Protein AF-0000000083776726 (afdb_homodimer)

Foldseek 3Di:
DPLELPDDLLVVLCVCCVVPVVRDSVCSVVSSVVSVCVSPPPPPVPPPPPPDVLVQLVNPPDDDPLDDPDQQDLVCLVVLLVLCVDDPVSVLVSLSSLLNQLSDVVSVVVVLVVCSSLLSLLVSLVPCCVPDVSSNVSSLSSVSSQVSDPVSVVVCVVSPVVVSVVVSVVVVVVVVVVVVVVVVVVVVVVVVVVVVVVVVLVVLQVVLVVLLVVVVDVVSVVVCVVVVVLLVLLVCLPDDDLVSLLSSLLSLLVQLQDPSSLVSCLVNLSLLSLLVVQPPPPVSNNQSSLSSLLSSLLDPSSLVSCVVNPVQQSLLVCCPPPVCNVSSLSSLLSNLVDVVCLLVCLVHCNLVSLLVQVPVCPLHDDDPSSLSSLLSSLLDQSSLVVCPPDCRLVVLLVNCLVNVDLSSLSSSLSSCQDDDDSVVVCLVCLLVLLLQQDPVHDLSSNLSSLSSLLNNLDVPRDVVVSCVVSVCLVVLLQLLAPPSDDPSSNLSSLSSLLSQLLDQVSLLVNLPSCNLVSLVVSCVVCVVPPSSLLSSLSSLLSSCVYDNSVCCCPPVDCNLVVLLV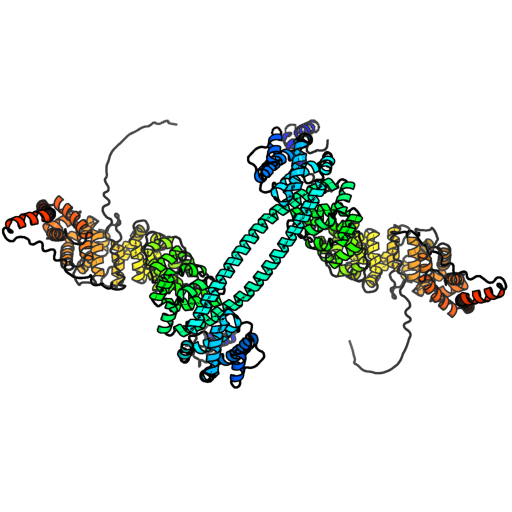QCPPPDPSSVVSSVNSQVSNLVVDVVSVVVSVVSVVCVVCVVVVVVVVVVVPPPDDPPPPPPPPDDPCVPDDPPPPDPPDDDPSSRDPDDPDPDDDDDDDDDDDDDDDD/DPLELPPPLLVVLQVCCVVVVVRDNVCSVVSSVVSNCVSPPPDPPDPPPPPDPLPQLVNPPDPDPLDDPDAQDLVCLVVLLVLCVDDPVSVLVSLSSLLNQLSDVVSVVVVLVVCSSLLSLLVSLVPCCVPDVSSNVSSLSSVVSQVSDPVSVVVCVVSPVVVSVVVSVVVVVVVVVVVVVVVVVVVVVVVVVVVVVVVVLVVLQVVLVVLLVVVVDVVSVVVCVVVVVLLVLLVCLPDDDLVSLLSSLLSLLVQLQDPSSLVSCLVNLSLLSLLVVQPPPPVSNNQSSLSSLLSSLVDPSSLVSCVVSPVQQSLLVCCVPPVCNVSSLSSLLSNLVDVVCLVVCLVHCNLVSLLVQVPVCPLHDDDPSSLSSLLSSLLDQSSLVVCPPDCRLVVLLVNCLVNVDLSSLSSSLSSCQDDDDSVVVCLVCLLVLLLQQDPVHDLSSNLSSLSSLLSNLDVPRDVVVSCVVSVCLVVLLQLLAPPSDDPSSNLSSLSSLLSQLLDQVSLLVNLPSCNLVSLVVSCVVCVPPPSSLLSSLSSLLSSCVYDNNVCCCPPVDCNLVVLLVQCPPPDPSSVVSSVNSLVSNLVVDVVSVVVSVVSVVCVVCVVVVVVVVVVVPPPDDDPPVPPCPDDDPDDPPPPDDDPPDDHPSSHDPDDPPPPDDDDDDDDDDDDDDD

Organism: Esox lucius (NCBI:txid8010)

pLDDT: mean 82.98, std 23.24, range [15.69, 98.56]

Structure (mmCIF, N/CA/C/O backbone):
data_AF-0000000083776726-model_v1
#
loop_
_entity.id
_entity.type
_entity.pdbx_description
1 polymer 'Kinesin-associated protein 3b'
#
loop_
_atom_site.group_PDB
_atom_site.id
_atom_site.type_symbol
_atom_site.label_atom_id
_atom_site.label_alt_id
_atom_site.label_comp_id
_atom_site.label_asym_id
_atom_site.label_entity_id
_atom_site.label_seq_id
_atom_site.pdbx_PDB_ins_code
_atom_site.Cartn_x
_atom_site.Cartn_y
_atom_site.Cartn_z
_atom_site.occupancy
_atom_site.B_iso_or_equiv
_atom_site.auth_seq_id
_atom_site.auth_comp_id
_atom_site.auth_asym_id
_atom_site.auth_atom_id
_atom_site.pdbx_PDB_model_num
ATOM 1 N N . MET A 1 1 ? 17.797 -49.844 20.641 1 35.47 1 MET A N 1
ATOM 2 C CA . MET A 1 1 ? 16.781 -49.938 21.688 1 35.47 1 MET A CA 1
ATOM 3 C C . MET A 1 1 ? 15.633 -48.969 21.406 1 35.47 1 MET A C 1
ATOM 5 O O . MET A 1 1 ? 15.852 -47.75 21.25 1 35.47 1 MET A O 1
ATOM 9 N N . SER A 1 2 ? 14.633 -49.406 20.609 1 45 2 SER A N 1
ATOM 10 C CA . SER A 1 2 ? 13.453 -48.719 20.094 1 45 2 SER A CA 1
ATOM 11 C C . SER A 1 2 ? 12.617 -48.125 21.219 1 45 2 SER A C 1
ATOM 13 O O . SER A 1 2 ? 12.469 -48.75 22.281 1 45 2 SER A O 1
ATOM 15 N N . LEU A 1 3 ? 12.648 -46.75 21.312 1 52.69 3 LEU A N 1
ATOM 16 C CA . LEU A 1 3 ? 11.891 -46.031 22.328 1 52.69 3 LEU A CA 1
ATOM 17 C C . LEU A 1 3 ? 10.445 -46.5 22.359 1 52.69 3 LEU A C 1
ATOM 19 O O . LEU A 1 3 ? 9.703 -46.312 21.391 1 52.69 3 LEU A O 1
ATOM 23 N N . ASN A 1 4 ? 10.203 -47.656 23.062 1 55.78 4 ASN A N 1
ATOM 24 C CA . ASN A 1 4 ? 8.852 -48.188 23.266 1 55.78 4 ASN A CA 1
ATOM 25 C C . ASN A 1 4 ? 8.18 -47.531 24.469 1 55.78 4 ASN A C 1
ATOM 27 O O . ASN A 1 4 ? 8.836 -46.875 25.266 1 55.78 4 ASN A O 1
ATOM 31 N N . ALA A 1 5 ? 6.945 -47.562 24.609 1 60.19 5 ALA A N 1
ATOM 32 C CA . ALA A 1 5 ? 6.133 -46.969 25.672 1 60.19 5 ALA A CA 1
ATOM 33 C C . ALA A 1 5 ? 6.629 -47.438 27.047 1 60.19 5 ALA A C 1
ATOM 35 O O . ALA A 1 5 ? 6.512 -46.688 28.031 1 60.19 5 ALA A O 1
ATOM 36 N N . ASN A 1 6 ? 7.184 -48.531 27.094 1 67.56 6 ASN A N 1
ATOM 37 C CA . ASN A 1 6 ? 7.531 -49.094 28.406 1 67.56 6 ASN A CA 1
ATOM 38 C C . ASN A 1 6 ? 9.008 -48.875 28.734 1 67.56 6 ASN A C 1
ATOM 40 O O . ASN A 1 6 ? 9.531 -49.469 29.672 1 67.56 6 ASN A O 1
ATOM 44 N N . THR A 1 7 ? 9.688 -48.094 27.797 1 64.19 7 THR A N 1
ATOM 45 C CA . THR A 1 7 ? 11.117 -47.906 28.031 1 64.19 7 THR A CA 1
ATOM 46 C C . THR A 1 7 ? 11.375 -46.938 29.156 1 64.19 7 THR A C 1
ATOM 48 O O . THR A 1 7 ? 10.75 -45.875 29.203 1 64.19 7 THR A O 1
ATOM 51 N N . ASP A 1 8 ? 11.875 -47.312 30.172 1 73.19 8 ASP A N 1
ATOM 52 C CA . ASP A 1 8 ? 12.242 -46.469 31.297 1 73.19 8 ASP A CA 1
ATOM 53 C C . ASP A 1 8 ? 13.188 -45.344 30.859 1 73.19 8 ASP A C 1
ATOM 55 O O . ASP A 1 8 ? 14.375 -45.594 30.625 1 73.19 8 ASP A O 1
ATOM 59 N N . ILE A 1 9 ? 12.703 -44.125 30.688 1 71.06 9 ILE A N 1
ATOM 60 C CA . ILE A 1 9 ? 13.352 -42.938 30.109 1 71.06 9 ILE A CA 1
ATOM 61 C C . ILE A 1 9 ? 14.523 -42.5 30.984 1 71.06 9 ILE A C 1
ATOM 63 O O . ILE A 1 9 ? 15.57 -42.125 30.484 1 71.06 9 ILE A O 1
ATOM 67 N N . SER A 1 10 ? 14.25 -42.625 32.188 1 77.56 10 SER A N 1
ATOM 68 C CA . SER A 1 10 ? 15.289 -42.188 33.125 1 77.56 10 SER A CA 1
ATOM 69 C C . SER A 1 10 ? 16.547 -43.031 33 1 77.56 10 SER A C 1
ATOM 71 O O . SER A 1 10 ? 17.656 -42.531 32.969 1 77.56 10 SER A O 1
ATOM 73 N N . SER A 1 11 ? 16.328 -44.406 32.938 1 79.19 11 SER A N 1
ATOM 74 C CA . SER A 1 11 ? 17.453 -45.312 32.812 1 79.19 11 SER A CA 1
ATOM 75 C C . SER A 1 11 ? 18.141 -45.156 31.453 1 79.19 11 SER A C 1
ATOM 77 O O . SER A 1 11 ? 19.375 -45.219 31.359 1 79.19 11 SER A O 1
ATOM 79 N N . LEU A 1 12 ? 17.234 -44.906 30.422 1 76.44 12 LEU A N 1
ATOM 80 C CA . LEU A 1 12 ? 17.797 -44.688 29.094 1 76.44 12 LEU A CA 1
ATOM 81 C C . LEU A 1 12 ? 18.594 -43.406 29.016 1 76.44 12 LEU A C 1
ATOM 83 O O . LEU A 1 12 ? 19.656 -43.375 28.391 1 76.44 12 LEU A O 1
ATOM 87 N N . ALA A 1 13 ? 18.109 -42.375 29.609 1 75.81 13 ALA A N 1
ATOM 88 C CA . ALA A 1 13 ? 18.797 -41.094 29.625 1 75.81 13 ALA A CA 1
ATOM 89 C C . ALA A 1 13 ? 20.172 -41.188 30.266 1 75.81 13 ALA A C 1
ATOM 91 O O . ALA A 1 13 ? 21.156 -40.625 29.766 1 75.81 13 ALA A O 1
ATOM 92 N N . ARG A 1 14 ? 20.125 -41.844 31.406 1 77.69 14 ARG A N 1
ATOM 93 C CA . ARG A 1 14 ? 21.391 -42.031 32.094 1 77.69 14 ARG A CA 1
ATOM 94 C C . ARG A 1 14 ? 22.391 -42.781 31.203 1 77.69 14 ARG A C 1
ATOM 96 O O . ARG A 1 14 ? 23.562 -42.438 31.156 1 77.69 14 ARG A O 1
ATOM 103 N N . LYS A 1 15 ? 21.828 -43.875 30.5 1 77.94 15 LYS A N 1
ATOM 104 C CA . LYS A 1 15 ? 22.672 -44.688 29.625 1 77.94 15 LYS A CA 1
ATOM 105 C C . LYS A 1 15 ? 23.234 -43.844 28.484 1 77.94 15 LYS A C 1
ATOM 107 O O . LYS A 1 15 ? 24.406 -44 28.109 1 77.94 15 LYS A O 1
ATOM 112 N N . VAL A 1 16 ? 22.406 -42.906 28 1 73.5 16 VAL A N 1
ATOM 113 C CA . VAL A 1 16 ? 22.797 -42.031 26.891 1 73.5 16 VAL A CA 1
ATOM 114 C C . VAL A 1 16 ? 23.906 -41.094 27.328 1 73.5 16 VAL A C 1
ATOM 116 O O . VAL A 1 16 ? 24.891 -40.906 26.625 1 73.5 16 VAL A O 1
ATOM 119 N N . VAL A 1 17 ? 23.656 -40.562 28.422 1 71.94 17 VAL A N 1
ATOM 120 C CA . VAL A 1 17 ? 24.625 -39.594 28.938 1 71.94 17 VAL A CA 1
ATOM 121 C C . VAL A 1 17 ? 25.922 -40.312 29.297 1 71.94 17 VAL A C 1
ATOM 123 O O . VAL A 1 17 ? 27.016 -39.75 29.094 1 71.94 17 VAL A O 1
ATOM 126 N N . GLU A 1 18 ? 25.906 -41.375 29.844 1 73.5 18 GLU A N 1
ATOM 127 C CA . GLU A 1 18 ? 27.078 -42.156 30.219 1 73.5 18 GLU A CA 1
ATOM 128 C C . GLU A 1 18 ? 27.875 -42.594 28.984 1 73.5 18 GLU A C 1
ATOM 130 O O . GLU A 1 18 ? 29.109 -42.625 29 1 73.5 18 GLU A O 1
ATOM 135 N N . GLU A 1 19 ? 27.141 -43 27.938 1 66.88 19 GLU A N 1
ATOM 136 C CA . GLU A 1 19 ? 27.828 -43.531 26.766 1 66.88 19 GLU A CA 1
ATOM 137 C C . GLU A 1 19 ? 28.328 -42.406 25.859 1 66.88 19 GLU A C 1
ATOM 139 O O . GLU A 1 19 ? 29.297 -42.594 25.109 1 66.88 19 GLU A O 1
ATOM 144 N N . CYS A 1 20 ? 27.5 -41.312 25.797 1 54.09 20 CYS A N 1
ATOM 145 C CA . CYS A 1 20 ? 27.906 -40.219 24.922 1 54.09 20 CYS A CA 1
ATOM 146 C C . CYS A 1 20 ? 28.766 -39.188 25.672 1 54.09 20 CYS A C 1
ATOM 148 O O . CYS A 1 20 ? 28.266 -38.469 26.531 1 54.09 20 CYS A O 1
ATOM 150 N N . LYS A 1 21 ? 30.141 -39.438 25.625 1 60.94 21 LYS A N 1
ATOM 151 C CA . LYS A 1 21 ? 31.141 -38.656 26.328 1 60.94 21 LYS A CA 1
ATOM 152 C C . LYS A 1 21 ? 30.953 -37.156 26.062 1 60.94 21 LYS A C 1
ATOM 154 O O . LYS A 1 21 ? 31.516 -36.312 26.766 1 60.94 21 LYS A O 1
ATOM 159 N N . LEU A 1 22 ? 30.453 -36.938 25.031 1 58.75 22 LEU A N 1
ATOM 160 C CA . LEU A 1 22 ? 30.391 -35.531 24.656 1 58.75 22 LEU A CA 1
ATOM 161 C C . LEU A 1 22 ? 29.312 -34.812 25.438 1 58.75 22 LEU A C 1
ATOM 163 O O . LEU A 1 22 ? 29.219 -33.562 25.391 1 58.75 22 LEU A O 1
ATOM 167 N N . ILE A 1 23 ? 28.359 -35.531 25.969 1 57.5 23 ILE A N 1
ATOM 168 C CA . ILE A 1 23 ? 27.312 -34.938 26.781 1 57.5 23 ILE A CA 1
ATOM 169 C C . ILE A 1 23 ? 27.734 -34.906 28.234 1 57.5 23 ILE A C 1
ATOM 171 O O . ILE A 1 23 ? 28.031 -35.969 28.828 1 57.5 23 ILE A O 1
ATOM 175 N N . HIS A 1 24 ? 27.906 -33.656 28.531 1 70.69 24 HIS A N 1
ATOM 176 C CA . HIS A 1 24 ? 28.328 -33.5 29.922 1 70.69 24 HIS A CA 1
ATOM 177 C C . HIS A 1 24 ? 27.281 -34.062 30.875 1 70.69 24 HIS A C 1
ATOM 179 O O . HIS A 1 24 ? 26.078 -33.938 30.656 1 70.69 24 HIS A O 1
ATOM 185 N N . PRO A 1 25 ? 27.594 -34.906 31.875 1 69.94 25 PRO A N 1
ATOM 186 C CA . PRO A 1 25 ? 26.672 -35.531 32.812 1 69.94 25 PRO A CA 1
ATOM 187 C C . PRO A 1 25 ? 25.672 -34.562 33.438 1 69.94 25 PRO A C 1
ATOM 189 O O . PRO A 1 25 ? 24.625 -34.938 33.938 1 69.94 25 PRO A O 1
ATOM 192 N N . SER A 1 26 ? 26.016 -33.25 33.438 1 71.62 26 SER A N 1
ATOM 193 C CA . SER A 1 26 ? 25.125 -32.25 34.031 1 71.62 26 SER A CA 1
ATOM 194 C C . SER A 1 26 ? 23.844 -32.094 33.219 1 71.62 26 SER A C 1
ATOM 196 O O . SER A 1 26 ? 22.859 -31.547 33.719 1 71.62 26 SER A O 1
ATOM 198 N N . LYS A 1 27 ? 23.875 -32.656 32.062 1 66.69 27 LYS A N 1
ATOM 199 C CA . LYS A 1 27 ? 22.75 -32.438 31.156 1 66.69 27 LYS A CA 1
ATOM 200 C C . LYS A 1 27 ? 21.828 -33.656 31.109 1 66.69 27 LYS A C 1
ATOM 202 O O . LYS A 1 27 ? 21 -33.781 30.203 1 66.69 27 LYS A O 1
ATOM 207 N N . LEU A 1 28 ? 21.969 -34.406 32.031 1 74 28 LEU A N 1
ATOM 208 C CA . LEU A 1 28 ? 21.203 -35.625 32.125 1 74 28 LEU A CA 1
ATOM 209 C C . LEU A 1 28 ? 19.703 -35.312 32.156 1 74 28 LEU A C 1
ATOM 211 O O . LEU A 1 28 ? 18.906 -36 31.484 1 74 28 LEU A O 1
ATOM 215 N N . SER A 1 29 ? 19.406 -34.375 32.969 1 74.56 29 SER A N 1
ATOM 216 C CA . SER A 1 29 ? 18 -34.031 33.094 1 74.56 29 SER A CA 1
ATOM 217 C C . SER A 1 29 ? 17.406 -33.594 31.766 1 74.56 29 SER A C 1
ATOM 219 O O . SER A 1 29 ? 16.25 -33.938 31.469 1 74.56 29 SER A O 1
ATOM 221 N N . GLU A 1 30 ? 18.094 -33 31.031 1 71.25 30 GLU A N 1
ATOM 222 C CA . GLU A 1 30 ? 17.641 -32.531 29.734 1 71.25 30 GLU A CA 1
ATOM 223 C C . GLU A 1 30 ? 17.469 -33.688 28.75 1 71.25 30 GLU A C 1
ATOM 225 O O . GLU A 1 30 ? 16.516 -33.719 27.984 1 71.25 30 GLU A O 1
ATOM 230 N N . VAL A 1 31 ? 18.312 -34.469 28.844 1 74.75 31 VAL A N 1
ATOM 231 C CA . VAL A 1 31 ? 18.266 -35.656 28 1 74.75 31 VAL A CA 1
ATOM 232 C C . VAL A 1 31 ? 17.078 -36.531 28.406 1 74.75 31 VAL A C 1
ATOM 234 O O . VAL A 1 31 ? 16.375 -37.062 27.547 1 74.75 31 VAL A O 1
ATOM 237 N N . GLU A 1 32 ? 16.938 -36.656 29.703 1 73.88 32 GLU A N 1
ATOM 238 C CA . GLU A 1 32 ? 15.789 -37.438 30.188 1 73.88 32 GLU A CA 1
ATOM 239 C C . GLU A 1 32 ? 14.484 -36.812 29.688 1 73.88 32 GLU A C 1
ATOM 241 O O . GLU A 1 32 ? 13.57 -37.531 29.281 1 73.88 32 GLU A O 1
ATOM 246 N N . GLN A 1 33 ? 14.422 -35.562 29.766 1 70.19 33 GLN A N 1
ATOM 247 C CA . GLN A 1 33 ? 13.234 -34.875 29.297 1 70.19 33 GLN A CA 1
ATOM 248 C C . GLN A 1 33 ? 13.031 -35.062 27.797 1 70.19 33 GLN A C 1
ATOM 250 O O . GLN A 1 33 ? 11.898 -35.25 27.344 1 70.19 33 GLN A O 1
ATOM 255 N N . LEU A 1 34 ? 14.008 -34.938 27.109 1 66.88 34 LEU A N 1
ATOM 256 C CA . LEU A 1 34 ? 13.945 -35.125 25.656 1 66.88 34 LEU A CA 1
ATOM 257 C C . LEU A 1 34 ? 13.508 -36.562 25.312 1 66.88 34 LEU A C 1
ATOM 259 O O . LEU A 1 34 ? 12.695 -36.781 24.422 1 66.88 34 LEU A O 1
ATOM 263 N N . LEU A 1 35 ? 14.117 -37.375 26.031 1 67.25 35 LEU A N 1
ATOM 264 C CA . LEU A 1 35 ? 13.758 -38.781 25.828 1 67.25 35 LEU A CA 1
ATOM 265 C C . LEU A 1 35 ? 12.32 -39.031 26.266 1 67.25 35 LEU A C 1
ATOM 267 O O . LEU A 1 35 ? 11.617 -39.844 25.656 1 67.25 35 LEU A O 1
ATOM 271 N N . PHE A 1 36 ? 11.914 -38.469 27.438 1 64.5 36 PHE A N 1
ATOM 272 C CA . PHE A 1 36 ? 10.539 -38.594 27.906 1 64.5 36 PHE A CA 1
ATOM 273 C C . PHE A 1 36 ? 9.562 -38.094 26.859 1 64.5 36 PHE A C 1
ATOM 275 O O . PHE A 1 36 ? 8.539 -38.719 26.594 1 64.5 36 PHE A O 1
ATOM 282 N N . TYR A 1 37 ? 9.812 -36.969 26.312 1 53.59 37 TYR A N 1
ATOM 283 C CA . TYR A 1 37 ? 9.016 -36.406 25.219 1 53.59 37 TYR A CA 1
ATOM 284 C C . TYR A 1 37 ? 9.031 -37.344 24.016 1 53.59 37 TYR A C 1
ATOM 286 O O . TYR A 1 37 ? 7.996 -37.562 23.375 1 53.59 37 TYR A O 1
ATOM 294 N N . LEU A 1 38 ? 10.18 -37.656 23.719 1 51.34 38 LEU A N 1
ATOM 295 C CA . LEU A 1 38 ? 10.297 -38.562 22.578 1 51.34 38 LEU A CA 1
ATOM 296 C C . LEU A 1 38 ? 9.578 -39.875 22.844 1 51.34 38 LEU A C 1
ATOM 298 O O . LEU A 1 38 ? 9.016 -40.5 21.938 1 51.34 38 LEU A O 1
ATOM 302 N N . GLN A 1 39 ? 9.836 -40.281 24 1 52.97 39 GLN A N 1
ATOM 303 C CA . GLN A 1 39 ? 9.133 -41.531 24.375 1 52.97 39 GLN A CA 1
ATOM 304 C C . GLN A 1 39 ? 7.621 -41.344 24.266 1 52.97 39 GLN A C 1
ATOM 306 O O . GLN A 1 39 ? 6.898 -42.281 23.922 1 52.97 39 GLN A O 1
ATOM 311 N N . ASN A 1 40 ? 7.016 -40.219 24.953 1 47.28 40 ASN A N 1
ATOM 312 C CA . ASN A 1 40 ? 5.57 -40 24.922 1 47.28 40 ASN A CA 1
ATOM 313 C C . ASN A 1 40 ? 5.098 -39.469 23.578 1 47.28 40 ASN A C 1
ATOM 315 O O . ASN A 1 40 ? 3.926 -39.156 23.406 1 47.28 40 ASN A O 1
ATOM 319 N N . ARG A 1 41 ? 5.906 -38.812 22.719 1 36.81 41 ARG A N 1
ATOM 320 C CA . ARG A 1 41 ? 5.574 -38.594 21.312 1 36.81 41 ARG A CA 1
ATOM 321 C C . ARG A 1 41 ? 5.215 -39.906 20.625 1 36.81 41 ARG A C 1
ATOM 323 O O . ARG A 1 41 ? 6.031 -40.812 20.578 1 36.81 41 ARG A O 1
ATOM 330 N N . ARG A 1 42 ? 3.857 -40.062 20.766 1 35.44 42 ARG A N 1
ATOM 331 C CA . ARG A 1 42 ? 3.438 -41.219 19.984 1 35.44 42 ARG A CA 1
ATOM 332 C C . ARG A 1 42 ? 4.223 -41.312 18.672 1 35.44 42 ARG A C 1
ATOM 334 O O . ARG A 1 42 ? 4.711 -40.312 18.172 1 35.44 42 ARG A O 1
ATOM 341 N N . LYS A 1 43 ? 4.672 -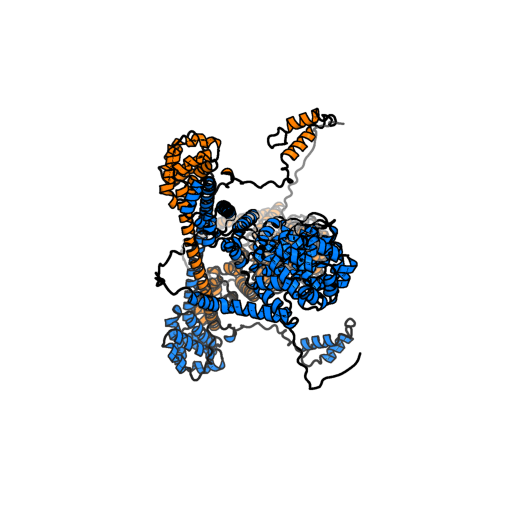42.438 18.328 1 35.09 43 LYS A N 1
ATOM 342 C CA . LYS A 1 43 ? 5.016 -43 17.031 1 35.09 43 LYS A CA 1
ATOM 343 C C . LYS A 1 43 ? 4.195 -42.344 15.922 1 35.09 43 LYS A C 1
ATOM 345 O O . LYS A 1 43 ? 3.076 -42.781 15.633 1 35.09 43 LYS A O 1
ATOM 350 N N . THR A 1 44 ? 4.008 -41 15.922 1 31.08 44 THR A N 1
ATOM 351 C CA . THR A 1 44 ? 3.174 -40.688 14.766 1 31.08 44 THR A CA 1
ATOM 352 C C . THR A 1 44 ? 3.848 -41.156 13.477 1 31.08 44 THR A C 1
ATOM 354 O O . THR A 1 44 ? 3.59 -40.625 12.398 1 31.08 44 THR A O 1
ATOM 357 N N . SER A 1 45 ? 4.961 -41.719 13.484 1 29.53 45 SER A N 1
ATOM 358 C CA . SER A 1 45 ? 5.645 -41.969 12.219 1 29.53 45 SER A CA 1
ATOM 359 C C . SER A 1 45 ? 4.719 -42.688 11.219 1 29.53 45 SER A C 1
ATOM 361 O O . SER A 1 45 ? 5.168 -43.156 10.188 1 29.53 45 SER A O 1
ATOM 363 N N . GLY A 1 46 ? 3.705 -43.312 11.711 1 29.73 46 GLY A N 1
ATOM 364 C CA . GLY A 1 46 ? 2.936 -44.094 10.758 1 29.73 46 GLY A CA 1
ATOM 365 C C . GLY A 1 46 ? 2.551 -43.312 9.516 1 29.73 46 GLY A C 1
ATOM 366 O O . GLY A 1 46 ? 2.25 -42.125 9.586 1 29.73 46 GLY A O 1
ATOM 367 N N . LYS A 1 47 ? 3.275 -43.562 8.305 1 32.59 47 LYS A N 1
ATOM 368 C CA . LYS A 1 47 ? 2.885 -43.188 6.953 1 32.59 47 LYS A CA 1
ATOM 369 C C . LYS A 1 47 ? 1.375 -42.969 6.855 1 32.59 47 LYS A C 1
ATOM 371 O O . LYS A 1 47 ? 0.634 -43.906 6.559 1 32.59 47 LYS A O 1
ATOM 376 N N . GLU A 1 48 ? 0.775 -42.406 7.781 1 29.31 48 GLU A N 1
ATOM 377 C CA . GLU A 1 48 ? -0.682 -42.344 7.762 1 29.31 48 GLU A CA 1
ATOM 378 C C . GLU A 1 48 ? -1.18 -41.688 6.469 1 29.31 48 GLU A C 1
ATOM 380 O O . GLU A 1 48 ? -0.678 -40.656 6.055 1 29.31 48 GLU A O 1
ATOM 385 N N . ARG A 1 49 ? -1.627 -42.531 5.484 1 29.83 49 ARG A N 1
ATOM 386 C CA . ARG A 1 49 ? -2.588 -42.188 4.441 1 29.83 49 ARG A CA 1
ATOM 387 C C . ARG A 1 49 ? -3.467 -41.031 4.875 1 29.83 49 ARG A C 1
ATOM 389 O O . ARG A 1 49 ? -4.312 -41.188 5.762 1 29.83 49 ARG A O 1
ATOM 396 N N . ARG A 1 50 ? -2.889 -40 4.977 1 33.41 50 ARG A N 1
ATOM 397 C CA . ARG A 1 50 ? -3.771 -38.844 5.098 1 33.41 50 ARG A CA 1
ATOM 398 C C . ARG A 1 50 ? -5.074 -39.062 4.336 1 33.41 50 ARG A C 1
ATOM 400 O O . ARG A 1 50 ? -5.102 -39 3.107 1 33.41 50 ARG A O 1
ATOM 407 N N . GLU A 1 51 ? -5.836 -40.062 4.68 1 29.48 51 GLU A N 1
ATOM 408 C CA . GLU A 1 51 ? -7.203 -40.344 4.258 1 29.48 51 GLU A CA 1
ATOM 409 C C . GLU A 1 51 ? -7.98 -39.094 3.951 1 29.48 51 GLU A C 1
ATOM 411 O O . GLU A 1 51 ? -7.578 -38 4.363 1 29.48 51 GLU A O 1
ATOM 416 N N . LYS A 1 52 ? -9.172 -39.188 3.59 1 36.47 52 LYS A N 1
ATOM 417 C CA . LYS A 1 52 ? -10.25 -38.219 3.332 1 36.47 52 LYS A CA 1
ATOM 418 C C . LYS A 1 52 ? -10.406 -37.25 4.484 1 36.47 52 LYS A C 1
ATOM 420 O O . LYS A 1 52 ? -10.898 -37.594 5.555 1 36.47 52 LYS A O 1
ATOM 425 N N . ARG A 1 53 ? -9.547 -36.625 4.848 1 37.56 53 ARG A N 1
ATOM 426 C CA . ARG A 1 53 ? -9.984 -35.625 5.832 1 37.56 53 ARG A CA 1
ATOM 427 C C . ARG A 1 53 ? -11.422 -35.188 5.57 1 37.56 53 ARG A C 1
ATOM 429 O O . ARG A 1 53 ? -11.688 -34.438 4.625 1 37.56 53 ARG A O 1
ATOM 436 N N . VAL A 1 54 ? -12.414 -36.062 5.871 1 40 54 VAL A N 1
ATOM 437 C CA . VAL A 1 54 ? -13.812 -35.656 5.934 1 40 54 VAL A CA 1
ATOM 438 C C . VAL A 1 54 ? -13.945 -34.344 6.73 1 40 54 VAL A C 1
ATOM 440 O O . VAL A 1 54 ? -13.586 -34.312 7.91 1 40 54 VAL A O 1
ATOM 443 N N . VAL A 1 55 ? -13.672 -33.312 6.297 1 49.53 55 VAL A N 1
ATOM 444 C CA . VAL A 1 55 ? -13.992 -32.062 7 1 49.53 55 VAL A CA 1
ATOM 445 C C . VAL A 1 55 ? -15.266 -32.25 7.816 1 49.53 55 VAL A C 1
ATOM 447 O O . VAL A 1 55 ? -16.344 -32.469 7.258 1 49.53 55 VAL A O 1
ATOM 450 N N . LYS A 1 56 ? -15.086 -32.594 9.227 1 51.25 56 LYS A N 1
ATOM 451 C CA . LYS A 1 56 ? -16.219 -32.688 10.148 1 51.25 56 LYS A CA 1
ATOM 452 C C . LYS A 1 56 ? -16.953 -31.344 10.242 1 51.25 56 LYS A C 1
ATOM 454 O O . LYS A 1 56 ? -16.328 -30.281 10.133 1 51.25 56 LYS A O 1
ATOM 459 N N . PRO A 1 57 ? -18.266 -31.406 10.023 1 51.84 57 PRO A N 1
ATOM 460 C CA . PRO A 1 57 ? -19.109 -30.219 10.125 1 51.84 57 PRO A CA 1
ATOM 461 C C . PRO A 1 57 ? -18.625 -29.234 11.195 1 51.84 57 PRO A C 1
ATOM 463 O O . PRO A 1 57 ? -18.797 -28.016 11.047 1 51.84 57 PRO A O 1
ATOM 466 N N . ARG A 1 58 ? -17.891 -29.797 12.172 1 47.72 58 ARG A N 1
ATOM 467 C CA . ARG A 1 58 ? -17.516 -28.938 13.289 1 47.72 58 ARG A CA 1
ATOM 468 C C . ARG A 1 58 ? -16.375 -28 12.898 1 47.72 58 ARG A C 1
ATOM 470 O O . ARG A 1 58 ? -16.188 -26.953 13.516 1 47.72 58 ARG A O 1
ATOM 477 N N . ASP A 1 59 ? -15.688 -28.453 12.008 1 53.78 59 ASP A N 1
ATOM 478 C CA . ASP A 1 59 ? -14.445 -27.75 11.719 1 53.78 59 ASP A CA 1
ATOM 479 C C . ASP A 1 59 ? -14.719 -26.469 10.914 1 53.78 59 ASP A C 1
ATOM 481 O O . ASP A 1 59 ? -13.805 -25.672 10.68 1 53.78 59 ASP A O 1
ATOM 485 N N . LEU A 1 60 ? -15.898 -26.484 10.43 1 58.97 60 LEU A N 1
ATOM 486 C CA . LEU A 1 60 ? -16.172 -25.266 9.68 1 58.97 60 LEU A CA 1
ATOM 487 C C . LEU A 1 60 ? -16.469 -24.109 10.633 1 58.97 60 LEU A C 1
ATOM 489 O O . LEU A 1 60 ? -17.297 -24.234 11.539 1 58.97 60 LEU A O 1
ATOM 493 N N . THR A 1 61 ? -15.594 -23.188 10.789 1 58.41 61 THR A N 1
ATOM 494 C CA . THR A 1 61 ? -15.703 -22.031 11.656 1 58.41 61 THR A CA 1
ATOM 495 C C . THR A 1 61 ? -17.109 -21.422 11.586 1 58.41 61 THR A C 1
ATOM 497 O O . THR A 1 61 ? -17.672 -21.297 10.5 1 58.41 61 THR A O 1
ATOM 500 N N . PRO A 1 62 ? -17.625 -21.344 12.797 1 58.28 62 PRO A N 1
ATOM 501 C CA . PRO A 1 62 ? -18.953 -20.734 12.844 1 58.28 62 PRO A CA 1
ATOM 502 C C . PRO A 1 62 ? -18.984 -19.344 12.188 1 58.28 62 PRO A C 1
ATOM 504 O O . PRO A 1 62 ? -18.016 -18.594 12.281 1 58.28 62 PRO A O 1
ATOM 507 N N . PHE A 1 63 ? -19.688 -19.234 11.133 1 59.62 63 PHE A N 1
ATOM 508 C CA . PHE A 1 63 ? -19.75 -17.953 10.461 1 59.62 63 PHE A CA 1
ATOM 509 C C . PHE A 1 63 ? -20.562 -16.953 11.281 1 59.62 63 PHE A C 1
ATOM 511 O O . PHE A 1 63 ? -21.359 -17.344 12.141 1 59.62 63 PHE A O 1
ATOM 518 N N . GLU A 1 64 ? -20.328 -15.734 11.094 1 56.34 64 GLU A N 1
ATOM 519 C CA . GLU A 1 64 ? -20.969 -14.594 11.734 1 56.34 64 GLU A CA 1
ATOM 520 C C . GLU A 1 64 ? -22.484 -14.648 11.578 1 56.34 64 GLU A C 1
ATOM 522 O O . GLU A 1 64 ? -22.984 -14.812 10.469 1 56.34 64 GLU A O 1
ATOM 527 N N . GLY A 1 65 ? -23.281 -15.133 12.703 1 58.22 65 GLY A N 1
ATOM 528 C CA . GLY A 1 65 ? -24.734 -15.188 12.805 1 58.22 65 GLY A CA 1
ATOM 529 C C . GLY A 1 65 ? -25.234 -16.422 13.523 1 58.22 65 GLY A C 1
ATOM 530 O O . GLY A 1 65 ? -26.422 -16.516 13.852 1 58.22 65 GLY A O 1
ATOM 531 N N . MET A 1 66 ? -24.234 -17.359 13.492 1 65.56 66 MET A N 1
ATOM 532 C CA . MET A 1 66 ? -24.641 -18.609 14.141 1 65.56 66 MET A CA 1
ATOM 533 C C . MET A 1 66 ? -24.641 -18.453 15.656 1 65.56 66 MET A C 1
ATOM 535 O O . MET A 1 66 ? -25.172 -19.297 16.375 1 65.56 66 MET A O 1
ATOM 539 N N . GLU A 1 67 ? -24.203 -17.297 16.094 1 67.69 67 GLU A N 1
ATOM 540 C CA . GLU A 1 67 ? -24.094 -17.203 17.547 1 67.69 67 GLU A CA 1
ATOM 541 C C . GLU A 1 67 ? -25.438 -16.812 18.172 1 67.69 67 GLU A C 1
ATOM 543 O O . GLU A 1 67 ? -26 -15.758 17.859 1 67.69 67 GLU A O 1
ATOM 548 N N . ILE A 1 68 ? -26.141 -17.75 18.625 1 75.25 68 ILE A N 1
ATOM 549 C CA . ILE A 1 68 ? -27.375 -17.516 19.344 1 75.25 68 ILE A CA 1
ATOM 550 C C . ILE A 1 68 ? -27.141 -17.734 20.844 1 75.25 68 ILE A C 1
ATOM 552 O O . ILE A 1 68 ? -26.391 -18.625 21.234 1 75.25 68 ILE A O 1
ATOM 556 N N . ASP A 1 69 ? -27.594 -16.875 21.578 1 76.06 69 ASP A N 1
ATOM 557 C CA . ASP A 1 69 ? -27.484 -16.953 23.031 1 76.06 69 ASP A CA 1
ATOM 558 C C . ASP A 1 69 ? -28.375 -18.062 23.594 1 76.06 69 ASP A C 1
ATOM 560 O O . ASP A 1 69 ? -28.109 -18.578 24.688 1 76.06 69 ASP A O 1
ATOM 564 N N . GLU A 1 70 ? -29.25 -18.547 22.828 1 81.5 70 GLU A N 1
ATOM 565 C CA . GLU A 1 70 ? -30.203 -19.547 23.312 1 81.5 70 GLU A CA 1
ATOM 566 C C . GLU A 1 70 ? -29.688 -20.969 23.047 1 81.5 70 GLU A C 1
ATOM 568 O O . GLU A 1 70 ? -29.047 -21.219 22.016 1 81.5 70 GLU A O 1
ATOM 573 N N . GLU A 1 71 ? -29.719 -21.844 24.062 1 84.38 71 GLU A N 1
ATOM 574 C CA . GLU A 1 71 ? -29.328 -23.234 23.906 1 84.38 71 GLU A CA 1
ATOM 575 C C . GLU A 1 71 ? -30.422 -24.047 23.203 1 84.38 71 GLU A C 1
ATOM 577 O O . GLU A 1 71 ? -31.547 -24.094 23.672 1 84.38 71 GLU A O 1
ATOM 582 N N . ALA A 1 72 ? -30.156 -24.641 22.078 1 88.38 72 ALA A N 1
ATOM 583 C CA . ALA A 1 72 ? -31.109 -25.422 21.297 1 88.38 72 ALA A CA 1
ATOM 584 C C . ALA A 1 72 ? -31.438 -26.734 22 1 88.38 72 ALA A C 1
ATOM 586 O O . ALA A 1 72 ? -30.578 -27.344 22.641 1 88.38 72 ALA A O 1
ATOM 587 N N . ASN A 1 73 ? -32.719 -27.062 22.125 1 90.75 73 ASN A N 1
ATOM 588 C CA . ASN A 1 73 ? -33.219 -28.281 22.75 1 90.75 73 ASN A CA 1
ATOM 589 C C . ASN A 1 73 ? -33.938 -29.172 21.75 1 90.75 73 ASN A C 1
ATOM 591 O O . ASN A 1 73 ? -34.875 -28.719 21.078 1 90.75 73 ASN A O 1
ATOM 595 N N . ILE A 1 74 ? -33.594 -30.484 21.656 1 90.5 74 ILE A N 1
ATOM 596 C CA . ILE A 1 74 ? -34.094 -31.422 20.656 1 90.5 74 ILE A CA 1
ATOM 597 C C . ILE A 1 74 ? -35.594 -31.656 20.875 1 90.5 74 ILE A C 1
ATOM 599 O O . ILE A 1 74 ? -36.312 -31.984 19.938 1 90.5 74 ILE A O 1
ATOM 603 N N . ASN A 1 75 ? -36.062 -31.422 22.094 1 90.69 75 ASN A N 1
ATOM 604 C CA . ASN A 1 75 ? -37.469 -31.641 22.438 1 90.69 75 ASN A CA 1
ATOM 605 C C . ASN A 1 75 ? -38.344 -30.5 21.938 1 90.69 75 ASN A C 1
ATOM 607 O O . ASN A 1 75 ? -39.594 -30.625 21.938 1 90.69 75 ASN A O 1
ATOM 611 N N . LYS A 1 76 ? -37.75 -29.469 21.562 1 92.75 76 LYS A N 1
ATOM 612 C CA . LYS A 1 76 ? -38.5 -28.297 21.125 1 92.75 76 LYS A CA 1
ATOM 613 C C . LYS A 1 76 ? -38.406 -28.125 19.609 1 92.75 76 LYS A C 1
ATOM 615 O O . LYS A 1 76 ? -38.594 -27.016 19.094 1 92.75 76 LYS A O 1
ATOM 620 N N . VAL A 1 77 ? -38.094 -29.125 18.844 1 94.25 77 VAL A N 1
ATOM 621 C CA . VAL A 1 77 ? -37.875 -29.047 17.406 1 94.25 77 VAL A CA 1
ATOM 622 C C . VAL A 1 77 ? -39.156 -28.625 16.703 1 94.25 77 VAL A C 1
ATOM 624 O O . VAL A 1 77 ? -39.125 -27.891 15.711 1 94.25 77 VAL A O 1
ATOM 627 N N . ASP A 1 78 ? -40.312 -29.062 17.312 1 93.62 78 ASP A N 1
ATOM 628 C CA . ASP A 1 78 ? -41.594 -28.719 16.703 1 93.62 78 ASP A CA 1
ATOM 629 C C . ASP A 1 78 ? -41.844 -27.203 16.75 1 93.62 78 ASP A C 1
ATOM 631 O O . ASP A 1 78 ? -42.406 -26.625 15.82 1 93.62 78 ASP A O 1
ATOM 635 N N . GLU A 1 79 ? -41.375 -26.594 17.781 1 94.31 79 GLU A N 1
ATOM 636 C CA . GLU A 1 79 ? -41.469 -25.141 17.891 1 94.31 79 GLU A CA 1
ATOM 637 C C . GLU A 1 79 ? -40.562 -24.453 16.875 1 94.31 79 GLU A C 1
ATOM 639 O O . GLU A 1 79 ? -40.938 -23.422 16.312 1 94.31 79 GLU A O 1
ATOM 644 N N . TYR A 1 80 ? -39.438 -25.078 16.703 1 96.06 80 TYR A N 1
ATOM 645 C CA . TYR A 1 80 ? -38.531 -24.5 15.734 1 96.06 80 TYR A CA 1
ATOM 646 C C . TYR A 1 80 ? -39.094 -24.578 14.32 1 96.06 80 TYR A C 1
ATOM 648 O O . TYR A 1 80 ? -38.906 -23.656 13.523 1 96.06 80 TYR A O 1
ATOM 656 N N . VAL A 1 81 ? -39.812 -25.641 14.023 1 96 81 VAL A N 1
ATOM 657 C CA . VAL A 1 81 ? -40.406 -25.859 12.703 1 96 81 VAL A CA 1
ATOM 658 C C . VAL A 1 81 ? -41.469 -24.812 12.445 1 96 81 VAL A C 1
ATOM 660 O O . VAL A 1 81 ? -41.656 -24.344 11.32 1 96 81 VAL A O 1
ATOM 663 N N . GLU A 1 82 ? -42.156 -24.406 13.461 1 95.62 82 GLU A N 1
ATOM 664 C CA . GLU A 1 82 ? -43.188 -23.375 13.328 1 95.62 82 GLU A CA 1
ATOM 665 C C . GLU A 1 82 ? -42.594 -22.047 12.891 1 95.62 82 GLU A C 1
ATOM 667 O O . GLU A 1 82 ? -43.219 -21.297 12.141 1 95.62 82 GLU A O 1
ATOM 672 N N . LEU A 1 83 ? -41.469 -21.828 13.367 1 96.06 83 LEU A N 1
ATOM 673 C CA . LEU A 1 83 ? -40.781 -20.578 13.031 1 96.06 83 LEU A CA 1
ATOM 674 C C . LEU A 1 83 ? -40.469 -20.516 11.539 1 96.06 83 LEU A C 1
ATOM 676 O O . LEU A 1 83 ? -40.312 -19.438 10.969 1 96.06 83 LEU A O 1
ATOM 680 N N . LEU A 1 84 ? -40.344 -21.656 10.82 1 96.31 84 LEU A N 1
ATOM 681 C CA . LEU A 1 84 ? -39.969 -21.734 9.414 1 96.31 84 LEU A CA 1
ATOM 682 C C . LEU A 1 84 ? -41.125 -21.312 8.523 1 96.31 84 LEU A C 1
ATOM 684 O O . LEU A 1 84 ? -40.969 -21.172 7.309 1 96.31 84 LEU A O 1
ATOM 688 N N . TYR A 1 85 ? -42.344 -21.109 9.125 1 95.25 85 TYR A N 1
ATOM 689 C CA . TYR A 1 85 ? -43.5 -20.688 8.367 1 95.25 85 TYR A CA 1
ATOM 690 C C . TYR A 1 85 ? -43.812 -19.203 8.594 1 95.25 85 TYR A C 1
ATOM 692 O O . TYR A 1 85 ? -44.812 -18.688 8.117 1 95.25 85 TYR A O 1
ATOM 700 N N . GLU A 1 86 ? -42.969 -18.438 9.281 1 94.25 86 GLU A N 1
ATOM 701 C CA . GLU A 1 86 ? -43.125 -17.031 9.602 1 94.25 86 GLU A CA 1
ATOM 702 C C . GLU A 1 86 ? -42.25 -16.156 8.703 1 94.25 86 GLU A C 1
ATOM 704 O O . GLU A 1 86 ? -42.125 -16.422 7.508 1 94.25 86 GLU A O 1
ATOM 709 N N . GLY A 1 87 ? -41.875 -15.039 9.266 1 93.12 87 GLY A N 1
ATOM 710 C CA . GLY A 1 87 ? -41.062 -14.109 8.5 1 93.12 87 GLY A CA 1
ATOM 711 C C . GLY A 1 87 ? -39.625 -14.539 8.367 1 93.12 87 GLY A C 1
ATOM 712 O O . GLY A 1 87 ? -39.219 -15.57 8.906 1 93.12 87 GLY A O 1
ATOM 713 N N . MET A 1 88 ? -38.812 -13.805 7.684 1 93.56 88 MET A N 1
ATOM 714 C CA . MET A 1 88 ? -37.469 -14.18 7.336 1 93.56 88 MET A CA 1
ATOM 715 C C . MET A 1 88 ? -36.594 -14.273 8.578 1 93.56 88 MET A C 1
ATOM 717 O O . MET A 1 88 ? -35.812 -15.219 8.734 1 93.56 88 MET A O 1
ATOM 721 N N . GLU A 1 89 ? -36.719 -13.367 9.508 1 92.94 89 GLU A N 1
ATOM 722 C CA . GLU A 1 89 ? -35.906 -13.375 10.719 1 92.94 89 GLU A CA 1
ATOM 723 C C . GLU A 1 89 ? -36.219 -14.586 11.586 1 92.94 89 GLU A C 1
ATOM 725 O O . GLU A 1 89 ? -35.312 -15.195 12.164 1 92.94 89 GLU A O 1
ATOM 730 N N . GLU A 1 90 ? -37.5 -14.906 11.617 1 95 90 GLU A N 1
ATOM 731 C CA . GLU A 1 90 ? -37.938 -16.078 12.383 1 95 90 GLU A CA 1
ATOM 732 C C . GLU A 1 90 ? -37.469 -17.375 11.719 1 95 90 GLU A C 1
ATOM 734 O O . GLU A 1 90 ? -37.062 -18.312 12.398 1 95 90 GLU A O 1
ATOM 739 N N . LYS A 1 91 ? -37.594 -17.375 10.375 1 95.62 91 LYS A N 1
ATOM 740 C CA . LYS A 1 91 ? -37.094 -18.531 9.641 1 95.62 91 LYS A CA 1
ATOM 741 C C . LYS A 1 91 ? -35.625 -18.797 9.922 1 95.62 91 LYS A C 1
ATOM 743 O O . LYS A 1 91 ? -35.219 -19.938 10.172 1 95.62 91 LYS A O 1
ATOM 748 N N . ILE A 1 92 ? -34.781 -17.703 9.914 1 94.56 92 ILE A N 1
ATOM 749 C CA . ILE A 1 92 ? -33.344 -17.828 10.164 1 94.56 92 ILE A CA 1
ATOM 750 C C . ILE A 1 92 ? -33.125 -18.328 11.586 1 94.56 92 ILE A C 1
ATOM 752 O O . ILE A 1 92 ? -32.281 -19.203 11.812 1 94.56 92 ILE A O 1
ATOM 756 N N . HIS A 1 93 ? -33.938 -17.75 12.492 1 93.94 93 HIS A N 1
ATOM 757 C CA . HIS A 1 93 ? -33.812 -18.141 13.891 1 93.94 93 HIS A CA 1
ATOM 758 C C . HIS A 1 93 ? -34.125 -19.609 14.086 1 93.94 93 HIS A C 1
ATOM 760 O O . HIS A 1 93 ? -33.375 -20.344 14.719 1 93.94 93 HIS A O 1
ATOM 766 N N . GLY A 1 94 ? -35.219 -20.062 13.57 1 95.25 94 GLY A N 1
ATOM 767 C CA . GLY A 1 94 ? -35.625 -21.469 13.664 1 95.25 94 GLY A CA 1
ATOM 768 C C . GLY A 1 94 ? -34.594 -22.406 13.031 1 95.25 94 GLY A C 1
ATOM 769 O O . GLY A 1 94 ? -34.25 -23.422 13.625 1 95.25 94 GLY A O 1
ATOM 770 N N . ALA A 1 95 ? -34.125 -22.047 11.82 1 95.75 95 ALA A N 1
ATOM 771 C CA . ALA A 1 95 ? -33.125 -22.859 11.117 1 95.75 95 ALA A CA 1
ATOM 772 C C . ALA A 1 95 ? -31.828 -22.938 11.906 1 95.75 95 ALA A C 1
ATOM 774 O O . ALA A 1 95 ? -31.188 -23.984 11.953 1 95.75 95 ALA A O 1
ATOM 775 N N . THR A 1 96 ? -31.406 -21.812 12.555 1 94.75 96 THR A N 1
ATOM 776 C CA . THR A 1 96 ? -30.172 -21.766 13.312 1 94.75 96 THR A CA 1
ATOM 777 C C . THR A 1 96 ? -30.25 -22.688 14.523 1 94.75 96 THR A C 1
ATOM 779 O O . THR A 1 96 ? -29.266 -23.359 14.867 1 94.75 96 THR A O 1
ATOM 782 N N . LEU A 1 97 ? -31.391 -22.703 15.117 1 94.69 97 LEU A N 1
ATOM 783 C CA . LEU A 1 97 ? -31.562 -23.594 16.266 1 94.69 97 LEU A CA 1
ATOM 784 C C . LEU A 1 97 ? -31.484 -25.062 15.852 1 94.69 97 LEU A C 1
ATOM 786 O O . LEU A 1 97 ? -30.875 -25.875 16.547 1 94.69 97 LEU A O 1
ATOM 790 N N . ILE A 1 98 ? -32.062 -25.391 14.719 1 95.25 98 ILE A N 1
ATOM 791 C CA . ILE A 1 98 ? -32 -26.75 14.203 1 95.25 98 ILE A CA 1
ATOM 792 C C . ILE A 1 98 ? -30.547 -27.094 13.836 1 95.25 98 ILE A C 1
ATOM 794 O O . ILE A 1 98 ? -30.109 -28.219 14.016 1 95.25 98 ILE A O 1
ATOM 798 N N . LEU A 1 99 ? -29.828 -26.109 13.312 1 94.69 99 LEU A N 1
ATOM 799 C CA . LEU A 1 99 ? -28.422 -26.297 12.969 1 94.69 99 LEU A CA 1
ATOM 800 C C . LEU A 1 99 ? -27.609 -26.625 14.203 1 94.69 99 LEU A C 1
ATOM 802 O O . LEU A 1 99 ? -26.766 -27.547 14.18 1 94.69 99 LEU A O 1
ATOM 806 N N . HIS A 1 100 ? -27.875 -25.953 15.289 1 92 100 HIS A N 1
ATOM 807 C CA . HIS A 1 100 ? -27.141 -26.203 16.531 1 92 100 HIS A CA 1
ATOM 808 C C . HIS A 1 100 ? -27.375 -27.641 17 1 92 100 HIS A C 1
ATOM 810 O O . HIS A 1 100 ? -26.453 -28.281 17.531 1 92 100 HIS A O 1
ATOM 816 N N . LEU A 1 101 ? -28.531 -28.094 16.766 1 93.31 101 LEU A N 1
ATOM 817 C CA . LEU A 1 101 ? -28.844 -29.469 17.141 1 93.31 101 LEU A CA 1
ATOM 818 C C . LEU A 1 101 ? -28.141 -30.453 16.203 1 93.31 101 LEU A C 1
ATOM 820 O O . LEU A 1 101 ? -27.656 -31.5 16.656 1 93.31 101 LEU A O 1
ATOM 824 N N . SER A 1 102 ? -28.031 -30.109 14.938 1 94.19 102 SER A N 1
ATOM 825 C CA . SER A 1 102 ? -27.5 -31 13.922 1 94.19 102 SER A CA 1
ATOM 826 C C . SER A 1 102 ? -25.969 -31.094 14 1 94.19 102 SER A C 1
ATOM 828 O O . SER A 1 102 ? -25.375 -32.031 13.477 1 94.19 102 SER A O 1
ATOM 830 N N . ARG A 1 103 ? -25.297 -30.172 14.602 1 90.75 103 ARG A N 1
ATOM 831 C CA . ARG A 1 103 ? -23.844 -30.156 14.711 1 90.75 103 ARG A CA 1
ATOM 832 C C . ARG A 1 103 ? -23.344 -31.297 15.602 1 90.75 103 ARG A C 1
ATOM 834 O O . ARG A 1 103 ? -22.203 -31.719 15.508 1 90.75 103 ARG A O 1
ATOM 841 N N . ASN A 1 104 ? -24.312 -31.688 16.422 1 88.5 104 ASN A N 1
ATOM 842 C CA . ASN A 1 104 ? -24.031 -32.875 17.234 1 88.5 104 ASN A CA 1
ATOM 843 C C . ASN A 1 104 ? -24.469 -34.156 16.531 1 88.5 104 ASN A C 1
ATOM 845 O O . ASN A 1 104 ? -25.672 -34.375 16.344 1 88.5 104 ASN A O 1
ATOM 849 N N . PRO A 1 105 ? -23.484 -35.031 16.25 1 91.19 105 PRO A N 1
ATOM 850 C CA . PRO A 1 105 ? -23.812 -36.25 15.492 1 91.19 105 PRO A CA 1
ATOM 851 C C . PRO A 1 105 ? -24.812 -37.156 16.219 1 91.19 105 PRO A C 1
ATOM 853 O O . PRO A 1 105 ? -25.562 -37.906 15.57 1 91.19 105 PRO A O 1
ATOM 856 N N . ASP A 1 106 ? -24.906 -37 17.5 1 90.69 106 ASP A N 1
ATOM 857 C CA . ASP A 1 106 ? -25.797 -37.875 18.281 1 90.69 106 ASP A CA 1
ATOM 858 C C . ASP A 1 106 ? -27.25 -37.5 18.031 1 90.69 106 ASP A C 1
ATOM 860 O O . ASP A 1 106 ? -28.156 -38.312 18.25 1 90.69 106 ASP A O 1
ATOM 864 N N . ASN A 1 107 ? -27.438 -36.312 17.656 1 93 107 ASN A N 1
ATOM 865 C CA . ASN A 1 107 ? -28.797 -35.812 17.453 1 93 107 ASN A CA 1
ATOM 866 C C . ASN A 1 107 ? -29.297 -36.125 16.047 1 93 107 ASN A C 1
ATOM 868 O O . ASN A 1 107 ? -30.5 -36 15.773 1 93 107 ASN A O 1
ATOM 872 N N . LEU A 1 108 ? -28.453 -36.562 15.109 1 94.06 108 LEU A N 1
ATOM 873 C CA . LEU A 1 108 ? -28.797 -36.688 13.695 1 94.06 108 LEU A CA 1
ATOM 874 C C . LEU A 1 108 ? -29.797 -37.812 13.477 1 94.06 108 LEU A C 1
ATOM 876 O O . LEU A 1 108 ? -30.734 -37.688 12.672 1 94.06 108 LEU A O 1
ATOM 880 N N . GLU A 1 109 ? -29.641 -38.906 14.266 1 93.12 109 GLU A N 1
ATOM 881 C CA . GLU A 1 109 ? -30.562 -40.031 14.117 1 93.12 109 GLU A CA 1
ATOM 882 C C . GLU A 1 109 ? -31.984 -39.625 14.555 1 93.12 109 GLU A C 1
ATOM 884 O O . GLU A 1 109 ? -32.969 -40 13.898 1 93.12 109 GLU A O 1
ATOM 889 N N . GLU A 1 110 ? -32 -38.875 15.648 1 92.44 110 GLU A N 1
ATOM 890 C CA . GLU A 1 110 ? -33.281 -38.406 16.156 1 92.44 110 GLU A CA 1
ATOM 891 C C . GLU A 1 110 ? -33.938 -37.406 15.195 1 92.44 110 GLU A C 1
ATOM 893 O O . GLU A 1 110 ? -35.156 -37.438 14.977 1 92.44 110 GLU A O 1
ATOM 898 N N . LEU A 1 111 ? -33.156 -36.594 14.633 1 94.25 111 LEU A N 1
ATOM 899 C CA . LEU A 1 111 ? -33.656 -35.594 13.703 1 94.25 111 LEU A CA 1
ATOM 900 C C . LEU A 1 111 ? -34.156 -36.219 12.414 1 94.25 111 LEU A C 1
ATOM 902 O O . LEU A 1 111 ? -35.094 -35.75 11.789 1 94.25 111 LEU A O 1
ATOM 906 N N . LEU A 1 112 ? -33.469 -37.312 12.016 1 94 112 LEU A N 1
ATOM 907 C CA . LEU A 1 112 ? -33.844 -38.062 10.82 1 94 112 LEU A CA 1
ATOM 908 C C . LEU A 1 112 ? -35.281 -38.562 10.93 1 94 112 LEU A C 1
ATOM 910 O O . LEU A 1 112 ? -36.031 -38.594 9.93 1 94 112 LEU A O 1
ATOM 914 N N . LYS A 1 113 ? -35.719 -38.844 12.117 1 91.81 113 LYS A N 1
ATOM 915 C CA . LYS A 1 113 ? -37.062 -39.375 12.359 1 91.81 113 LYS A CA 1
ATOM 916 C C . LYS A 1 113 ? -38.125 -38.281 12.211 1 91.81 113 LYS A C 1
ATOM 918 O O . LYS A 1 113 ? -39.281 -38.562 11.969 1 91.81 113 LYS A O 1
ATOM 923 N N . ASN A 1 114 ? -37.688 -37.125 12.383 1 92.88 114 ASN A N 1
ATOM 924 C CA . ASN A 1 114 ? -38.594 -35.969 12.234 1 92.88 114 ASN A CA 1
ATOM 925 C C . ASN A 1 114 ? -38.688 -35.531 10.781 1 92.88 114 ASN A C 1
ATOM 927 O O . ASN A 1 114 ? -38.125 -34.469 10.422 1 92.88 114 ASN A O 1
ATOM 931 N N . GLU A 1 115 ? -39.438 -36.125 9.953 1 92.62 115 GLU A N 1
ATOM 932 C CA . GLU A 1 115 ? -39.562 -35.875 8.523 1 92.62 115 GLU A CA 1
ATOM 933 C C . GLU A 1 115 ? -40.188 -34.531 8.25 1 92.62 115 GLU A C 1
ATOM 935 O O . GLU A 1 115 ? -39.906 -33.875 7.234 1 92.62 115 GLU A O 1
ATOM 940 N N . THR A 1 116 ? -41 -34.156 9.195 1 93.94 116 THR A N 1
ATOM 941 C CA . THR A 1 116 ? -41.656 -32.875 9.031 1 93.94 116 THR A CA 1
ATOM 942 C C . THR A 1 116 ? -40.656 -31.734 9.094 1 93.94 116 THR A C 1
ATOM 944 O O . THR A 1 116 ? -40.719 -30.812 8.289 1 93.94 116 THR A O 1
ATOM 947 N N . ALA A 1 117 ? -39.75 -31.859 10.023 1 94.94 117 ALA A N 1
ATOM 948 C CA . ALA A 1 117 ? -38.719 -30.828 10.18 1 94.94 117 ALA A CA 1
ATOM 949 C C . ALA A 1 117 ? -37.844 -30.75 8.945 1 94.94 117 ALA A C 1
ATOM 951 O O . ALA A 1 117 ? -37.594 -29.656 8.406 1 94.94 117 ALA A O 1
ATOM 952 N N . LEU A 1 118 ? -37.312 -31.859 8.469 1 96.19 118 LEU A N 1
ATOM 953 C CA . LEU A 1 118 ? -36.438 -31.906 7.324 1 96.19 118 LEU A CA 1
ATOM 954 C C . LEU A 1 118 ? -37.156 -31.5 6.043 1 96.19 118 LEU A C 1
ATOM 956 O O . LEU A 1 118 ? -36.562 -30.812 5.199 1 96.19 118 LEU A O 1
ATOM 960 N N . GLY A 1 119 ? -38.375 -31.938 5.98 1 96.12 119 GLY A N 1
ATOM 961 C CA . GLY A 1 119 ? -39.156 -31.531 4.836 1 96.12 119 GLY A CA 1
ATOM 962 C C . GLY A 1 119 ? -39.406 -30.031 4.793 1 96.12 119 GLY A C 1
ATOM 963 O O . GLY A 1 119 ? -39.344 -29.422 3.725 1 96.12 119 GLY A O 1
ATOM 964 N N . ALA A 1 120 ? -39.688 -29.469 5.941 1 97.06 120 ALA A N 1
ATOM 965 C CA . ALA A 1 120 ? -39.875 -28.031 6.027 1 97.06 120 ALA A CA 1
ATOM 966 C C . ALA A 1 120 ? -38.625 -27.281 5.645 1 97.06 120 ALA A C 1
ATOM 968 O O . ALA A 1 120 ? -38.688 -26.281 4.918 1 97.06 120 ALA A O 1
ATOM 969 N N . LEU A 1 121 ? -37.469 -27.719 6.137 1 97.5 121 LEU A N 1
ATOM 970 C CA . LEU A 1 121 ? -36.188 -27.094 5.809 1 97.5 121 LEU A CA 1
ATOM 971 C C . LEU A 1 121 ? -35.938 -27.141 4.309 1 97.5 121 LEU A C 1
ATOM 973 O O . LEU A 1 121 ? -35.562 -26.125 3.713 1 97.5 121 LEU A O 1
ATOM 977 N N . ALA A 1 122 ? -36.156 -28.266 3.684 1 97.38 122 ALA A N 1
ATOM 978 C CA . ALA A 1 122 ? -35.938 -28.406 2.244 1 97.38 122 ALA A CA 1
ATOM 979 C C . ALA A 1 122 ? -36.875 -27.484 1.461 1 97.38 122 ALA A C 1
ATOM 981 O O . ALA A 1 122 ? -36.469 -26.875 0.468 1 97.38 122 ALA A O 1
ATOM 982 N N . ARG A 1 123 ? -38.094 -27.422 1.9 1 96.69 123 ARG A N 1
ATOM 983 C CA . ARG A 1 123 ? -39.062 -26.547 1.249 1 96.69 123 ARG A CA 1
ATOM 984 C C . ARG A 1 123 ? -38.625 -25.094 1.329 1 96.69 123 ARG A C 1
ATOM 986 O O . ARG A 1 123 ? -38.656 -24.375 0.327 1 96.69 123 ARG A O 1
ATOM 993 N N . VAL A 1 124 ? -38.312 -24.641 2.512 1 97.06 124 VAL A N 1
ATOM 994 C CA . VAL A 1 124 ? -37.875 -23.266 2.723 1 97.06 124 VAL A CA 1
ATOM 995 C C . VAL A 1 124 ? -36.656 -22.969 1.86 1 97.06 124 VAL A C 1
ATOM 997 O O . VAL A 1 124 ? -36.562 -21.875 1.298 1 97.06 124 VAL A O 1
ATOM 1000 N N . LEU A 1 125 ? -35.688 -23.859 1.76 1 97.12 125 LEU A N 1
ATOM 1001 C CA . LEU A 1 125 ? -34.531 -23.672 0.921 1 97.12 125 LEU A CA 1
ATOM 1002 C C . LEU A 1 125 ? -34.906 -23.5 -0.542 1 97.12 125 LEU A C 1
ATOM 1004 O O . LEU A 1 125 ? -34.375 -22.625 -1.235 1 97.12 125 LEU A O 1
ATOM 1008 N N . ARG A 1 126 ? -35.844 -24.234 -1.011 1 96.38 126 ARG A N 1
ATOM 1009 C CA . ARG A 1 126 ? -36.281 -24.203 -2.402 1 96.38 126 ARG A CA 1
ATOM 1010 C C . ARG A 1 126 ? -36.969 -22.859 -2.719 1 96.38 126 ARG A C 1
ATOM 1012 O O . ARG A 1 126 ? -36.75 -22.297 -3.789 1 96.38 126 ARG A O 1
ATOM 1019 N N . GLU A 1 127 ? -37.656 -22.344 -1.765 1 94.88 127 GLU A N 1
ATOM 1020 C CA . GLU A 1 127 ? -38.5 -21.172 -2.016 1 94.88 127 GLU A CA 1
ATOM 1021 C C . GLU A 1 127 ? -37.719 -19.891 -1.732 1 94.88 127 GLU A C 1
ATOM 1023 O O . GLU A 1 127 ? -37.906 -18.891 -2.426 1 94.88 127 GLU A O 1
ATOM 1028 N N . ASP A 1 128 ? -36.875 -19.969 -0.725 1 94.19 128 ASP A N 1
ATOM 1029 C CA . ASP A 1 128 ? -36.406 -18.688 -0.2 1 94.19 128 ASP A CA 1
ATOM 1030 C C . ASP A 1 128 ? -34.875 -18.562 -0.31 1 94.19 128 ASP A C 1
ATOM 1032 O O . ASP A 1 128 ? -34.281 -17.641 0.263 1 94.19 128 ASP A O 1
ATOM 1036 N N . TRP A 1 129 ? -34.188 -19.344 -1.035 1 92.69 129 TRP A N 1
ATOM 1037 C CA . TRP A 1 129 ? -32.719 -19.328 -1.031 1 92.69 129 TRP A CA 1
ATOM 1038 C C . TRP A 1 129 ? -32.188 -18.094 -1.728 1 92.69 129 TRP A C 1
ATOM 1040 O O . TRP A 1 129 ? -31.078 -17.625 -1.419 1 92.69 129 TRP A O 1
ATOM 1050 N N . LYS A 1 130 ? -32.938 -17.469 -2.584 1 93 130 LYS A N 1
ATOM 1051 C CA . LYS A 1 130 ? -32.469 -16.281 -3.314 1 93 130 LYS A CA 1
ATOM 1052 C C . LYS A 1 130 ? -32.625 -15.023 -2.465 1 93 130 LYS A C 1
ATOM 1054 O O . LYS A 1 130 ? -31.969 -14.016 -2.711 1 93 130 LYS A O 1
ATOM 1059 N N . GLN A 1 131 ? -33.469 -15.117 -1.436 1 92.56 131 GLN A N 1
ATOM 1060 C CA . GLN A 1 131 ? -33.844 -13.93 -0.66 1 92.56 131 GLN A CA 1
ATOM 1061 C C . GLN A 1 131 ? -32.812 -13.672 0.445 1 92.56 131 GLN A C 1
ATOM 1063 O O . GLN A 1 131 ? -32.531 -12.516 0.783 1 92.56 131 GLN A O 1
ATOM 1068 N N . SER A 1 132 ? -32.312 -14.773 1.021 1 92.75 132 SER A N 1
ATOM 1069 C CA . SER A 1 132 ? -31.359 -14.609 2.115 1 92.75 132 SER A CA 1
ATOM 1070 C C . SER A 1 132 ? -30.219 -15.617 2.014 1 92.75 132 SER A C 1
ATOM 1072 O O . SER A 1 132 ? -30.438 -16.828 2.15 1 92.75 132 SER A O 1
ATOM 1074 N N . VAL A 1 133 ? -29 -15.062 1.918 1 92.69 133 VAL A N 1
ATOM 1075 C CA . VAL A 1 133 ? -27.812 -15.914 1.833 1 92.69 133 VAL A CA 1
ATOM 1076 C C . VAL A 1 133 ? -27.562 -16.594 3.178 1 92.69 133 VAL A C 1
ATOM 1078 O O . VAL A 1 133 ? -27.156 -17.75 3.227 1 92.69 133 VAL A O 1
ATOM 1081 N N . GLU A 1 134 ? -27.906 -15.922 4.203 1 91.75 134 GLU A N 1
ATOM 1082 C CA . GLU A 1 134 ? -27.734 -16.453 5.547 1 91.75 134 GLU A CA 1
ATOM 1083 C C . GLU A 1 134 ? -28.641 -17.656 5.797 1 91.75 134 GLU A C 1
ATOM 1085 O O . GLU A 1 134 ? -28.203 -18.672 6.34 1 91.75 134 GLU A O 1
ATOM 1090 N N . LEU A 1 135 ? -29.844 -17.453 5.422 1 94.62 135 LEU A N 1
ATOM 1091 C CA . LEU A 1 135 ? -30.812 -18.547 5.574 1 94.62 135 LEU A CA 1
ATOM 1092 C C . LEU A 1 135 ? -30.391 -19.766 4.766 1 94.62 135 LEU A C 1
ATOM 1094 O O . LEU A 1 135 ? -30.391 -20.891 5.281 1 94.62 135 LEU A O 1
ATOM 1098 N N . ALA A 1 136 ? -30 -19.547 3.508 1 96 136 ALA A N 1
ATOM 1099 C CA . ALA A 1 136 ? -29.562 -20.625 2.645 1 96 136 ALA A CA 1
ATOM 1100 C C . ALA A 1 136 ? -28.359 -21.344 3.244 1 96 136 ALA A C 1
ATOM 1102 O O . ALA A 1 136 ? -28.297 -22.578 3.264 1 96 136 ALA A O 1
ATOM 1103 N N . THR A 1 137 ? -27.359 -20.578 3.729 1 96.31 137 THR A N 1
ATOM 1104 C CA . THR A 1 137 ? -26.156 -21.141 4.32 1 96.31 137 THR A CA 1
ATOM 1105 C C . THR A 1 137 ? -26.5 -22.016 5.523 1 96.31 137 THR A C 1
ATOM 1107 O O . THR A 1 137 ? -25.984 -23.125 5.66 1 96.31 137 THR A O 1
ATOM 1110 N N . THR A 1 138 ? -27.422 -21.516 6.348 1 95.31 138 THR A N 1
ATOM 1111 C CA . THR A 1 138 ? -27.797 -22.219 7.566 1 95.31 138 THR A CA 1
ATOM 1112 C C . THR A 1 138 ? -28.469 -23.547 7.23 1 95.31 138 THR A C 1
ATOM 1114 O O . THR A 1 138 ? -28.141 -24.578 7.809 1 95.31 138 THR A O 1
ATOM 1117 N N . ILE A 1 139 ? -29.375 -23.531 6.332 1 97.31 139 ILE A N 1
ATOM 1118 C CA . ILE A 1 139 ? -30.125 -24.734 5.973 1 97.31 139 ILE A CA 1
ATOM 1119 C C . ILE A 1 139 ? -29.188 -25.734 5.297 1 97.31 139 ILE A C 1
ATOM 1121 O O . ILE A 1 139 ? -29.219 -26.938 5.605 1 97.31 139 ILE A O 1
ATOM 1125 N N . ILE A 1 140 ? -28.375 -25.312 4.363 1 97.06 140 ILE A N 1
ATOM 1126 C CA . ILE A 1 140 ? -27.438 -26.203 3.688 1 97.06 140 ILE A CA 1
ATOM 1127 C C . ILE A 1 140 ? -26.453 -26.797 4.703 1 97.06 140 ILE A C 1
ATOM 1129 O O . ILE A 1 140 ? -26.062 -27.953 4.586 1 97.06 140 ILE A O 1
ATOM 1133 N N . TYR A 1 141 ? -26.125 -26.016 5.68 1 95.81 141 TYR A N 1
ATOM 1134 C CA . TYR A 1 141 ? -25.234 -26.5 6.73 1 95.81 141 TYR A CA 1
ATOM 1135 C C . TYR A 1 141 ? -25.875 -27.656 7.496 1 95.81 141 TYR A C 1
ATOM 1137 O O . TYR A 1 141 ? -25.219 -28.625 7.84 1 95.81 141 TYR A O 1
ATOM 1145 N N . VAL A 1 142 ? -27.141 -27.562 7.738 1 96 142 VAL A N 1
ATOM 1146 C CA . VAL A 1 142 ? -27.859 -28.656 8.406 1 96 142 VAL A CA 1
ATOM 1147 C C . VAL A 1 142 ? -27.734 -29.938 7.602 1 96 142 VAL A C 1
ATOM 1149 O O . VAL A 1 142 ? -27.375 -30.984 8.141 1 96 142 VAL A O 1
ATOM 1152 N N . PHE A 1 143 ? -28.016 -29.844 6.355 1 97.25 143 PHE A N 1
ATOM 1153 C CA . PHE A 1 143 ? -27.953 -31.016 5.504 1 97.25 143 PHE A CA 1
ATOM 1154 C C . PHE A 1 143 ? -26.516 -31.469 5.297 1 97.25 143 PHE A C 1
ATOM 1156 O O . PHE A 1 143 ? -26.266 -32.656 5.016 1 97.25 143 PHE A O 1
ATOM 1163 N N . PHE A 1 144 ? -25.562 -30.562 5.375 1 95.56 144 PHE A N 1
ATOM 1164 C CA . PHE A 1 144 ? -24.156 -30.906 5.348 1 95.56 144 PHE A CA 1
ATOM 1165 C C . PHE A 1 144 ? -23.797 -31.828 6.512 1 95.56 144 PHE A C 1
ATOM 1167 O O . PHE A 1 144 ? -23.047 -32.781 6.34 1 95.56 144 PHE A O 1
ATOM 1174 N N . CYS A 1 145 ? -24.328 -31.469 7.645 1 95 145 CYS A N 1
ATOM 1175 C CA . CYS A 1 145 ? -24.094 -32.312 8.812 1 95 145 CYS A CA 1
ATOM 1176 C C . CYS A 1 145 ? -24.562 -33.75 8.562 1 95 145 CYS A C 1
ATOM 1178 O O . CYS A 1 145 ? -23.891 -34.688 8.953 1 95 145 CYS A O 1
ATOM 1180 N N . PHE A 1 146 ? -25.625 -33.906 7.855 1 95.31 146 PHE A N 1
ATOM 1181 C CA . PHE A 1 146 ? -26.125 -35.25 7.5 1 95.31 146 PHE A CA 1
ATOM 1182 C C . PHE A 1 146 ? -25.234 -35.906 6.457 1 95.31 146 PHE A C 1
ATOM 1184 O O . PHE A 1 146 ? -24.906 -37.062 6.562 1 95.31 146 PHE A O 1
ATOM 1191 N N . SER A 1 147 ? -24.75 -35.094 5.539 1 94.62 147 SER A N 1
ATOM 1192 C CA . SER A 1 147 ? -23.984 -35.625 4.406 1 94.62 147 SER A CA 1
ATOM 1193 C C . SER A 1 147 ? -22.625 -36.125 4.848 1 94.62 147 SER A C 1
ATOM 1195 O O . SER A 1 147 ? -21.969 -36.875 4.117 1 94.62 147 SER A O 1
ATOM 1197 N N . SER A 1 148 ? -22.141 -35.719 6.016 1 92.31 148 SER A N 1
ATOM 1198 C CA . SER A 1 148 ? -20.844 -36.125 6.523 1 92.31 148 SER A CA 1
ATOM 1199 C C . SER A 1 148 ? -20.812 -37.625 6.855 1 92.31 148 SER A C 1
ATOM 1201 O O . SER A 1 148 ? -19.734 -38.219 7.02 1 92.31 148 SER A O 1
ATOM 1203 N N . PHE A 1 149 ? -22.016 -38.188 6.906 1 92.69 149 PHE A N 1
ATOM 1204 C CA . PHE A 1 149 ? -22.156 -39.625 7.152 1 92.69 149 PHE A CA 1
ATOM 1205 C C . PHE A 1 149 ? -22.844 -40.312 5.98 1 92.69 149 PHE A C 1
ATOM 1207 O O . PHE A 1 149 ? -23.953 -39.938 5.594 1 92.69 149 PHE A O 1
ATOM 1214 N N . SER A 1 150 ? -22.219 -41.375 5.465 1 92.12 150 SER A N 1
ATOM 1215 C CA . SER A 1 150 ? -22.688 -42.062 4.262 1 92.12 150 SER A CA 1
ATOM 1216 C C . SER A 1 150 ? -24.078 -42.656 4.48 1 92.12 150 SER A C 1
ATOM 1218 O O . SER A 1 150 ? -24.859 -42.781 3.537 1 92.12 150 SER A O 1
ATOM 1220 N N . GLN A 1 151 ? -24.406 -42.938 5.766 1 92.19 151 GLN A N 1
ATOM 1221 C CA . GLN A 1 151 ? -25.688 -43.562 6.074 1 92.19 151 GLN A CA 1
ATOM 1222 C C . GLN A 1 151 ? -26.844 -42.594 5.812 1 92.19 151 GLN A C 1
ATOM 1224 O O . GLN A 1 151 ? -27.984 -43.031 5.637 1 92.19 151 GLN A O 1
ATOM 1229 N N . PHE A 1 152 ? -26.547 -41.312 5.766 1 94.19 152 PHE A N 1
ATOM 1230 C CA . PHE A 1 152 ? -27.609 -40.344 5.625 1 94.19 152 PHE A CA 1
ATOM 1231 C C . PHE A 1 152 ? -27.641 -39.781 4.207 1 94.19 152 PHE A C 1
ATOM 1233 O O . PHE A 1 152 ? -28.391 -38.844 3.928 1 94.19 152 PHE A O 1
ATOM 1240 N N . HIS A 1 153 ? -26.844 -40.219 3.26 1 93.62 153 HIS A N 1
ATOM 1241 C CA . HIS A 1 153 ? -26.797 -39.719 1.894 1 93.62 153 HIS A CA 1
ATOM 1242 C C . HIS A 1 153 ? -28.125 -39.906 1.19 1 93.62 153 HIS A C 1
ATOM 1244 O O . HIS A 1 153 ? -28.531 -39.062 0.387 1 93.62 153 HIS A O 1
ATOM 1250 N N . GLY A 1 154 ? -28.766 -41 1.552 1 92.94 154 GLY A N 1
ATOM 1251 C CA . GLY A 1 154 ? -30.078 -41.25 0.979 1 92.94 154 GLY A CA 1
ATOM 1252 C C . GLY A 1 154 ? -31.078 -40.156 1.303 1 92.94 154 GLY A C 1
ATOM 1253 O O . GLY A 1 154 ? -31.875 -39.781 0.444 1 92.94 154 GLY A O 1
ATOM 1254 N N . LEU A 1 155 ? -31.062 -39.656 2.504 1 93.31 155 LEU A N 1
ATOM 1255 C CA . LEU A 1 155 ? -31.922 -38.562 2.957 1 93.31 155 LEU A CA 1
ATOM 1256 C C . LEU A 1 155 ? -31.688 -37.281 2.148 1 93.31 155 LEU A C 1
ATOM 1258 O O . LEU A 1 155 ? -32.625 -36.625 1.707 1 93.31 155 LEU A O 1
ATOM 1262 N N . VAL A 1 156 ? -30.406 -36.969 1.947 1 94.62 156 VAL A N 1
ATOM 1263 C CA . VAL A 1 156 ? -30 -35.75 1.244 1 94.62 156 VAL A CA 1
ATOM 1264 C C . VAL A 1 156 ? -30.469 -35.812 -0.211 1 94.62 156 VAL A C 1
ATOM 1266 O O . VAL A 1 156 ? -30.953 -34.812 -0.766 1 94.62 156 VAL A O 1
ATOM 1269 N N . THR A 1 157 ? -30.312 -37.031 -0.745 1 93.56 157 THR A N 1
ATOM 1270 C CA . THR A 1 157 ? -30.719 -37.219 -2.129 1 93.56 157 THR A CA 1
ATOM 1271 C C . THR A 1 157 ? -32.25 -37.219 -2.256 1 93.56 157 THR A C 1
ATOM 1273 O O . THR A 1 157 ? -32.781 -36.688 -3.242 1 93.56 157 THR A O 1
ATOM 1276 N N . HIS A 1 158 ? -32.938 -37.719 -1.235 1 94.5 158 HIS A N 1
ATOM 1277 C CA . HIS A 1 158 ? -34.375 -37.781 -1.219 1 94.5 158 HIS A CA 1
ATOM 1278 C C . HIS A 1 158 ? -34.969 -36.375 -1.332 1 94.5 158 HIS A C 1
ATOM 1280 O O . HIS A 1 158 ? -35.938 -36.156 -2.078 1 94.5 158 HIS A O 1
ATOM 1286 N N . TYR A 1 159 ? -34.438 -35.438 -0.697 1 95.88 159 TYR A N 1
ATOM 1287 C CA . TYR A 1 159 ? -34.938 -34.094 -0.688 1 95.88 159 TYR A CA 1
ATOM 1288 C C . TYR A 1 159 ? -34.312 -33.25 -1.784 1 95.88 159 TYR A C 1
ATOM 1290 O O . TYR A 1 159 ? -34.5 -32.031 -1.838 1 95.88 159 TYR A O 1
ATOM 1298 N N . LYS A 1 160 ? -33.5 -33.812 -2.68 1 95.69 160 LYS A N 1
ATOM 1299 C CA . LYS A 1 160 ? -32.844 -33.219 -3.84 1 95.69 160 LYS A CA 1
ATOM 1300 C C . LYS A 1 160 ? -32 -32 -3.428 1 95.69 160 LYS A C 1
ATOM 1302 O O . LYS A 1 160 ? -32.031 -30.969 -4.102 1 95.69 160 LYS A O 1
ATOM 1307 N N . ILE A 1 161 ? -31.406 -32.156 -2.254 1 96.31 161 ILE A N 1
ATOM 1308 C CA . ILE A 1 161 ? -30.609 -31.062 -1.712 1 96.31 161 ILE A CA 1
ATOM 1309 C C . ILE A 1 161 ? -29.375 -30.844 -2.584 1 96.31 161 ILE A C 1
ATOM 1311 O O . ILE A 1 161 ? -28.922 -29.703 -2.756 1 96.31 161 ILE A O 1
ATOM 1315 N N . GLY A 1 162 ? -28.781 -31.875 -3.125 1 95.56 162 GLY A N 1
ATOM 1316 C CA . GLY A 1 162 ? -27.625 -31.75 -4.016 1 95.56 162 GLY A CA 1
ATOM 1317 C C . GLY A 1 162 ? -27.906 -30.875 -5.219 1 95.56 162 GLY A C 1
ATOM 1318 O O . GLY A 1 162 ? -27.125 -29.969 -5.535 1 95.56 162 GLY A O 1
ATOM 1319 N N . ALA A 1 163 ? -29 -31.188 -5.816 1 95.69 163 ALA A N 1
ATOM 1320 C CA . ALA A 1 163 ? -29.375 -30.391 -6.988 1 95.69 163 ALA A CA 1
ATOM 1321 C C . ALA A 1 163 ? -29.625 -28.938 -6.609 1 95.69 163 ALA A C 1
ATOM 1323 O O . ALA A 1 163 ? -29.234 -28.031 -7.348 1 95.69 163 ALA A O 1
ATOM 1324 N N . LEU A 1 164 ? -30.25 -28.719 -5.5 1 96.25 164 LEU A N 1
ATOM 1325 C CA . LEU A 1 164 ? -30.516 -27.359 -5.02 1 96.25 164 LEU A CA 1
ATOM 1326 C C . LEU A 1 164 ? -29.203 -26.625 -4.75 1 96.25 164 LEU A C 1
ATOM 1328 O O . LEU A 1 164 ? -29.062 -25.453 -5.078 1 96.25 164 LEU A O 1
ATOM 1332 N N . CYS A 1 165 ? -28.25 -27.344 -4.148 1 96.5 165 CYS A N 1
ATOM 1333 C CA . CYS A 1 165 ? -26.938 -26.75 -3.893 1 96.5 165 CYS A CA 1
ATOM 1334 C C . CYS A 1 165 ? -26.281 -26.328 -5.195 1 96.5 165 CYS A C 1
ATOM 1336 O O . CYS A 1 165 ? -25.688 -25.25 -5.266 1 96.5 165 CYS A O 1
ATOM 1338 N N . MET A 1 166 ? -26.375 -27.094 -6.203 1 96.44 166 MET A N 1
ATOM 1339 C CA . MET A 1 166 ? -25.781 -26.766 -7.496 1 96.44 166 MET A CA 1
ATOM 1340 C C . MET A 1 166 ? -26.406 -25.484 -8.07 1 96.44 166 MET A C 1
ATOM 1342 O O . MET A 1 166 ? -25.688 -24.641 -8.594 1 96.44 166 MET A O 1
ATOM 1346 N N . ASN A 1 167 ? -27.672 -25.391 -7.898 1 95.81 167 ASN A N 1
ATOM 1347 C CA . ASN A 1 167 ? -28.359 -24.188 -8.359 1 95.81 167 ASN A CA 1
ATOM 1348 C C . ASN A 1 167 ? -27.906 -22.953 -7.594 1 95.81 167 ASN A C 1
ATOM 1350 O O . ASN A 1 167 ? -27.672 -21.891 -8.188 1 95.81 167 ASN A O 1
ATOM 1354 N N . VAL A 1 168 ? -27.812 -23.141 -6.348 1 96.25 168 VAL A N 1
ATOM 1355 C CA . VAL A 1 168 ? -27.375 -22.031 -5.488 1 96.25 168 VAL A CA 1
ATOM 1356 C C . VAL A 1 168 ? -25.969 -21.594 -5.887 1 96.25 168 VAL A C 1
ATOM 1358 O O . VAL A 1 168 ? -25.703 -20.391 -6.012 1 96.25 168 VAL A O 1
ATOM 1361 N N . ILE A 1 169 ? -25.047 -22.484 -6.121 1 96.88 169 ILE A N 1
ATOM 1362 C CA . ILE A 1 169 ? -23.672 -22.188 -6.484 1 96.88 169 ILE A CA 1
ATOM 1363 C C . ILE A 1 169 ? -23.641 -21.453 -7.824 1 96.88 169 ILE A C 1
ATOM 1365 O O . ILE A 1 169 ? -22.969 -20.422 -7.953 1 96.88 169 ILE A O 1
ATOM 1369 N N . GLU A 1 170 ? -24.375 -21.953 -8.742 1 95.38 170 GLU A N 1
ATOM 1370 C CA . GLU A 1 170 ? -24.422 -21.328 -10.055 1 95.38 170 GLU A CA 1
ATOM 1371 C C . GLU A 1 170 ? -24.906 -19.891 -9.969 1 95.38 170 GLU A C 1
ATOM 1373 O O . GLU A 1 170 ? -24.328 -18.984 -10.578 1 95.38 170 GLU A O 1
ATOM 1378 N N . HIS A 1 171 ? -25.938 -19.766 -9.227 1 95.06 171 HIS A N 1
ATOM 1379 C CA . HIS A 1 171 ? -26.516 -18.438 -9.055 1 95.06 171 HIS A CA 1
ATOM 1380 C C . HIS A 1 171 ? -25.516 -17.484 -8.391 1 95.06 171 HIS A C 1
ATOM 1382 O O . HIS A 1 171 ? -25.359 -16.344 -8.836 1 95.06 171 HIS A O 1
ATOM 1388 N N . GLU A 1 172 ? -24.922 -17.953 -7.379 1 94.62 172 GLU A N 1
ATOM 1389 C CA . GLU A 1 172 ? -23.984 -17.109 -6.641 1 94.62 172 GLU A CA 1
ATOM 1390 C C . GLU A 1 172 ? -22.75 -16.781 -7.48 1 94.62 172 GLU A C 1
ATOM 1392 O O . GLU A 1 172 ? -22.188 -15.695 -7.363 1 94.62 172 GLU A O 1
ATOM 1397 N N . LEU A 1 173 ? -22.312 -17.672 -8.305 1 95.75 173 LEU A N 1
ATOM 1398 C CA . LEU A 1 173 ? -21.188 -17.406 -9.195 1 95.75 173 LEU A CA 1
ATOM 1399 C C . LEU A 1 173 ? -21.562 -16.344 -10.242 1 95.75 173 LEU A C 1
ATOM 1401 O O . LEU A 1 173 ? -20.734 -15.484 -10.57 1 95.75 173 LEU A O 1
ATOM 1405 N N . LYS A 1 174 ? -22.766 -16.359 -10.695 1 94.62 174 LYS A N 1
ATOM 1406 C CA . LYS A 1 174 ? -23.234 -15.352 -11.633 1 94.62 174 LYS A CA 1
ATOM 1407 C C . LYS A 1 174 ? -23.312 -13.977 -10.969 1 94.62 174 LYS A C 1
ATOM 1409 O O . LYS A 1 174 ? -22.938 -12.969 -11.57 1 94.62 174 LYS A O 1
ATOM 1414 N N . ARG A 1 175 ? -23.828 -14.031 -9.805 1 92.5 175 ARG A N 1
ATOM 1415 C CA . ARG A 1 175 ? -23.891 -12.797 -9.031 1 92.5 175 ARG A CA 1
ATOM 1416 C C . ARG A 1 175 ? -22.516 -12.195 -8.836 1 92.5 175 ARG A C 1
ATOM 1418 O O . ARG A 1 175 ? -22.328 -10.984 -8.938 1 92.5 175 ARG A O 1
ATOM 1425 N N . TYR A 1 176 ? -21.578 -12.977 -8.578 1 92.25 176 TYR A N 1
ATOM 1426 C CA . TYR A 1 176 ? -20.203 -12.531 -8.406 1 92.25 176 TYR A CA 1
ATOM 1427 C C . TYR A 1 176 ? -19.672 -11.906 -9.688 1 92.25 176 TYR A C 1
ATOM 1429 O O . TYR A 1 176 ? -19 -10.867 -9.648 1 92.25 176 TYR A O 1
ATOM 1437 N N . ASP A 1 177 ? -19.984 -12.43 -10.773 1 92.75 177 ASP A N 1
ATOM 1438 C CA . ASP A 1 177 ? -19.562 -11.891 -12.055 1 92.75 177 ASP A CA 1
ATOM 1439 C C . ASP A 1 177 ? -20.141 -10.5 -12.289 1 92.75 177 ASP A C 1
ATOM 1441 O O . ASP A 1 177 ? -19.438 -9.602 -12.773 1 92.75 177 ASP A O 1
ATOM 1445 N N . LEU A 1 178 ? -21.328 -10.383 -11.938 1 91.81 178 LEU A N 1
ATOM 1446 C CA . LEU A 1 178 ? -21.984 -9.094 -12.094 1 91.81 178 LEU A CA 1
ATOM 1447 C C . LEU A 1 178 ? -21.328 -8.031 -11.227 1 91.81 178 LEU A C 1
ATOM 1449 O O . LEU A 1 178 ? -21.109 -6.902 -11.672 1 91.81 178 LEU A O 1
ATOM 1453 N N . TRP A 1 179 ? -21.031 -8.5 -10.031 1 88.44 179 TRP A N 1
ATOM 1454 C CA . TRP A 1 179 ? -20.344 -7.586 -9.125 1 88.44 179 TRP A CA 1
ATOM 1455 C C . TRP A 1 179 ? -18.969 -7.207 -9.68 1 88.44 179 TRP A C 1
ATOM 1457 O O . TRP A 1 179 ? -18.578 -6.043 -9.625 1 88.44 179 TRP A O 1
ATOM 1467 N N . GLN A 1 180 ? -18.234 -8.125 -10.219 1 87.81 180 GLN A N 1
ATOM 1468 C CA . GLN A 1 180 ? -16.906 -7.875 -10.766 1 87.81 180 GLN A CA 1
ATOM 1469 C C . GLN A 1 180 ? -16.984 -6.918 -11.953 1 87.81 180 GLN A C 1
ATOM 1471 O O . GLN A 1 180 ? -16.125 -6.039 -12.102 1 87.81 180 GLN A O 1
ATOM 1476 N N . ASP A 1 181 ? -18.047 -7 -12.664 1 91.38 181 ASP A N 1
ATOM 1477 C CA . ASP A 1 181 ? -18.234 -6.098 -13.797 1 91.38 181 ASP A CA 1
ATOM 1478 C C . ASP A 1 181 ? -18.516 -4.672 -13.32 1 91.38 181 ASP A C 1
ATOM 1480 O O . ASP A 1 181 ? -18 -3.709 -13.891 1 91.38 181 ASP A O 1
ATOM 1484 N N . GLU A 1 182 ? -19.297 -4.621 -12.328 1 86.94 182 GLU A N 1
ATOM 1485 C CA . GLU A 1 182 ? -19.578 -3.307 -11.758 1 86.94 182 GLU A CA 1
ATOM 1486 C C . GLU A 1 182 ? -18.312 -2.666 -11.188 1 86.94 182 GLU A C 1
ATOM 1488 O O . GLU A 1 182 ? -18.109 -1.462 -11.336 1 86.94 182 GLU A O 1
ATOM 1493 N N . LEU A 1 183 ? -17.578 -3.402 -10.594 1 84.38 183 LEU A N 1
ATOM 1494 C CA . LEU A 1 183 ? -16.328 -2.908 -10.031 1 84.38 183 LEU A CA 1
ATOM 1495 C C . LEU A 1 183 ? -15.375 -2.439 -11.125 1 84.38 183 LEU A C 1
ATOM 1497 O O . LEU A 1 183 ? -14.695 -1.42 -10.977 1 84.38 183 LEU A O 1
ATOM 1501 N N . LYS A 1 184 ? -15.352 -3.127 -12.203 1 87 184 LYS A N 1
ATOM 1502 C CA . LYS A 1 184 ? -14.523 -2.717 -13.328 1 87 184 LYS A CA 1
ATOM 1503 C C . LYS A 1 184 ? -15 -1.388 -13.906 1 87 184 LYS A C 1
ATOM 1505 O O . LYS A 1 184 ? -14.188 -0.54 -14.281 1 87 184 LYS A O 1
ATOM 1510 N N . ASP A 1 185 ? -16.219 -1.257 -13.891 1 86.81 185 ASP A N 1
ATOM 1511 C CA . ASP A 1 185 ? -16.781 -0.001 -14.375 1 86.81 185 ASP A CA 1
ATOM 1512 C C . ASP A 1 185 ? -16.438 1.153 -13.438 1 86.81 185 ASP A C 1
ATOM 1514 O O . ASP A 1 185 ? -16.125 2.26 -13.891 1 86.81 185 ASP A O 1
ATOM 1518 N N . HIS A 1 186 ? -16.516 0.857 -12.203 1 83.38 186 HIS A N 1
ATOM 1519 C CA . HIS A 1 186 ? -16.125 1.873 -11.227 1 83.38 186 HIS A CA 1
ATOM 1520 C C . HIS A 1 186 ? -14.656 2.248 -11.375 1 83.38 186 HIS A C 1
ATOM 1522 O O . HIS A 1 186 ? -14.289 3.418 -11.242 1 83.38 186 HIS A O 1
ATOM 1528 N N . GLU A 1 187 ? -13.867 1.332 -11.648 1 85.38 187 GLU A N 1
ATOM 1529 C CA . GLU A 1 187 ? -12.438 1.586 -11.836 1 85.38 187 GLU A CA 1
ATOM 1530 C C . GLU A 1 187 ? -12.188 2.441 -13.07 1 85.38 187 GLU A C 1
ATOM 1532 O O . GLU A 1 187 ? -11.344 3.338 -13.055 1 85.38 187 GLU A O 1
ATOM 1537 N N . LYS A 1 188 ? -12.922 2.191 -14.062 1 89.38 188 LYS A N 1
ATOM 1538 C CA . LYS A 1 188 ? -12.82 3 -15.273 1 89.38 188 LYS A CA 1
ATOM 1539 C C . LYS A 1 188 ? -13.266 4.438 -15.016 1 89.38 188 LYS A C 1
ATOM 1541 O O . LYS A 1 188 ? -12.617 5.383 -15.469 1 89.38 188 LYS A O 1
ATOM 1546 N N . ALA A 1 189 ? -14.242 4.516 -14.281 1 84.06 189 ALA A N 1
ATOM 1547 C CA . ALA A 1 189 ? -14.742 5.84 -13.922 1 84.06 189 ALA A CA 1
ATOM 1548 C C . ALA A 1 189 ? -13.742 6.59 -13.055 1 84.06 189 ALA A C 1
ATOM 1550 O O . ALA A 1 189 ? -13.516 7.785 -13.242 1 84.06 189 ALA A O 1
ATOM 1551 N N . PHE A 1 190 ? -13.125 5.918 -12.195 1 87.81 190 PHE A N 1
ATOM 1552 C CA . PHE A 1 190 ? -12.141 6.523 -11.305 1 87.81 190 PHE A CA 1
ATOM 1553 C C . PHE A 1 190 ? -10.922 7 -12.094 1 87.81 190 PHE A C 1
ATOM 1555 O O . PHE A 1 190 ? -10.391 8.078 -11.82 1 87.81 190 PHE A O 1
ATOM 1562 N N . LYS A 1 191 ? -10.625 6.289 -13.039 1 89.81 191 LYS A N 1
ATOM 1563 C CA . LYS A 1 191 ? -9.508 6.691 -13.891 1 89.81 191 LYS A CA 1
ATOM 1564 C C . LYS A 1 191 ? -9.852 7.945 -14.688 1 89.81 191 LYS A C 1
ATOM 1566 O O . LYS A 1 191 ? -9.016 8.844 -14.828 1 89.81 191 LYS A O 1
ATOM 1571 N N . LYS A 1 192 ? -10.977 7.965 -15.18 1 88.62 192 LYS A N 1
ATOM 1572 C CA . LYS A 1 192 ? -11.445 9.156 -15.891 1 88.62 192 LYS A CA 1
ATOM 1573 C C . LYS A 1 192 ? -11.453 10.375 -14.977 1 88.62 192 LYS A C 1
ATOM 1575 O O . LYS A 1 192 ? -11.023 11.461 -15.375 1 88.62 192 LYS A O 1
ATOM 1580 N N . TYR A 1 193 ? -11.938 10.203 -13.758 1 88 193 TYR A N 1
ATOM 1581 C CA . TYR A 1 193 ? -11.953 11.266 -12.758 1 88 193 TYR A CA 1
ATOM 1582 C C . TYR A 1 193 ? -10.547 11.781 -12.484 1 88 193 TYR A C 1
ATOM 1584 O O . TYR A 1 193 ? -10.328 12.984 -12.383 1 88 193 TYR A O 1
ATOM 1592 N N . GLN A 1 194 ? -9.656 10.898 -12.414 1 89.75 194 GLN A N 1
ATOM 1593 C CA . GLN A 1 194 ? -8.273 11.305 -12.164 1 89.75 194 GLN A CA 1
ATOM 1594 C C . GLN A 1 194 ? -7.746 12.18 -13.297 1 89.75 194 GLN A C 1
ATOM 1596 O O . GLN A 1 194 ? -7.023 13.148 -13.055 1 89.75 194 GLN A O 1
ATOM 1601 N N . GLY A 1 195 ? -8.141 11.82 -14.508 1 90 195 GLY A N 1
ATOM 1602 C CA . GLY A 1 195 ? -7.762 12.641 -15.648 1 90 195 GLY A CA 1
ATOM 1603 C C . GLY A 1 195 ? -8.367 14.031 -15.609 1 90 195 GLY A C 1
ATOM 1604 O O . GLY A 1 195 ? -7.688 15.023 -15.883 1 90 195 GLY A O 1
ATOM 1605 N N . LEU A 1 196 ? -9.547 14.164 -15.211 1 89.38 196 LEU A N 1
ATOM 1606 C CA . LEU A 1 196 ? -10.258 15.438 -15.125 1 89.38 196 LEU A CA 1
ATOM 1607 C C . LEU A 1 196 ? -9.719 16.281 -13.977 1 89.38 196 LEU A C 1
ATOM 1609 O O . LEU A 1 196 ? -9.656 17.516 -14.086 1 89.38 196 LEU A O 1
ATOM 1613 N N . LEU A 1 197 ? -9.297 15.617 -12.93 1 91.31 197 LEU A N 1
ATOM 1614 C CA . LEU A 1 197 ? -8.734 16.312 -11.773 1 91.31 197 LEU A CA 1
ATOM 1615 C C . LEU A 1 197 ? -7.449 17.031 -12.141 1 91.31 197 LEU A C 1
ATOM 1617 O O . LEU A 1 197 ? -7.238 18.172 -11.734 1 91.31 197 LEU A O 1
ATOM 1621 N N . VAL A 1 198 ? -6.699 16.422 -12.93 1 90.94 198 VAL A N 1
ATOM 1622 C CA . VAL A 1 198 ? -5.434 17.016 -13.359 1 90.94 198 VAL A CA 1
ATOM 1623 C C . VAL A 1 198 ? -5.703 18.281 -14.172 1 90.94 198 VAL A C 1
ATOM 1625 O O . VAL A 1 198 ? -5.051 19.312 -13.969 1 90.94 198 VAL A O 1
ATOM 1628 N N . LYS A 1 199 ? -6.641 18.219 -15.039 1 91.38 199 LYS A N 1
ATOM 1629 C CA . LYS A 1 199 ? -7.004 19.359 -15.867 1 91.38 199 LYS A CA 1
ATOM 1630 C C . LYS A 1 199 ? -7.582 20.484 -15.016 1 91.38 199 LYS A C 1
ATOM 1632 O O . LYS A 1 199 ? -7.277 21.656 -15.242 1 91.38 199 LYS A O 1
ATOM 1637 N N . GLN A 1 200 ? -8.367 20.078 -14.086 1 93.56 200 GLN A N 1
ATOM 1638 C CA . GLN A 1 200 ? -8.969 21.062 -13.188 1 93.56 200 GLN A CA 1
ATOM 1639 C C . GLN A 1 200 ? -7.906 21.781 -12.367 1 93.56 200 GLN A C 1
ATOM 1641 O O . GLN A 1 200 ? -8 22.984 -12.148 1 93.56 200 GLN A O 1
ATOM 1646 N N . GLU A 1 201 ? -6.969 21.062 -11.906 1 93.44 201 GLU A N 1
ATOM 1647 C CA . GLU A 1 201 ? -5.895 21.641 -11.117 1 93.44 201 GLU A CA 1
ATOM 1648 C C . GLU A 1 201 ? -5.098 22.656 -11.922 1 93.44 201 GLU A C 1
ATOM 1650 O O . GLU A 1 201 ? -4.723 23.719 -11.406 1 93.44 201 GLU A O 1
ATOM 1655 N N . GLN A 1 202 ? -4.934 22.328 -13.133 1 92.25 202 GLN A N 1
ATOM 1656 C CA . GLN A 1 202 ? -4.23 23.266 -14.008 1 92.25 202 GLN A CA 1
ATOM 1657 C C . GLN A 1 202 ? -5.035 24.531 -14.211 1 92.25 202 GLN A C 1
ATOM 1659 O O . GLN A 1 202 ? -4.48 25.641 -14.18 1 92.25 202 GLN A O 1
ATOM 1664 N N . LEU A 1 203 ? -6.25 24.359 -14.461 1 95.25 203 LEU A N 1
ATOM 1665 C CA . LEU A 1 203 ? -7.156 25.5 -14.625 1 95.25 203 LEU A CA 1
ATOM 1666 C C . LEU A 1 203 ? -7.152 26.375 -13.383 1 95.25 203 LEU A C 1
ATOM 1668 O O . LEU A 1 203 ? -7.027 27.609 -13.492 1 95.25 203 LEU A O 1
ATOM 1672 N N . LEU A 1 204 ? -7.246 25.781 -12.25 1 96.12 204 LEU A N 1
ATOM 1673 C CA . LEU A 1 204 ? -7.254 26.531 -10.992 1 96.12 204 LEU A CA 1
ATOM 1674 C C . LEU A 1 204 ? -5.941 27.281 -10.789 1 96.12 204 LEU A C 1
ATOM 1676 O O . LEU A 1 204 ? -5.938 28.438 -10.367 1 96.12 204 LEU A O 1
ATOM 1680 N N . ARG A 1 205 ? -4.859 26.641 -11.125 1 95.12 205 ARG A N 1
ATOM 1681 C CA . ARG A 1 205 ? -3.545 27.25 -10.945 1 95.12 205 ARG A CA 1
ATOM 1682 C C . ARG A 1 205 ? -3.408 28.516 -11.773 1 95.12 205 ARG A C 1
ATOM 1684 O O . ARG A 1 205 ? -3.047 29.578 -11.25 1 95.12 205 ARG A O 1
ATOM 1691 N N . VAL A 1 206 ? -3.768 28.422 -13.016 1 94.56 206 VAL A N 1
ATOM 1692 C CA . VAL A 1 206 ? -3.621 29.562 -13.914 1 94.56 206 VAL A CA 1
ATOM 1693 C C . VAL A 1 206 ? -4.578 30.672 -13.492 1 94.56 206 VAL A C 1
ATOM 1695 O O . VAL A 1 206 ? -4.203 31.859 -13.469 1 94.56 206 VAL A O 1
ATOM 1698 N N . ALA A 1 207 ? -5.77 30.375 -13.203 1 96.62 207 ALA A N 1
ATOM 1699 C CA . ALA A 1 207 ? -6.773 31.344 -12.797 1 96.62 207 ALA A CA 1
ATOM 1700 C C . ALA A 1 207 ? -6.355 32.062 -11.508 1 96.62 207 ALA A C 1
ATOM 1702 O O . ALA A 1 207 ? -6.484 33.281 -11.398 1 96.62 207 ALA A O 1
ATOM 1703 N N . LEU A 1 208 ? -5.809 31.328 -10.57 1 97.06 208 LEU A N 1
ATOM 1704 C CA . LEU A 1 208 ? -5.414 31.891 -9.281 1 97.06 208 LEU A CA 1
ATOM 1705 C C . LEU A 1 208 ? -4.164 32.75 -9.43 1 97.06 208 LEU A C 1
ATOM 1707 O O . LEU A 1 208 ? -4.027 33.781 -8.758 1 97.06 208 LEU A O 1
ATOM 1711 N N . TYR A 1 209 ? -3.311 32.344 -10.289 1 94.94 209 TYR A N 1
ATOM 1712 C CA . TYR A 1 209 ? -2.148 33.156 -10.578 1 94.94 209 TYR A CA 1
ATOM 1713 C C . TYR A 1 209 ? -2.572 34.531 -11.133 1 94.94 209 TYR A C 1
ATOM 1715 O O . TYR A 1 209 ? -2.035 35.562 -10.742 1 94.94 209 TYR A O 1
ATOM 1723 N N . LEU A 1 210 ? -3.463 34.438 -12.055 1 95.94 210 LEU A N 1
ATOM 1724 C CA . LEU A 1 210 ? -3.975 35.656 -12.648 1 95.94 210 LEU A CA 1
ATOM 1725 C C . LEU A 1 210 ? -4.566 36.594 -11.586 1 95.94 210 LEU A C 1
ATOM 1727 O O . LEU A 1 210 ? -4.266 37.781 -11.555 1 95.94 210 LEU A O 1
ATOM 1731 N N . LEU A 1 211 ? -5.371 36.031 -10.734 1 96.88 211 LEU A N 1
ATOM 1732 C CA . LEU A 1 211 ? -6.008 36.812 -9.68 1 96.88 211 LEU A CA 1
ATOM 1733 C C . LEU A 1 211 ? -4.973 37.375 -8.703 1 96.88 211 LEU A C 1
ATOM 1735 O O . LEU A 1 211 ? -5.09 38.5 -8.234 1 96.88 211 LEU A O 1
ATOM 1739 N N . LEU A 1 212 ? -3.975 36.562 -8.367 1 95.81 212 LEU A N 1
ATOM 1740 C CA . LEU A 1 212 ? -2.902 37 -7.48 1 95.81 212 LEU A CA 1
ATOM 1741 C C . LEU A 1 212 ? -2.182 38.219 -8.062 1 95.81 212 LEU A C 1
ATOM 1743 O O . LEU A 1 212 ? -1.883 39.156 -7.336 1 95.81 212 LEU A O 1
ATOM 1747 N N . ASN A 1 213 ? -1.972 38.188 -9.344 1 94.31 213 ASN A N 1
ATOM 1748 C CA . ASN A 1 213 ? -1.328 39.312 -10.016 1 94.31 213 ASN A CA 1
ATOM 1749 C C . ASN A 1 213 ? -2.18 40.562 -9.938 1 94.31 213 ASN A C 1
ATOM 1751 O O . ASN A 1 213 ? -1.665 41.656 -9.664 1 94.31 213 ASN A O 1
ATOM 1755 N N . LEU A 1 214 ? -3.449 40.375 -10.133 1 94.69 214 LEU A N 1
ATOM 1756 C CA . LEU A 1 214 ? -4.363 41.5 -10.125 1 94.69 214 LEU A CA 1
ATOM 1757 C C . LEU A 1 214 ? -4.512 42.094 -8.727 1 94.69 214 LEU A C 1
ATOM 1759 O O . LEU A 1 214 ? -4.836 43.25 -8.562 1 94.69 214 LEU A O 1
ATOM 1763 N N . ALA A 1 215 ? -4.258 41.281 -7.738 1 93.81 215 ALA A N 1
ATOM 1764 C CA . ALA A 1 215 ? -4.441 41.656 -6.344 1 93.81 215 ALA A CA 1
ATOM 1765 C C . ALA A 1 215 ? -3.357 42.656 -5.906 1 93.81 215 ALA A C 1
ATOM 1767 O O . ALA A 1 215 ? -3.406 43.188 -4.793 1 93.81 215 ALA A O 1
ATOM 1768 N N . GLU A 1 216 ? -2.438 42.906 -6.766 1 90.56 216 GLU A N 1
ATOM 1769 C CA . GLU A 1 216 ? -1.458 43.969 -6.484 1 90.56 216 GLU A CA 1
ATOM 1770 C C . GLU A 1 216 ? -2.141 45.312 -6.242 1 90.56 216 GLU A C 1
ATOM 1772 O O . GLU A 1 216 ? -1.697 46.094 -5.398 1 90.56 216 GLU A O 1
ATOM 1777 N N . ASP A 1 217 ? -3.205 45.438 -6.965 1 89.69 217 ASP A N 1
ATOM 1778 C CA . ASP A 1 217 ? -4.035 46.625 -6.777 1 89.69 217 ASP A CA 1
ATOM 1779 C C . ASP A 1 217 ? -5.043 46.406 -5.648 1 89.69 217 ASP A C 1
ATOM 1781 O O . ASP A 1 217 ? -5.891 45.531 -5.727 1 89.69 217 ASP A O 1
ATOM 1785 N N . THR A 1 218 ? -5.027 47.281 -4.652 1 90.25 218 THR A N 1
ATOM 1786 C CA . THR A 1 218 ? -5.84 47.125 -3.451 1 90.25 218 THR A CA 1
ATOM 1787 C C . THR A 1 218 ? -7.324 47.25 -3.779 1 90.25 218 THR A C 1
ATOM 1789 O O . THR A 1 218 ? -8.164 46.625 -3.137 1 90.25 218 THR A O 1
ATOM 1792 N N . ARG A 1 219 ? -7.66 48.031 -4.738 1 91.88 219 ARG A N 1
ATOM 1793 C CA . ARG A 1 219 ? -9.055 48.188 -5.133 1 91.88 219 ARG A CA 1
ATOM 1794 C C . ARG A 1 219 ? -9.594 46.906 -5.73 1 91.88 219 ARG A C 1
ATOM 1796 O O . ARG A 1 219 ? -10.711 46.469 -5.422 1 91.88 219 ARG A O 1
ATOM 1803 N N . THR A 1 220 ? -8.766 46.344 -6.559 1 92 220 THR A N 1
ATOM 1804 C CA . THR A 1 220 ? -9.141 45.062 -7.16 1 92 220 THR A CA 1
ATOM 1805 C C . THR A 1 220 ? -9.242 43.969 -6.102 1 92 220 THR A C 1
ATOM 1807 O O . THR A 1 220 ? -10.125 43.125 -6.164 1 92 220 THR A O 1
ATOM 1810 N N . GLU A 1 221 ? -8.359 44 -5.113 1 92.44 221 GLU A N 1
ATOM 1811 C CA . GLU A 1 221 ? -8.375 43.031 -4.02 1 92.44 221 GLU A CA 1
ATOM 1812 C C . GLU A 1 221 ? -9.688 43.125 -3.238 1 92.44 221 GLU A C 1
ATOM 1814 O O . GLU A 1 221 ? -10.242 42.094 -2.855 1 92.44 221 GLU A O 1
ATOM 1819 N N . LEU A 1 222 ? -10.133 44.344 -3.053 1 93.75 222 LEU A N 1
ATOM 1820 C CA . LEU A 1 222 ? -11.398 44.531 -2.344 1 93.75 222 LEU A CA 1
ATOM 1821 C C . LEU A 1 222 ? -12.562 43.938 -3.131 1 93.75 222 LEU A C 1
ATOM 1823 O O . LEU A 1 222 ? -13.484 43.375 -2.545 1 93.75 222 LEU A O 1
ATOM 1827 N N . LYS A 1 223 ? -12.508 44.062 -4.406 1 94.12 223 LYS A N 1
ATOM 1828 C CA . LYS A 1 223 ? -13.539 43.469 -5.254 1 94.12 223 LYS A CA 1
ATOM 1829 C C . LYS A 1 223 ? -13.539 41.938 -5.121 1 94.12 223 LYS A C 1
ATOM 1831 O O . LYS A 1 223 ? -14.602 41.312 -5.07 1 94.12 223 LYS A O 1
ATOM 1836 N N . MET A 1 224 ? -12.352 41.406 -5.086 1 94.81 224 MET A N 1
ATOM 1837 C CA . MET A 1 224 ? -12.211 39.969 -4.938 1 94.81 224 MET A CA 1
ATOM 1838 C C . MET A 1 224 ? -12.789 39.5 -3.602 1 94.81 224 MET A C 1
ATOM 1840 O O . MET A 1 224 ? -13.445 38.438 -3.533 1 94.81 224 MET A O 1
ATOM 1844 N N . ARG A 1 225 ? -12.5 40.25 -2.549 1 95 225 ARG A N 1
ATOM 1845 C CA . ARG A 1 225 ? -13.016 39.906 -1.229 1 95 225 ARG A CA 1
ATOM 1846 C C . ARG A 1 225 ? -14.539 39.875 -1.232 1 95 225 ARG A C 1
ATOM 1848 O O . ARG A 1 225 ? -15.148 38.969 -0.655 1 95 225 ARG A O 1
ATOM 1855 N N . ASN A 1 226 ? -15.094 40.875 -1.874 1 94.75 226 ASN A N 1
ATOM 1856 C CA . ASN A 1 226 ? -16.547 40.969 -1.952 1 94.75 226 ASN A CA 1
ATOM 1857 C C . ASN A 1 226 ? -17.141 39.75 -2.67 1 94.75 226 ASN A C 1
ATOM 1859 O O . ASN A 1 226 ? -18.312 39.438 -2.477 1 94.75 226 ASN A O 1
ATOM 1863 N N . LYS A 1 227 ? -16.297 39.125 -3.482 1 94.81 227 LYS A N 1
ATOM 1864 C CA . LYS A 1 227 ? -16.75 37.938 -4.188 1 94.81 227 LYS A CA 1
ATOM 1865 C C . LYS A 1 227 ? -16.297 36.688 -3.463 1 94.81 227 LYS A C 1
ATOM 1867 O O . LYS A 1 227 ? -16.281 35.594 -4.051 1 94.81 227 LYS A O 1
ATOM 1872 N N . ASN A 1 228 ? -15.852 36.812 -2.201 1 95.88 228 ASN A N 1
ATOM 1873 C CA . ASN A 1 228 ? -15.547 35.719 -1.282 1 95.88 228 ASN A CA 1
ATOM 1874 C C . ASN A 1 228 ? -14.32 34.906 -1.736 1 95.88 228 ASN A C 1
ATOM 1876 O O . ASN A 1 228 ? -14.352 33.688 -1.763 1 95.88 228 ASN A O 1
ATOM 1880 N N . ILE A 1 229 ? -13.258 35.625 -2.148 1 97 229 ILE A N 1
ATOM 1881 C CA . ILE A 1 229 ? -12.023 35 -2.617 1 97 229 ILE A CA 1
ATOM 1882 C C . ILE A 1 229 ? -11.406 34.156 -1.5 1 97 229 ILE A C 1
ATOM 1884 O O . ILE A 1 229 ? -10.883 33.094 -1.75 1 97 229 ILE A O 1
ATOM 1888 N N . VAL A 1 230 ? -11.523 34.656 -0.26 1 97.69 230 VAL A N 1
ATOM 1889 C CA . VAL A 1 230 ? -10.914 33.938 0.862 1 97.69 230 VAL A CA 1
ATOM 1890 C C . VAL A 1 230 ? -11.578 32.594 1.03 1 97.69 230 VAL A C 1
ATOM 1892 O O . VAL A 1 230 ? -10.891 31.578 1.211 1 97.69 230 VAL A O 1
ATOM 1895 N N . HIS A 1 231 ? -12.906 32.594 0.875 1 96.81 231 HIS A N 1
ATOM 1896 C CA . HIS A 1 231 ? -13.648 31.328 0.994 1 96.81 231 HIS A CA 1
ATOM 1897 C C . HIS A 1 231 ? -13.211 30.328 -0.072 1 96.81 231 HIS A C 1
ATOM 1899 O O . HIS A 1 231 ? -13.016 29.141 0.223 1 96.81 231 HIS A O 1
ATOM 1905 N N . MET A 1 232 ? -13.031 30.781 -1.243 1 97.31 232 MET A N 1
ATOM 1906 C CA . MET A 1 232 ? -12.648 29.922 -2.357 1 97.31 232 MET A CA 1
ATOM 1907 C C . MET A 1 232 ? -11.242 29.375 -2.16 1 97.31 232 MET A C 1
ATOM 1909 O O . MET A 1 232 ? -10.984 28.188 -2.414 1 97.31 232 MET A O 1
ATOM 1913 N N . LEU A 1 233 ? -10.352 30.234 -1.677 1 98.06 233 LEU A N 1
ATOM 1914 C CA . LEU A 1 233 ? -8.977 29.812 -1.445 1 98.06 233 LEU A CA 1
ATOM 1915 C C . LEU A 1 233 ? -8.898 28.766 -0.332 1 98.06 233 LEU A C 1
ATOM 1917 O O . LEU A 1 233 ? -8.234 27.75 -0.48 1 98.06 233 LEU A O 1
ATOM 1921 N N . VAL A 1 234 ? -9.625 29.016 0.74 1 97.88 234 VAL A N 1
ATOM 1922 C CA . VAL A 1 234 ? -9.586 28.109 1.877 1 97.88 234 VAL A CA 1
ATOM 1923 C C . VAL A 1 234 ? -10.188 26.766 1.479 1 97.88 234 VAL A C 1
ATOM 1925 O O . VAL A 1 234 ? -9.695 25.703 1.884 1 97.88 234 VAL A O 1
ATOM 1928 N N . LYS A 1 235 ? -11.203 26.797 0.663 1 96.12 235 LYS A N 1
ATOM 1929 C CA . LYS A 1 235 ? -11.805 25.562 0.172 1 96.12 235 LYS A CA 1
ATOM 1930 C C . LYS A 1 235 ? -10.812 24.766 -0.678 1 96.12 235 LYS A C 1
ATOM 1932 O O . LYS A 1 235 ? -10.797 23.531 -0.634 1 96.12 235 LYS A O 1
ATOM 1937 N N . THR A 1 236 ? -10 25.406 -1.417 1 97 236 THR A N 1
ATOM 1938 C CA . THR A 1 236 ? -9.023 24.766 -2.295 1 97 236 THR A CA 1
ATOM 1939 C C . THR A 1 236 ? -7.938 24.078 -1.481 1 97 236 THR A C 1
ATOM 1941 O O . THR A 1 236 ? -7.246 23.188 -1.989 1 97 236 THR A O 1
ATOM 1944 N N . LEU A 1 237 ? -7.82 24.391 -0.175 1 96.5 237 LEU A N 1
ATOM 1945 C CA . LEU A 1 237 ? -6.812 23.797 0.69 1 96.5 237 LEU A CA 1
ATOM 1946 C C . LEU A 1 237 ? -7.098 22.312 0.902 1 96.5 237 LEU A C 1
ATOM 1948 O O . LEU A 1 237 ? -6.223 21.562 1.338 1 96.5 237 LEU A O 1
ATOM 1952 N N . ASP A 1 238 ? -8.289 21.875 0.549 1 93.25 238 ASP A N 1
ATOM 1953 C CA . ASP A 1 238 ? -8.672 20.484 0.732 1 93.25 238 ASP A CA 1
ATOM 1954 C C . ASP A 1 238 ? -8.086 19.594 -0.369 1 93.25 238 ASP A C 1
ATOM 1956 O O . ASP A 1 238 ? -8.156 18.375 -0.292 1 93.25 238 ASP A O 1
ATOM 1960 N N . ARG A 1 239 ? -7.477 20.297 -1.279 1 93.44 239 ARG A N 1
ATOM 1961 C CA . ARG A 1 239 ? -6.914 19.562 -2.404 1 93.44 239 ARG A CA 1
ATOM 1962 C C . ARG A 1 239 ? -5.535 19 -2.057 1 93.44 239 ARG A C 1
ATOM 1964 O O . ARG A 1 239 ? -4.984 19.312 -0.997 1 93.44 239 ARG A O 1
ATOM 1971 N N . GLU A 1 240 ? -4.918 18.156 -2.971 1 91.56 240 GLU A N 1
ATOM 1972 C CA . GLU A 1 240 ? -3.688 17.453 -2.629 1 91.56 240 GLU A CA 1
ATOM 1973 C C . GLU A 1 240 ? -2.516 17.922 -3.479 1 91.56 240 GLU A C 1
ATOM 1975 O O . GLU A 1 240 ? -1.356 17.656 -3.154 1 91.56 240 GLU A O 1
ATOM 1980 N N . ASN A 1 241 ? -2.809 18.641 -4.52 1 93.12 241 ASN A N 1
ATOM 1981 C CA . ASN A 1 241 ? -1.73 19.094 -5.395 1 93.12 241 ASN A CA 1
ATOM 1982 C C . ASN A 1 241 ? -0.866 20.156 -4.715 1 93.12 241 ASN A C 1
ATOM 1984 O O . ASN A 1 241 ? -1.313 21.281 -4.5 1 93.12 241 ASN A O 1
ATOM 1988 N N . GLU A 1 242 ? 0.364 19.812 -4.453 1 94.12 242 GLU A N 1
ATOM 1989 C CA . GLU A 1 242 ? 1.238 20.656 -3.631 1 94.12 242 GLU A CA 1
ATOM 1990 C C . GLU A 1 242 ? 1.569 21.969 -4.336 1 94.12 242 GLU A C 1
ATOM 1992 O O . GLU A 1 242 ? 1.675 23.016 -3.691 1 94.12 242 GLU A O 1
ATOM 1997 N N . GLU A 1 243 ? 1.704 21.906 -5.609 1 93 243 GLU A N 1
ATOM 1998 C CA . GLU A 1 243 ? 2.018 23.125 -6.344 1 93 243 GLU A CA 1
ATOM 1999 C C . GLU A 1 243 ? 0.857 24.109 -6.285 1 93 243 GLU A C 1
ATOM 2001 O O . GLU A 1 243 ? 1.069 25.312 -6.129 1 93 243 GLU A O 1
ATOM 2006 N N . LEU A 1 244 ? -0.229 23.578 -6.453 1 95.62 244 LEU A N 1
ATOM 2007 C CA . LEU A 1 244 ? -1.426 24.406 -6.348 1 95.62 244 LEU A CA 1
ATOM 2008 C C . LEU A 1 244 ? -1.566 24.984 -4.941 1 95.62 244 LEU A C 1
ATOM 2010 O O . LEU A 1 244 ? -1.896 26.156 -4.777 1 95.62 244 LEU A O 1
ATOM 2014 N N . LEU A 1 245 ? -1.235 24.219 -3.998 1 97.44 245 LEU A N 1
ATOM 2015 C CA . LEU A 1 245 ? -1.384 24.656 -2.609 1 97.44 245 LEU A CA 1
ATOM 2016 C C . LEU A 1 245 ? -0.381 25.75 -2.266 1 97.44 245 LEU A C 1
ATOM 2018 O O . LEU A 1 245 ? -0.688 26.656 -1.484 1 97.44 245 LEU A O 1
ATOM 2022 N N . VAL A 1 246 ? 0.815 25.656 -2.83 1 97.25 246 VAL A N 1
ATOM 2023 C CA . VAL A 1 246 ? 1.795 26.703 -2.617 1 97.25 246 VAL A CA 1
ATOM 2024 C C . VAL A 1 246 ? 1.216 28.047 -3.068 1 97.25 246 VAL A C 1
ATOM 2026 O O . VAL A 1 246 ? 1.323 29.047 -2.357 1 97.25 246 VAL A O 1
ATOM 2029 N N . LEU A 1 247 ? 0.608 28.016 -4.191 1 96.69 247 LEU A N 1
ATOM 2030 C CA . LEU A 1 247 ? 0.003 29.219 -4.746 1 96.69 247 LEU A CA 1
ATOM 2031 C C . LEU A 1 247 ? -1.146 29.703 -3.871 1 96.69 247 LEU A C 1
ATOM 2033 O O . LEU A 1 247 ? -1.231 30.891 -3.557 1 96.69 247 LEU A O 1
ATOM 2037 N N . VAL A 1 248 ? -1.968 28.828 -3.449 1 98.19 248 VAL A N 1
ATOM 2038 C CA . VAL A 1 248 ? -3.146 29.141 -2.65 1 98.19 248 VAL A CA 1
ATOM 2039 C C . VAL A 1 248 ? -2.715 29.75 -1.314 1 98.19 248 VAL A C 1
ATOM 2041 O O . VAL A 1 248 ? -3.229 30.797 -0.902 1 98.19 248 VAL A O 1
ATOM 2044 N N . VAL A 1 249 ? -1.716 29.156 -0.667 1 98.38 249 VAL A N 1
ATOM 2045 C CA . VAL A 1 249 ? -1.256 29.625 0.633 1 98.38 249 VAL A CA 1
ATOM 2046 C C . VAL A 1 249 ? -0.539 30.969 0.466 1 98.38 249 VAL A C 1
ATOM 2048 O O . VAL A 1 249 ? -0.66 31.859 1.314 1 98.38 249 VAL A O 1
ATOM 2051 N N . SER A 1 250 ? 0.156 31.125 -0.61 1 98.06 250 SER A N 1
ATOM 2052 C CA . SER A 1 250 ? 0.802 32.406 -0.895 1 98.06 250 SER A CA 1
ATOM 2053 C C . SER A 1 250 ? -0.225 33.531 -1.056 1 98.06 250 SER A C 1
ATOM 2055 O O . SER A 1 250 ? -0.032 34.625 -0.548 1 98.06 250 SER A O 1
ATOM 2057 N N . PHE A 1 251 ? -1.222 33.188 -1.772 1 97.88 251 PHE A N 1
ATOM 2058 C CA . PHE A 1 251 ? -2.299 34.156 -1.984 1 97.88 251 PHE A CA 1
ATOM 2059 C C . PHE A 1 251 ? -2.953 34.531 -0.662 1 97.88 251 PHE A C 1
ATOM 2061 O O . PHE A 1 251 ? -3.156 35.719 -0.381 1 97.88 251 PHE A O 1
ATOM 2068 N N . LEU A 1 252 ? -3.221 33.562 0.178 1 98.5 252 LEU A N 1
ATOM 2069 C CA . LEU A 1 252 ? -3.814 33.812 1.488 1 98.5 252 LEU A CA 1
ATOM 2070 C C . LEU A 1 252 ? -2.885 34.625 2.363 1 98.5 252 LEU A C 1
ATOM 2072 O O . LEU A 1 252 ? -3.342 35.5 3.1 1 98.5 252 LEU A O 1
ATOM 2076 N N . LYS A 1 253 ? -1.596 34.312 2.312 1 97.88 253 LYS A N 1
ATOM 2077 C CA . LYS A 1 253 ? -0.613 35.094 3.074 1 97.88 253 LYS A CA 1
ATOM 2078 C C . LYS A 1 253 ? -0.649 36.562 2.691 1 97.88 253 LYS A C 1
ATOM 2080 O O . LYS A 1 253 ? -0.658 37.438 3.562 1 97.88 253 LYS A O 1
ATOM 2085 N N . LYS A 1 254 ? -0.732 36.781 1.398 1 96.56 254 LYS A N 1
ATOM 2086 C CA . LYS A 1 254 ? -0.799 38.156 0.914 1 96.56 254 LYS A CA 1
ATOM 2087 C C . LYS A 1 254 ? -2.057 38.844 1.421 1 96.56 254 LYS A C 1
ATOM 2089 O O . LYS A 1 254 ? -1.999 40 1.852 1 96.56 254 LYS A O 1
ATOM 2094 N N . LEU A 1 255 ? -3.182 38.188 1.416 1 96.69 255 LEU A N 1
ATOM 2095 C CA . LEU A 1 255 ? -4.465 38.75 1.822 1 96.69 255 LEU A CA 1
ATOM 2096 C C . LEU A 1 255 ? -4.52 38.938 3.334 1 96.69 255 LEU A C 1
ATOM 2098 O O . LEU A 1 255 ? -5.281 39.75 3.834 1 96.69 255 LEU A O 1
ATOM 2102 N N . SER A 1 256 ? -3.725 38.219 4.094 1 96.25 256 SER A N 1
ATOM 2103 C CA . SER A 1 256 ? -3.801 38.156 5.551 1 96.25 256 SER A CA 1
ATOM 2104 C C . SER A 1 256 ? -3.307 39.469 6.172 1 96.25 256 SER A C 1
ATOM 2106 O O . SER A 1 256 ? -3.541 39.719 7.355 1 96.25 256 SER A O 1
ATOM 2108 N N . ILE A 1 257 ? -2.695 40.281 5.359 1 93.19 257 ILE A N 1
ATOM 2109 C CA . ILE A 1 257 ? -2.154 41.531 5.848 1 93.19 257 ILE A CA 1
ATOM 2110 C C . ILE A 1 257 ? -3.297 42.5 6.164 1 93.19 257 ILE A C 1
ATOM 2112 O O . ILE A 1 257 ? -3.172 43.344 7.047 1 93.19 257 ILE A O 1
ATOM 2116 N N . PHE A 1 258 ? -4.441 42.312 5.516 1 92.5 258 PHE A N 1
ATOM 2117 C CA . PHE A 1 258 ? -5.594 43.188 5.719 1 92.5 258 PHE A CA 1
ATOM 2118 C C . PHE A 1 258 ? -6.555 42.594 6.734 1 92.5 258 PHE A C 1
ATOM 2120 O O . PHE A 1 258 ? -6.883 41.406 6.656 1 92.5 258 PHE A O 1
ATOM 2127 N N . LEU A 1 259 ? -7.031 43.438 7.609 1 92.88 259 LEU A N 1
ATOM 2128 C CA . LEU A 1 259 ? -7.871 43.031 8.727 1 92.88 259 LEU A CA 1
ATOM 2129 C C . LEU A 1 259 ? -9.141 42.344 8.227 1 92.88 259 LEU A C 1
ATOM 2131 O O . LEU A 1 259 ? -9.555 41.312 8.781 1 92.88 259 LEU A O 1
ATOM 2135 N N . GLU A 1 260 ? -9.781 42.844 7.199 1 93.69 260 GLU A N 1
ATOM 2136 C CA . GLU A 1 260 ? -11.031 42.281 6.676 1 93.69 260 GLU A CA 1
ATOM 2137 C C . GLU A 1 260 ? -10.844 40.875 6.16 1 93.69 260 GLU A C 1
ATOM 2139 O O . GLU A 1 260 ? -11.672 40 6.418 1 93.69 260 GLU A O 1
ATOM 2144 N N . ASN A 1 261 ? -9.703 40.719 5.434 1 95.31 261 ASN A N 1
ATOM 2145 C CA . ASN A 1 261 ? -9.406 39.406 4.898 1 95.31 261 ASN A CA 1
ATOM 2146 C C . ASN A 1 261 ? -9.078 38.406 6.012 1 95.31 261 ASN A C 1
ATOM 2148 O O . ASN A 1 261 ? -9.492 37.25 5.965 1 95.31 261 ASN A O 1
ATOM 2152 N N . LYS A 1 262 ? -8.32 38.844 6.98 1 95.81 262 LYS A N 1
ATOM 2153 C CA . LYS A 1 262 ? -7.969 38 8.125 1 95.81 262 LYS A CA 1
ATOM 2154 C C . LYS A 1 262 ? -9.219 37.562 8.867 1 95.81 262 LYS A C 1
ATOM 2156 O O . LYS A 1 262 ? -9.32 36.406 9.266 1 95.81 262 LYS A O 1
ATOM 2161 N N . ASN A 1 263 ? -10.18 38.469 9.039 1 95.81 263 ASN A N 1
ATOM 2162 C CA . ASN A 1 263 ? -11.438 38.125 9.695 1 95.81 263 ASN A CA 1
ATOM 2163 C C . ASN A 1 263 ? -12.211 37.062 8.906 1 95.81 263 ASN A C 1
ATOM 2165 O O . ASN A 1 263 ? -12.805 36.156 9.492 1 95.81 263 ASN A O 1
ATOM 2169 N N . ASP A 1 264 ? -12.195 37.219 7.625 1 96.81 264 ASP A N 1
ATOM 2170 C CA . ASP A 1 264 ? -12.836 36.219 6.777 1 96.81 264 ASP A CA 1
ATOM 2171 C C . ASP A 1 264 ? -12.188 34.844 6.969 1 96.81 264 ASP A C 1
ATOM 2173 O O . ASP A 1 264 ? -12.883 33.844 7.02 1 96.81 264 ASP A O 1
ATOM 2177 N N . MET A 1 265 ? -10.852 34.812 7.074 1 97.31 265 MET A N 1
ATOM 2178 C CA . MET A 1 265 ? -10.125 33.562 7.277 1 97.31 265 MET A CA 1
ATOM 2179 C C . MET A 1 265 ? -10.516 32.938 8.602 1 97.31 265 MET A C 1
ATOM 2181 O O . MET A 1 265 ? -10.625 31.703 8.695 1 97.31 265 MET A O 1
ATOM 2185 N N . ALA A 1 266 ? -10.719 33.75 9.625 1 96.06 266 ALA A N 1
ATOM 2186 C CA . ALA A 1 266 ? -11.109 33.281 10.945 1 96.06 266 ALA A CA 1
ATOM 2187 C C . ALA A 1 266 ? -12.492 32.625 10.906 1 96.06 266 ALA A C 1
ATOM 2189 O O . ALA A 1 266 ? -12.75 31.641 11.617 1 96.06 266 ALA A O 1
ATOM 2190 N N . GLU A 1 267 ? -13.32 33.062 10.016 1 95.62 267 GLU A N 1
ATOM 2191 C CA . GLU A 1 267 ? -14.703 32.625 9.93 1 95.62 267 GLU A CA 1
ATOM 2192 C C . GLU A 1 267 ? -14.797 31.281 9.195 1 95.62 267 GLU A C 1
ATOM 2194 O O . GLU A 1 267 ? -15.719 30.5 9.445 1 95.62 267 GLU A O 1
ATOM 2199 N N . VAL A 1 268 ? -13.883 31.016 8.305 1 95.56 268 VAL A N 1
ATOM 2200 C CA . VAL A 1 268 ? -14.031 29.844 7.441 1 95.56 268 VAL A CA 1
ATOM 2201 C C . VAL A 1 268 ? -13.055 28.75 7.883 1 95.56 268 VAL A C 1
ATOM 2203 O O . VAL A 1 268 ? -12.656 27.906 7.078 1 95.56 268 VAL A O 1
ATOM 2206 N N . ASP A 1 269 ? -12.633 28.688 9.086 1 93.12 269 ASP A N 1
ATOM 2207 C CA . ASP A 1 269 ? -11.828 27.641 9.719 1 93.12 269 ASP A CA 1
ATOM 2208 C C . ASP A 1 269 ? -10.523 27.422 8.953 1 93.12 269 ASP A C 1
ATOM 2210 O O . ASP A 1 269 ? -10.18 26.297 8.609 1 93.12 269 ASP A O 1
ATOM 2214 N N . THR A 1 270 ? -9.781 28.406 8.641 1 97.62 270 THR A N 1
ATOM 2215 C CA . THR A 1 270 ? -8.547 28.391 7.867 1 97.62 270 THR A CA 1
ATOM 2216 C C . THR A 1 270 ? -7.438 27.656 8.625 1 97.62 270 THR A C 1
ATOM 2218 O O . THR A 1 270 ? -6.727 26.828 8.047 1 97.62 270 THR A O 1
ATOM 2221 N N . VAL A 1 271 ? -7.363 27.875 9.953 1 97.81 271 VAL A N 1
ATOM 2222 C CA . VAL A 1 271 ? -6.285 27.312 10.766 1 97.81 271 VAL A CA 1
ATOM 2223 C C . VAL A 1 271 ? -6.402 25.781 10.789 1 97.81 271 VAL A C 1
ATOM 2225 O O . VAL A 1 271 ? -5.395 25.078 10.75 1 97.81 271 VAL A O 1
ATOM 2228 N N . GLU A 1 272 ? -7.645 25.281 10.805 1 96.75 272 GLU A N 1
ATOM 2229 C CA . GLU A 1 272 ? -7.883 23.844 10.805 1 96.75 272 GLU A CA 1
ATOM 2230 C C . GLU A 1 272 ? -7.324 23.188 9.547 1 96.75 272 GLU A C 1
ATOM 2232 O O . GLU A 1 272 ? -6.703 22.125 9.617 1 96.75 272 GLU A O 1
ATOM 2237 N N . ARG A 1 273 ? -7.477 23.844 8.453 1 96.88 273 ARG A N 1
ATOM 2238 C CA . ARG A 1 273 ? -7.016 23.297 7.184 1 96.88 273 ARG A CA 1
ATOM 2239 C C . ARG A 1 273 ? -5.504 23.422 7.051 1 96.88 273 ARG A C 1
ATOM 2241 O O . ARG A 1 273 ? -4.844 22.516 6.531 1 96.88 273 ARG A O 1
ATOM 2248 N N . LEU A 1 274 ? -4.996 24.484 7.57 1 98 274 LEU A N 1
ATOM 2249 C CA . LEU A 1 274 ? -3.555 24.703 7.504 1 98 274 LEU A CA 1
ATOM 2250 C C . LEU A 1 274 ? -2.812 23.688 8.383 1 98 274 LEU A C 1
ATOM 2252 O O . LEU A 1 274 ? -1.679 23.312 8.078 1 98 274 LEU A O 1
ATOM 2256 N N . SER A 1 275 ? -3.443 23.297 9.5 1 97.44 275 SER A N 1
ATOM 2257 C CA . SER A 1 275 ? -2.816 22.375 10.438 1 97.44 275 SER A CA 1
ATOM 2258 C C . SER A 1 275 ? -2.459 21.062 9.766 1 97.44 275 SER A C 1
ATOM 2260 O O . SER A 1 275 ? -1.516 20.375 10.18 1 97.44 275 SER A O 1
ATOM 2262 N N . ARG A 1 276 ? -3.188 20.781 8.703 1 95.81 276 ARG A N 1
ATOM 2263 C CA . ARG A 1 276 ? -2.939 19.547 7.977 1 95.81 276 ARG A CA 1
ATOM 2264 C C . ARG A 1 276 ? -1.653 19.625 7.164 1 95.81 276 ARG A C 1
ATOM 2266 O O . ARG A 1 276 ? -1.079 18.609 6.785 1 95.81 276 ARG A O 1
ATOM 2273 N N . LEU A 1 277 ? -1.229 20.766 6.902 1 97.38 277 LEU A N 1
ATOM 2274 C CA . LEU A 1 277 ? -0.053 21 6.07 1 97.38 277 LEU A CA 1
ATOM 2275 C C . LEU A 1 277 ? 1.205 21.109 6.926 1 97.38 277 LEU A C 1
ATOM 2277 O O . LEU A 1 277 ? 2.295 21.344 6.406 1 97.38 277 LEU A O 1
ATOM 2281 N N . VAL A 1 278 ? 1.022 20.938 8.383 1 96.94 278 VAL A N 1
ATOM 2282 C CA . VAL A 1 278 ? 2.166 21.031 9.281 1 96.94 278 VAL A CA 1
ATOM 2283 C C . VAL A 1 278 ? 2.344 19.719 10.039 1 96.94 278 VAL A C 1
ATOM 2285 O O . VAL A 1 278 ? 1.476 19.328 10.82 1 96.94 278 VAL A O 1
ATOM 2288 N N . PRO A 1 279 ? 3.408 18.938 9.875 1 94.25 279 PRO A N 1
ATOM 2289 C CA . PRO A 1 279 ? 4.457 19.266 8.906 1 94.25 279 PRO A CA 1
ATOM 2290 C C . PRO A 1 279 ? 4.156 18.734 7.508 1 94.25 279 PRO A C 1
ATOM 2292 O O . PRO A 1 279 ? 3.189 18 7.32 1 94.25 279 PRO A O 1
ATOM 2295 N N . CYS A 1 280 ? 4.715 19.172 6.52 1 94.25 280 CYS A N 1
ATOM 2296 C CA . CYS A 1 280 ? 4.586 18.656 5.16 1 94.25 280 CYS A CA 1
ATOM 2297 C C . CYS A 1 280 ? 5.957 18.469 4.52 1 94.25 280 CYS A C 1
ATOM 2299 O O . CYS A 1 280 ? 6.898 19.188 4.824 1 94.25 280 CYS A O 1
ATOM 2301 N N . GLU A 1 281 ? 6.145 17.562 3.59 1 93.31 281 GLU A N 1
ATOM 2302 C CA . GLU A 1 281 ? 7.406 17.188 2.963 1 93.31 281 GLU A CA 1
ATOM 2303 C C . GLU A 1 281 ? 7.867 18.25 1.97 1 93.31 281 GLU A C 1
ATOM 2305 O O . GLU A 1 281 ? 9.07 18.453 1.771 1 93.31 281 GLU A O 1
ATOM 2310 N N . HIS A 1 282 ? 6.887 18.844 1.42 1 94.69 282 HIS A N 1
ATOM 2311 C CA . HIS A 1 282 ? 7.207 19.891 0.462 1 94.69 282 HIS A CA 1
ATOM 2312 C C . HIS A 1 282 ? 7.699 21.156 1.171 1 94.69 282 HIS A C 1
ATOM 2314 O O . HIS A 1 282 ? 6.895 21.938 1.684 1 94.69 282 HIS A O 1
ATOM 2320 N N . GLU A 1 283 ? 8.945 21.484 1.114 1 94.25 283 GLU A N 1
ATOM 2321 C CA . GLU A 1 283 ? 9.617 22.5 1.924 1 94.25 283 GLU A CA 1
ATOM 2322 C C . GLU A 1 283 ? 9.023 23.891 1.673 1 94.25 283 GLU A C 1
ATOM 2324 O O . GLU A 1 283 ? 8.781 24.641 2.615 1 94.25 283 GLU A O 1
ATOM 2329 N N . ASP A 1 284 ? 8.812 24.188 0.434 1 95.5 284 ASP A N 1
ATOM 2330 C CA . ASP A 1 284 ? 8.273 25.5 0.108 1 95.5 284 ASP A CA 1
ATOM 2331 C C . ASP A 1 284 ? 6.867 25.672 0.671 1 95.5 284 ASP A C 1
ATOM 2333 O O . ASP A 1 284 ? 6.531 26.734 1.194 1 95.5 284 ASP A O 1
ATOM 2337 N N . LEU A 1 285 ? 6.16 24.656 0.506 1 97.25 285 LEU A N 1
ATOM 2338 C CA . LEU A 1 285 ? 4.797 24.703 1.016 1 97.25 285 LEU A CA 1
ATOM 2339 C C . LEU A 1 285 ? 4.785 24.844 2.533 1 97.25 285 LEU A C 1
ATOM 2341 O O . LEU A 1 285 ? 4.023 25.656 3.074 1 97.25 285 LEU A O 1
ATOM 2345 N N . LEU A 1 286 ? 5.629 24.125 3.168 1 97.69 286 LEU A N 1
ATOM 2346 C CA . LEU A 1 286 ? 5.727 24.219 4.617 1 97.69 286 LEU A CA 1
ATOM 2347 C C . LEU A 1 286 ? 6.137 25.625 5.039 1 97.69 286 LEU A C 1
ATOM 2349 O O . LEU A 1 286 ? 5.531 26.219 5.938 1 97.69 286 LEU A O 1
ATOM 2353 N N . ASN A 1 287 ? 7.059 26.172 4.371 1 97.38 287 ASN A N 1
ATOM 2354 C CA . ASN A 1 287 ? 7.582 27.5 4.699 1 97.38 287 ASN A CA 1
ATOM 2355 C C . ASN A 1 287 ? 6.5 28.562 4.578 1 97.38 287 ASN A C 1
ATOM 2357 O O . ASN A 1 287 ? 6.316 29.375 5.488 1 97.38 287 ASN A O 1
ATOM 2361 N N . ILE A 1 288 ? 5.828 28.531 3.477 1 97.88 288 ILE A N 1
ATOM 2362 C CA . ILE A 1 288 ? 4.82 29.562 3.24 1 97.88 288 ILE A CA 1
ATOM 2363 C C . ILE A 1 288 ? 3.65 29.375 4.203 1 97.88 288 ILE A C 1
ATOM 2365 O O . ILE A 1 288 ? 3.035 30.344 4.641 1 97.88 288 ILE A O 1
ATOM 2369 N N . THR A 1 289 ? 3.352 28.156 4.52 1 98.56 289 THR A N 1
ATOM 2370 C CA . THR A 1 289 ? 2.295 27.875 5.48 1 98.56 289 THR A CA 1
ATOM 2371 C C . THR A 1 289 ? 2.637 28.453 6.852 1 98.56 289 THR A C 1
ATOM 2373 O O . THR A 1 289 ? 1.792 29.078 7.5 1 98.56 289 THR A O 1
ATOM 2376 N N . LEU A 1 290 ? 3.869 28.281 7.223 1 98.44 290 LEU A N 1
ATOM 2377 C CA . LEU A 1 290 ? 4.312 28.812 8.508 1 98.44 290 LEU A CA 1
ATOM 2378 C C . LEU A 1 290 ? 4.27 30.328 8.523 1 98.44 290 LEU A C 1
ATOM 2380 O O . LEU A 1 290 ? 3.895 30.938 9.531 1 98.44 290 LEU A O 1
ATOM 2384 N N . ARG A 1 291 ? 4.578 30.922 7.438 1 98.38 291 ARG A N 1
ATOM 2385 C CA . ARG A 1 291 ? 4.535 32.375 7.348 1 98.38 291 ARG A CA 1
ATOM 2386 C C . ARG A 1 291 ? 3.104 32.875 7.461 1 98.38 291 ARG A C 1
ATOM 2388 O O . ARG A 1 291 ? 2.857 33.938 8.086 1 98.38 291 ARG A O 1
ATOM 2395 N N . LEU A 1 292 ? 2.252 32.156 6.789 1 98.5 292 LEU A N 1
ATOM 2396 C CA . LEU A 1 292 ? 0.846 32.531 6.914 1 98.5 292 LEU A CA 1
ATOM 2397 C C . LEU A 1 292 ? 0.371 32.375 8.352 1 98.5 292 LEU A C 1
ATOM 2399 O O . LEU A 1 292 ? -0.307 33.281 8.883 1 98.5 292 LEU A O 1
ATOM 2403 N N . LEU A 1 293 ? 0.777 31.328 8.984 1 98.56 293 LEU A N 1
ATOM 2404 C CA . LEU A 1 293 ? 0.398 31.094 10.375 1 98.56 293 LEU A CA 1
ATOM 2405 C C . LEU A 1 293 ? 0.953 32.188 11.281 1 98.56 293 LEU A C 1
ATOM 2407 O O . LEU A 1 293 ? 0.295 32.594 12.234 1 98.56 293 LEU A O 1
ATOM 2411 N N . LEU A 1 294 ? 2.156 32.625 10.961 1 98.12 294 LEU A N 1
ATOM 2412 C CA . LEU A 1 294 ? 2.738 33.75 11.719 1 98.12 294 LEU A CA 1
ATOM 2413 C C . LEU A 1 294 ? 1.876 35 11.602 1 98.12 294 LEU A C 1
ATOM 2415 O O . LEU A 1 294 ? 1.571 35.625 12.609 1 98.12 294 LEU A O 1
ATOM 2419 N N . ASN A 1 295 ? 1.406 35.281 10.406 1 97.31 295 ASN A N 1
ATOM 2420 C CA . ASN A 1 295 ? 0.528 36.438 10.211 1 97.31 295 ASN A CA 1
ATOM 2421 C C . ASN A 1 295 ? -0.758 36.312 11.023 1 97.31 295 ASN A C 1
ATOM 2423 O O . ASN A 1 295 ? -1.225 37.281 11.617 1 97.31 295 ASN A O 1
ATOM 2427 N N . LEU A 1 296 ? -1.253 35.156 11.055 1 97.75 296 LEU A N 1
ATOM 2428 C CA . LEU A 1 296 ? -2.537 34.906 11.703 1 97.75 296 LEU A CA 1
ATOM 2429 C C . LEU A 1 296 ? -2.377 34.844 13.219 1 97.75 296 LEU A C 1
ATOM 2431 O O . LEU A 1 296 ? -3.336 35.094 13.961 1 97.75 296 LEU A O 1
ATOM 2435 N N . SER A 1 297 ? -1.188 34.594 13.688 1 96.88 297 SER A N 1
ATOM 2436 C CA . SER A 1 297 ? -0.929 34.406 15.109 1 96.88 297 SER A CA 1
ATOM 2437 C C . SER A 1 297 ? -1.008 35.719 15.859 1 96.88 297 SER A C 1
ATOM 2439 O O . SER A 1 297 ? -1.073 35.75 17.094 1 96.88 297 SER A O 1
ATOM 2441 N N . PHE A 1 298 ? -1.033 36.844 15.094 1 95.94 298 PHE A N 1
ATOM 2442 C CA . PHE A 1 298 ? -1.168 38.156 15.727 1 95.94 298 PHE A CA 1
ATOM 2443 C C . PHE A 1 298 ? -2.574 38.344 16.297 1 95.94 298 PHE A C 1
ATOM 2445 O O . PHE A 1 298 ? -2.801 39.188 17.141 1 95.94 298 PHE A O 1
ATOM 2452 N N . ASP A 1 299 ? -3.494 37.562 15.797 1 95.12 299 ASP A N 1
ATOM 2453 C CA . ASP A 1 299 ? -4.879 37.594 16.266 1 95.12 299 ASP A CA 1
ATOM 2454 C C . ASP A 1 299 ? -5.094 36.594 17.422 1 95.12 299 ASP A C 1
ATOM 2456 O O . ASP A 1 299 ? -4.77 35.438 17.297 1 95.12 299 ASP A O 1
ATOM 2460 N N . THR A 1 300 ? -5.672 37.125 18.531 1 94.88 300 THR A N 1
ATOM 2461 C CA . THR A 1 300 ? -5.852 36.312 19.734 1 94.88 300 THR A CA 1
ATOM 2462 C C . THR A 1 300 ? -6.77 35.125 19.453 1 94.88 300 THR A C 1
ATOM 2464 O O . THR A 1 300 ? -6.492 34 19.891 1 94.88 300 THR A O 1
ATOM 2467 N N . GLY A 1 301 ? -7.848 35.406 18.734 1 95.06 301 GLY A N 1
ATOM 2468 C CA . GLY A 1 301 ? -8.781 34.312 18.406 1 95.06 301 GLY A CA 1
ATOM 2469 C C . GLY A 1 301 ? -8.148 33.219 17.562 1 95.06 301 GLY A C 1
ATOM 2470 O O . GLY A 1 301 ? -8.398 32.031 17.797 1 95.06 301 GLY A O 1
ATOM 2471 N N . LEU A 1 302 ? -7.348 33.562 16.641 1 97.06 302 LEU A N 1
ATOM 2472 C CA . LEU A 1 302 ? -6.711 32.625 15.742 1 97.06 302 LEU A CA 1
ATOM 2473 C C . LEU A 1 302 ? -5.605 31.844 16.469 1 97.06 302 LEU A C 1
ATOM 2475 O O . LEU A 1 302 ? -5.387 30.672 16.188 1 97.06 302 LEU A O 1
ATOM 2479 N N . ARG A 1 303 ? -4.945 32.469 17.406 1 95.94 303 ARG A N 1
ATOM 2480 C CA . ARG A 1 303 ? -3.969 31.766 18.234 1 95.94 303 ARG A CA 1
ATOM 2481 C C . ARG A 1 303 ? -4.633 30.672 19.062 1 95.94 303 ARG A C 1
ATOM 2483 O O . ARG A 1 303 ? -4.102 29.562 19.172 1 95.94 303 ARG A O 1
ATOM 2490 N N . ASN A 1 304 ? -5.754 31.078 19.625 1 96.31 304 ASN A N 1
ATOM 2491 C CA . ASN A 1 304 ? -6.512 30.094 20.375 1 96.31 304 ASN A CA 1
ATOM 2492 C C . ASN A 1 304 ? -6.852 28.875 19.516 1 96.31 304 ASN A C 1
ATOM 2494 O O . ASN A 1 304 ? -6.75 27.734 19.969 1 96.31 304 ASN A O 1
ATOM 2498 N N . LYS A 1 305 ? -7.195 29.172 18.328 1 96.94 305 LYS A N 1
ATOM 2499 C CA . LYS A 1 305 ? -7.562 28.094 17.406 1 96.94 305 LYS A CA 1
ATOM 2500 C C . LYS A 1 305 ? -6.355 27.219 17.078 1 96.94 305 LYS A C 1
ATOM 2502 O O . LYS A 1 305 ? -6.48 26 16.938 1 96.94 305 LYS A O 1
ATOM 2507 N N . MET A 1 306 ? -5.18 27.797 16.953 1 97.88 306 MET A N 1
ATOM 2508 C CA . MET A 1 306 ? -3.957 27.062 16.656 1 97.88 306 MET A CA 1
ATOM 2509 C C . MET A 1 306 ? -3.67 26.016 17.719 1 97.88 306 MET A C 1
ATOM 2511 O O . MET A 1 306 ? -3.283 24.891 17.422 1 97.88 306 MET A O 1
ATOM 2515 N N . VAL A 1 307 ? -3.922 26.422 18.969 1 96.88 307 VAL A N 1
ATOM 2516 C CA . VAL A 1 307 ? -3.676 25.5 20.078 1 96.88 307 VAL A CA 1
ATOM 2517 C C . VAL A 1 307 ? -4.734 24.406 20.078 1 96.88 307 VAL A C 1
ATOM 2519 O O . VAL A 1 307 ? -4.418 23.234 20.281 1 96.88 307 VAL A O 1
ATOM 2522 N N . GLN A 1 308 ? -5.961 24.75 19.812 1 96.25 308 GLN A N 1
ATOM 2523 C CA . GLN A 1 308 ? -7.086 23.812 19.828 1 96.25 308 GLN A CA 1
ATOM 2524 C C . GLN A 1 308 ? -6.91 22.719 18.797 1 96.25 308 GLN A C 1
ATOM 2526 O O . GLN A 1 308 ? -7.285 21.562 19.031 1 96.25 308 GLN A O 1
ATOM 2531 N N . VAL A 1 309 ? -6.312 23.078 17.672 1 96.88 309 VAL A N 1
ATOM 2532 C CA . VAL A 1 309 ? -6.211 22.109 16.594 1 96.88 309 VAL A CA 1
ATOM 2533 C C . VAL A 1 309 ? -4.922 21.312 16.719 1 96.88 309 VAL A C 1
ATOM 2535 O O . VAL A 1 309 ? -4.578 20.516 15.844 1 96.88 309 VAL A O 1
ATOM 2538 N N . GLY A 1 310 ? -4.117 21.594 17.75 1 96.12 310 GLY A N 1
ATOM 2539 C CA . GLY A 1 310 ? -2.949 20.781 18.062 1 96.12 310 GLY A CA 1
ATOM 2540 C C . GLY A 1 310 ? -1.695 21.25 17.344 1 96.12 310 GLY A C 1
ATOM 2541 O O . GLY A 1 310 ? -0.807 20.438 17.047 1 96.12 310 GLY A O 1
ATOM 2542 N N . LEU A 1 311 ? -1.593 22.469 17.031 1 97.62 311 LEU A N 1
ATOM 2543 C CA . LEU A 1 311 ? -0.44 22.969 16.297 1 97.62 311 LEU A CA 1
ATOM 2544 C C . LEU A 1 311 ? 0.764 23.141 17.219 1 97.62 311 LEU A C 1
ATOM 2546 O O . LEU A 1 311 ? 1.907 23.156 16.75 1 97.62 311 LEU A O 1
ATOM 2550 N N . LEU A 1 312 ? 0.558 23.297 18.516 1 97.5 312 LEU A N 1
ATOM 2551 C CA . LEU A 1 312 ? 1.622 23.578 19.484 1 97.5 312 LEU A CA 1
ATOM 2552 C C . LEU A 1 312 ? 2.693 22.5 19.438 1 97.5 312 LEU A C 1
ATOM 2554 O O . LEU A 1 312 ? 3.867 22.797 19.203 1 97.5 312 LEU A O 1
ATOM 2558 N N . PRO A 1 313 ? 2.303 21.219 19.594 1 97.19 313 PRO A N 1
ATOM 2559 C CA . PRO A 1 313 ? 3.34 20.188 19.531 1 97.19 313 PRO A CA 1
ATOM 2560 C C . PRO A 1 313 ? 3.992 20.094 18.156 1 97.19 313 PRO A C 1
ATOM 2562 O O . PRO A 1 313 ? 5.188 19.797 18.047 1 97.19 313 PRO A O 1
ATOM 2565 N N . LYS A 1 314 ? 3.229 20.375 17.141 1 97.5 314 LYS A N 1
ATOM 2566 C CA . LYS A 1 314 ? 3.752 20.297 15.781 1 97.5 314 LYS A CA 1
ATOM 2567 C C . LYS A 1 314 ? 4.809 21.375 15.531 1 97.5 314 LYS A C 1
ATOM 2569 O O . LYS A 1 314 ? 5.863 21.094 14.961 1 97.5 314 LYS A O 1
ATOM 2574 N N . LEU A 1 315 ? 4.484 22.5 15.961 1 98 315 LEU A N 1
ATOM 2575 C CA . LEU A 1 315 ? 5.414 23.625 15.805 1 98 315 LEU A CA 1
ATOM 2576 C C . LEU A 1 315 ? 6.672 23.406 16.641 1 98 315 LEU A C 1
ATOM 2578 O O . LEU A 1 315 ? 7.773 23.766 16.234 1 98 315 LEU A O 1
ATOM 2582 N N . THR A 1 316 ? 6.504 22.844 17.875 1 97.5 316 THR A N 1
ATOM 2583 C CA . THR A 1 316 ? 7.629 22.547 18.75 1 97.5 316 THR A CA 1
ATOM 2584 C C . THR A 1 316 ? 8.602 21.578 18.078 1 97.5 316 THR A C 1
ATOM 2586 O O . THR A 1 316 ? 9.82 21.734 18.203 1 97.5 316 THR A O 1
ATOM 2589 N N . SER A 1 317 ? 8.07 20.688 17.359 1 96.5 317 SER A N 1
ATOM 2590 C CA . SER A 1 317 ? 8.906 19.719 16.656 1 96.5 317 SER A CA 1
ATOM 2591 C C . SER A 1 317 ? 9.742 20.375 15.57 1 96.5 317 SER A C 1
ATOM 2593 O O . SER A 1 317 ? 10.812 19.875 15.211 1 96.5 317 SER A O 1
ATOM 2595 N N . LEU A 1 318 ? 9.305 21.469 15.078 1 97 318 LEU A N 1
ATOM 2596 C CA . LEU A 1 318 ? 9.977 22.172 13.992 1 97 318 LEU A CA 1
ATOM 2597 C C . LEU A 1 318 ? 11.141 23 14.523 1 97 318 LEU A C 1
ATOM 2599 O O . LEU A 1 318 ? 11.945 23.516 13.742 1 97 318 LEU A O 1
ATOM 2603 N N . LEU A 1 319 ? 11.281 23.125 15.852 1 95.88 319 LEU A N 1
ATOM 2604 C CA . LEU A 1 319 ? 12.383 23.859 16.453 1 95.88 319 LEU A CA 1
ATOM 2605 C C . LEU A 1 319 ? 13.719 23.172 16.172 1 95.88 319 LEU A C 1
ATOM 2607 O O . LEU A 1 319 ? 14.773 23.812 16.219 1 95.88 319 LEU A O 1
ATOM 2611 N N . GLY A 1 320 ? 13.562 21.891 15.883 1 92.44 320 GLY A N 1
ATOM 2612 C CA . GLY A 1 320 ? 14.766 21.141 15.57 1 92.44 320 GLY A CA 1
ATOM 2613 C C . GLY A 1 320 ? 15.195 21.281 14.117 1 92.44 320 GLY A C 1
ATOM 2614 O O . GLY A 1 320 ? 16.281 20.828 13.734 1 92.44 320 GLY A O 1
ATOM 2615 N N . ASP A 1 321 ? 14.391 21.875 13.312 1 92.94 321 ASP A N 1
ATOM 2616 C CA . ASP A 1 321 ? 14.656 22.047 11.891 1 92.94 321 ASP A CA 1
ATOM 2617 C C . ASP A 1 321 ? 15.297 23.406 11.617 1 92.94 321 ASP A C 1
ATOM 2619 O O . ASP A 1 321 ? 14.664 24.453 11.797 1 92.94 321 ASP A O 1
ATOM 2623 N N . GLU A 1 322 ? 16.484 23.453 11.094 1 92 322 GLU A N 1
ATOM 2624 C CA . GLU A 1 322 ? 17.281 24.656 10.922 1 92 322 GLU A CA 1
ATOM 2625 C C . GLU A 1 322 ? 16.594 25.641 9.969 1 92 322 GLU A C 1
ATOM 2627 O O . GLU A 1 322 ? 16.719 26.844 10.109 1 92 322 GLU A O 1
ATOM 2632 N N . ASN A 1 323 ? 15.836 25.109 9.031 1 94 323 ASN A N 1
ATOM 2633 C CA . ASN A 1 323 ? 15.227 25.953 8.016 1 94 323 ASN A CA 1
ATOM 2634 C C . ASN A 1 323 ? 13.984 26.672 8.555 1 94 323 ASN A C 1
ATOM 2636 O O . ASN A 1 323 ? 13.648 27.766 8.094 1 94 323 ASN A O 1
ATOM 2640 N N . HIS A 1 324 ? 13.367 26 9.539 1 95.06 324 HIS A N 1
ATOM 2641 C CA . HIS A 1 324 ? 12.07 26.531 9.945 1 95.06 324 HIS A CA 1
ATOM 2642 C C . HIS A 1 324 ? 12.07 26.922 11.422 1 95.06 324 HIS A C 1
ATOM 2644 O O . HIS A 1 324 ? 11.078 27.438 11.938 1 95.06 324 HIS A O 1
ATOM 2650 N N . LYS A 1 325 ? 13.18 26.812 12.031 1 94.81 325 LYS A N 1
ATOM 2651 C CA . LYS A 1 325 ? 13.312 27.016 13.469 1 94.81 325 LYS A CA 1
ATOM 2652 C C . LYS A 1 325 ? 12.898 28.438 13.859 1 94.81 325 LYS A C 1
ATOM 2654 O O . LYS A 1 325 ? 12.141 28.625 14.812 1 94.81 325 LYS A O 1
ATOM 2659 N N . GLN A 1 326 ? 13.305 29.391 13.133 1 94.75 326 GLN A N 1
ATOM 2660 C CA . GLN A 1 326 ? 13.078 30.797 13.484 1 94.75 326 GLN A CA 1
ATOM 2661 C C . GLN A 1 326 ? 11.594 31.141 13.398 1 94.75 326 GLN A C 1
ATOM 2663 O O . GLN A 1 326 ? 11.047 31.75 14.328 1 94.75 326 GLN A O 1
ATOM 2668 N N . ILE A 1 327 ? 11.023 30.734 12.305 1 96.69 327 ILE A N 1
ATOM 2669 C CA . ILE A 1 327 ? 9.617 31.094 12.109 1 96.69 327 ILE A CA 1
ATOM 2670 C C . ILE A 1 327 ? 8.75 30.328 13.109 1 96.69 327 ILE A C 1
ATOM 2672 O O . ILE A 1 327 ? 7.773 30.875 13.633 1 96.69 327 ILE A O 1
ATOM 2676 N N . ALA A 1 328 ? 9.07 29.094 13.359 1 97.06 328 ALA A N 1
ATOM 2677 C CA . ALA A 1 328 ? 8.344 28.312 14.352 1 97.06 328 ALA A CA 1
ATOM 2678 C C . ALA A 1 328 ? 8.453 28.938 15.742 1 97.06 328 ALA A C 1
ATOM 2680 O O . ALA A 1 328 ? 7.465 29.016 16.469 1 97.06 328 ALA A O 1
ATOM 2681 N N . MET A 1 329 ? 9.617 29.406 16.047 1 96.69 329 MET A N 1
ATOM 2682 C CA . MET A 1 329 ? 9.852 30.031 17.344 1 96.69 329 MET A CA 1
ATOM 2683 C C . MET A 1 329 ? 9 31.297 17.484 1 96.69 329 MET A C 1
ATOM 2685 O O . MET A 1 329 ? 8.445 31.547 18.562 1 96.69 329 MET A O 1
ATOM 2689 N N . CYS A 1 330 ? 8.875 32.031 16.438 1 97.38 330 CYS A N 1
ATOM 2690 C CA . CYS A 1 330 ? 8.086 33.25 16.469 1 97.38 330 CYS A CA 1
ATOM 2691 C C . CYS A 1 330 ? 6.617 32.969 16.75 1 97.38 330 CYS A C 1
ATOM 2693 O O . CYS A 1 330 ? 5.977 33.625 17.547 1 97.38 330 CYS A O 1
ATOM 2695 N N . ILE A 1 331 ? 6.145 31.969 16.078 1 97.94 331 ILE A N 1
ATOM 2696 C CA . ILE A 1 331 ? 4.75 31.594 16.281 1 97.94 331 ILE A CA 1
ATOM 2697 C C . ILE A 1 331 ? 4.543 31.125 17.719 1 97.94 331 ILE A C 1
ATOM 2699 O O . ILE A 1 331 ? 3.576 31.516 18.375 1 97.94 331 ILE A O 1
ATOM 2703 N N . LEU A 1 332 ? 5.453 30.297 18.172 1 98.06 332 LEU A N 1
ATOM 2704 C CA . LEU A 1 332 ? 5.375 29.781 19.531 1 98.06 332 LEU A CA 1
ATOM 2705 C C . LEU A 1 332 ? 5.469 30.922 20.547 1 98.06 332 LEU A C 1
ATOM 2707 O O . LEU A 1 332 ? 4.789 30.891 21.578 1 98.06 332 LEU A O 1
ATOM 2711 N N . TYR A 1 333 ? 6.293 31.875 20.25 1 97.69 333 TYR A N 1
ATOM 2712 C CA . TYR A 1 333 ? 6.391 33.062 21.094 1 97.69 333 TYR A CA 1
ATOM 2713 C C . TYR A 1 333 ? 5.039 33.75 21.219 1 97.69 333 TYR A C 1
ATOM 2715 O O . TYR A 1 333 ? 4.613 34.094 22.328 1 97.69 333 TYR A O 1
ATOM 2723 N N . HIS A 1 334 ? 4.398 33.875 20.109 1 97 334 HIS A N 1
ATOM 2724 C CA . HIS A 1 334 ? 3.084 34.531 20.125 1 97 334 HIS A CA 1
ATOM 2725 C C . HIS A 1 334 ? 2.105 33.75 20.984 1 97 334 HIS A C 1
ATOM 2727 O O . HIS A 1 334 ? 1.332 34.312 21.75 1 97 334 HIS A O 1
ATOM 2733 N N . ILE A 1 335 ? 2.17 32.5 20.875 1 97.12 335 ILE A N 1
ATOM 2734 C CA . ILE A 1 335 ? 1.278 31.641 21.656 1 97.12 335 ILE A CA 1
ATOM 2735 C C . ILE A 1 335 ? 1.594 31.797 23.156 1 97.12 335 ILE A C 1
ATOM 2737 O O . ILE A 1 335 ? 0.685 31.828 23.984 1 97.12 335 ILE A O 1
ATOM 2741 N N . SER A 1 336 ? 2.834 31.953 23.484 1 97 336 SER A N 1
ATOM 2742 C CA . SER A 1 336 ? 3.291 32.031 24.875 1 97 336 SER A CA 1
ATOM 2743 C C . SER A 1 336 ? 2.906 33.344 25.516 1 97 336 SER A C 1
ATOM 2745 O O . SER A 1 336 ? 2.996 33.5 26.734 1 97 336 SER A O 1
ATOM 2747 N N . VAL A 1 337 ? 2.516 34.344 24.672 1 95.38 337 VAL A N 1
ATOM 2748 C CA . VAL A 1 337 ? 2.107 35.625 25.188 1 95.38 337 VAL A CA 1
ATOM 2749 C C . VAL A 1 337 ? 0.829 35.469 26.016 1 95.38 337 VAL A C 1
ATOM 2751 O O . VAL A 1 337 ? 0.615 36.219 26.984 1 95.38 337 VAL A O 1
ATOM 2754 N N . ASP A 1 338 ? 0.082 34.531 25.641 1 93.62 338 ASP A N 1
ATOM 2755 C CA . ASP A 1 338 ? -1.155 34.25 26.359 1 93.62 338 ASP A CA 1
ATOM 2756 C C . ASP A 1 338 ? -0.896 33.312 27.547 1 93.62 338 ASP A C 1
ATOM 2758 O O . ASP A 1 338 ? -0.481 32.188 27.391 1 93.62 338 ASP A O 1
ATOM 2762 N N . ASP A 1 339 ? -1.263 33.781 28.672 1 93.19 339 ASP A N 1
ATOM 2763 C CA . ASP A 1 339 ? -0.986 33.062 29.906 1 93.19 339 ASP A CA 1
ATOM 2764 C C . ASP A 1 339 ? -1.715 31.719 29.953 1 93.19 339 ASP A C 1
ATOM 2766 O O . ASP A 1 339 ? -1.231 30.766 30.562 1 93.19 339 ASP A O 1
ATOM 2770 N N . ARG A 1 340 ? -2.812 31.656 29.328 1 93.12 340 ARG A N 1
ATOM 2771 C CA . ARG A 1 340 ? -3.646 30.453 29.344 1 93.12 340 ARG A CA 1
ATOM 2772 C C . ARG A 1 340 ? -2.93 29.281 28.703 1 93.12 340 ARG A C 1
ATOM 2774 O O . ARG A 1 340 ? -3.242 28.125 28.984 1 93.12 340 ARG A O 1
ATOM 2781 N N . PHE A 1 341 ? -1.955 29.688 27.844 1 95.25 341 PHE A N 1
ATOM 2782 C CA . PHE A 1 341 ? -1.378 28.594 27.047 1 95.25 341 PHE A CA 1
ATOM 2783 C C . PHE A 1 341 ? 0.041 28.281 27.516 1 95.25 341 PHE A C 1
ATOM 2785 O O . PHE A 1 341 ? 0.654 27.328 27.062 1 95.25 341 PHE A O 1
ATOM 2792 N N . LYS A 1 342 ? 0.625 28.953 28.422 1 96.06 342 LYS A N 1
ATOM 2793 C CA . LYS A 1 342 ? 2.008 28.781 28.859 1 96.06 342 LYS A CA 1
ATOM 2794 C C . LYS A 1 342 ? 2.229 27.406 29.469 1 96.06 342 LYS A C 1
ATOM 2796 O O . LYS A 1 342 ? 3.246 26.766 29.203 1 96.06 342 LYS A O 1
ATOM 2801 N N . SER A 1 343 ? 1.242 27.031 30.172 1 94.69 343 SER A N 1
ATOM 2802 C CA . SER A 1 343 ? 1.377 25.75 30.859 1 94.69 343 SER A CA 1
ATOM 2803 C C . SER A 1 343 ? 1.422 24.594 29.859 1 94.69 343 SER A C 1
ATOM 2805 O O . SER A 1 343 ? 1.945 23.516 30.172 1 94.69 343 SER A O 1
ATOM 2807 N N . MET A 1 344 ? 0.889 24.812 28.703 1 95.81 344 MET A N 1
ATOM 2808 C CA . MET A 1 344 ? 0.79 23.75 27.703 1 95.81 344 MET A CA 1
ATOM 2809 C C . MET A 1 344 ? 2.166 23.391 27.141 1 95.81 344 MET A C 1
ATOM 2811 O O . MET A 1 344 ? 2.375 22.281 26.656 1 95.81 344 MET A O 1
ATOM 2815 N N . PHE A 1 345 ? 3.127 24.266 27.281 1 97.38 345 PHE A N 1
ATOM 2816 C CA . PHE A 1 345 ? 4.473 24.031 26.781 1 97.38 345 PHE A CA 1
ATOM 2817 C C . PHE A 1 345 ? 5.184 22.953 27.594 1 97.38 345 PHE A C 1
ATOM 2819 O O . PHE A 1 345 ? 6.109 22.297 27.094 1 97.38 345 PHE A O 1
ATOM 2826 N N . ALA A 1 346 ? 4.715 22.812 28.812 1 95.38 346 ALA A N 1
ATOM 2827 C CA . ALA A 1 346 ? 5.344 21.844 29.719 1 95.38 346 ALA A CA 1
ATOM 2828 C C . ALA A 1 346 ? 5.137 20.422 29.234 1 95.38 346 ALA A C 1
ATOM 2830 O O . ALA A 1 346 ? 5.891 19.516 29.609 1 95.38 346 ALA A O 1
ATOM 2831 N N . TYR A 1 347 ? 4.129 20.25 28.406 1 94.12 347 TYR A N 1
ATOM 2832 C CA . TYR A 1 347 ? 3.797 18.906 27.922 1 94.12 347 TYR A CA 1
ATOM 2833 C C . TYR A 1 347 ? 4.484 18.609 26.594 1 94.12 347 TYR A C 1
ATOM 2835 O O . TYR A 1 347 ? 4.16 17.625 25.922 1 94.12 347 TYR A O 1
ATOM 2843 N N . THR A 1 348 ? 5.395 19.422 26.125 1 95.5 348 THR A N 1
ATOM 2844 C CA . THR A 1 348 ? 6.172 19.234 24.906 1 95.5 348 THR A CA 1
ATOM 2845 C C . THR A 1 348 ? 7.668 19.266 25.219 1 95.5 348 THR A C 1
ATOM 2847 O O . THR A 1 348 ? 8.07 19.469 26.359 1 95.5 348 THR A O 1
ATOM 2850 N N . ASP A 1 349 ? 8.508 19.047 24.219 1 94.94 349 ASP A N 1
ATOM 2851 C CA . ASP A 1 349 ? 9.953 19.109 24.391 1 94.94 349 ASP A CA 1
ATOM 2852 C C . ASP A 1 349 ? 10.477 20.516 24.094 1 94.94 349 ASP A C 1
ATOM 2854 O O . ASP A 1 349 ? 11.633 20.688 23.672 1 94.94 349 ASP A O 1
ATOM 2858 N N . CYS A 1 350 ? 9.594 21.438 24.297 1 96.88 350 CYS A N 1
ATOM 2859 C CA . CYS A 1 350 ? 9.922 22.797 23.922 1 96.88 350 CYS A CA 1
ATOM 2860 C C . CYS A 1 350 ? 10.992 23.375 24.844 1 96.88 350 CYS A C 1
ATOM 2862 O O . CYS A 1 350 ? 12.008 23.891 24.375 1 96.88 350 CYS A O 1
ATOM 2864 N N . ILE A 1 351 ? 10.836 23.25 26.172 1 96.88 351 ILE A N 1
ATOM 2865 C CA . ILE A 1 351 ? 11.688 23.891 27.172 1 96.88 351 ILE A CA 1
ATOM 2866 C C . ILE A 1 351 ? 13.102 23.328 27.094 1 96.88 351 ILE A C 1
ATOM 2868 O O . ILE A 1 351 ? 14.07 24.078 26.984 1 96.88 351 ILE A O 1
ATOM 2872 N N . PRO A 1 352 ? 13.258 21.984 27.016 1 95.31 352 PRO A N 1
ATOM 2873 C CA . PRO A 1 352 ? 14.617 21.453 26.875 1 95.31 352 PRO A CA 1
ATOM 2874 C C . PRO A 1 352 ? 15.312 21.953 25.609 1 95.31 352 PRO A C 1
ATOM 2876 O O . PRO A 1 352 ? 16.516 22.234 25.641 1 95.31 352 PRO A O 1
ATOM 2879 N N . GLN A 1 353 ? 14.594 22.109 24.562 1 95.81 353 GLN A N 1
ATOM 2880 C CA . GLN A 1 353 ? 15.156 22.594 23.297 1 95.81 353 GLN A CA 1
ATOM 2881 C C . GLN A 1 353 ? 15.594 24.047 23.422 1 95.81 353 GLN A C 1
ATOM 2883 O O . GLN A 1 353 ? 16.672 24.422 22.938 1 95.81 353 GLN A O 1
ATOM 2888 N N . LEU A 1 354 ? 14.797 24.797 24.047 1 96.12 354 LEU A N 1
ATOM 2889 C CA . LEU A 1 354 ? 15.109 26.219 24.219 1 96.12 354 LEU A CA 1
ATOM 2890 C C . LEU A 1 354 ? 16.344 26.391 25.109 1 96.12 354 LEU A C 1
ATOM 2892 O O . LEU A 1 354 ? 17.203 27.219 24.812 1 96.12 354 LEU A O 1
ATOM 2896 N N . MET A 1 355 ? 16.375 25.594 26.188 1 94.88 355 MET A N 1
ATOM 2897 C CA . MET A 1 355 ? 17.516 25.656 27.109 1 94.88 355 MET A CA 1
ATOM 2898 C C . MET A 1 355 ? 18.797 25.266 26.375 1 94.88 355 MET A C 1
ATOM 2900 O O . MET A 1 355 ? 19.844 25.891 26.594 1 94.88 355 MET A O 1
ATOM 2904 N N . LYS A 1 356 ? 18.688 24.312 25.562 1 93.5 356 LYS A N 1
ATOM 2905 C CA . LYS A 1 356 ? 19.828 23.906 24.766 1 93.5 356 LYS A CA 1
ATOM 2906 C C . LYS A 1 356 ? 20.297 25.031 23.844 1 93.5 356 LYS A C 1
ATOM 2908 O O . LYS A 1 356 ? 21.484 25.312 23.734 1 93.5 356 LYS A O 1
ATOM 2913 N N . MET A 1 357 ? 19.375 25.656 23.188 1 93.88 357 MET A N 1
ATOM 2914 C CA . MET A 1 357 ? 19.688 26.766 22.297 1 93.88 357 MET A CA 1
ATOM 2915 C C . MET A 1 357 ? 20.328 27.922 23.062 1 93.88 357 MET A C 1
ATOM 2917 O O . MET A 1 357 ? 21.266 28.547 22.562 1 93.88 357 MET A O 1
ATOM 2921 N N . LEU A 1 358 ? 19.828 28.188 24.25 1 92.56 358 LEU A N 1
ATOM 2922 C CA . LEU A 1 358 ? 20.328 29.281 25.094 1 92.56 358 LEU A CA 1
ATOM 2923 C C . LEU A 1 358 ? 21.797 29.047 25.438 1 92.56 358 LEU A C 1
ATOM 2925 O O . LEU A 1 358 ? 22.594 29.984 25.391 1 92.56 358 LEU A O 1
ATOM 2929 N N . PHE A 1 359 ? 22.172 27.828 25.656 1 89.38 359 PHE A N 1
ATOM 2930 C CA . PHE A 1 359 ? 23.516 27.516 26.141 1 89.38 359 PHE A CA 1
ATOM 2931 C C . PHE A 1 359 ? 24.469 27.328 24.969 1 89.38 359 PHE A C 1
ATOM 2933 O O . PHE A 1 359 ? 25.688 27.438 25.141 1 89.38 359 PHE A O 1
ATOM 2940 N N . GLU A 1 360 ? 23.922 27.062 23.844 1 88.19 360 GLU A N 1
ATOM 2941 C CA . GLU A 1 360 ? 24.766 26.922 22.641 1 88.19 360 GLU A CA 1
ATOM 2942 C C . GLU A 1 360 ? 25.312 28.281 22.203 1 88.19 360 GLU A C 1
ATOM 2944 O O . GLU A 1 360 ? 26.328 28.344 21.5 1 88.19 360 GLU A O 1
ATOM 2949 N N . HIS A 1 361 ? 24.719 29.328 22.516 1 82.62 361 HIS A N 1
ATOM 2950 C CA . HIS A 1 361 ? 25.172 30.672 22.156 1 82.62 361 HIS A CA 1
ATOM 2951 C C . HIS A 1 361 ? 26.453 31.031 22.906 1 82.62 361 HIS A C 1
ATOM 2953 O O . HIS A 1 361 ? 27.156 31.969 22.516 1 82.62 361 HIS A O 1
ATOM 2959 N N . GLY A 1 362 ? 26.953 30.281 23.828 1 77.44 362 GLY A N 1
ATOM 2960 C CA . GLY A 1 362 ? 28.141 30.594 24.594 1 77.44 362 GLY A CA 1
ATOM 2961 C C . GLY A 1 362 ? 28.125 32 25.188 1 77.44 362 GLY A C 1
ATOM 2962 O O . GLY A 1 362 ? 27.203 32.344 25.922 1 77.44 362 GLY A O 1
ATOM 2963 N N . GLU A 1 363 ? 29.094 32.875 24.766 1 79.94 363 GLU A N 1
ATOM 2964 C CA . GLU A 1 363 ? 29.188 34.219 25.297 1 79.94 363 GLU A CA 1
ATOM 2965 C C . GLU A 1 363 ? 28.656 35.25 24.312 1 79.94 363 GLU A C 1
ATOM 2967 O O . GLU A 1 363 ? 28.703 36.438 24.562 1 79.94 363 GLU A O 1
ATOM 2972 N N . GLU A 1 364 ? 28.062 34.688 23.266 1 84.06 364 GLU A N 1
ATOM 2973 C CA . GLU A 1 364 ? 27.484 35.594 22.25 1 84.06 364 GLU A CA 1
ATOM 2974 C C . GLU A 1 364 ? 26.109 36.094 22.672 1 84.06 364 GLU A C 1
ATOM 2976 O O . GLU A 1 364 ? 25.5 35.531 23.594 1 84.06 364 GLU A O 1
ATOM 2981 N N . ARG A 1 365 ? 25.734 37.156 22.094 1 85.56 365 ARG A N 1
ATOM 2982 C CA . ARG A 1 365 ? 24.438 37.75 22.391 1 85.56 365 ARG A CA 1
ATOM 2983 C C . ARG A 1 365 ? 23.312 36.812 21.969 1 85.56 365 ARG A C 1
ATOM 2985 O O . ARG A 1 365 ? 23.359 36.219 20.891 1 85.56 365 ARG A O 1
ATOM 2992 N N . ILE A 1 366 ? 22.438 36.625 22.844 1 87.88 366 ILE A N 1
ATOM 2993 C CA . ILE A 1 366 ? 21.312 35.75 22.625 1 87.88 366 ILE A CA 1
ATOM 2994 C C . ILE A 1 366 ? 20.297 36.406 21.688 1 87.88 366 ILE A C 1
ATOM 2996 O O . ILE A 1 366 ? 20.047 37.594 21.797 1 87.88 366 ILE A O 1
ATOM 3000 N N . ASP A 1 367 ? 19.75 35.625 20.844 1 89.5 367 ASP A N 1
ATOM 3001 C CA . ASP A 1 367 ? 18.703 36.125 19.938 1 89.5 367 ASP A CA 1
ATOM 3002 C C . ASP A 1 367 ? 17.5 36.656 20.734 1 89.5 367 ASP A C 1
ATOM 3004 O O . ASP A 1 367 ? 17.078 36.031 21.703 1 89.5 367 ASP A O 1
ATOM 3008 N N . ALA A 1 368 ? 16.969 37.781 20.297 1 90.62 368 ALA A N 1
ATOM 3009 C CA . ALA A 1 368 ? 15.875 38.469 21 1 90.62 368 ALA A CA 1
ATOM 3010 C C . ALA A 1 368 ? 14.648 37.562 21.062 1 90.62 368 ALA A C 1
ATOM 3012 O O . ALA A 1 368 ? 13.938 37.531 22.078 1 90.62 368 ALA A O 1
ATOM 3013 N N . GLU A 1 369 ? 14.43 36.844 19.984 1 91.62 369 GLU A N 1
ATOM 3014 C CA . GLU A 1 369 ? 13.266 35.969 19.938 1 91.62 369 GLU A CA 1
ATOM 3015 C C . GLU A 1 369 ? 13.383 34.844 20.953 1 91.62 369 GLU A C 1
ATOM 3017 O O . GLU A 1 369 ? 12.422 34.531 21.656 1 91.62 369 GLU A O 1
ATOM 3022 N N . LEU A 1 370 ? 14.578 34.344 21.016 1 94.81 370 LEU A N 1
ATOM 3023 C CA . LEU A 1 370 ? 14.828 33.188 21.891 1 94.81 370 LEU A CA 1
ATOM 3024 C C . LEU A 1 370 ? 14.68 33.625 23.359 1 94.81 370 LEU A C 1
ATOM 3026 O O . LEU A 1 370 ? 13.945 32.969 24.109 1 94.81 370 LEU A O 1
ATOM 3030 N N . ILE A 1 371 ? 15.312 34.688 23.766 1 95.88 371 ILE A N 1
ATOM 3031 C CA . ILE A 1 371 ? 15.312 35.094 25.172 1 95.88 371 ILE A CA 1
ATOM 3032 C C . ILE A 1 371 ? 13.922 35.562 25.562 1 95.88 371 ILE A C 1
ATOM 3034 O O . ILE A 1 371 ? 13.469 35.281 26.688 1 95.88 371 ILE A O 1
ATOM 3038 N N . SER A 1 372 ? 13.227 36.25 24.625 1 96.56 372 SER A N 1
ATOM 3039 C CA . SER A 1 372 ? 11.867 36.719 24.922 1 96.56 372 SER A CA 1
ATOM 3040 C C . SER A 1 372 ? 10.93 35.531 25.141 1 96.56 372 SER A C 1
ATOM 3042 O O . SER A 1 372 ? 10.07 35.562 26.016 1 96.56 372 SER A O 1
ATOM 3044 N N . PHE A 1 373 ? 11.117 34.625 24.281 1 97.06 373 PHE A N 1
ATOM 3045 C CA . PHE A 1 373 ? 10.336 33.406 24.391 1 97.06 373 PHE A CA 1
ATOM 3046 C C . PHE A 1 373 ? 10.57 32.719 25.75 1 97.06 373 PHE A C 1
ATOM 3048 O O . PHE A 1 373 ? 9.617 32.375 26.438 1 97.06 373 PHE A O 1
ATOM 3055 N N . CYS A 1 374 ? 11.82 32.594 26.203 1 97.69 374 CYS A N 1
ATOM 3056 C CA . CYS A 1 374 ? 12.195 31.984 27.469 1 97.69 374 CYS A CA 1
ATOM 3057 C C . CYS A 1 374 ? 11.648 32.781 28.641 1 97.69 374 CYS A C 1
ATOM 3059 O O . CYS A 1 374 ? 11.188 32.188 29.625 1 97.69 374 CYS A O 1
ATOM 3061 N N . ILE A 1 375 ? 11.695 34.031 28.516 1 97.81 375 ILE A N 1
ATOM 3062 C CA . ILE A 1 375 ? 11.195 34.906 29.578 1 97.81 375 ILE A CA 1
ATOM 3063 C C . ILE A 1 375 ? 9.711 34.656 29.797 1 97.81 375 ILE A C 1
ATOM 3065 O O . ILE A 1 375 ? 9.266 34.531 30.938 1 97.81 375 ILE A O 1
ATOM 3069 N N . ASN A 1 376 ? 8.961 34.5 28.75 1 97.31 376 ASN A N 1
ATOM 3070 C CA . ASN A 1 376 ? 7.527 34.25 28.844 1 97.31 376 ASN A CA 1
ATOM 3071 C C . ASN A 1 376 ? 7.25 32.906 29.5 1 97.31 376 ASN A C 1
ATOM 3073 O O . ASN A 1 376 ? 6.391 32.781 30.375 1 97.31 376 ASN A O 1
ATOM 3077 N N . LEU A 1 377 ? 7.988 31.953 29.062 1 97.62 377 LEU A N 1
ATOM 3078 C CA . LEU A 1 377 ? 7.746 30.609 29.562 1 97.62 377 LEU A CA 1
ATOM 3079 C C . LEU A 1 377 ? 8.109 30.5 31.047 1 97.62 377 LEU A C 1
ATOM 3081 O O . LEU A 1 377 ? 7.461 29.766 31.797 1 97.62 377 LEU A O 1
ATOM 3085 N N . ALA A 1 378 ? 9.141 31.219 31.453 1 97.88 378 ALA A N 1
ATOM 3086 C CA . ALA A 1 378 ? 9.617 31.188 32.844 1 97.88 378 ALA A CA 1
ATOM 3087 C C . ALA A 1 378 ? 8.578 31.766 33.781 1 97.88 378 ALA A C 1
ATOM 3089 O O . ALA A 1 378 ? 8.641 31.531 35 1 97.88 378 ALA A O 1
ATOM 3090 N N . ALA A 1 379 ? 7.633 32.469 33.25 1 97 379 ALA A N 1
ATOM 3091 C CA . ALA A 1 379 ? 6.605 33.125 34.062 1 97 379 ALA A CA 1
ATOM 3092 C C . ALA A 1 379 ? 5.551 32.125 34.5 1 97 379 ALA A C 1
ATOM 3094 O O . ALA A 1 379 ? 4.68 32.438 35.312 1 97 379 ALA A O 1
ATOM 3095 N N . ASN A 1 380 ? 5.617 30.938 34.031 1 96.75 380 ASN A N 1
ATOM 3096 C CA . ASN A 1 380 ? 4.711 29.859 34.438 1 96.75 380 ASN A CA 1
ATOM 3097 C C . ASN A 1 380 ? 5.383 28.906 35.406 1 96.75 380 ASN A C 1
ATOM 3099 O O . ASN A 1 380 ? 6.527 28.5 35.188 1 96.75 380 ASN A O 1
ATOM 3103 N N . LYS A 1 381 ? 4.629 28.516 36.406 1 95.94 381 LYS A N 1
ATOM 3104 C CA . LYS A 1 381 ? 5.18 27.734 37.5 1 95.94 381 LYS A CA 1
ATOM 3105 C C . LYS A 1 381 ? 5.699 26.375 37.031 1 95.94 381 LYS A C 1
ATOM 3107 O O . LYS A 1 381 ? 6.816 25.984 37.344 1 95.94 381 LYS A O 1
ATOM 3112 N N . ARG A 1 382 ? 4.941 25.734 36.25 1 95.75 382 ARG A N 1
ATOM 3113 C CA . ARG A 1 382 ? 5.32 24.406 35.781 1 95.75 382 ARG A CA 1
ATOM 3114 C C . ARG A 1 382 ? 6.535 24.484 34.844 1 95.75 382 ARG A C 1
ATOM 3116 O O . ARG A 1 382 ? 7.445 23.656 34.938 1 95.75 382 ARG A O 1
ATOM 3123 N N . ASN A 1 383 ? 6.48 25.438 34 1 97.5 383 ASN A N 1
ATOM 3124 C CA . ASN A 1 383 ? 7.609 25.625 33.094 1 97.5 383 ASN A CA 1
ATOM 3125 C C . ASN A 1 383 ? 8.891 25.953 33.844 1 97.5 383 ASN A C 1
ATOM 3127 O O . ASN A 1 383 ? 9.961 25.438 33.531 1 97.5 383 ASN A O 1
ATOM 3131 N N . ALA A 1 384 ? 8.766 26.766 34.844 1 97.31 384 ALA A N 1
ATOM 3132 C CA . ALA A 1 384 ? 9.914 27.156 35.688 1 97.31 384 ALA A CA 1
ATOM 3133 C C . ALA A 1 384 ? 10.531 25.938 36.344 1 97.31 384 ALA A C 1
ATOM 3135 O O . ALA A 1 384 ? 11.758 25.828 36.469 1 97.31 384 ALA A O 1
ATOM 3136 N N . GLN A 1 385 ? 9.703 25.016 36.75 1 96.31 385 GLN A N 1
ATOM 3137 C CA . GLN A 1 385 ? 10.18 23.781 37.375 1 96.31 385 GLN A CA 1
ATOM 3138 C C . GLN A 1 385 ? 11.016 22.969 36.375 1 96.31 385 GLN A C 1
ATOM 3140 O O . GLN A 1 385 ? 12.078 22.453 36.75 1 96.31 385 GLN A O 1
ATOM 3145 N N . ILE A 1 386 ? 10.562 22.969 35.188 1 96.38 386 ILE A N 1
ATOM 3146 C CA . ILE A 1 386 ? 11.25 22.203 34.156 1 96.38 386 ILE A CA 1
ATOM 3147 C C . ILE A 1 386 ? 12.578 22.875 33.812 1 96.38 386 ILE A C 1
ATOM 3149 O O . ILE A 1 386 ? 13.594 22.203 33.594 1 96.38 386 ILE A O 1
ATOM 3153 N N . ILE A 1 387 ? 12.602 24.156 33.75 1 97.12 387 ILE A N 1
ATOM 3154 C CA . ILE A 1 387 ? 13.797 24.938 33.438 1 97.12 387 ILE A CA 1
ATOM 3155 C C . ILE A 1 387 ? 14.867 24.672 34.5 1 97.12 387 ILE A C 1
ATOM 3157 O O . ILE A 1 387 ? 16.062 24.594 34.156 1 97.12 387 ILE A O 1
ATOM 3161 N N . CYS A 1 388 ? 14.43 24.516 35.75 1 96 388 CYS A N 1
ATOM 3162 C CA . CYS A 1 388 ? 15.359 24.406 36.875 1 96 388 CYS A CA 1
ATOM 3163 C C . CYS A 1 388 ? 15.797 22.969 37.094 1 96 388 CYS A C 1
ATOM 3165 O O . CYS A 1 388 ? 16.578 22.672 38 1 96 388 CYS A O 1
ATOM 3167 N N . GLU A 1 389 ? 15.305 22.125 36.281 1 92.56 389 GLU A N 1
ATOM 3168 C CA . GLU A 1 389 ? 15.711 20.719 36.406 1 92.56 389 GLU A CA 1
ATOM 3169 C C . GLU A 1 389 ? 17.203 20.547 36.125 1 92.56 389 GLU A C 1
ATOM 3171 O O . GLU A 1 389 ? 17.719 21.141 35.156 1 92.56 389 GLU A O 1
ATOM 3176 N N . GLY A 1 390 ? 17.922 19.797 37.031 1 90.44 390 GLY A N 1
ATOM 3177 C CA . GLY A 1 390 ? 19.359 19.625 36.906 1 90.44 390 GLY A CA 1
ATOM 3178 C C . GLY A 1 390 ? 20.141 20.859 37.25 1 90.44 390 GLY A C 1
ATOM 3179 O O . GLY A 1 390 ? 20 21.438 38.312 1 90.44 390 GLY A O 1
ATOM 3180 N N . ASN A 1 391 ? 20.953 21.266 36.25 1 92.19 391 ASN A N 1
ATOM 3181 C CA . ASN A 1 391 ? 21.797 22.438 36.469 1 92.19 391 ASN A CA 1
ATOM 3182 C C . ASN A 1 391 ? 21.281 23.641 35.688 1 92.19 391 ASN A C 1
ATOM 3184 O O . ASN A 1 391 ? 22.062 24.531 35.312 1 92.19 391 ASN A O 1
ATOM 3188 N N . GLY A 1 392 ? 20 23.656 35.5 1 94.62 392 GLY A N 1
ATOM 3189 C CA . GLY A 1 392 ? 19.438 24.703 34.656 1 94.62 392 GLY A CA 1
ATOM 3190 C C . GLY A 1 392 ? 19.625 26.094 35.25 1 94.62 392 GLY A C 1
ATOM 3191 O O . GLY A 1 392 ? 20.188 26.969 34.594 1 94.62 392 GLY A O 1
ATOM 3192 N N . LEU A 1 393 ? 19.188 26.234 36.5 1 96.56 393 LEU A N 1
ATOM 3193 C CA . LEU A 1 393 ? 19.266 27.531 37.156 1 96.56 393 LEU A CA 1
ATOM 3194 C C . LEU A 1 393 ? 20.719 27.953 37.375 1 96.56 393 LEU A C 1
ATOM 3196 O O . LEU A 1 393 ? 21.062 29.125 37.219 1 96.56 393 LEU A O 1
ATOM 3200 N N . LYS A 1 394 ? 21.531 26.953 37.688 1 95.81 394 LYS A N 1
ATOM 3201 C CA . LYS A 1 394 ? 22.953 27.219 37.906 1 95.81 394 LYS A CA 1
ATOM 3202 C C . LYS A 1 394 ? 23.609 27.797 36.656 1 95.81 394 LYS A C 1
ATOM 3204 O O . LYS A 1 394 ? 24.344 28.781 36.75 1 95.81 394 LYS A O 1
ATOM 3209 N N . MET A 1 395 ? 23.312 27.234 35.625 1 94.62 395 MET A N 1
ATOM 3210 C CA . MET A 1 395 ? 23.891 27.688 34.344 1 94.62 395 MET A CA 1
ATOM 3211 C C . MET A 1 395 ? 23.359 29.047 33.969 1 94.62 395 MET A C 1
ATOM 3213 O O . MET A 1 395 ? 24.094 29.891 33.438 1 94.62 395 MET A O 1
ATOM 3217 N N . LEU A 1 396 ? 22.109 29.234 34.156 1 96.19 396 LEU A N 1
ATOM 3218 C CA . LEU A 1 396 ? 21.5 30.516 33.844 1 96.19 396 LEU A CA 1
ATOM 3219 C C . LEU A 1 396 ? 22.109 31.625 34.688 1 96.19 396 LEU A C 1
ATOM 3221 O O . LEU A 1 396 ? 22.469 32.688 34.188 1 96.19 396 LEU A O 1
ATOM 3225 N N . MET A 1 397 ? 22.297 31.344 36.031 1 96.94 397 MET A N 1
ATOM 3226 C CA . MET A 1 397 ? 22.844 32.312 36.969 1 96.94 397 MET A CA 1
ATOM 3227 C C . MET A 1 397 ? 24.297 32.656 36.625 1 96.94 397 MET A C 1
ATOM 3229 O O . MET A 1 397 ? 24.672 33.812 36.594 1 96.94 397 MET A O 1
ATOM 3233 N N . LYS A 1 398 ? 25.031 31.609 36.312 1 94.81 398 LYS A N 1
ATOM 3234 C CA . LYS A 1 398 ? 26.438 31.797 35.938 1 94.81 398 LYS A CA 1
ATOM 3235 C C . LYS A 1 398 ? 26.562 32.719 34.719 1 94.81 398 LYS A C 1
ATOM 3237 O O . LYS A 1 398 ? 27.359 33.656 34.719 1 94.81 398 LYS A O 1
ATOM 3242 N N . ARG A 1 399 ? 25.812 32.438 33.719 1 94.75 399 ARG A N 1
ATOM 3243 C CA . ARG A 1 399 ? 25.875 33.219 32.5 1 94.75 399 ARG A CA 1
ATOM 3244 C C . ARG A 1 399 ? 25.375 34.625 32.688 1 94.75 399 ARG A C 1
ATOM 3246 O O . ARG A 1 399 ? 25.969 35.594 32.219 1 94.75 399 ARG A O 1
ATOM 3253 N N . ALA A 1 400 ? 24.25 34.812 33.375 1 95.81 400 ALA A N 1
ATOM 3254 C CA . ALA A 1 400 ? 23.641 36.125 33.594 1 95.81 400 ALA A CA 1
ATOM 3255 C C . ALA A 1 400 ? 24.594 37.031 34.375 1 95.81 400 ALA A C 1
ATOM 3257 O O . ALA A 1 400 ? 24.75 38.219 34.031 1 95.81 400 ALA A O 1
ATOM 3258 N N . LEU A 1 401 ? 25.266 36.469 35.406 1 95.56 401 LEU A N 1
ATOM 3259 C CA . LEU A 1 401 ? 26.156 37.25 36.25 1 95.56 401 LEU A CA 1
ATOM 3260 C C . LEU A 1 401 ? 27.469 37.562 35.531 1 95.56 401 LEU A C 1
ATOM 3262 O O . LEU A 1 401 ? 28.016 38.656 35.688 1 95.56 401 LEU A O 1
ATOM 3266 N N . LYS A 1 402 ? 27.906 36.594 34.781 1 94 402 LYS A N 1
ATOM 3267 C CA . LYS A 1 402 ? 29.156 36.75 34.062 1 94 402 LYS A CA 1
ATOM 3268 C C . LYS A 1 402 ? 29 37.844 32.969 1 94 402 LYS A C 1
ATOM 3270 O O . LYS A 1 402 ? 29.859 38.719 32.812 1 94 402 LYS A O 1
ATOM 3275 N N . LEU A 1 403 ? 27.891 37.812 32.312 1 93.25 403 LEU A N 1
ATOM 3276 C CA . LEU A 1 403 ? 27.719 38.688 31.172 1 93.25 403 LEU A CA 1
ATOM 3277 C C . LEU A 1 403 ? 26.922 39.906 31.547 1 93.25 403 LEU A C 1
ATOM 3279 O O . LEU A 1 403 ? 26.797 40.844 30.75 1 93.25 403 LEU A O 1
ATOM 3283 N N . LYS A 1 404 ? 26.375 40 32.781 1 94.31 404 LYS A N 1
ATOM 3284 C CA . LYS A 1 404 ? 25.531 41.094 33.25 1 94.31 404 LYS A CA 1
ATOM 3285 C C . LYS A 1 404 ? 24.375 41.344 32.281 1 94.31 404 LYS A C 1
ATOM 3287 O O . LYS A 1 404 ? 24.141 42.5 31.875 1 94.31 404 LYS A O 1
ATOM 3292 N N . ASP A 1 405 ? 23.781 40.281 31.812 1 93.94 405 ASP A N 1
ATOM 3293 C CA . ASP A 1 405 ? 22.703 40.312 30.828 1 93.94 405 ASP A CA 1
ATOM 3294 C C . ASP A 1 405 ? 21.359 40.562 31.484 1 93.94 405 ASP A C 1
ATOM 3296 O O . ASP A 1 405 ? 20.797 39.688 32.125 1 93.94 405 ASP A O 1
ATOM 3300 N N . PRO A 1 406 ? 20.734 41.719 31.219 1 95.62 406 PRO A N 1
ATOM 3301 C CA . PRO A 1 406 ? 19.469 42.031 31.906 1 95.62 406 PRO A CA 1
ATOM 3302 C C . PRO A 1 406 ? 18.312 41.156 31.453 1 95.62 406 PRO A C 1
ATOM 3304 O O . PRO A 1 406 ? 17.422 40.844 32.25 1 95.62 406 PRO A O 1
ATOM 3307 N N . LEU A 1 407 ? 18.312 40.781 30.188 1 96.12 407 LEU A N 1
ATOM 3308 C CA . LEU A 1 407 ? 17.219 39.938 29.688 1 96.12 407 LEU A CA 1
ATOM 3309 C C . LEU A 1 407 ? 17.266 38.562 30.297 1 96.12 407 LEU A C 1
ATOM 3311 O O . LEU A 1 407 ? 16.234 38 30.672 1 96.12 407 LEU A O 1
ATOM 3315 N N . LEU A 1 408 ? 18.469 38.031 30.375 1 96.19 408 LEU A N 1
ATOM 3316 C CA . LEU A 1 408 ? 18.609 36.719 31.031 1 96.19 408 LEU A CA 1
ATOM 3317 C C . LEU A 1 408 ? 18.203 36.812 32.5 1 96.19 408 LEU A C 1
ATO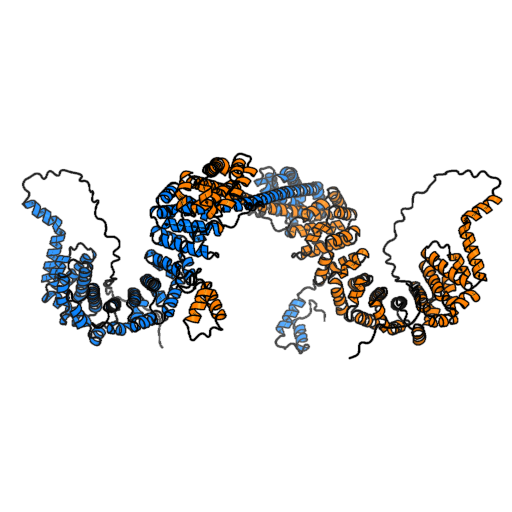M 3319 O O . LEU A 1 408 ? 17.594 35.875 33.031 1 96.19 408 LEU A O 1
ATOM 3323 N N . MET A 1 409 ? 18.562 37.906 33.094 1 97.38 409 MET A N 1
ATOM 3324 C CA . MET A 1 409 ? 18.203 38.094 34.5 1 97.38 409 MET A CA 1
ATOM 3325 C C . MET A 1 409 ? 16.703 38.219 34.656 1 97.38 409 MET A C 1
ATOM 3327 O O . MET A 1 409 ? 16.156 37.812 35.688 1 97.38 409 MET A O 1
ATOM 3331 N N . LYS A 1 410 ? 16.078 38.812 33.688 1 97.44 410 LYS A N 1
ATOM 3332 C CA . LYS A 1 410 ? 14.617 38.875 33.719 1 97.44 410 LYS A CA 1
ATOM 3333 C C . LYS A 1 410 ? 13.992 37.5 33.719 1 97.44 410 LYS A C 1
ATOM 3335 O O . LYS A 1 410 ? 12.992 37.25 34.406 1 97.44 410 LYS A O 1
ATOM 3340 N N . MET A 1 411 ? 14.531 36.625 32.875 1 98.19 411 MET A N 1
ATOM 3341 C CA . MET A 1 411 ? 14.086 35.25 32.875 1 98.19 411 MET A CA 1
ATOM 3342 C C . MET A 1 411 ? 14.234 34.625 34.25 1 98.19 411 MET A C 1
ATOM 3344 O O . MET A 1 411 ? 13.312 33.969 34.75 1 98.19 411 MET A O 1
ATOM 3348 N N . ILE A 1 412 ? 15.375 34.844 34.875 1 98.25 412 ILE A N 1
ATOM 3349 C CA . ILE A 1 412 ? 15.68 34.281 36.188 1 98.25 412 ILE A CA 1
ATOM 3350 C C . ILE A 1 412 ? 14.734 34.875 37.25 1 98.25 412 ILE A C 1
ATOM 3352 O O . ILE A 1 412 ? 14.258 34.188 38.125 1 98.25 412 ILE A O 1
ATOM 3356 N N . ARG A 1 413 ? 14.516 36.156 37.125 1 97.94 413 ARG A N 1
ATOM 3357 C CA . ARG A 1 413 ? 13.57 36.812 38 1 97.94 413 ARG A CA 1
ATOM 3358 C C . ARG A 1 413 ? 12.195 36.156 37.938 1 97.94 413 ARG A C 1
ATOM 3360 O O . ARG A 1 413 ? 11.562 35.906 38.969 1 97.94 413 ARG A O 1
ATOM 3367 N N . ASN A 1 414 ? 11.719 35.844 36.781 1 97.81 414 ASN A N 1
ATOM 3368 C CA . ASN A 1 414 ? 10.422 35.188 36.594 1 97.81 414 ASN A CA 1
ATOM 3369 C C . ASN A 1 414 ? 10.398 33.812 37.25 1 97.81 414 ASN A C 1
ATOM 3371 O O . ASN A 1 414 ? 9.383 33.438 37.844 1 97.81 414 ASN A O 1
ATOM 3375 N N . ILE A 1 415 ? 11.508 33.094 37.219 1 97.81 415 ILE A N 1
ATOM 3376 C CA . ILE A 1 415 ? 11.609 31.797 37.844 1 97.81 415 ILE A CA 1
ATOM 3377 C C . ILE A 1 415 ? 11.469 31.953 39.344 1 97.81 415 ILE A C 1
ATOM 3379 O O . ILE A 1 415 ? 10.805 31.141 40 1 97.81 415 ILE A O 1
ATOM 3383 N N . SER A 1 416 ? 11.977 33 39.938 1 97.31 416 SER A N 1
ATOM 3384 C CA . SER A 1 416 ? 12.031 33.219 41.375 1 97.31 416 SER A CA 1
ATOM 3385 C C . SER A 1 416 ? 10.664 33.594 41.938 1 97.31 416 SER A C 1
ATOM 3387 O O . SER A 1 416 ? 10.453 33.562 43.156 1 97.31 416 SER A O 1
ATOM 3389 N N . GLN A 1 417 ? 9.773 33.875 41.062 1 95.56 417 GLN A N 1
ATOM 3390 C CA . GLN A 1 417 ? 8.469 34.344 41.5 1 95.56 417 GLN A CA 1
ATOM 3391 C C . GLN A 1 417 ? 7.602 33.219 42 1 95.56 417 GLN A C 1
ATOM 3393 O O . GLN A 1 417 ? 6.637 33.438 42.75 1 95.56 417 GLN A O 1
ATOM 3398 N N . HIS A 1 418 ? 7.93 32.125 41.625 1 95.31 418 HIS A N 1
ATOM 3399 C CA . HIS A 1 418 ? 7.074 30.984 41.906 1 95.31 418 HIS A CA 1
ATOM 3400 C C . HIS A 1 418 ? 7.461 30.328 43.25 1 95.31 418 HIS A C 1
ATOM 3402 O O . HIS A 1 418 ? 8.648 30.094 43.5 1 95.31 418 HIS A O 1
ATOM 3408 N N . ASP A 1 419 ? 6.383 30 44 1 92.62 419 ASP A N 1
ATOM 3409 C CA . ASP A 1 419 ? 6.633 29.312 45.25 1 92.62 419 ASP A CA 1
ATOM 3410 C C . ASP A 1 419 ? 6.926 27.828 45.031 1 92.62 419 ASP A C 1
ATOM 3412 O O . ASP A 1 419 ? 6.449 27.234 44.062 1 92.62 419 ASP A O 1
ATOM 3416 N N . GLY A 1 420 ? 7.852 27.281 45.906 1 88.12 420 GLY A N 1
ATOM 3417 C CA . GLY A 1 420 ? 8.164 25.859 45.75 1 88.12 420 GLY A CA 1
ATOM 3418 C C . GLY A 1 420 ? 9.648 25.594 45.594 1 88.12 420 GLY A C 1
ATOM 3419 O O . GLY A 1 420 ? 10.484 26.406 46 1 88.12 420 GLY A O 1
ATOM 3420 N N . PRO A 1 421 ? 9.938 24.5 44.938 1 89.31 421 PRO A N 1
ATOM 3421 C CA . PRO A 1 421 ? 11.328 24.031 44.875 1 89.31 421 PRO A CA 1
ATOM 3422 C C . PRO A 1 421 ? 12.234 25 44.094 1 89.31 421 PRO A C 1
ATOM 3424 O O . PRO A 1 421 ? 13.352 25.281 44.531 1 89.31 421 PRO A O 1
ATOM 3427 N N . PRO A 1 422 ? 11.75 25.625 43.031 1 91.69 422 PRO A N 1
ATOM 3428 C CA . PRO A 1 422 ? 12.648 26.531 42.312 1 91.69 422 PRO A CA 1
ATOM 3429 C C . PRO A 1 422 ? 13.086 27.719 43.156 1 91.69 422 PRO A C 1
ATOM 3431 O O . PRO A 1 422 ? 14.234 28.156 43.062 1 91.69 422 PRO A O 1
ATOM 3434 N N . LYS A 1 423 ? 12.227 28.219 43.969 1 93.25 423 LYS A N 1
ATOM 3435 C CA . LYS A 1 423 ? 12.547 29.375 44.812 1 93.25 423 LYS A CA 1
ATOM 3436 C C . LYS A 1 423 ? 13.625 29.031 45.844 1 93.25 423 LYS A C 1
ATOM 3438 O O . LYS A 1 423 ? 14.508 29.859 46.094 1 93.25 423 LYS A O 1
ATOM 3443 N N . HIS A 1 424 ? 13.625 27.812 46.312 1 92.38 424 HIS A N 1
ATOM 3444 C CA . HIS A 1 424 ? 14.586 27.375 47.344 1 92.38 424 HIS A CA 1
ATOM 3445 C C . HIS A 1 424 ? 15.984 27.25 46.75 1 92.38 424 HIS A C 1
ATOM 3447 O O . HIS A 1 424 ? 16.984 27.359 47.469 1 92.38 424 HIS A O 1
ATOM 3453 N N . LEU A 1 425 ? 16.047 27.109 45.438 1 94.5 425 LEU A N 1
ATOM 3454 C CA . LEU A 1 425 ? 17.344 26.984 44.781 1 94.5 425 LEU A CA 1
ATOM 3455 C C . LEU A 1 425 ? 18.094 28.312 44.812 1 94.5 425 LEU A C 1
ATOM 3457 O O . LEU A 1 425 ? 19.312 28.344 44.688 1 94.5 425 LEU A O 1
ATOM 3461 N N . PHE A 1 426 ? 17.391 29.375 45.031 1 96 426 PHE A N 1
ATOM 3462 C CA . PHE A 1 426 ? 17.984 30.703 44.969 1 96 426 PHE A CA 1
ATOM 3463 C C . PHE A 1 426 ? 18.734 31.031 46.25 1 96 426 PHE A C 1
ATOM 3465 O O . PHE A 1 426 ? 19.5 31.984 46.281 1 96 426 PHE A O 1
ATOM 3472 N N . ILE A 1 427 ? 18.531 30.281 47.281 1 93.56 427 ILE A N 1
ATOM 3473 C CA . ILE A 1 427 ? 19.203 30.5 48.562 1 93.56 427 ILE A CA 1
ATOM 3474 C C . ILE A 1 427 ? 20.719 30.547 48.375 1 93.56 427 ILE A C 1
ATOM 3476 O O . ILE A 1 427 ? 21.406 31.359 48.969 1 93.56 427 ILE A O 1
ATOM 3480 N N . GLY A 1 428 ? 21.172 29.719 47.469 1 92.75 428 GLY A N 1
ATOM 3481 C CA . GLY A 1 428 ? 22.594 29.641 47.188 1 92.75 428 GLY A CA 1
ATOM 3482 C C . GLY A 1 428 ? 23.109 30.797 46.375 1 92.75 428 GLY A C 1
ATOM 3483 O O . GLY A 1 428 ? 24.312 30.953 46.188 1 92.75 428 GLY A O 1
ATOM 3484 N N . TYR A 1 429 ? 22.219 31.688 45.969 1 96.56 429 TYR A N 1
ATOM 3485 C CA . TYR A 1 429 ? 22.641 32.75 45.062 1 96.56 429 TYR A CA 1
ATOM 3486 C C . TYR A 1 429 ? 22.328 34.125 45.625 1 96.56 429 TYR A C 1
ATOM 3488 O O . TYR A 1 429 ? 22.5 35.125 44.938 1 96.56 429 TYR A O 1
ATOM 3496 N N . VAL A 1 430 ? 21.875 34.219 46.844 1 96.5 430 VAL A N 1
ATOM 3497 C CA . VAL A 1 430 ? 21.469 35.469 47.469 1 96.5 430 VAL A CA 1
ATOM 3498 C C . VAL A 1 430 ? 22.672 36.406 47.562 1 96.5 430 VAL A C 1
ATOM 3500 O O . VAL A 1 430 ? 22.562 37.594 47.219 1 96.5 430 VAL A O 1
ATOM 3503 N N . GLY A 1 431 ? 23.781 35.844 47.938 1 95.75 431 GLY A N 1
ATOM 3504 C CA . GLY A 1 431 ? 25 36.656 48.031 1 95.75 431 GLY A CA 1
ATOM 3505 C C . GLY A 1 431 ? 25.438 37.188 46.688 1 95.75 431 GLY A C 1
ATOM 3506 O O . GLY A 1 431 ? 25.828 38.344 46.562 1 95.75 431 GLY A O 1
ATOM 3507 N N . ASP A 1 432 ? 25.422 36.312 45.688 1 96.75 432 ASP A N 1
ATOM 3508 C CA . ASP A 1 432 ? 25.812 36.719 44.344 1 96.75 432 ASP A CA 1
ATOM 3509 C C . ASP A 1 432 ? 24.938 37.844 43.812 1 96.75 432 ASP A C 1
ATOM 3511 O O . ASP A 1 432 ? 25.422 38.781 43.188 1 96.75 432 ASP A O 1
ATOM 3515 N N . LEU A 1 433 ? 23.688 37.75 44.094 1 97.62 433 LEU A N 1
ATOM 3516 C CA . LEU A 1 433 ? 22.734 38.75 43.656 1 97.62 433 LEU A CA 1
ATOM 3517 C C . LEU A 1 433 ? 22.938 40.062 44.406 1 97.62 433 LEU A C 1
ATOM 3519 O O . LEU A 1 433 ? 22.938 41.156 43.781 1 97.62 433 LEU A O 1
ATOM 3523 N N . ALA A 1 434 ? 23.094 40.031 45.688 1 96.75 434 ALA A N 1
ATOM 3524 C CA . ALA A 1 434 ? 23.297 41.188 46.531 1 96.75 434 ALA A CA 1
ATOM 3525 C C . ALA A 1 434 ? 24.547 41.938 46.125 1 96.75 434 ALA A C 1
ATOM 3527 O O . ALA A 1 434 ? 24.594 43.188 46.188 1 96.75 434 ALA A O 1
ATOM 3528 N N . ALA A 1 435 ? 25.484 41.188 45.656 1 96.06 435 ALA A N 1
ATOM 3529 C CA . ALA A 1 435 ? 26.766 41.781 45.25 1 96.06 435 ALA A CA 1
ATOM 3530 C C . ALA A 1 435 ? 26.594 42.625 44 1 96.06 435 ALA A C 1
ATOM 3532 O O . ALA A 1 435 ? 27.422 43.5 43.719 1 96.06 435 ALA A O 1
ATOM 3533 N N . GLN A 1 436 ? 25.531 42.406 43.281 1 96.38 436 GLN A N 1
ATOM 3534 C CA . GLN A 1 436 ? 25.328 43.125 42.031 1 96.38 436 GLN A CA 1
ATOM 3535 C C . GLN A 1 436 ? 24.609 44.438 42.281 1 96.38 436 GLN A C 1
ATOM 3537 O O . GLN A 1 436 ? 24.5 45.25 41.375 1 96.38 436 GLN A O 1
ATOM 3542 N N . ILE A 1 437 ? 24.141 44.656 43.469 1 96.12 437 ILE A N 1
ATOM 3543 C CA . ILE A 1 437 ? 23.391 45.875 43.781 1 96.12 437 ILE A CA 1
ATOM 3544 C C . ILE A 1 437 ? 24.359 47 44.125 1 96.12 437 ILE A C 1
ATOM 3546 O O . ILE A 1 437 ? 24.766 47.125 45.281 1 96.12 437 ILE A O 1
ATOM 3550 N N . SER A 1 438 ? 24.75 47.75 43.125 1 92.56 438 SER A N 1
ATOM 3551 C CA . SER A 1 438 ? 25.688 48.844 43.281 1 92.56 438 SER A CA 1
ATOM 3552 C C . SER A 1 438 ? 25.375 49.969 42.312 1 92.56 438 SER A C 1
ATOM 3554 O O . SER A 1 438 ? 24.812 49.75 41.219 1 92.56 438 SER A O 1
ATOM 3556 N N . PRO A 1 439 ? 25.688 51.188 42.719 1 89.75 439 PRO A N 1
ATOM 3557 C CA . PRO A 1 439 ? 25.422 52.312 41.812 1 89.75 439 PRO A CA 1
ATOM 3558 C C . PRO A 1 439 ? 26.266 52.25 40.531 1 89.75 439 PRO A C 1
ATOM 3560 O O . PRO A 1 439 ? 25.922 52.906 39.531 1 89.75 439 PRO A O 1
ATOM 3563 N N . ASP A 1 440 ? 27.266 51.438 40.562 1 90.25 440 ASP A N 1
ATOM 3564 C CA . ASP A 1 440 ? 28.188 51.375 39.438 1 90.25 440 ASP A CA 1
ATOM 3565 C C . ASP A 1 440 ? 27.672 50.438 38.344 1 90.25 440 ASP A C 1
ATOM 3567 O O . ASP A 1 440 ? 28.141 50.469 37.219 1 90.25 440 ASP A O 1
ATOM 3571 N N . GLU A 1 441 ? 26.703 49.719 38.656 1 90.69 441 GLU A N 1
ATOM 3572 C CA . GLU A 1 441 ? 26.188 48.719 37.719 1 90.69 441 GLU A CA 1
ATOM 3573 C C . GLU A 1 441 ? 25.062 49.281 36.875 1 90.69 441 GLU A C 1
ATOM 3575 O O . GLU A 1 441 ? 24.469 50.312 37.219 1 90.69 441 GLU A O 1
ATOM 3580 N N . ASP A 1 442 ? 24.938 48.656 35.719 1 93.5 442 ASP A N 1
ATOM 3581 C CA . ASP A 1 442 ? 23.859 49.062 34.844 1 93.5 442 ASP A CA 1
ATOM 3582 C C . ASP A 1 442 ? 22.5 48.969 35.531 1 93.5 442 ASP A C 1
ATOM 3584 O O . ASP A 1 442 ? 22.172 47.938 36.125 1 93.5 442 ASP A O 1
ATOM 3588 N N . GLU A 1 443 ? 21.719 49.938 35.469 1 94.12 443 GLU A N 1
ATOM 3589 C CA . GLU A 1 443 ? 20.469 50.062 36.188 1 94.12 443 GLU A CA 1
ATOM 3590 C C . GLU A 1 443 ? 19.5 48.938 35.781 1 94.12 443 GLU A C 1
ATOM 3592 O O . GLU A 1 443 ? 18.781 48.406 36.656 1 94.12 443 GLU A O 1
ATOM 3597 N N . GLU A 1 444 ? 19.469 48.688 34.438 1 94.94 444 GLU A N 1
ATOM 3598 C CA . GLU A 1 444 ? 18.562 47.656 33.969 1 94.94 444 GLU A CA 1
ATOM 3599 C C . GLU A 1 444 ? 18.891 46.312 34.594 1 94.94 444 GLU A C 1
ATOM 3601 O O . GLU A 1 444 ? 18 45.531 34.938 1 94.94 444 GLU A O 1
ATOM 3606 N N . PHE A 1 445 ? 20.141 46.094 34.688 1 96.38 445 PHE A N 1
ATOM 3607 C CA . PHE A 1 445 ? 20.609 44.844 35.281 1 96.38 445 PHE A CA 1
ATOM 3608 C C . PHE A 1 445 ? 20.344 44.844 36.781 1 96.38 445 PHE A C 1
ATOM 3610 O O . PHE A 1 445 ? 19.906 43.812 37.312 1 96.38 445 PHE A O 1
ATOM 3617 N N . VAL A 1 446 ? 20.516 45.906 37.469 1 97.25 446 VAL A N 1
ATOM 3618 C CA . VAL A 1 446 ? 20.312 46.031 38.906 1 97.25 446 VAL A CA 1
ATOM 3619 C C . VAL A 1 446 ? 18.828 45.844 39.25 1 97.25 446 VAL A C 1
ATOM 3621 O O . VAL A 1 446 ? 18.484 45.219 40.25 1 97.25 446 VAL A O 1
ATOM 3624 N N . ILE A 1 447 ? 18.016 46.344 38.406 1 97.06 447 ILE A N 1
ATOM 3625 C CA . ILE A 1 447 ? 16.578 46.25 38.625 1 97.06 447 ILE A CA 1
ATOM 3626 C C . ILE A 1 447 ? 16.172 44.781 38.688 1 97.06 447 ILE A C 1
ATOM 3628 O O . ILE A 1 447 ? 15.438 44.375 39.594 1 97.06 447 ILE A O 1
ATOM 3632 N N . GLU A 1 448 ? 16.688 44.031 37.781 1 97.69 448 GLU A N 1
ATOM 3633 C CA . GLU A 1 448 ? 16.344 42.594 37.719 1 97.69 448 GLU A CA 1
ATOM 3634 C C . GLU A 1 448 ? 16.938 41.844 38.906 1 97.69 448 GLU A C 1
ATOM 3636 O O . GLU A 1 448 ? 16.297 40.906 39.406 1 97.69 448 GLU A O 1
ATOM 3641 N N . CYS A 1 449 ? 18.109 42.156 39.281 1 97.62 449 CYS A N 1
ATOM 3642 C CA . CYS A 1 449 ? 18.719 41.531 40.438 1 97.62 449 CYS A CA 1
ATOM 3643 C C . CYS A 1 449 ? 17.953 41.844 41.719 1 97.62 449 CYS A C 1
ATOM 3645 O O . CYS A 1 449 ? 17.672 40.938 42.5 1 97.62 449 CYS A O 1
ATOM 3647 N N . LEU A 1 450 ? 17.609 43.094 41.812 1 97.19 450 LEU A N 1
ATOM 3648 C CA . LEU A 1 450 ? 16.828 43.5 42.969 1 97.19 450 LEU A CA 1
ATOM 3649 C C . LEU A 1 450 ? 15.461 42.812 43 1 97.19 450 LEU A C 1
ATOM 3651 O O . LEU A 1 450 ? 14.984 42.406 44.062 1 97.19 450 LEU A O 1
ATOM 3655 N N . GLY A 1 451 ? 14.906 42.781 41.844 1 97.12 451 GLY A N 1
ATOM 3656 C CA . GLY A 1 451 ? 13.625 42.094 41.75 1 97.12 451 GLY A CA 1
ATOM 3657 C C . GLY A 1 451 ? 13.695 40.625 42.125 1 97.12 451 GLY A C 1
ATOM 3658 O O . GLY A 1 451 ? 12.766 40.094 42.719 1 97.12 451 GLY A O 1
ATOM 3659 N N . THR A 1 452 ? 14.711 39.969 41.688 1 98.19 452 THR A N 1
ATOM 3660 C CA . THR A 1 452 ? 14.914 38.562 42.031 1 98.19 452 THR A CA 1
ATOM 3661 C C . THR A 1 452 ? 15.047 38.406 43.531 1 98.19 452 THR A C 1
ATOM 3663 O O . THR A 1 452 ? 14.422 37.531 44.125 1 98.19 452 THR A O 1
ATOM 3666 N N . LEU A 1 453 ? 15.805 39.281 44.156 1 97 453 LEU A N 1
ATOM 3667 C CA . LEU A 1 453 ? 15.984 39.25 45.594 1 97 453 LEU A CA 1
ATOM 3668 C C . LEU A 1 453 ? 14.672 39.531 46.312 1 97 453 LEU A C 1
ATOM 3670 O O . LEU A 1 453 ? 14.344 38.844 47.312 1 97 453 LEU A O 1
ATOM 3674 N N . ALA A 1 454 ? 13.961 40.438 45.812 1 95.94 454 ALA A N 1
ATOM 3675 C CA . ALA A 1 454 ? 12.695 40.844 46.438 1 95.94 454 ALA A CA 1
ATOM 3676 C C . ALA A 1 454 ? 11.688 39.688 46.406 1 95.94 454 ALA A C 1
ATOM 3678 O O . ALA A 1 454 ? 10.797 39.625 47.25 1 95.94 454 ALA A O 1
ATOM 3679 N N . ASN A 1 455 ? 11.82 38.812 45.438 1 95.75 455 ASN A N 1
ATOM 3680 C CA . ASN A 1 455 ? 10.898 37.688 45.281 1 95.75 455 ASN A CA 1
ATOM 3681 C C . ASN A 1 455 ? 11.195 36.562 46.281 1 95.75 455 ASN A C 1
ATOM 3683 O O . ASN A 1 455 ? 10.375 35.688 46.469 1 95.75 455 ASN A O 1
ATOM 3687 N N . LEU A 1 456 ? 12.328 36.656 46.938 1 94.62 456 LEU A N 1
ATOM 3688 C CA . LEU A 1 456 ? 12.773 35.531 47.812 1 94.62 456 LEU A CA 1
ATOM 3689 C C . LEU A 1 456 ? 12.18 35.656 49.188 1 94.62 456 LEU A C 1
ATOM 3691 O O . LEU A 1 456 ? 12.906 35.906 50.156 1 94.62 456 LEU A O 1
ATOM 3695 N N . THR A 1 457 ? 10.914 35.406 49.312 1 91.12 457 THR A N 1
ATOM 3696 C CA . THR A 1 457 ? 10.227 35.375 50.594 1 91.12 457 THR A CA 1
ATOM 3697 C C . THR A 1 457 ? 10.414 34.031 51.281 1 91.12 457 THR A C 1
ATOM 3699 O O . THR A 1 457 ? 9.445 33.312 51.5 1 91.12 457 THR A O 1
ATOM 3702 N N . ILE A 1 458 ? 11.625 33.781 51.594 1 88.56 458 ILE A N 1
ATOM 3703 C CA . ILE A 1 458 ? 11.992 32.531 52.219 1 88.56 458 ILE A CA 1
ATOM 3704 C C . ILE A 1 458 ? 12.141 32.719 53.719 1 88.56 458 ILE A C 1
ATOM 3706 O O . ILE A 1 458 ? 12.922 33.562 54.156 1 88.56 458 ILE A O 1
ATOM 3710 N N . PRO A 1 459 ? 11.391 32.094 54.625 1 80.62 459 PRO A N 1
ATOM 3711 C CA . PRO A 1 459 ? 11.383 32.344 56.062 1 80.62 459 PRO A CA 1
ATOM 3712 C C . PRO A 1 459 ? 12.758 32.156 56.688 1 80.62 459 PRO A C 1
ATOM 3714 O O . PRO A 1 459 ? 13.133 32.906 57.594 1 80.62 459 PRO A O 1
ATOM 3717 N N . ASP A 1 460 ? 13.602 31.234 56.344 1 80.31 460 ASP A N 1
ATOM 3718 C CA . ASP A 1 460 ? 14.836 30.922 57.062 1 80.31 460 ASP A CA 1
ATOM 3719 C C . ASP A 1 460 ? 16.016 31.688 56.469 1 80.31 460 ASP A C 1
ATOM 3721 O O . ASP A 1 460 ? 17.172 31.438 56.844 1 80.31 460 ASP A O 1
ATOM 3725 N N . LEU A 1 461 ? 15.633 32.719 55.719 1 89.19 461 LEU A N 1
ATOM 3726 C CA . LEU A 1 461 ? 16.734 33.5 55.125 1 89.19 461 LEU A CA 1
ATOM 3727 C C . LEU A 1 461 ? 17.125 34.656 56.062 1 89.19 461 LEU A C 1
ATOM 3729 O O . LEU A 1 461 ? 16.266 35.406 56.531 1 89.19 461 LEU A O 1
ATOM 3733 N N . ASP A 1 462 ? 18.422 34.812 56.406 1 90.31 462 ASP A N 1
ATOM 3734 C CA . ASP A 1 462 ? 18.938 35.875 57.281 1 90.31 462 ASP A CA 1
ATOM 3735 C C . ASP A 1 462 ? 19.203 37.156 56.5 1 90.31 462 ASP A C 1
ATOM 3737 O O . ASP A 1 462 ? 20.344 37.438 56.156 1 90.31 462 ASP A O 1
ATOM 3741 N N . TRP A 1 463 ? 18.234 37.969 56.406 1 93.31 463 TRP A N 1
ATOM 3742 C CA . TRP A 1 463 ? 18.328 39.188 55.594 1 93.31 463 TRP A CA 1
ATOM 3743 C C . TRP A 1 463 ? 19.219 40.219 56.281 1 93.31 463 TRP A C 1
ATOM 3745 O O . TRP A 1 463 ? 19.891 41 55.625 1 93.31 463 TRP A O 1
ATOM 3755 N N . GLU A 1 464 ? 19.203 40.188 57.625 1 93.25 464 GLU A N 1
ATOM 3756 C CA . GLU A 1 464 ? 20.062 41.125 58.344 1 93.25 464 GLU A CA 1
ATOM 3757 C C . GLU A 1 464 ? 21.516 40.938 57.969 1 93.25 464 GLU A C 1
ATOM 3759 O O . GLU A 1 464 ? 22.25 41.906 57.719 1 93.25 464 GLU A O 1
ATOM 3764 N N . LEU A 1 465 ? 21.875 39.656 57.906 1 93.75 465 LEU A N 1
ATOM 3765 C CA . LEU A 1 465 ? 23.234 39.344 57.562 1 93.75 465 LEU A CA 1
ATOM 3766 C C . LEU A 1 465 ? 23.547 39.781 56.125 1 93.75 465 LEU A C 1
ATOM 3768 O O . LEU A 1 465 ? 24.609 40.344 55.844 1 93.75 465 LEU A O 1
ATOM 3772 N N . VAL A 1 466 ? 22.672 39.594 55.219 1 94.38 466 VAL A N 1
ATOM 3773 C CA . VAL A 1 466 ? 22.844 39.969 53.812 1 94.38 466 VAL A CA 1
ATOM 3774 C C . VAL A 1 466 ? 22.969 41.469 53.656 1 94.38 466 VAL A C 1
ATOM 3776 O O . VAL A 1 466 ? 23.859 41.969 52.969 1 94.38 466 VAL A O 1
ATOM 3779 N N . LEU A 1 467 ? 22.156 42.281 54.344 1 95.12 467 LEU A N 1
ATOM 3780 C CA . LEU A 1 467 ? 22.141 43.719 54.25 1 95.12 467 LEU A CA 1
ATOM 3781 C C . LEU A 1 467 ? 23.422 44.312 54.812 1 95.12 467 LEU A C 1
ATOM 3783 O O . LEU A 1 467 ? 23.953 45.312 54.25 1 95.12 467 LEU A O 1
ATOM 3787 N N . LYS A 1 468 ? 23.875 43.719 55.875 1 94.25 468 LYS A N 1
ATOM 3788 C CA . LYS A 1 468 ? 25.094 44.219 56.531 1 94.25 468 LYS A CA 1
ATOM 3789 C C . LYS A 1 468 ? 26.328 43.875 55.688 1 94.25 468 LYS A C 1
ATOM 3791 O O . LYS A 1 468 ? 27.172 44.75 55.469 1 94.25 468 LYS A O 1
ATOM 3796 N N . GLU A 1 469 ? 26.391 42.656 55.25 1 94.88 469 GLU A N 1
ATOM 3797 C CA . GLU A 1 469 ? 27.547 42.156 54.531 1 94.88 469 GLU A CA 1
ATOM 3798 C C . GLU A 1 469 ? 27.766 42.938 53.219 1 94.88 469 GLU A C 1
ATOM 3800 O O . GLU A 1 469 ? 28.891 43.188 52.844 1 94.88 469 GLU A O 1
ATOM 3805 N N . TYR A 1 470 ? 26.688 43.344 52.594 1 95.44 470 TYR A N 1
ATOM 3806 C CA . TYR A 1 470 ? 26.828 43.969 51.281 1 95.44 470 TYR A CA 1
ATOM 3807 C C . TYR A 1 470 ? 26.453 45.438 51.344 1 95.44 470 TYR A C 1
ATOM 3809 O O . TYR A 1 470 ? 26.312 46.094 50.312 1 95.44 470 TYR A O 1
ATOM 3817 N N . ASN A 1 471 ? 26.312 46.031 52.5 1 93.38 471 ASN A N 1
ATOM 3818 C CA . ASN A 1 471 ? 26.031 47.438 52.75 1 93.38 471 ASN A CA 1
ATOM 3819 C C . ASN A 1 471 ? 24.875 47.938 51.906 1 93.38 471 ASN A C 1
ATOM 3821 O O . ASN A 1 471 ? 25.016 48.938 51.188 1 93.38 471 ASN A O 1
ATOM 3825 N N . LEU A 1 472 ? 23.797 47.219 52.031 1 95.88 472 LEU A N 1
ATOM 3826 C CA . LEU A 1 472 ? 22.688 47.5 51.125 1 95.88 472 LEU A CA 1
ATOM 3827 C C . LEU A 1 472 ? 21.766 48.562 51.719 1 95.88 472 LEU A C 1
ATOM 3829 O O . LEU A 1 472 ? 21.031 49.219 50.969 1 95.88 472 LEU A O 1
ATOM 3833 N N . VAL A 1 473 ? 21.719 48.844 53.031 1 95.06 473 VAL A N 1
ATOM 3834 C CA . VAL A 1 473 ? 20.781 49.75 53.688 1 95.06 473 VAL A CA 1
ATOM 3835 C C . VAL A 1 473 ? 20.984 51.188 53.188 1 95.06 473 VAL A C 1
ATOM 3837 O O . VAL A 1 473 ? 20.031 51.844 52.781 1 95.06 473 VAL A O 1
ATOM 3840 N N . PRO A 1 474 ? 22.25 51.625 53.094 1 94.75 474 PRO A N 1
ATOM 3841 C CA . PRO A 1 474 ? 22.453 52.969 52.562 1 94.75 474 PRO A CA 1
ATOM 3842 C C . PRO A 1 474 ? 22.016 53.094 51.094 1 94.75 474 PRO A C 1
ATOM 3844 O O . PRO A 1 474 ? 21.469 54.125 50.688 1 94.75 474 PRO A O 1
ATOM 3847 N N . TYR A 1 475 ? 22.344 52.031 50.375 1 95.5 475 TYR A N 1
ATOM 3848 C CA . TYR A 1 475 ? 21.953 52.031 48.969 1 95.5 475 TYR A CA 1
ATOM 3849 C C . TYR A 1 475 ? 20.438 52.156 48.812 1 95.5 475 TYR A C 1
ATOM 3851 O O . TYR A 1 475 ? 19.938 52.969 48.031 1 95.5 475 TYR A O 1
ATOM 3859 N N . LEU A 1 476 ? 19.688 51.406 49.594 1 96.56 476 LEU A N 1
ATOM 3860 C CA . LEU A 1 476 ? 18.234 51.375 49.531 1 96.56 476 LEU A CA 1
ATOM 3861 C C . LEU A 1 476 ? 17.656 52.719 49.969 1 96.56 476 LEU A C 1
ATOM 3863 O O . LEU A 1 476 ? 16.734 53.25 49.312 1 96.56 476 LEU A O 1
ATOM 3867 N N . LYS A 1 477 ? 18.234 53.281 50.938 1 95.44 477 LYS A N 1
ATOM 3868 C CA . LYS A 1 477 ? 17.781 54.594 51.406 1 95.44 477 LYS A CA 1
ATOM 3869 C C . LYS A 1 477 ? 17.984 55.688 50.375 1 95.44 477 LYS A C 1
ATOM 3871 O O . LYS A 1 477 ? 17.078 56.469 50.125 1 95.44 477 LYS A O 1
ATOM 3876 N N . ASP A 1 478 ? 19.109 55.625 49.781 1 95.19 478 ASP A N 1
ATOM 3877 C CA . ASP A 1 478 ? 19.438 56.625 48.781 1 95.19 478 ASP A CA 1
ATOM 3878 C C . ASP A 1 478 ? 18.516 56.531 47.562 1 95.19 478 ASP A C 1
ATOM 3880 O O . ASP A 1 478 ? 18.172 57.531 46.969 1 95.19 478 ASP A O 1
ATOM 3884 N N . ARG A 1 479 ? 18.156 55.344 47.25 1 95.62 479 ARG A N 1
ATOM 3885 C CA . ARG A 1 479 ? 17.359 55.125 46.031 1 95.62 479 ARG A CA 1
ATOM 3886 C C . ARG A 1 479 ? 15.883 55.375 46.312 1 95.62 479 ARG A C 1
ATOM 3888 O O . ARG A 1 479 ? 15.07 55.438 45.375 1 95.62 479 ARG A O 1
ATOM 3895 N N . LEU A 1 480 ? 15.492 55.656 47.594 1 95.94 480 LEU A N 1
ATOM 3896 C CA . LEU A 1 480 ? 14.102 55.938 47.969 1 95.94 480 LEU A CA 1
ATOM 3897 C C . LEU A 1 480 ? 13.766 57.406 47.688 1 95.94 480 LEU A C 1
ATOM 3899 O O . LEU A 1 480 ? 12.594 57.781 47.656 1 95.94 480 LEU A O 1
ATOM 3903 N N . LYS A 1 481 ? 14.797 58.188 47.5 1 94.69 481 LYS A N 1
ATOM 3904 C CA . LYS A 1 481 ? 14.562 59.594 47.219 1 94.69 481 LYS A CA 1
ATOM 3905 C C . LYS A 1 481 ? 13.891 59.781 45.875 1 94.69 481 LYS A C 1
ATOM 3907 O O . LYS A 1 481 ? 14.367 59.281 44.844 1 94.69 481 LYS A O 1
ATOM 3912 N N . PRO A 1 482 ? 12.836 60.531 45.875 1 92.12 482 PRO A N 1
ATOM 3913 C CA . PRO A 1 482 ? 12.172 60.75 44.594 1 92.12 482 PRO A CA 1
ATOM 3914 C C . PRO A 1 482 ? 13.102 61.344 43.531 1 92.12 482 PRO A C 1
ATOM 3916 O O . PRO A 1 482 ? 13.812 62.312 43.781 1 92.12 482 PRO A O 1
ATOM 3919 N N . GLY A 1 483 ? 13.195 60.781 42.406 1 90.25 483 GLY A N 1
ATOM 3920 C CA . GLY A 1 483 ? 14 61.281 41.281 1 90.25 483 GLY A CA 1
ATOM 3921 C C . GLY A 1 483 ? 15.422 60.75 41.312 1 90.25 483 GLY A C 1
ATOM 3922 O O . GLY A 1 483 ? 16.203 61.031 40.406 1 90.25 483 GLY A O 1
ATOM 3923 N N . SER A 1 484 ? 15.742 59.938 42.281 1 91.5 484 SER A N 1
ATOM 3924 C CA . SER A 1 484 ? 17.109 59.406 42.406 1 91.5 484 SER A CA 1
ATOM 3925 C C . SER A 1 484 ? 17.406 58.375 41.344 1 91.5 484 SER A C 1
ATOM 3927 O O . SER A 1 484 ? 18.578 58.156 41 1 91.5 484 SER A O 1
ATOM 3929 N N . ALA A 1 485 ? 16.531 57.719 40.875 1 92.81 485 ALA A N 1
ATOM 3930 C CA . ALA A 1 485 ? 16.641 56.656 39.844 1 92.81 485 ALA A CA 1
ATOM 3931 C C . ALA A 1 485 ? 15.352 56.562 39.031 1 92.81 485 ALA A C 1
ATOM 3933 O O . ALA A 1 485 ? 14.414 57.344 39.25 1 92.81 485 ALA A O 1
ATOM 3934 N N . GLU A 1 486 ? 15.461 55.719 38.094 1 92.62 486 GLU A N 1
ATOM 3935 C CA . GLU A 1 486 ? 14.242 55.469 37.312 1 92.62 486 GLU A CA 1
ATOM 3936 C C . GLU A 1 486 ? 13.148 54.875 38.219 1 92.62 486 GLU A C 1
ATOM 3938 O O . GLU A 1 486 ? 13.445 54.156 39.156 1 92.62 486 GLU A O 1
ATOM 3943 N N . ASP A 1 487 ? 11.945 55.156 37.969 1 92.81 487 ASP A N 1
ATOM 3944 C CA . ASP A 1 487 ? 10.805 54.75 38.781 1 92.81 487 ASP A CA 1
ATOM 3945 C C . ASP A 1 487 ? 10.805 53.219 39 1 92.81 487 ASP A C 1
ATOM 3947 O O . ASP A 1 487 ? 10.445 52.75 40.094 1 92.81 487 ASP A O 1
ATOM 3951 N N . ASP A 1 488 ? 11.227 52.531 37.969 1 93.62 488 ASP A N 1
ATOM 3952 C CA . ASP A 1 488 ? 11.234 51.094 38.094 1 93.62 488 ASP A CA 1
ATOM 3953 C C . ASP A 1 488 ? 12.203 50.625 39.188 1 93.62 488 ASP A C 1
ATOM 3955 O O . ASP A 1 488 ? 11.906 49.688 39.938 1 93.62 488 ASP A O 1
ATOM 3959 N N . LEU A 1 489 ? 13.273 51.25 39.188 1 96.06 489 LEU A N 1
ATOM 3960 C CA . LEU A 1 489 ? 14.258 50.906 40.188 1 96.06 489 LEU A CA 1
ATOM 3961 C C . LEU A 1 489 ? 13.773 51.312 41.594 1 96.06 489 LEU A C 1
ATOM 3963 O O . LEU A 1 489 ? 13.906 50.531 42.531 1 96.06 489 LEU A O 1
ATOM 3967 N N . ILE A 1 490 ? 13.156 52.438 41.719 1 96.5 490 ILE A N 1
ATOM 3968 C CA . ILE A 1 490 ? 12.641 52.906 43 1 96.5 490 ILE A CA 1
ATOM 3969 C C . ILE A 1 490 ? 11.57 51.938 43.5 1 96.5 490 ILE A C 1
ATOM 3971 O O . ILE A 1 490 ? 11.531 51.594 44.688 1 96.5 490 ILE A O 1
ATOM 3975 N N . LEU A 1 491 ? 10.773 51.531 42.625 1 96 491 LEU A N 1
ATOM 3976 C CA . LEU A 1 491 ? 9.711 50.594 42.969 1 96 491 LEU A CA 1
ATOM 3977 C C . LEU A 1 491 ? 10.289 49.281 43.5 1 96 491 LEU A C 1
ATOM 3979 O O . LEU A 1 491 ? 9.797 48.719 44.469 1 96 491 LEU A O 1
ATOM 3983 N N . GLU A 1 492 ? 11.281 48.75 42.781 1 96.56 492 GLU A N 1
ATOM 3984 C CA . GLU A 1 492 ? 11.898 47.5 43.188 1 96.56 492 GLU A CA 1
ATOM 3985 C C . GLU A 1 492 ? 12.531 47.656 44.562 1 96.56 492 GLU A C 1
ATOM 3987 O O . GLU A 1 492 ? 12.547 46.688 45.344 1 96.56 492 GLU A O 1
ATOM 3992 N N . VAL A 1 493 ? 13.016 48.781 44.844 1 97.19 493 VAL A N 1
ATOM 3993 C CA . VAL A 1 493 ? 13.609 49.062 46.125 1 97.19 493 VAL A CA 1
ATOM 3994 C C . VAL A 1 493 ? 12.531 49 47.219 1 97.19 493 VAL A C 1
ATOM 3996 O O . VAL A 1 493 ? 12.742 48.406 48.281 1 97.19 493 VAL A O 1
ATOM 3999 N N . VAL A 1 494 ? 11.414 49.562 46.938 1 96.62 494 VAL A N 1
ATOM 4000 C CA . VAL A 1 494 ? 10.305 49.531 47.875 1 96.62 494 VAL A CA 1
ATOM 4001 C C . VAL A 1 494 ? 9.891 48.094 48.156 1 96.62 494 VAL A C 1
ATOM 4003 O O . VAL A 1 494 ? 9.688 47.688 49.281 1 96.62 494 VAL A O 1
ATOM 4006 N N . ILE A 1 495 ? 9.812 47.344 47.094 1 96.56 495 ILE A N 1
ATOM 4007 C CA . ILE A 1 495 ? 9.391 45.938 47.219 1 96.56 495 ILE A CA 1
ATOM 4008 C C . ILE A 1 495 ? 10.43 45.156 48.031 1 96.56 495 ILE A C 1
ATOM 4010 O O . ILE A 1 495 ? 10.078 44.344 48.875 1 96.56 495 ILE A O 1
ATOM 4014 N N . MET A 1 496 ? 11.656 45.406 47.719 1 96.62 496 MET A N 1
ATOM 4015 C CA . MET A 1 496 ? 12.742 44.75 48.438 1 96.62 496 MET A CA 1
ATOM 4016 C C . MET A 1 496 ? 12.656 45.062 49.938 1 96.62 496 MET A C 1
ATOM 4018 O O . MET A 1 496 ? 12.828 44.156 50.75 1 96.62 496 MET A O 1
ATOM 4022 N N . ILE A 1 497 ? 12.383 46.25 50.281 1 96.31 497 ILE A N 1
ATOM 4023 C CA . ILE A 1 497 ? 12.242 46.656 51.688 1 96.31 497 ILE A CA 1
ATOM 4024 C C . ILE A 1 497 ? 11.078 45.906 52.344 1 96.31 497 ILE A C 1
ATOM 4026 O O . ILE A 1 497 ? 11.156 45.5 53.5 1 96.31 497 ILE A O 1
ATOM 4030 N N . GLY A 1 498 ? 10.062 45.75 51.594 1 94.19 498 GLY A N 1
ATOM 4031 C CA . GLY A 1 498 ? 8.953 44.969 52.094 1 94.19 498 GLY A CA 1
ATOM 4032 C C . GLY A 1 498 ? 9.344 43.531 52.406 1 94.19 498 GLY A C 1
ATOM 4033 O O . GLY A 1 498 ? 8.922 42.969 53.438 1 94.19 498 GLY A O 1
ATOM 4034 N N . THR A 1 499 ? 10.148 42.938 51.531 1 94.5 499 THR A N 1
ATOM 4035 C CA . THR A 1 499 ? 10.594 41.562 51.719 1 94.5 499 THR A CA 1
ATOM 4036 C C . THR A 1 499 ? 11.5 41.438 52.906 1 94.5 499 THR A C 1
ATOM 4038 O O . THR A 1 499 ? 11.32 40.531 53.75 1 94.5 499 THR A O 1
ATOM 4041 N N . VAL A 1 500 ? 12.398 42.344 53.094 1 93.69 500 VAL A N 1
ATOM 4042 C CA . VAL A 1 500 ? 13.383 42.219 54.188 1 93.69 500 VAL A CA 1
ATOM 4043 C C . VAL A 1 500 ? 12.727 42.594 55.5 1 93.69 500 VAL A C 1
ATOM 4045 O O . 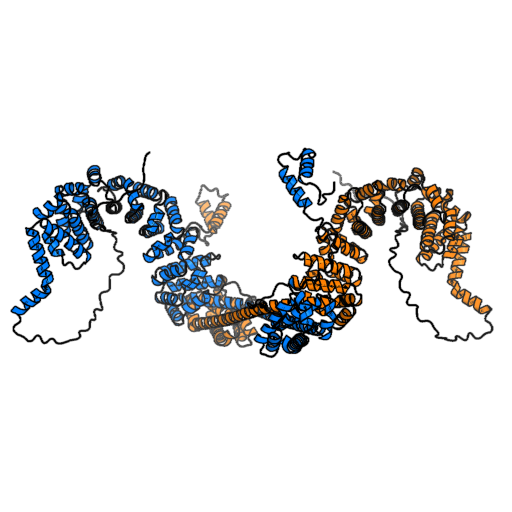VAL A 1 500 ? 13.188 42.156 56.562 1 93.69 500 VAL A O 1
ATOM 4048 N N . SER A 1 501 ? 11.625 43.344 55.531 1 92.38 501 SER A N 1
ATOM 4049 C CA . SER A 1 501 ? 10.93 43.781 56.719 1 92.38 501 SER A CA 1
ATOM 4050 C C . SER A 1 501 ? 10.156 42.625 57.375 1 92.38 501 SER A C 1
ATOM 4052 O O . SER A 1 501 ? 9.609 42.781 58.469 1 92.38 501 SER A O 1
ATOM 4054 N N . MET A 1 502 ? 10.188 41.5 56.688 1 88.44 502 MET A N 1
ATOM 4055 C CA . MET A 1 502 ? 9.5 40.344 57.25 1 88.44 502 MET A CA 1
ATOM 4056 C C . MET A 1 502 ? 10.281 39.75 58.406 1 88.44 502 MET A C 1
ATOM 4058 O O . MET A 1 502 ? 9.703 39.094 59.281 1 88.44 502 MET A O 1
ATOM 4062 N N . ASP A 1 503 ? 11.484 40 58.312 1 86.12 503 ASP A N 1
ATOM 4063 C CA . ASP A 1 503 ? 12.375 39.5 59.344 1 86.12 503 ASP A CA 1
ATOM 4064 C C . ASP A 1 503 ? 12.492 40.5 60.531 1 86.12 503 ASP A C 1
ATOM 4066 O O . ASP A 1 503 ? 12.734 41.688 60.312 1 86.12 503 ASP A O 1
ATOM 4070 N N . ASP A 1 504 ? 12.406 40.031 61.75 1 86.94 504 ASP A N 1
ATOM 4071 C CA . ASP A 1 504 ? 12.391 40.844 62.938 1 86.94 504 ASP A CA 1
ATOM 4072 C C . ASP A 1 504 ? 13.727 41.562 63.125 1 86.94 504 ASP A C 1
ATOM 4074 O O . ASP A 1 504 ? 13.75 42.781 63.438 1 86.94 504 ASP A O 1
ATOM 4078 N N . SER A 1 505 ? 14.75 40.844 62.906 1 89.25 505 SER A N 1
ATOM 4079 C CA . SER A 1 505 ? 16.078 41.406 63.094 1 89.25 505 SER A CA 1
ATOM 4080 C C . SER A 1 505 ? 16.328 42.5 62.062 1 89.25 505 SER A C 1
ATOM 4082 O O . SER A 1 505 ? 16.922 43.562 62.406 1 89.25 505 SER A O 1
ATOM 4084 N N . CYS A 1 506 ? 15.859 42.312 60.938 1 91.38 506 CYS A N 1
ATOM 4085 C CA . CYS A 1 506 ? 16.031 43.312 59.875 1 91.38 506 CYS A CA 1
ATOM 4086 C C . CYS A 1 506 ? 15.164 44.531 60.125 1 91.38 506 CYS A C 1
ATOM 4088 O O . CYS A 1 506 ? 15.586 45.656 59.844 1 91.38 506 CYS A O 1
ATOM 4090 N N . ALA A 1 507 ? 14.039 44.312 60.625 1 90.06 507 ALA A N 1
ATOM 4091 C CA . ALA A 1 507 ? 13.125 45.406 60.938 1 90.06 507 ALA A CA 1
ATOM 4092 C C . ALA A 1 507 ? 13.75 46.375 61.938 1 90.06 507 ALA A C 1
ATOM 4094 O O . ALA A 1 507 ? 13.625 47.594 61.812 1 90.06 507 ALA A O 1
ATOM 4095 N N . ALA A 1 508 ? 14.391 45.844 62.906 1 91.44 508 ALA A N 1
ATOM 4096 C CA . ALA A 1 508 ? 15.031 46.688 63.938 1 91.44 508 ALA A CA 1
ATOM 4097 C C . ALA A 1 508 ? 16.141 47.531 63.312 1 91.44 508 ALA A C 1
ATOM 4099 O O . ALA A 1 508 ? 16.312 48.688 63.688 1 91.44 508 ALA A O 1
ATOM 4100 N N . MET A 1 509 ? 16.812 46.906 62.406 1 92.5 509 MET A N 1
ATOM 4101 C CA . MET A 1 509 ? 17.891 47.594 61.719 1 92.5 509 MET A CA 1
ATOM 4102 C C . MET A 1 509 ? 17.328 48.719 60.844 1 92.5 509 MET A C 1
ATOM 4104 O O . MET A 1 509 ? 17.875 49.844 60.844 1 92.5 509 MET A O 1
ATOM 4108 N N . LEU A 1 510 ? 16.281 48.531 60.25 1 94 510 LEU A N 1
ATOM 4109 C CA . LEU A 1 510 ? 15.68 49.5 59.344 1 94 510 LEU A CA 1
ATOM 4110 C C . LEU A 1 510 ? 15.047 50.656 60.094 1 94 510 LEU A C 1
ATOM 4112 O O . LEU A 1 510 ? 14.992 51.781 59.594 1 94 510 LEU A O 1
ATOM 4116 N N . ALA A 1 511 ? 14.594 50.375 61.281 1 92.44 511 ALA A N 1
ATOM 4117 C CA . ALA A 1 511 ? 13.945 51.406 62.125 1 92.44 511 ALA A CA 1
ATOM 4118 C C . ALA A 1 511 ? 14.898 52.562 62.406 1 92.44 511 ALA A C 1
ATOM 4120 O O . ALA A 1 511 ? 14.484 53.719 62.5 1 92.44 511 ALA A O 1
ATOM 4121 N N . LYS A 1 512 ? 16.141 52.25 62.469 1 90.88 512 LYS A N 1
ATOM 4122 C CA . LYS A 1 512 ? 17.141 53.219 62.875 1 90.88 512 LYS A CA 1
ATOM 4123 C C . LYS A 1 512 ? 17.844 53.812 61.625 1 90.88 512 LYS A C 1
ATOM 4125 O O . LYS A 1 512 ? 18.656 54.719 61.75 1 90.88 512 LYS A O 1
ATOM 4130 N N . SER A 1 513 ? 17.578 53.406 60.5 1 92.31 513 SER A N 1
ATOM 4131 C CA . SER A 1 513 ? 18.359 53.719 59.312 1 92.31 513 SER A CA 1
ATOM 4132 C C . SER A 1 513 ? 17.812 54.938 58.594 1 92.31 513 SER A C 1
ATOM 4134 O O . SER A 1 513 ? 18.438 55.469 57.656 1 92.31 513 SER A O 1
ATOM 4136 N N . GLY A 1 514 ? 16.641 55.438 58.906 1 93 514 GLY A N 1
ATOM 4137 C CA . GLY A 1 514 ? 16.031 56.562 58.219 1 93 514 GLY A CA 1
ATOM 4138 C C . GLY A 1 514 ? 15.188 56.156 57.031 1 93 514 GLY A C 1
ATOM 4139 O O . GLY A 1 514 ? 14.695 57 56.281 1 93 514 GLY A O 1
ATOM 4140 N N . ILE A 1 515 ? 15.008 54.875 56.875 1 95.44 515 ILE A N 1
ATOM 4141 C CA . ILE A 1 515 ? 14.281 54.344 55.75 1 95.44 515 ILE A CA 1
ATOM 4142 C C . ILE A 1 515 ? 12.797 54.688 55.875 1 95.44 515 ILE A C 1
ATOM 4144 O O . ILE A 1 515 ? 12.148 55.031 54.875 1 95.44 515 ILE A O 1
ATOM 4148 N N . ILE A 1 516 ? 12.195 54.656 57.031 1 94.88 516 ILE A N 1
ATOM 4149 C CA . ILE A 1 516 ? 10.773 54.875 57.281 1 94.88 516 ILE A CA 1
ATOM 4150 C C . ILE A 1 516 ? 10.383 56.281 56.844 1 94.88 516 ILE A C 1
ATOM 4152 O O . ILE A 1 516 ? 9.469 56.469 56.031 1 94.88 516 ILE A O 1
ATOM 4156 N N . PRO A 1 517 ? 11.164 57.375 57.25 1 93.69 517 PRO A N 1
ATOM 4157 C CA . PRO A 1 517 ? 10.844 58.719 56.75 1 93.69 517 PRO A CA 1
ATOM 4158 C C . PRO A 1 517 ? 10.992 58.812 55.219 1 93.69 517 PRO A C 1
ATOM 4160 O O . PRO A 1 517 ? 10.219 59.531 54.594 1 93.69 517 PRO A O 1
ATOM 4163 N N . ALA A 1 518 ? 11.969 58.156 54.75 1 95.25 518 ALA A N 1
ATOM 4164 C CA . ALA A 1 518 ? 12.188 58.219 53.312 1 95.25 518 ALA A CA 1
ATOM 4165 C C . ALA A 1 518 ? 11.008 57.625 52.562 1 95.25 518 ALA A C 1
ATOM 4167 O O . ALA A 1 518 ? 10.617 58.125 51.5 1 95.25 518 ALA A O 1
ATOM 4168 N N . ILE A 1 519 ? 10.461 56.562 53.062 1 96 519 ILE A N 1
ATOM 4169 C CA . ILE A 1 519 ? 9.328 55.875 52.438 1 96 519 ILE A CA 1
ATOM 4170 C C . ILE A 1 519 ? 8.094 56.781 52.5 1 96 519 ILE A C 1
ATOM 4172 O O . ILE A 1 519 ? 7.289 56.812 51.562 1 96 519 ILE A O 1
ATOM 4176 N N . ILE A 1 520 ? 7.941 57.5 53.531 1 93.69 520 ILE A N 1
ATOM 4177 C CA . ILE A 1 520 ? 6.812 58.406 53.719 1 93.69 520 ILE A CA 1
ATOM 4178 C C . ILE A 1 520 ? 6.926 59.562 52.719 1 93.69 520 ILE A C 1
ATOM 4180 O O . ILE A 1 520 ? 5.934 59.969 52.125 1 93.69 520 ILE A O 1
ATOM 4184 N N . GLU A 1 521 ? 8.141 60.062 52.594 1 94 521 GLU A N 1
ATOM 4185 C CA . GLU A 1 521 ? 8.375 61.094 51.594 1 94 521 GLU A CA 1
ATOM 4186 C C . GLU A 1 521 ? 8.031 60.594 50.188 1 94 521 GLU A C 1
ATOM 4188 O O . GLU A 1 521 ? 7.449 61.312 49.375 1 94 521 GLU A O 1
ATOM 4193 N N . LEU A 1 522 ? 8.391 59.375 49.906 1 95.56 522 LEU A N 1
ATOM 4194 C CA . LEU A 1 522 ? 8.109 58.75 48.625 1 95.56 522 LEU A CA 1
ATOM 4195 C C . LEU A 1 522 ? 6.609 58.594 48.406 1 95.56 522 LEU A C 1
ATOM 4197 O O . LEU A 1 522 ? 6.102 58.781 47.312 1 95.56 522 LEU A O 1
ATOM 4201 N N . LEU A 1 523 ? 5.883 58.219 49.469 1 94.25 523 LEU A N 1
ATOM 4202 C CA . LEU A 1 523 ? 4.434 58.062 49.406 1 94.25 523 LEU A CA 1
ATOM 4203 C C . LEU A 1 523 ? 3.768 59.375 49 1 94.25 523 LEU A C 1
ATOM 4205 O O . LEU A 1 523 ? 2.846 59.406 48.188 1 94.25 523 LEU A O 1
ATOM 4209 N N . ASN A 1 524 ? 4.266 60.438 49.531 1 91.25 524 ASN A N 1
ATOM 4210 C CA . ASN A 1 524 ? 3.729 61.75 49.219 1 91.25 524 ASN A CA 1
ATOM 4211 C C . ASN A 1 524 ? 4.043 62.156 47.781 1 91.25 524 ASN A C 1
ATOM 4213 O O . ASN A 1 524 ? 3.23 62.844 47.125 1 91.25 524 ASN A O 1
ATOM 4217 N N . ALA A 1 525 ? 5.156 61.688 47.344 1 93.69 525 ALA A N 1
ATOM 4218 C CA . ALA A 1 525 ? 5.605 62.062 46 1 93.69 525 ALA A CA 1
ATOM 4219 C C . ALA A 1 525 ? 4.902 61.219 44.938 1 93.69 525 ALA A C 1
ATOM 4221 O O . ALA A 1 525 ? 4.691 61.688 43.812 1 93.69 525 ALA A O 1
ATOM 4222 N N . GLN A 1 526 ? 4.582 60 45.281 1 93.12 526 GLN A N 1
ATOM 4223 C CA . GLN A 1 526 ? 4.055 59.094 44.281 1 93.12 526 GLN A CA 1
ATOM 4224 C C . GLN A 1 526 ? 2.605 58.719 44.562 1 93.12 526 GLN A C 1
ATOM 4226 O O . GLN A 1 526 ? 2.205 57.562 44.406 1 93.12 526 GLN A O 1
ATOM 4231 N N . GLN A 1 527 ? 1.808 59.625 45 1 88 527 GLN A N 1
ATOM 4232 C CA . GLN A 1 527 ? 0.443 59.375 45.469 1 88 527 GLN A CA 1
ATOM 4233 C C . GLN A 1 527 ? -0.461 59 44.281 1 88 527 GLN A C 1
ATOM 4235 O O . GLN A 1 527 ? -1.448 58.281 44.469 1 88 527 GLN A O 1
ATOM 4240 N N . GLU A 1 528 ? -0.024 59.406 43.094 1 88.5 528 GLU A N 1
ATOM 4241 C CA . GLU A 1 528 ? -0.868 59.188 41.906 1 88.5 528 GLU A CA 1
ATOM 4242 C C . GLU A 1 528 ? -0.628 57.812 41.312 1 88.5 528 GLU A C 1
ATOM 4244 O O . GLU A 1 528 ? -1.45 57.312 40.531 1 88.5 528 GLU A O 1
ATOM 4249 N N . ASP A 1 529 ? 0.42 57.219 41.688 1 92.38 529 ASP A N 1
ATOM 4250 C CA . ASP A 1 529 ? 0.757 55.906 41.156 1 92.38 529 ASP A CA 1
ATOM 4251 C C . ASP A 1 529 ? 0.314 54.781 42.094 1 92.38 529 ASP A C 1
ATOM 4253 O O . ASP A 1 529 ? 0.968 54.531 43.125 1 92.38 529 ASP A O 1
ATOM 4257 N N . ASP A 1 530 ? -0.659 54.062 41.719 1 91 530 ASP A N 1
ATOM 4258 C CA . ASP A 1 530 ? -1.28 53.062 42.562 1 91 530 ASP A CA 1
ATOM 4259 C C . ASP A 1 530 ? -0.292 51.938 42.906 1 91 530 ASP A C 1
ATOM 4261 O O . ASP A 1 530 ? -0.383 51.312 43.969 1 91 530 ASP A O 1
ATOM 4265 N N . GLU A 1 531 ? 0.586 51.719 41.969 1 92.94 531 GLU A N 1
ATOM 4266 C CA . GLU A 1 531 ? 1.539 50.625 42.25 1 92.94 531 GLU A CA 1
ATOM 4267 C C . GLU A 1 531 ? 2.486 51 43.375 1 92.94 531 GLU A C 1
ATOM 4269 O O . GLU A 1 531 ? 2.758 50.188 44.25 1 92.94 531 GLU A O 1
ATOM 4274 N N . PHE A 1 532 ? 2.953 52.219 43.375 1 94.06 532 PHE A N 1
ATOM 4275 C CA . PHE A 1 532 ? 3.816 52.719 44.438 1 94.06 532 PHE A CA 1
ATOM 4276 C C . PHE A 1 532 ? 3.078 52.719 45.781 1 94.06 532 PHE A C 1
ATOM 4278 O O . PHE A 1 532 ? 3.602 52.25 46.781 1 94.06 532 PHE A O 1
ATOM 4285 N N . VAL A 1 533 ? 1.914 53.219 45.75 1 93.75 533 VAL A N 1
ATOM 4286 C CA . VAL A 1 533 ? 1.126 53.375 46.969 1 93.75 533 VAL A CA 1
ATOM 4287 C C . VAL A 1 533 ? 0.87 52 47.562 1 93.75 533 VAL A C 1
ATOM 4289 O O . VAL A 1 533 ? 1.04 51.812 48.781 1 93.75 533 VAL A O 1
ATOM 4292 N N . CYS A 1 534 ? 0.509 51.125 46.719 1 93.69 534 CYS A N 1
ATOM 4293 C CA . CYS A 1 534 ? 0.2 49.75 47.188 1 93.69 534 CYS A CA 1
ATOM 4294 C C . CYS A 1 534 ? 1.417 49.125 47.844 1 93.69 534 CYS A C 1
ATOM 4296 O O . CYS A 1 534 ? 1.311 48.531 48.906 1 93.69 534 CYS A O 1
ATOM 4298 N N . GLN A 1 535 ? 2.543 49.156 47.188 1 95.06 535 GLN A N 1
ATOM 4299 C CA . GLN A 1 535 ? 3.756 48.531 47.688 1 95.06 535 GLN A CA 1
ATOM 4300 C C . GLN A 1 535 ? 4.227 49.219 48.969 1 95.06 535 GLN A C 1
ATOM 4302 O O . GLN A 1 535 ? 4.719 48.531 49.906 1 95.06 535 GLN A O 1
ATOM 4307 N N . ILE A 1 536 ? 4.082 50.5 49.094 1 95.62 536 ILE A N 1
ATOM 4308 C CA . ILE A 1 536 ? 4.492 51.25 50.281 1 95.62 536 ILE A CA 1
ATOM 4309 C C . ILE A 1 536 ? 3.598 50.844 51.438 1 95.62 536 ILE A C 1
ATOM 4311 O O . ILE A 1 536 ? 4.086 50.625 52.562 1 95.62 536 ILE A O 1
ATOM 4315 N N . VAL A 1 537 ? 2.32 50.781 51.219 1 93.75 537 VAL A N 1
ATOM 4316 C CA . VAL A 1 537 ? 1.395 50.375 52.25 1 93.75 537 VAL A CA 1
ATOM 4317 C C . VAL A 1 537 ? 1.732 48.969 52.719 1 93.75 537 VAL A C 1
ATOM 4319 O O . VAL A 1 537 ? 1.633 48.656 53.938 1 93.75 537 VAL A O 1
ATOM 4322 N N . TYR A 1 538 ? 2.088 48.188 51.812 1 94.5 538 TYR A N 1
ATOM 4323 C CA . TYR A 1 538 ? 2.48 46.844 52.188 1 94.5 538 TYR A CA 1
ATOM 4324 C C . TYR A 1 538 ? 3.721 46.844 53.062 1 94.5 538 TYR A C 1
ATOM 4326 O O . TYR A 1 538 ? 3.84 46.031 53.969 1 94.5 538 TYR A O 1
ATOM 4334 N N . VAL A 1 539 ? 4.672 47.656 52.75 1 95.38 539 VAL A N 1
ATOM 4335 C CA . VAL A 1 539 ? 5.859 47.781 53.594 1 95.38 539 VAL A CA 1
ATOM 4336 C C . VAL A 1 539 ? 5.449 48.156 55 1 95.38 539 VAL A C 1
ATOM 4338 O O . VAL A 1 539 ? 5.934 47.594 55.969 1 95.38 539 VAL A O 1
ATOM 4341 N N . PHE A 1 540 ? 4.555 49.094 55.188 1 94.38 540 PHE A N 1
ATOM 4342 C CA . PHE A 1 540 ? 4.051 49.5 56.469 1 94.38 540 PHE A CA 1
ATOM 4343 C C . PHE A 1 540 ? 3.375 48.312 57.188 1 94.38 540 PHE A C 1
ATOM 4345 O O . PHE A 1 540 ? 3.549 48.125 58.375 1 94.38 540 PHE A O 1
ATOM 4352 N N . TYR A 1 541 ? 2.65 47.688 56.406 1 94 541 TYR A N 1
ATOM 4353 C CA . TYR A 1 541 ? 1.967 46.5 56.938 1 94 541 TYR A CA 1
ATOM 4354 C C . TYR A 1 541 ? 2.963 45.5 57.531 1 94 541 TYR A C 1
ATOM 4356 O O . TYR A 1 541 ? 2.756 45 58.656 1 94 541 TYR A O 1
ATOM 4364 N N . GLN A 1 542 ? 4.039 45.219 56.844 1 92.75 542 GLN A N 1
ATOM 4365 C CA . GLN A 1 542 ? 5.055 44.281 57.312 1 92.75 542 GLN A CA 1
ATOM 4366 C C . GLN A 1 542 ? 5.781 44.844 58.531 1 92.75 542 GLN A C 1
ATOM 4368 O O . GLN A 1 542 ? 6.066 44.094 59.5 1 92.75 542 GLN A O 1
ATOM 4373 N N . MET A 1 543 ? 6.027 46.094 58.531 1 93.94 543 MET A N 1
ATOM 4374 C CA . MET A 1 543 ? 6.84 46.719 59.594 1 93.94 543 MET A CA 1
ATOM 4375 C C . MET A 1 543 ? 6.066 46.812 60.906 1 93.94 543 MET A C 1
ATOM 4377 O O . MET A 1 543 ? 6.652 46.75 61.969 1 93.94 543 MET A O 1
ATOM 4381 N N . VAL A 1 544 ? 4.793 46.969 60.844 1 92.75 544 VAL A N 1
ATOM 4382 C CA . VAL A 1 544 ? 3.99 47.219 62.031 1 92.75 544 VAL A CA 1
ATOM 4383 C C . VAL A 1 544 ? 3.908 45.938 62.875 1 92.75 544 VAL A C 1
ATOM 4385 O O . VAL A 1 544 ? 3.545 45.969 64.062 1 92.75 544 VAL A O 1
ATOM 4388 N N . PHE A 1 545 ? 4.336 44.812 62.375 1 91.12 545 PHE A N 1
ATOM 4389 C CA . PHE A 1 545 ? 4.355 43.562 63.125 1 91.12 545 PHE A CA 1
ATOM 4390 C C . PHE A 1 545 ? 5.531 43.5 64.125 1 91.12 545 PHE A C 1
ATOM 4392 O O . PHE A 1 545 ? 5.543 42.719 65.062 1 91.12 545 PHE A O 1
ATOM 4399 N N . HIS A 1 546 ? 6.422 44.344 63.844 1 92 546 HIS A N 1
ATOM 4400 C CA . HIS A 1 546 ? 7.621 44.344 64.688 1 92 546 HIS A CA 1
ATOM 4401 C C . HIS A 1 546 ? 7.648 45.562 65.625 1 92 546 HIS A C 1
ATOM 4403 O O . HIS A 1 546 ? 7.359 46.688 65.188 1 92 546 HIS A O 1
ATOM 4409 N N . GLN A 1 547 ? 8.039 45.375 66.75 1 91.5 547 GLN A N 1
ATOM 4410 C CA . GLN A 1 547 ? 7.961 46.406 67.75 1 91.5 547 GLN A CA 1
ATOM 4411 C C . GLN A 1 547 ? 8.859 47.594 67.438 1 91.5 547 GLN A C 1
ATOM 4413 O O . GLN A 1 547 ? 8.445 48.75 67.562 1 91.5 547 GLN A O 1
ATOM 4418 N N . ALA A 1 548 ? 10.023 47.312 67 1 91.75 548 ALA A N 1
ATOM 4419 C CA . ALA A 1 548 ? 11.008 48.344 66.688 1 91.75 548 ALA A CA 1
ATOM 4420 C C . ALA A 1 548 ? 10.5 49.312 65.625 1 91.75 548 ALA A C 1
ATOM 4422 O O . ALA A 1 548 ? 10.633 50.531 65.812 1 91.75 548 ALA A O 1
ATOM 4423 N N . THR A 1 549 ? 9.914 48.781 64.625 1 93.5 549 THR A N 1
ATOM 4424 C CA . THR A 1 549 ? 9.453 49.594 63.5 1 93.5 549 THR A CA 1
ATOM 4425 C C . THR A 1 549 ? 8.078 50.188 63.812 1 93.5 549 THR A C 1
ATOM 4427 O O . THR A 1 549 ? 7.77 51.312 63.406 1 93.5 549 THR A O 1
ATOM 4430 N N . ARG A 1 550 ? 7.34 49.469 64.5 1 93.12 550 ARG A N 1
ATOM 4431 C CA . ARG A 1 550 ? 6.008 49.938 64.875 1 93.12 550 ARG A CA 1
ATOM 4432 C C . ARG A 1 550 ? 6.09 51.219 65.688 1 93.12 550 ARG A C 1
ATOM 4434 O O . ARG A 1 550 ? 5.328 52.156 65.5 1 93.12 550 ARG A O 1
ATOM 4441 N N . GLU A 1 551 ? 6.949 51.25 66.562 1 92 551 GLU A N 1
ATOM 4442 C CA . GLU A 1 551 ? 7.121 52.406 67.438 1 92 551 GLU A CA 1
ATOM 4443 C C . GLU A 1 551 ? 7.523 53.656 66.625 1 92 551 GLU A C 1
ATOM 4445 O O . GLU A 1 551 ? 7.027 54.75 66.875 1 92 551 GLU A O 1
ATOM 4450 N N . VAL A 1 552 ? 8.32 53.438 65.688 1 93.38 552 VAL A N 1
ATOM 4451 C CA . VAL A 1 552 ? 8.773 54.531 64.875 1 93.38 552 VAL A CA 1
ATOM 4452 C C . VAL A 1 552 ? 7.617 55.031 63.969 1 93.38 552 VAL A C 1
ATOM 4454 O O . VAL A 1 552 ? 7.402 56.25 63.844 1 93.38 552 VAL A O 1
ATOM 4457 N N . ILE A 1 553 ? 6.871 54.188 63.5 1 93.38 553 ILE A N 1
ATOM 4458 C CA . ILE A 1 553 ? 5.77 54.469 62.594 1 93.38 553 ILE A CA 1
ATOM 4459 C C . ILE A 1 553 ? 4.68 55.25 63.344 1 93.38 553 ILE A C 1
ATOM 4461 O O . ILE A 1 553 ? 4.125 56.219 62.812 1 93.38 553 ILE A O 1
ATOM 4465 N N . ILE A 1 554 ? 4.449 54.875 64.562 1 90.62 554 ILE A N 1
ATOM 4466 C CA . ILE A 1 554 ? 3.338 55.406 65.312 1 90.62 554 ILE A CA 1
ATOM 4467 C C . ILE A 1 554 ? 3.775 56.688 66 1 90.62 554 ILE A C 1
ATOM 4469 O O . ILE A 1 554 ? 3.055 57.688 66 1 90.62 554 ILE A O 1
ATOM 4473 N N . LYS A 1 555 ? 4.965 56.719 66.562 1 89.94 555 LYS A N 1
ATOM 4474 C CA . LYS A 1 555 ? 5.355 57.781 67.438 1 89.94 555 LYS A CA 1
ATOM 4475 C C . LYS A 1 555 ? 6.152 58.875 66.688 1 89.94 555 LYS A C 1
ATOM 4477 O O . LYS A 1 555 ? 6.066 60.062 67.062 1 89.94 555 LYS A O 1
ATOM 4482 N N . ASP A 1 556 ? 6.855 58.469 65.812 1 89.62 556 ASP A N 1
ATOM 4483 C CA . ASP A 1 556 ? 7.809 59.406 65.25 1 89.62 556 ASP A CA 1
ATOM 4484 C C . ASP A 1 556 ? 7.328 59.906 63.875 1 89.62 556 ASP A C 1
ATOM 4486 O O . ASP A 1 556 ? 7.965 60.781 63.25 1 89.62 556 ASP A O 1
ATOM 4490 N N . THR A 1 557 ? 6.297 59.344 63.406 1 90.62 557 THR A N 1
ATOM 4491 C CA . THR A 1 557 ? 5.867 59.75 62.062 1 90.62 557 THR A CA 1
ATOM 4492 C C . THR A 1 557 ? 4.355 59.969 62.031 1 90.62 557 THR A C 1
ATOM 4494 O O . THR A 1 557 ? 3.664 59.719 63.031 1 90.62 557 THR A O 1
ATOM 4497 N N . GLN A 1 558 ? 3.863 60.469 60.844 1 88.06 558 GLN A N 1
ATOM 4498 C CA . GLN A 1 558 ? 2.436 60.656 60.625 1 88.06 558 GLN A CA 1
ATOM 4499 C C . GLN A 1 558 ? 1.872 59.594 59.688 1 88.06 558 GLN A C 1
ATOM 4501 O O . GLN A 1 558 ? 0.877 59.812 59 1 88.06 558 GLN A O 1
ATOM 4506 N N . ALA A 1 559 ? 2.529 58.438 59.719 1 91.12 559 ALA A N 1
ATOM 4507 C CA . ALA A 1 559 ? 2.188 57.344 58.781 1 91.12 559 ALA A CA 1
ATOM 4508 C C . ALA A 1 559 ? 0.753 56.875 59 1 91.12 559 ALA A C 1
ATOM 4510 O O . ALA A 1 559 ? 0.014 56.656 58.062 1 91.12 559 ALA A O 1
ATOM 4511 N N . PRO A 1 560 ? 0.304 56.719 60.219 1 91.19 560 PRO A N 1
ATOM 4512 C CA . PRO A 1 560 ? -1.076 56.281 60.438 1 91.19 560 PRO A CA 1
ATOM 4513 C C . PRO A 1 560 ? -2.102 57.25 59.844 1 91.19 560 PRO A C 1
ATOM 4515 O O . PRO A 1 560 ? -3.139 56.812 59.312 1 91.19 560 PRO A O 1
ATOM 4518 N N . ALA A 1 561 ? -1.793 58.531 59.844 1 89.38 561 ALA A N 1
ATOM 4519 C CA . ALA A 1 561 ? -2.691 59.531 59.281 1 89.38 561 ALA A CA 1
ATOM 4520 C C . ALA A 1 561 ? -2.812 59.344 57.781 1 89.38 561 ALA A C 1
ATOM 4522 O O . ALA A 1 561 ? -3.906 59.469 57.219 1 89.38 561 ALA A O 1
ATOM 4523 N N . TYR A 1 562 ? -1.71 59.125 57.188 1 90.81 562 TYR A N 1
ATOM 4524 C CA . TYR A 1 562 ? -1.719 58.875 55.75 1 90.81 562 TYR A CA 1
ATOM 4525 C C . TYR A 1 562 ? -2.502 57.625 55.406 1 90.81 562 TYR A C 1
ATOM 4527 O O . TYR A 1 562 ? -3.217 57.562 54.406 1 90.81 562 TYR A O 1
ATOM 4535 N N . LEU A 1 563 ? -2.381 56.562 56.188 1 91.88 563 LEU A N 1
ATOM 4536 C CA . LEU A 1 563 ? -3.084 55.312 56 1 91.88 563 LEU A CA 1
ATOM 4537 C C . LEU A 1 563 ? -4.594 55.5 56.125 1 91.88 563 LEU A C 1
ATOM 4539 O O . LEU A 1 563 ? -5.367 54.875 55.406 1 91.88 563 LEU A O 1
ATOM 4543 N N . ILE A 1 564 ? -4.953 56.375 57.031 1 89 564 ILE A N 1
ATOM 4544 C CA . ILE A 1 564 ? -6.367 56.688 57.219 1 89 564 ILE A CA 1
ATOM 4545 C C . ILE A 1 564 ? -6.93 57.344 55.938 1 89 564 ILE A C 1
ATOM 4547 O O . ILE A 1 564 ? -8.039 57.031 55.531 1 89 564 ILE A O 1
ATOM 4551 N N . ASP A 1 565 ? -6.141 58.125 55.312 1 87.31 565 ASP A N 1
ATOM 4552 C CA . ASP A 1 565 ? -6.559 58.781 54.062 1 87.31 565 ASP A CA 1
ATOM 4553 C C . ASP A 1 565 ? -6.703 57.781 52.938 1 87.31 565 ASP A C 1
ATOM 4555 O O . ASP A 1 565 ? -7.5 57.969 52 1 87.31 565 ASP A O 1
ATOM 4559 N N . LEU A 1 566 ? -5.926 56.719 53.031 1 90.12 566 LEU A N 1
ATOM 4560 C CA . LEU A 1 566 ? -5.895 55.75 51.969 1 90.12 566 LEU A CA 1
ATOM 4561 C C . LEU A 1 566 ? -6.945 54.656 52.188 1 90.12 566 LEU A C 1
ATOM 4563 O O . LEU A 1 566 ? -7.168 53.812 51.344 1 90.12 566 LEU A O 1
ATOM 4567 N N . MET A 1 567 ? -7.574 54.688 53.25 1 86.31 567 MET A N 1
ATOM 4568 C CA . MET A 1 567 ? -8.547 53.656 53.625 1 86.31 567 MET A CA 1
ATOM 4569 C C . MET A 1 567 ? -9.695 53.625 52.625 1 86.31 567 MET A C 1
ATOM 4571 O O . MET A 1 567 ? -10.375 52.594 52.5 1 86.31 567 MET A O 1
ATOM 4575 N N . HIS A 1 568 ? -9.914 54.688 51.844 1 83.19 568 HIS A N 1
ATOM 4576 C CA . HIS A 1 568 ? -11 54.75 50.875 1 83.19 568 HIS A CA 1
ATOM 4577 C C . HIS A 1 568 ? -10.461 54.938 49.438 1 83.19 568 HIS A C 1
ATOM 4579 O O . HIS A 1 568 ? -11.109 55.562 48.625 1 83.19 568 HIS A O 1
ATOM 4585 N N . ASP A 1 569 ? -9.359 54.469 49.25 1 87.56 569 ASP A N 1
ATOM 4586 C CA . ASP A 1 569 ? -8.758 54.5 47.938 1 87.56 569 ASP A CA 1
ATOM 4587 C C . ASP A 1 569 ? -9.617 53.75 46.906 1 87.56 569 ASP A C 1
ATOM 4589 O O . ASP A 1 569 ? -10.375 52.844 47.25 1 87.56 569 ASP A O 1
ATOM 4593 N N . LYS A 1 570 ? -9.523 54.219 45.719 1 89.25 570 LYS A N 1
ATOM 4594 C CA . LYS A 1 570 ? -10.297 53.625 44.625 1 89.25 570 LYS A CA 1
ATOM 4595 C C . LYS A 1 570 ? -9.828 52.188 44.344 1 89.25 570 LYS A C 1
ATOM 4597 O O . LYS A 1 570 ? -10.617 51.344 43.938 1 89.25 570 LYS A O 1
ATOM 4602 N N . ASN A 1 571 ? -8.602 51.969 44.656 1 90.56 571 ASN A N 1
ATOM 4603 C CA . ASN A 1 571 ? -8.031 50.656 44.406 1 90.56 571 ASN A CA 1
ATOM 4604 C C . ASN A 1 571 ? -8.336 49.719 45.562 1 90.56 571 ASN A C 1
ATOM 4606 O O . ASN A 1 571 ? -7.941 49.969 46.688 1 90.56 571 ASN A O 1
ATOM 4610 N N . ALA A 1 572 ? -8.969 48.656 45.25 1 90.31 572 ALA A N 1
ATOM 4611 C CA . ALA A 1 572 ? -9.461 47.719 46.25 1 90.31 572 ALA A CA 1
ATOM 4612 C C . ALA A 1 572 ? -8.312 47.062 47 1 90.31 572 ALA A C 1
ATOM 4614 O O . ALA A 1 572 ? -8.438 46.781 48.219 1 90.31 572 ALA A O 1
ATOM 4615 N N . GLU A 1 573 ? -7.25 46.844 46.312 1 89.56 573 GLU A N 1
ATOM 4616 C CA . GLU A 1 573 ? -6.113 46.219 46.969 1 89.56 573 GLU A CA 1
ATOM 4617 C C . GLU A 1 573 ? -5.484 47.125 48 1 89.56 573 GLU A C 1
ATOM 4619 O O . GLU A 1 573 ? -5.082 46.688 49.094 1 89.56 573 GLU A O 1
ATOM 4624 N N . ILE A 1 574 ? -5.379 48.312 47.719 1 90.75 574 ILE A N 1
ATOM 4625 C CA . ILE A 1 574 ? -4.828 49.312 48.625 1 90.75 574 ILE A CA 1
ATOM 4626 C C . ILE A 1 574 ? -5.719 49.438 49.875 1 90.75 574 ILE A C 1
ATOM 4628 O O . ILE A 1 574 ? -5.223 49.469 51 1 90.75 574 ILE A O 1
ATOM 4632 N N . ARG A 1 575 ? -6.996 49.406 49.656 1 90.62 575 ARG A N 1
ATOM 4633 C CA . ARG A 1 575 ? -7.945 49.5 50.75 1 90.62 575 ARG A CA 1
ATOM 4634 C C . ARG A 1 575 ? -7.781 48.312 51.719 1 90.62 575 ARG A C 1
ATOM 4636 O O . ARG A 1 575 ? -7.77 48.5 52.938 1 90.62 575 ARG A O 1
ATOM 4643 N N . LYS A 1 576 ? -7.656 47.219 51.156 1 91.88 576 LYS A N 1
ATOM 4644 C CA . LYS A 1 576 ? -7.555 46 51.969 1 91.88 576 LYS A CA 1
ATOM 4645 C C . LYS A 1 576 ? -6.305 46.031 52.812 1 91.88 576 LYS A C 1
ATOM 4647 O O . LYS A 1 576 ? -6.375 45.781 54.031 1 91.88 576 LYS A O 1
ATOM 4652 N N . VAL A 1 577 ? -5.191 46.281 52.188 1 91.19 577 VAL A N 1
ATOM 4653 C CA . VAL A 1 577 ? -3.934 46.281 52.906 1 91.19 577 VAL A CA 1
ATOM 4654 C C . VAL A 1 577 ? -3.934 47.406 53.938 1 91.19 577 VAL A C 1
ATOM 4656 O O . VAL A 1 577 ? -3.443 47.219 55.062 1 91.19 577 VAL A O 1
ATOM 4659 N N . CYS A 1 578 ? -4.469 48.5 53.594 1 91.38 578 CYS A N 1
ATOM 4660 C CA . CYS A 1 578 ? -4.547 49.656 54.469 1 91.38 578 CYS A CA 1
ATOM 4661 C C . CYS A 1 578 ? -5.406 49.344 55.688 1 91.38 578 CYS A C 1
ATOM 4663 O O . CYS A 1 578 ? -5.023 49.656 56.812 1 91.38 578 CYS A O 1
ATOM 4665 N N . ASP A 1 579 ? -6.496 48.719 55.469 1 90.06 579 ASP A N 1
ATOM 4666 C CA . ASP A 1 579 ? -7.402 48.375 56.562 1 90.06 579 ASP A CA 1
ATOM 4667 C C . ASP A 1 579 ? -6.723 47.406 57.531 1 90.06 579 ASP A C 1
ATOM 4669 O O . ASP A 1 579 ? -6.844 47.594 58.75 1 90.06 579 ASP A O 1
ATOM 4673 N N . ASN A 1 580 ? -6.082 46.5 57.031 1 92.06 580 ASN A N 1
ATOM 4674 C CA . ASN A 1 580 ? -5.383 45.531 57.875 1 92.06 580 ASN A CA 1
ATOM 4675 C C . ASN A 1 580 ? -4.281 46.188 58.688 1 92.06 580 ASN A C 1
ATOM 4677 O O . ASN A 1 580 ? -4.082 45.875 59.844 1 92.06 580 ASN A O 1
ATOM 4681 N N . THR A 1 581 ? -3.592 47.031 58.031 1 92.75 581 THR A N 1
ATOM 4682 C CA . THR A 1 581 ? -2.506 47.75 58.688 1 92.75 581 THR A CA 1
ATOM 4683 C C . THR A 1 581 ? -3.043 48.625 59.812 1 92.75 581 THR A C 1
ATOM 4685 O O . THR A 1 581 ? -2.482 48.656 60.906 1 92.75 581 THR A O 1
ATOM 4688 N N . LEU A 1 582 ? -4.098 49.281 59.625 1 92.38 582 LEU A N 1
ATOM 4689 C CA . LEU A 1 582 ? -4.719 50.156 60.625 1 92.38 582 LEU A CA 1
ATOM 4690 C C . LEU A 1 582 ? -5.262 49.344 61.781 1 92.38 582 LEU A C 1
ATOM 4692 O O . LEU A 1 582 ? -5.207 49.812 62.938 1 92.38 582 LEU A O 1
ATOM 4696 N N . ASP A 1 583 ? -5.719 48.219 61.5 1 92.06 583 ASP A N 1
ATOM 4697 C CA . ASP A 1 583 ? -6.215 47.344 62.562 1 92.06 583 ASP A CA 1
ATOM 4698 C C . ASP A 1 583 ? -5.098 46.969 63.531 1 92.06 583 ASP A C 1
ATOM 4700 O O . ASP A 1 583 ? -5.312 46.906 64.75 1 92.06 583 ASP A O 1
ATOM 4704 N N . ILE A 1 584 ? -4.008 46.719 62.938 1 92.19 584 ILE A N 1
ATOM 4705 C CA . ILE A 1 584 ? -2.873 46.312 63.781 1 92.19 584 ILE A CA 1
ATOM 4706 C C . ILE A 1 584 ? -2.404 47.531 64.625 1 92.19 584 ILE A C 1
ATOM 4708 O O . ILE A 1 584 ? -2.104 47.375 65.812 1 92.19 584 ILE A O 1
ATOM 4712 N N . ILE A 1 585 ? -2.346 48.625 64 1 92.06 585 ILE A N 1
ATOM 4713 C CA . ILE A 1 585 ? -1.938 49.844 64.688 1 92.06 585 ILE A CA 1
ATOM 4714 C C . ILE A 1 585 ? -2.916 50.156 65.812 1 92.06 585 ILE A C 1
ATOM 4716 O O . ILE A 1 585 ? -2.504 50.531 66.938 1 92.06 585 ILE A O 1
ATOM 4720 N N . ALA A 1 586 ? -4.168 49.938 65.562 1 91 586 ALA A N 1
ATOM 4721 C CA . ALA A 1 586 ? -5.215 50.188 66.562 1 91 586 ALA A CA 1
ATOM 4722 C C . ALA A 1 586 ? -5.074 49.281 67.75 1 91 586 ALA A C 1
ATOM 4724 O O . ALA A 1 586 ? -5.41 49.656 68.875 1 91 586 ALA A O 1
ATOM 4725 N N . GLU A 1 587 ? -4.559 48.156 67.625 1 91.38 587 GLU A N 1
ATOM 4726 C CA . GLU A 1 587 ? -4.398 47.188 68.688 1 91.38 587 GLU A CA 1
ATOM 4727 C C . GLU A 1 587 ? -3.24 47.562 69.562 1 91.38 587 GLU A C 1
ATOM 4729 O O . GLU A 1 587 ? -3.258 47.25 70.75 1 91.38 587 GLU A O 1
ATOM 4734 N N . TYR A 1 588 ? -2.262 48.25 69.125 1 89.94 588 TYR A N 1
ATOM 4735 C CA . TYR A 1 588 ? -1.046 48.5 69.875 1 89.94 588 TYR A CA 1
ATOM 4736 C C . TYR A 1 588 ? -1.01 49.906 70.438 1 89.94 588 TYR A C 1
ATOM 4738 O O . TYR A 1 588 ? -0.261 50.219 71.375 1 89.94 588 TYR A O 1
ATOM 4746 N N . ASP A 1 589 ? -1.796 50.781 69.812 1 90.69 589 ASP A N 1
ATOM 4747 C CA . ASP A 1 589 ? -1.848 52.188 70.312 1 90.69 589 ASP A CA 1
ATOM 4748 C C . ASP A 1 589 ? -3.289 52.625 70.5 1 90.69 589 ASP A C 1
ATOM 4750 O O . ASP A 1 589 ? -4.07 52.719 69.562 1 90.69 589 ASP A O 1
ATOM 4754 N N . GLU A 1 590 ? -3.617 53.031 71.688 1 88.75 590 GLU A N 1
ATOM 4755 C CA . GLU A 1 590 ? -4.992 53.344 72.062 1 88.75 590 GLU A CA 1
ATOM 4756 C C . GLU A 1 590 ? -5.453 54.656 71.438 1 88.75 590 GLU A C 1
ATOM 4758 O O . GLU A 1 590 ? -6.609 54.781 71.062 1 88.75 590 GLU A O 1
ATOM 4763 N N . GLU A 1 591 ? -4.613 55.594 71.438 1 89.88 591 GLU A N 1
ATOM 4764 C CA . GLU A 1 591 ? -4.984 56.875 70.938 1 89.88 591 GLU A CA 1
ATOM 4765 C C . GLU A 1 591 ? -5.324 56.781 69.438 1 89.88 591 GLU A C 1
ATOM 4767 O O . GLU A 1 591 ? -6.355 57.312 69 1 89.88 591 GLU A O 1
ATOM 4772 N N . TRP A 1 592 ? -4.477 56.125 68.75 1 90.44 592 TRP A N 1
ATOM 4773 C CA . TRP A 1 592 ? -4.727 55.938 67.375 1 90.44 592 TRP A CA 1
ATOM 4774 C C . TRP A 1 592 ? -5.898 54.969 67.125 1 90.44 592 TRP A C 1
ATOM 4776 O O . TRP A 1 592 ? -6.648 55.125 66.188 1 90.44 592 TRP A O 1
ATOM 4786 N N . GLY A 1 593 ? -6.047 54.094 68 1 90.56 593 GLY A N 1
ATOM 4787 C CA . GLY A 1 593 ? -7.184 53.188 67.938 1 90.56 593 GLY A CA 1
ATOM 4788 C C . GLY A 1 593 ? -8.523 53.906 67.938 1 90.56 593 GLY A C 1
ATOM 4789 O O . GLY A 1 593 ? -9.398 53.594 67.125 1 90.56 593 GLY A O 1
ATOM 4790 N N . LYS A 1 594 ? -8.578 54.812 68.75 1 88.88 594 LYS A N 1
ATOM 4791 C CA . LYS A 1 594 ? -9.812 55.594 68.812 1 88.88 594 LYS A CA 1
ATOM 4792 C C . LYS A 1 594 ? -10.031 56.406 67.562 1 88.88 594 LYS A C 1
ATOM 4794 O O . LYS A 1 594 ? -11.148 56.5 67.062 1 88.88 594 LYS A O 1
ATOM 4799 N N . LYS A 1 595 ? -8.984 56.938 67.125 1 88.88 595 LYS A N 1
ATOM 4800 C CA . LYS A 1 595 ? -9.078 57.75 65.938 1 88.88 595 LYS A CA 1
ATOM 4801 C C . LYS A 1 595 ? -9.469 56.906 64.75 1 88.88 595 LYS A C 1
ATOM 4803 O O . LYS A 1 595 ? -10.297 57.312 63.938 1 88.88 595 LYS A O 1
ATOM 4808 N N . ILE A 1 596 ? -8.891 55.781 64.625 1 89.62 596 ILE A N 1
ATOM 4809 C CA . ILE A 1 596 ? -9.141 54.844 63.531 1 89.62 596 ILE A CA 1
ATOM 4810 C C . ILE A 1 596 ? -10.586 54.375 63.562 1 89.62 596 ILE A C 1
ATOM 4812 O O . ILE A 1 596 ? -11.266 54.312 62.531 1 89.62 596 ILE A O 1
ATOM 4816 N N . GLN A 1 597 ? -11.023 54.062 64.75 1 86.75 597 GLN A N 1
ATOM 4817 C CA . GLN A 1 597 ? -12.398 53.625 64.938 1 86.75 597 GLN A CA 1
ATOM 4818 C C . GLN A 1 597 ? -13.391 54.719 64.562 1 86.75 597 GLN A C 1
ATOM 4820 O O . GLN A 1 597 ? -14.43 54.469 63.938 1 86.75 597 GLN A O 1
ATOM 4825 N N . SER A 1 598 ? -13.07 55.844 64.938 1 85 598 SER A N 1
ATOM 4826 C CA . SER A 1 598 ? -13.93 57 64.625 1 85 598 SER A CA 1
ATOM 4827 C C . SER A 1 598 ? -14.008 57.25 63.125 1 85 598 SER A C 1
ATOM 4829 O O . SER A 1 598 ? -15.086 57.5 62.594 1 85 598 SER A O 1
ATOM 4831 N N . GLU A 1 599 ? -12.883 57.156 62.531 1 84.25 599 GLU A N 1
ATOM 4832 C CA . GLU A 1 599 ? -12.836 57.406 61.094 1 84.25 599 GLU A CA 1
ATOM 4833 C C . GLU A 1 599 ? -13.547 56.281 60.312 1 84.25 599 GLU A C 1
ATOM 4835 O O . GLU A 1 599 ? -14.219 56.562 59.312 1 84.25 599 GLU A O 1
ATOM 4840 N N . LYS A 1 600 ? -13.32 55.094 60.719 1 82.94 600 LYS A N 1
ATOM 4841 C CA . LYS A 1 600 ? -14.016 53.969 60.094 1 82.94 600 LYS A CA 1
ATOM 4842 C C . LYS A 1 600 ? -15.531 54.094 60.281 1 82.94 600 LYS A C 1
ATOM 4844 O O . LYS A 1 600 ? -16.281 53.781 59.344 1 82.94 600 LYS A O 1
ATOM 4849 N N . PHE A 1 601 ? -15.852 54.562 61.469 1 77.38 601 PHE A N 1
ATOM 4850 C CA . PHE A 1 601 ? -17.266 54.781 61.781 1 77.38 601 PHE A CA 1
ATOM 4851 C C . PHE A 1 601 ? -17.844 55.906 60.906 1 77.38 601 PHE A C 1
ATOM 4853 O O . PHE A 1 601 ? -18.938 55.75 60.375 1 77.38 601 PHE A O 1
ATOM 4860 N N . ARG A 1 602 ? -17.172 56.875 60.75 1 76.44 602 ARG A N 1
ATOM 4861 C CA . ARG A 1 602 ? -17.609 58.031 59.969 1 76.44 602 ARG A CA 1
ATOM 4862 C C . ARG A 1 602 ? -17.797 57.625 58.5 1 76.44 602 ARG A C 1
ATOM 4864 O O . ARG A 1 602 ? -18.781 58.031 57.875 1 76.44 602 ARG A O 1
ATOM 4871 N N . TRP A 1 603 ? -17.016 56.844 57.969 1 74.62 603 TRP A N 1
ATOM 4872 C CA . TRP A 1 603 ? -17.094 56.438 56.562 1 74.62 603 TRP A CA 1
ATOM 4873 C C . TRP A 1 603 ? -18.25 55.438 56.344 1 74.62 603 TRP A C 1
ATOM 4875 O O . TRP A 1 603 ? -18.984 55.562 55.375 1 74.62 603 TRP A O 1
ATOM 4885 N N . HIS A 1 604 ? -18.234 54.5 57.281 1 64.62 604 HIS A N 1
ATOM 4886 C CA . HIS A 1 604 ? -19.328 53.562 57.188 1 64.62 604 HIS A CA 1
ATOM 4887 C C . HIS A 1 604 ? -20.688 54.25 57.25 1 64.62 604 HIS A C 1
ATOM 4889 O O . HIS A 1 604 ? -21.625 53.844 56.562 1 64.62 604 HIS A O 1
ATOM 4895 N N . ASN A 1 605 ? -20.625 55.25 58.156 1 63.22 605 ASN A N 1
ATOM 4896 C CA . ASN A 1 605 ? -21.891 55.969 58.344 1 63.22 605 ASN A CA 1
ATOM 4897 C C . ASN A 1 605 ? -22 57.188 57.438 1 63.22 605 ASN A C 1
ATOM 4899 O O . ASN A 1 605 ? -22.906 58 57.625 1 63.22 605 ASN A O 1
ATOM 4903 N N . SER A 1 606 ? -20.984 57.312 56.688 1 59.94 606 SER A N 1
ATOM 4904 C CA . SER A 1 606 ? -20.953 58.5 55.844 1 59.94 606 SER A CA 1
ATOM 4905 C C . SER A 1 606 ? -22.203 58.594 54.969 1 59.94 606 SER A C 1
ATOM 4907 O O . SER A 1 606 ? -22.766 59.688 54.781 1 59.94 606 SER A O 1
ATOM 4909 N N . GLN A 1 607 ? -22.578 57.469 54.406 1 55.19 607 GLN A N 1
ATOM 4910 C CA . GLN A 1 607 ? -23.859 57.531 53.719 1 55.19 607 GLN A CA 1
ATOM 4911 C C . GLN A 1 607 ? -24.969 58 54.656 1 55.19 607 GLN A C 1
ATOM 4913 O O . GLN A 1 607 ? -25.797 58.844 54.281 1 55.19 607 GLN A O 1
ATOM 4918 N N . TRP A 1 608 ? -24.938 57.406 55.812 1 51.19 608 TRP A N 1
ATOM 4919 C CA . TRP A 1 608 ? -25.969 57.75 56.812 1 51.19 608 TRP A CA 1
ATOM 4920 C C . TRP A 1 608 ? -25.734 59.156 57.375 1 51.19 608 TRP A C 1
ATOM 4922 O O . TRP A 1 608 ? -26.672 59.938 57.531 1 51.19 608 TRP A O 1
ATOM 4932 N N . LEU A 1 609 ? -24.531 59.594 57.594 1 54.22 609 LEU A N 1
ATOM 4933 C CA . LEU A 1 609 ? -24.203 60.906 58.156 1 54.22 609 LEU A CA 1
ATOM 4934 C C . LEU A 1 609 ? -24.453 62 57.156 1 54.22 609 LEU A C 1
ATOM 4936 O O . LEU A 1 609 ? -24.922 63.094 57.5 1 54.22 609 LEU A O 1
ATOM 4940 N N . GLU A 1 610 ? -24.109 61.688 55.969 1 53.81 610 GLU A N 1
ATOM 4941 C CA . GLU A 1 610 ? -24.469 62.625 54.906 1 53.81 610 GLU A CA 1
ATOM 4942 C C . GLU A 1 610 ? -25.984 62.812 54.812 1 53.81 610 GLU A C 1
ATOM 4944 O O . GLU A 1 610 ? -26.469 63.938 54.625 1 53.81 610 GLU A O 1
ATOM 4949 N N . MET A 1 611 ? -26.672 61.719 54.969 1 52.25 611 MET A N 1
ATOM 4950 C CA . MET A 1 611 ? -28.125 61.781 54.969 1 52.25 611 MET A CA 1
ATOM 4951 C C . MET A 1 611 ? -28.625 62.562 56.156 1 52.25 611 MET A C 1
ATOM 4953 O O . MET A 1 611 ? -29.562 63.375 56.031 1 52.25 611 MET A O 1
ATOM 4957 N N . VAL A 1 612 ? -27.953 62.469 57.281 1 52.03 612 VAL A N 1
ATOM 4958 C CA . VAL A 1 612 ? -28.391 63.156 58.5 1 52.03 612 VAL A CA 1
ATOM 4959 C C . VAL A 1 612 ? -28.016 64.625 58.438 1 52.03 612 VAL A C 1
ATOM 4961 O O . VAL A 1 612 ? -28.812 65.5 58.781 1 52.03 612 VAL A O 1
ATOM 4964 N N . GLU A 1 613 ? -26.875 64.875 58 1 48.09 613 GLU A N 1
ATOM 4965 C CA . GLU A 1 613 ? -26.469 66.25 57.875 1 48.09 613 GLU A CA 1
ATOM 4966 C C . GLU A 1 613 ? -27.266 67 56.781 1 48.09 613 GLU A C 1
ATOM 4968 O O . GLU A 1 613 ? -27.594 68.188 56.906 1 48.09 613 GLU A O 1
ATOM 4973 N N . SER A 1 614 ? -27.469 66.25 55.719 1 45.06 614 SER A N 1
ATOM 4974 C CA . SER A 1 614 ? -28.281 66.812 54.656 1 45.06 614 SER A CA 1
ATOM 4975 C C . SER A 1 614 ? -29.703 67.062 55.125 1 45.06 614 SER A C 1
ATOM 4977 O O . SER A 1 614 ? -30.391 67.938 54.594 1 45.06 614 SER A O 1
ATOM 4979 N N . ARG A 1 615 ? -30.156 66.312 56.094 1 44.06 615 ARG A N 1
ATOM 4980 C CA . ARG A 1 615 ? -31.516 66.5 56.562 1 44.06 615 ARG A CA 1
ATOM 4981 C C . ARG A 1 615 ? -31.625 67.812 57.312 1 44.06 615 ARG A C 1
ATOM 4983 O O . ARG A 1 615 ? -32.719 68.375 57.438 1 44.06 615 ARG A O 1
ATOM 4990 N N . GLN A 1 616 ? -30.547 68.312 58 1 40.22 616 GLN A N 1
ATOM 4991 C CA . GLN A 1 616 ? -30.734 69.562 58.688 1 40.22 616 GLN A CA 1
ATOM 4992 C C . GLN A 1 616 ? -30.891 70.688 57.688 1 40.22 616 GLN A C 1
ATOM 4994 O O . GLN A 1 616 ? -31.578 71.688 57.969 1 40.22 616 GLN A O 1
ATOM 4999 N N . MET A 1 617 ? -30.125 70.812 56.625 1 35.91 617 MET A N 1
ATOM 5000 C CA . MET A 1 617 ? -30.203 72 55.844 1 35.91 617 MET A CA 1
ATOM 5001 C C . MET A 1 617 ? -31.438 72 54.938 1 35.91 617 MET A C 1
ATOM 5003 O O . MET A 1 617 ? -31.875 73 54.438 1 35.91 617 MET A O 1
ATOM 5007 N N . GLU A 1 618 ? -31.797 70.938 54.156 1 36.38 618 GLU A N 1
ATOM 5008 C CA . GLU A 1 618 ? -32.781 71.062 53.094 1 36.38 618 GLU A CA 1
ATOM 5009 C C . GLU A 1 618 ? -34.219 71.062 53.625 1 36.38 618 GLU A C 1
ATOM 5011 O O . GLU A 1 618 ? -34.75 70.062 54.031 1 36.38 618 GLU A O 1
ATOM 5016 N N . GLU A 1 619 ? -34.594 72.062 54.531 1 34.06 619 GLU A N 1
ATOM 5017 C CA . GLU A 1 619 ? -36.031 72.25 54.625 1 34.06 619 GLU A CA 1
ATOM 5018 C C . GLU A 1 619 ? -36.656 72.312 53.219 1 34.06 619 GLU A C 1
ATOM 5020 O O . GLU A 1 619 ? -37.812 71.938 53.062 1 34.06 619 GLU A O 1
ATOM 5025 N N . GLY A 1 620 ? -36.25 73.5 52.469 1 28.86 620 GLY A N 1
ATOM 5026 C CA . GLY A 1 620 ? -37.188 74.062 51.531 1 28.86 620 GLY A CA 1
ATOM 5027 C C . GLY A 1 620 ? -37.562 73.125 50.406 1 28.86 620 GLY A C 1
ATOM 5028 O O . GLY A 1 620 ? -38.75 72.812 50.219 1 28.86 620 GLY A O 1
ATOM 5029 N N . GLU A 1 621 ? -36.938 73.438 49.125 1 30.2 621 GLU A N 1
ATOM 5030 C CA . GLU A 1 621 ? -37.594 73.312 47.812 1 30.2 621 GLU A CA 1
ATOM 5031 C C . GLU A 1 621 ? -37.719 71.812 47.438 1 30.2 621 GLU A C 1
ATOM 5033 O O . GLU A 1 621 ? -36.844 71 47.719 1 30.2 621 GLU A O 1
ATOM 5038 N N . PRO A 1 622 ? -38.969 71.375 47.219 1 30.05 622 PRO A N 1
ATOM 5039 C CA . PRO A 1 622 ? -39.469 70.062 46.844 1 30.05 622 PRO A CA 1
ATOM 5040 C C . PRO A 1 622 ? -38.688 69.438 45.688 1 30.05 622 PRO A C 1
ATOM 5042 O O . PRO A 1 622 ? -38.562 70.125 44.625 1 30.05 622 PRO A O 1
ATOM 5045 N N . PHE A 1 623 ? -37.531 68.875 45.969 1 23.45 623 PHE A N 1
ATOM 5046 C CA . PHE A 1 623 ? -36.594 68.375 44.969 1 23.45 623 PHE A CA 1
ATOM 5047 C C . PHE A 1 623 ? -37.344 67.438 43.969 1 23.45 623 PHE A C 1
ATOM 5049 O O . PHE A 1 623 ? -37.969 66.5 44.375 1 23.45 623 PHE A O 1
ATOM 5056 N N . ILE A 1 624 ? -38 68.188 42.969 1 26.55 624 ILE A N 1
ATOM 5057 C CA . ILE A 1 624 ? -38.688 67.562 41.844 1 26.55 624 ILE A CA 1
ATOM 5058 C C . ILE A 1 624 ? -37.781 66.5 41.25 1 26.55 624 ILE A C 1
ATOM 5060 O O . ILE A 1 624 ? -36.656 66.75 40.812 1 26.55 624 ILE A O 1
ATOM 5064 N N . TYR A 1 625 ? -37.906 65.25 41.781 1 23.25 625 TYR A N 1
ATOM 5065 C CA . TYR A 1 625 ? -37.219 64.062 41.406 1 23.25 625 TYR A CA 1
ATOM 5066 C C . TYR A 1 625 ? -37.344 63.781 39.906 1 23.25 625 TYR A C 1
ATOM 5068 O O . TYR A 1 625 ? -38.094 62.875 39.5 1 23.25 625 TYR A O 1
ATOM 5076 N N . GLY A 1 626 ? -37.344 64.938 39.094 1 22.09 626 GLY A N 1
ATOM 5077 C CA . GLY A 1 626 ? -37.625 64.562 37.719 1 22.09 626 GLY A CA 1
ATOM 5078 C C . GLY A 1 626 ? -36.719 63.469 37.188 1 22.09 626 GLY A C 1
ATOM 5079 O O . GLY A 1 626 ? -35.594 63.312 37.656 1 22.09 626 GLY A O 1
ATOM 5080 N N . ASP A 1 627 ? -37.281 62.375 36.719 1 23.53 627 ASP A N 1
ATOM 5081 C CA . ASP A 1 627 ? -36.938 61.031 36.219 1 23.53 627 ASP A CA 1
ATOM 5082 C C . ASP A 1 627 ? -35.969 61.125 35.031 1 23.53 627 ASP A C 1
ATOM 5084 O O . ASP A 1 627 ? -35.781 60.156 34.312 1 23.53 627 ASP A O 1
ATOM 5088 N N . ASP A 1 628 ? -35.5 62.344 34.719 1 22.44 628 ASP A N 1
ATOM 5089 C CA . ASP A 1 628 ? -35.062 62.375 33.344 1 22.44 628 ASP A CA 1
ATOM 5090 C C . ASP A 1 628 ? -34 61.312 33.062 1 22.44 628 ASP A C 1
ATOM 5092 O O . ASP A 1 628 ? -33.062 61.156 33.875 1 22.44 628 ASP A O 1
ATOM 5096 N N . GLY A 1 629 ? -34.312 60.188 32.312 1 23.28 629 GLY A N 1
ATOM 5097 C CA . GLY A 1 629 ? -33.688 59 31.75 1 23.28 629 GLY A CA 1
ATOM 5098 C C . GLY A 1 629 ? -32.375 59.281 31.016 1 23.28 629 GLY A C 1
ATOM 5099 O O . GLY A 1 629 ? -31.922 58.469 30.234 1 23.28 629 GLY A O 1
ATOM 5100 N N . GLU A 1 630 ? -31.594 60.281 31.469 1 20.92 630 GLU A N 1
ATOM 5101 C CA . GLU A 1 630 ? -30.484 60.688 30.609 1 20.92 630 GLU A CA 1
ATOM 5102 C C . GLU A 1 630 ? -29.703 59.5 30.109 1 20.92 630 GLU A C 1
ATOM 5104 O O . GLU A 1 630 ? -29.594 58.469 30.797 1 20.92 630 GLU A O 1
ATOM 5109 N N . MET A 1 631 ? -29.344 59.562 28.734 1 22.95 631 MET A N 1
ATOM 5110 C CA . MET A 1 631 ? -28.641 58.906 27.656 1 22.95 631 MET A CA 1
ATOM 5111 C C . MET A 1 631 ? -27.219 58.562 28.062 1 22.95 631 MET A C 1
ATOM 5113 O O . MET A 1 631 ? -26.453 59.438 28.438 1 22.95 631 MET A O 1
ATOM 5117 N N . GLU A 1 632 ? -26.969 57.5 28.703 1 19.67 632 GLU A N 1
ATOM 5118 C CA . GLU A 1 632 ? -25.656 57.031 29.125 1 19.67 632 GLU A CA 1
ATOM 5119 C C . GLU A 1 632 ? -24.688 57 27.953 1 19.67 632 GLU A C 1
ATOM 5121 O O . GLU A 1 632 ? -24.688 56.062 27.156 1 19.67 632 GLU A O 1
ATOM 5126 N N . ARG A 1 633 ? -24.547 58.094 27.188 1 19.86 633 ARG A N 1
ATOM 5127 C CA . ARG A 1 633 ? -23.703 57.844 26.031 1 19.86 633 ARG A CA 1
ATOM 5128 C C . ARG A 1 633 ? -22.281 57.5 26.453 1 19.86 633 ARG A C 1
ATOM 5130 O O . ARG A 1 633 ? -21.391 58.344 26.391 1 19.86 633 ARG A O 1
ATOM 5137 N N . PRO A 1 634 ? -22.031 56.875 27.453 1 21.08 634 PRO A N 1
ATOM 5138 C CA . PRO A 1 634 ? -20.609 57.094 27.766 1 21.08 634 PRO A CA 1
ATOM 5139 C C . PRO A 1 634 ? -19.688 56.688 26.609 1 21.08 634 PRO A C 1
ATOM 5141 O O . PRO A 1 634 ? -19.609 55.5 26.281 1 21.08 634 PRO A O 1
ATOM 5144 N N . ASP A 1 635 ? -19.812 57.219 25.406 1 21.56 635 ASP A N 1
ATOM 5145 C CA . ASP A 1 635 ? -19.094 56.719 24.25 1 21.56 635 ASP A CA 1
ATOM 5146 C C . ASP A 1 635 ? -17.609 56.531 24.562 1 21.56 635 ASP A C 1
ATOM 5148 O O . ASP A 1 635 ? -16.984 55.625 24.031 1 21.56 635 ASP A O 1
ATOM 5152 N N . LEU A 1 636 ? -16.969 57.625 24.922 1 20.09 636 LEU A N 1
ATOM 5153 C CA . LEU A 1 636 ? -15.742 58.031 24.25 1 20.09 636 LEU A CA 1
ATOM 5154 C C . LEU A 1 636 ? -14.57 57.156 24.688 1 20.09 636 LEU A C 1
ATOM 5156 O O . LEU A 1 636 ? -13.5 57.219 24.078 1 20.09 636 LEU A O 1
ATOM 5160 N N . PHE A 1 637 ? -14.422 56.781 25.984 1 20 637 PHE A N 1
ATOM 5161 C CA . PHE A 1 637 ? -13.039 56.719 26.438 1 20 637 PHE A CA 1
ATOM 5162 C C . PHE A 1 637 ? -12.273 55.625 25.688 1 20 637 PHE A C 1
ATOM 5164 O O . PHE A 1 637 ? -12.719 54.5 25.625 1 20 637 PHE A O 1
ATOM 5171 N N . TYR A 1 638 ? -11.523 55.969 24.688 1 20.69 638 TYR A N 1
ATOM 5172 C CA . TYR A 1 638 ? -10.562 55.281 23.828 1 20.69 638 TYR A CA 1
ATOM 5173 C C . TYR A 1 638 ? -9.539 54.531 24.656 1 20.69 638 TYR A C 1
ATOM 5175 O O . TYR A 1 638 ? -8.789 55.125 25.438 1 20.69 638 TYR A O 1
ATOM 5183 N N . SER A 1 639 ? -9.883 53.438 25.203 1 20.81 639 SER A N 1
ATOM 5184 C CA . SER A 1 639 ? -9.023 52.781 26.172 1 20.81 639 SER A CA 1
ATOM 5185 C C . SER A 1 639 ? -7.621 52.562 25.609 1 20.81 639 SER A C 1
ATOM 5187 O O . SER A 1 639 ? -7.461 52.25 24.422 1 20.81 639 SER A O 1
ATOM 5189 N N . THR A 1 640 ? -6.609 53.375 26.125 1 23.17 640 THR A N 1
ATOM 5190 C CA . THR A 1 640 ? -5.168 53.281 25.922 1 23.17 640 THR A CA 1
ATOM 5191 C C . THR A 1 640 ? -4.715 51.812 25.891 1 23.17 640 THR A C 1
ATOM 5193 O O . THR A 1 640 ? -4.906 51.062 26.859 1 23.17 640 THR A O 1
ATOM 5196 N N . ASP A 1 641 ? -4.809 51.094 24.797 1 23.38 641 ASP A N 1
ATOM 5197 C CA . ASP A 1 641 ? -4.488 49.719 24.469 1 23.38 641 ASP A CA 1
ATOM 5198 C C . ASP A 1 641 ? -3.217 49.25 25.172 1 23.38 641 ASP A C 1
ATOM 5200 O O . ASP A 1 641 ? -3.227 48.25 25.891 1 23.38 641 ASP A O 1
ATOM 5204 N N . GLY A 1 642 ? -2.064 49.344 24.438 1 21.33 642 GLY A N 1
ATOM 5205 C CA . GLY A 1 642 ? -1.005 48.344 24.406 1 21.33 642 GLY A CA 1
ATOM 5206 C C . GLY A 1 642 ? -0.035 48.469 25.562 1 21.33 642 GLY A C 1
ATOM 5207 O O . GLY A 1 642 ? 1.058 47.906 25.516 1 21.33 642 GLY A O 1
ATOM 5208 N N . ILE A 1 643 ? -0.185 49.5 26.391 1 20.45 643 ILE A N 1
ATOM 5209 C CA . ILE A 1 643 ? 1.05 49.625 27.156 1 20.45 643 ILE A CA 1
ATOM 5210 C C . ILE A 1 643 ? 1.229 48.438 28.078 1 20.45 643 ILE A C 1
ATOM 5212 O O . ILE A 1 643 ? 0.393 48.156 28.938 1 20.45 643 ILE A O 1
ATOM 5216 N N . THR A 1 644 ? 1.821 47.375 27.594 1 21.61 644 THR A N 1
ATOM 5217 C CA . THR A 1 644 ? 2.232 46.219 28.391 1 21.61 644 THR A CA 1
ATOM 5218 C C . THR A 1 644 ? 2.936 46.656 29.672 1 21.61 644 THR A C 1
ATOM 5220 O O . THR A 1 644 ? 4.012 47.25 29.609 1 21.61 644 THR A O 1
ATOM 5223 N N . PRO A 1 645 ? 2.215 47.312 30.594 1 21.33 645 PRO A N 1
ATOM 5224 C CA . PRO A 1 645 ? 3.047 47.781 31.703 1 21.33 645 PRO A CA 1
ATOM 5225 C C . PRO A 1 645 ? 3.988 46.719 32.25 1 21.33 645 PRO A C 1
ATOM 5227 O O . PRO A 1 645 ? 3.727 45.5 32.062 1 21.33 645 PRO A O 1
ATOM 5230 N N . ALA A 1 646 ? 5.207 47.094 32.531 1 21.55 646 ALA A N 1
ATOM 5231 C CA . ALA A 1 646 ? 6.391 46.375 33 1 21.55 646 ALA A CA 1
ATOM 5232 C C . ALA A 1 646 ? 6.062 45.469 34.156 1 21.55 646 ALA A C 1
ATOM 5234 O O . ALA A 1 646 ? 6.352 44.25 34.125 1 21.55 646 ALA A O 1
ATOM 5235 N N . SER A 1 647 ? 6.113 46.125 35.406 1 21.25 647 SER A N 1
ATOM 5236 C CA . SER A 1 647 ? 6.883 45.594 36.531 1 21.25 647 SER A CA 1
ATOM 5237 C C . SER A 1 647 ? 6.059 44.594 37.344 1 21.25 647 SER A C 1
ATOM 5239 O O . SER A 1 647 ? 4.852 44.75 37.5 1 21.25 647 SER A O 1
ATOM 5241 N N . GLY A 1 648 ? 6.449 43.344 37.5 1 21.89 648 GLY A N 1
ATOM 5242 C CA . GLY A 1 648 ? 6.203 42.125 38.219 1 21.89 648 GLY A CA 1
ATOM 5243 C C . GLY A 1 648 ? 5.961 42.344 39.719 1 21.89 648 GLY A C 1
ATOM 5244 O O . GLY A 1 648 ? 6.098 41.438 40.531 1 21.89 648 GLY A O 1
ATOM 5245 N N . ALA A 1 649 ? 5.422 43.594 40.156 1 22.3 649 ALA A N 1
ATOM 5246 C CA . ALA A 1 649 ? 5.707 43.594 41.594 1 22.3 649 ALA A CA 1
ATOM 5247 C C . ALA A 1 649 ? 4.828 42.594 42.344 1 22.3 649 ALA A C 1
ATOM 5249 O O . ALA A 1 649 ? 3.6 42.688 42.312 1 22.3 649 ALA A O 1
ATOM 5250 N N . VAL A 1 650 ? 5.203 41.375 42.531 1 23.23 650 VAL A N 1
ATOM 5251 C CA . VAL A 1 650 ? 4.656 40.25 43.281 1 23.23 650 VAL A CA 1
ATOM 5252 C C . VAL A 1 650 ? 4.414 40.656 44.719 1 23.23 650 VAL A C 1
ATOM 5254 O O . VAL A 1 650 ? 5.348 41.031 45.438 1 23.23 650 VAL A O 1
ATOM 5257 N N . SER A 1 651 ? 3.482 41.531 45.094 1 21.56 651 SER A N 1
ATOM 5258 C CA . SER A 1 651 ? 3.475 41.656 46.531 1 21.56 651 SER A CA 1
ATOM 5259 C C . SER A 1 651 ? 3.209 40.281 47.188 1 21.56 651 SER A C 1
ATOM 5261 O O . SER A 1 651 ? 2.611 39.406 46.594 1 21.56 651 SER A O 1
ATOM 5263 N N . PRO A 1 652 ? 3.725 40.062 48.562 1 22.84 652 PRO A N 1
ATOM 5264 C CA . PRO A 1 652 ? 3.846 38.875 49.406 1 22.84 652 PRO A CA 1
ATOM 5265 C C . PRO A 1 652 ? 2.492 38.312 49.844 1 22.84 652 PRO A C 1
ATOM 5267 O O . PRO A 1 652 ? 1.513 39.062 49.906 1 22.84 652 PRO A O 1
ATOM 5270 N N . ASP A 1 653 ? 2.123 37.125 49.656 1 25.31 653 ASP A N 1
ATOM 5271 C CA . ASP A 1 653 ? 1.093 36.156 50.031 1 25.31 653 ASP A CA 1
ATOM 5272 C C . ASP A 1 653 ? 1.005 36.062 51.562 1 25.31 653 ASP A C 1
ATOM 5274 O O . ASP A 1 653 ? 0.464 35.094 52.094 1 25.31 653 ASP A O 1
ATOM 5278 N N . PHE A 1 654 ? 1.453 37 52.531 1 21.53 654 PHE A N 1
ATOM 5279 C CA . PHE A 1 654 ? 1.838 36.438 53.812 1 21.53 654 PHE A CA 1
ATOM 5280 C C . PHE A 1 654 ? 0.655 35.75 54.5 1 21.53 654 PHE A C 1
ATOM 5282 O O . PHE A 1 654 ? 0.771 34.625 54.938 1 21.53 654 PHE A O 1
ATOM 5289 N N . PHE A 1 655 ? -0.352 36.406 55.156 1 22.7 655 PHE A N 1
ATOM 5290 C CA . PHE A 1 655 ? -0.434 36.25 56.625 1 22.7 655 PHE A CA 1
ATOM 5291 C C . PHE A 1 655 ? -1.346 35.094 56.969 1 22.7 655 PHE A C 1
ATOM 5293 O O . PHE A 1 655 ? -2.514 35.281 57.312 1 22.7 655 PHE A O 1
ATOM 5300 N N . SER A 1 656 ? -1.639 34 56.344 1 20.97 656 SER A N 1
ATOM 5301 C CA . SER A 1 656 ? -2.602 33.156 57.031 1 20.97 656 SER A CA 1
ATOM 5302 C C . SER A 1 656 ? -2.082 32.75 58.406 1 20.97 656 SER A C 1
ATOM 5304 O O . SER A 1 656 ? -0.937 32.312 58.531 1 20.97 656 SER A O 1
ATOM 5306 N N . ASP A 1 657 ? -2.588 33.25 59.625 1 20.12 657 ASP A N 1
ATOM 5307 C CA . ASP A 1 657 ? -2.432 33.031 61.062 1 20.12 657 ASP A CA 1
ATOM 5308 C C . ASP A 1 657 ? -2.68 31.578 61.438 1 20.12 657 ASP A C 1
ATOM 5310 O O . ASP A 1 657 ? -3.781 31.062 61.219 1 20.12 657 ASP A O 1
ATOM 5314 N N . PRO A 1 658 ? -1.604 30.688 61.5 1 20.58 658 PRO A N 1
ATOM 5315 C CA . PRO A 1 658 ? -1.728 29.297 62 1 20.58 658 PRO A CA 1
ATOM 5316 C C . PRO A 1 658 ? -2.061 29.234 63.469 1 20.58 658 PRO A C 1
ATOM 5318 O O . PRO A 1 658 ? -1.216 29.547 64.312 1 20.58 658 PRO A O 1
ATOM 5321 N N . TYR A 1 659 ? -3.119 29.672 64.062 1 19.23 659 TYR A N 1
ATOM 5322 C CA . TYR A 1 659 ? -3.301 29.594 65.5 1 19.23 659 TYR A CA 1
ATOM 5323 C C . TYR A 1 659 ? -2.988 28.188 66 1 19.23 659 TYR A C 1
ATOM 5325 O O . TYR A 1 659 ? -3.025 27.219 65.25 1 19.23 659 TYR A O 1
ATOM 5333 N N . ALA A 1 660 ? -2.789 27.922 67.5 1 18.86 660 ALA A N 1
ATOM 5334 C CA . ALA A 1 660 ? -2.078 27.219 68.562 1 18.86 660 ALA A CA 1
ATOM 5335 C C . ALA A 1 660 ? -2.73 25.875 68.875 1 18.86 660 ALA A C 1
ATOM 5337 O O . ALA A 1 660 ? -2.18 25.062 69.625 1 18.86 660 ALA A O 1
ATOM 5338 N N . GLN A 1 661 ? -3.879 25.422 68.5 1 17.83 661 GLN A N 1
ATOM 5339 C CA . GLN A 1 661 ? -4.469 24.609 69.562 1 17.83 661 GLN A CA 1
ATOM 5340 C C . GLN A 1 661 ? -3.654 23.328 69.75 1 17.83 661 GLN A C 1
ATOM 5342 O O . GLN A 1 661 ? -3.186 22.719 68.812 1 17.83 661 GLN A O 1
ATOM 5347 N N . ASN A 1 662 ? -3.359 22.859 71.188 1 16.83 662 ASN A N 1
ATOM 5348 C CA . ASN A 1 662 ? -2.598 22.031 72.062 1 16.83 662 ASN A CA 1
ATOM 5349 C C . ASN A 1 662 ? -2.865 20.547 71.875 1 16.83 662 ASN A C 1
ATOM 5351 O O . ASN A 1 662 ? -1.932 19.75 71.875 1 16.83 662 ASN A O 1
ATOM 5355 N N . GLY A 1 663 ? -4.012 20.016 72.188 1 17.2 663 GLY A N 1
ATOM 5356 C CA . GLY A 1 663 ? -4.117 19.078 73.312 1 17.2 663 GLY A CA 1
ATOM 5357 C C . GLY A 1 663 ? -3.604 17.703 73 1 17.2 663 GLY A C 1
ATOM 5358 O O . GLY A 1 663 ? -3.348 17.391 71.812 1 17.2 663 GLY A O 1
ATOM 5359 N N . ASP A 1 664 ? -4.055 16.688 73.688 1 16.94 664 ASP A N 1
ATOM 5360 C CA . ASP A 1 664 ? -3.459 15.578 74.438 1 16.94 664 ASP A CA 1
ATOM 5361 C C . ASP A 1 664 ? -3.02 14.453 73.5 1 16.94 664 ASP A C 1
ATOM 5363 O O . ASP A 1 664 ? -1.875 14 73.562 1 16.94 664 ASP A O 1
ATOM 5367 N N . GLY A 1 665 ? -3.77 13.422 73.438 1 16.64 665 GLY A N 1
ATOM 5368 C CA . GLY A 1 665 ? -3.617 12.125 74.062 1 16.64 665 GLY A CA 1
ATOM 5369 C C . GLY A 1 665 ? -2.885 11.117 73.25 1 16.64 665 GLY A C 1
ATOM 5370 O O . GLY A 1 665 ? -1.926 10.484 73.688 1 16.64 665 GLY A O 1
ATOM 5371 N N . LYS A 1 666 ? -3.617 10.141 72.75 1 18.56 666 LYS A N 1
ATOM 5372 C CA . LYS A 1 666 ? -3.15 8.766 72.688 1 18.56 666 LYS A CA 1
ATOM 5373 C C . LYS A 1 666 ? -1.959 8.648 71.75 1 18.56 666 LYS A C 1
ATOM 5375 O O . LYS A 1 666 ? -1.799 9.469 70.812 1 18.56 666 LYS A O 1
ATOM 5380 N N . HIS A 1 667 ? -1.283 7.57 71.562 1 16.19 667 HIS A N 1
ATOM 5381 C CA . HIS A 1 667 ? -0.371 6.629 72.188 1 16.19 667 HIS A CA 1
ATOM 5382 C C . HIS A 1 667 ? 0.718 6.176 71.25 1 16.19 667 HIS A C 1
ATOM 5384 O O . HIS A 1 667 ? 1.902 6.184 71.562 1 16.19 667 HIS A O 1
ATOM 5390 N N . ARG A 1 668 ? 0.268 5.105 70.438 1 16.78 668 ARG A N 1
ATOM 5391 C CA . ARG A 1 668 ? 1.32 4.109 70.25 1 16.78 668 ARG A CA 1
ATOM 5392 C C . ARG A 1 668 ? 2.523 4.699 69.562 1 16.78 668 ARG A C 1
ATOM 5394 O O . ARG A 1 668 ? 3.658 4.578 70 1 16.78 668 ARG A O 1
ATOM 5401 N N . TYR A 1 669 ? 2.564 4.309 68.188 1 16.44 669 TYR A N 1
ATOM 5402 C CA . TYR A 1 669 ? 3.477 3.174 68.062 1 16.44 669 TYR A CA 1
ATOM 5403 C C . TYR A 1 669 ? 4.93 3.631 68.188 1 16.44 669 TYR A C 1
ATOM 5405 O O . TYR A 1 669 ? 5.223 4.812 68 1 16.44 669 TYR A O 1
ATOM 5413 N N . LEU A 1 670 ? 5.629 2.625 67.75 1 16.67 670 LEU A N 1
ATOM 5414 C CA . LEU A 1 670 ? 6.934 2.084 68.125 1 16.67 670 LEU A CA 1
ATOM 5415 C C . LEU A 1 670 ? 8.031 3.117 67.875 1 16.67 670 LEU A C 1
ATOM 5417 O O . LEU A 1 670 ? 7.855 4.055 67.125 1 16.67 670 LEU A O 1
ATOM 5421 N N . TRP A 1 671 ? 9.031 2.555 68.25 1 16.62 671 TRP A N 1
ATOM 5422 C CA . TRP A 1 671 ? 10.336 2.578 68.875 1 16.62 671 TRP A CA 1
ATOM 5423 C C . TRP A 1 671 ? 11.289 3.52 68.188 1 16.62 671 TRP A C 1
ATOM 5425 O O . TRP A 1 671 ? 10.992 3.99 67.062 1 16.62 671 TRP A O 1
ATOM 5435 N N . SER A 1 672 ? 12.336 2.861 68.062 1 16.73 672 SER A N 1
ATOM 5436 C CA . SER A 1 672 ? 13.727 2.863 68.562 1 16.73 672 SER A CA 1
ATOM 5437 C C . SER A 1 672 ? 14.586 3.773 67.688 1 16.73 672 SER A C 1
ATOM 5439 O O . SER A 1 672 ? 14.156 4.219 66.625 1 16.73 672 SER A O 1
ATOM 5441 N N . ILE A 1 673 ? 15.773 3.174 67.5 1 17.88 673 ILE A N 1
ATOM 5442 C CA . ILE A 1 673 ? 17.203 3.43 67.688 1 17.88 673 ILE A CA 1
ATOM 5443 C C . ILE A 1 673 ? 17.688 4.324 66.562 1 17.88 673 ILE A C 1
ATOM 5445 O O . ILE A 1 673 ? 18.312 5.363 66.812 1 17.88 673 ILE A O 1
ATOM 5449 N N . LEU A 1 674 ? 18.719 3.678 65.938 1 16.78 674 LEU A N 1
ATOM 5450 C CA . LEU A 1 674 ? 19.953 4.188 65.312 1 16.78 674 LEU A CA 1
ATOM 5451 C C . LEU A 1 674 ? 19.672 4.875 64 1 16.78 674 LEU A C 1
ATOM 5453 O O . LEU A 1 674 ? 18.812 4.422 63.219 1 16.78 674 LEU A O 1
ATOM 5457 N N . MET B 1 1 ? 31.531 48.656 -9.172 1 34.06 1 MET B N 1
ATOM 5458 C CA . MET B 1 1 ? 31.172 47.781 -10.297 1 34.06 1 MET B CA 1
ATOM 5459 C C . MET B 1 1 ? 30.828 46.375 -9.812 1 34.06 1 MET B C 1
ATOM 5461 O O . MET B 1 1 ? 31.703 45.656 -9.352 1 34.06 1 MET B O 1
ATOM 5465 N N . SER B 1 2 ? 29.75 46.281 -9.078 1 46.16 2 SER B N 1
ATOM 5466 C CA . SER B 1 2 ? 29.344 45.062 -8.391 1 46.16 2 SER B CA 1
ATOM 5467 C C . SER B 1 2 ? 29.156 43.906 -9.359 1 46.16 2 SER B C 1
ATOM 5469 O O . SER B 1 2 ? 28.844 44.125 -10.531 1 46.16 2 SER B O 1
ATOM 5471 N N . LEU B 1 3 ? 29.797 42.938 -9.18 1 50.09 3 LEU B N 1
ATOM 5472 C CA . LEU B 1 3 ? 29.719 41.781 -10.078 1 50.09 3 LEU B CA 1
ATOM 5473 C C . LEU B 1 3 ? 28.266 41.406 -10.344 1 50.09 3 LEU B C 1
ATOM 5475 O O . LEU B 1 3 ? 27.547 40.969 -9.438 1 50.09 3 LEU B O 1
ATOM 5479 N N . ASN B 1 4 ? 27.484 42.125 -11.211 1 51.88 4 ASN B N 1
ATOM 5480 C CA . ASN B 1 4 ? 26.078 41.781 -11.43 1 51.88 4 ASN B CA 1
ATOM 5481 C C . ASN B 1 4 ? 25.938 40.719 -12.508 1 51.88 4 ASN B C 1
ATOM 5483 O O . ASN B 1 4 ? 26.906 40.375 -13.172 1 51.88 4 ASN B O 1
ATOM 5487 N N . ALA B 1 5 ? 24.844 40.094 -12.742 1 56.28 5 ALA B N 1
ATOM 5488 C CA . ALA B 1 5 ? 24.703 39.062 -13.773 1 56.28 5 ALA B CA 1
ATOM 5489 C C . ALA B 1 5 ? 25.125 39.594 -15.133 1 56.28 5 ALA B C 1
ATOM 5491 O O . ALA B 1 5 ? 25.594 38.844 -15.984 1 56.28 5 ALA B O 1
ATOM 5492 N N . ASN B 1 6 ? 25.016 40.969 -15.18 1 59.69 6 ASN B N 1
ATOM 5493 C CA . ASN B 1 6 ? 25.25 41.562 -16.484 1 59.69 6 ASN B CA 1
ATOM 5494 C C . ASN B 1 6 ? 26.672 42.094 -16.609 1 59.69 6 ASN B C 1
ATOM 5496 O O . ASN B 1 6 ? 27 42.844 -17.547 1 59.69 6 ASN B O 1
ATOM 5500 N N . THR B 1 7 ? 27.375 41.781 -15.562 1 62.38 7 THR B N 1
ATOM 5501 C CA . THR B 1 7 ? 28.719 42.344 -15.602 1 62.38 7 THR B CA 1
ATOM 5502 C C . THR B 1 7 ? 29.594 41.594 -16.594 1 62.38 7 THR B C 1
ATOM 5504 O O . THR B 1 7 ? 29.578 40.375 -16.625 1 62.38 7 THR B O 1
ATOM 5507 N N . ASP B 1 8 ? 30 42.219 -17.562 1 70.25 8 ASP B N 1
ATOM 5508 C CA . ASP B 1 8 ? 30.875 41.625 -18.578 1 70.25 8 ASP B CA 1
ATOM 5509 C C . ASP B 1 8 ? 32.156 41.094 -17.969 1 70.25 8 ASP B C 1
ATOM 5511 O O . ASP B 1 8 ? 33.094 41.875 -17.672 1 70.25 8 ASP B O 1
ATOM 5515 N N . ILE B 1 9 ? 32.25 39.875 -17.578 1 69.94 9 ILE B N 1
ATOM 5516 C CA . ILE B 1 9 ? 33.25 39.188 -16.781 1 69.94 9 ILE B CA 1
ATOM 5517 C C . ILE B 1 9 ? 34.625 39.312 -17.469 1 69.94 9 ILE B C 1
ATOM 5519 O O . ILE B 1 9 ? 35.656 39.5 -16.797 1 69.94 9 ILE B O 1
ATOM 5523 N N . SER B 1 10 ? 34.5 39.219 -18.812 1 75.44 10 SER B N 1
ATOM 5524 C CA . SER B 1 10 ? 35.719 39.219 -19.625 1 75.44 10 SER B CA 1
ATOM 5525 C C . SER B 1 10 ? 36.406 40.594 -19.547 1 75.44 10 SER B C 1
ATOM 5527 O O . SER B 1 10 ? 37.625 40.656 -19.406 1 75.44 10 SER B O 1
ATOM 5529 N N . SER B 1 11 ? 35.625 41.688 -19.672 1 76.44 11 SER B N 1
ATOM 5530 C CA . SER B 1 11 ? 36.125 43.031 -19.609 1 76.44 11 SER B CA 1
ATOM 5531 C C . SER B 1 11 ? 36.594 43.406 -18.203 1 76.44 11 SER B C 1
ATOM 5533 O O . SER B 1 11 ? 37.625 44.062 -18.047 1 76.44 11 SER B O 1
ATOM 5535 N N . LEU B 1 12 ? 35.875 42.844 -17.234 1 76.31 12 LEU B N 1
ATOM 5536 C CA . LEU B 1 12 ? 36.219 43.062 -15.836 1 76.31 12 LEU B CA 1
ATOM 5537 C C . LEU B 1 12 ? 37.5 42.312 -15.477 1 76.31 12 LEU B C 1
ATOM 5539 O O . LEU B 1 12 ? 38.344 42.844 -14.75 1 76.31 12 LEU B O 1
ATOM 5543 N N . ALA B 1 13 ? 37.594 41.188 -15.969 1 75.38 13 ALA B N 1
ATOM 5544 C CA . ALA B 1 13 ? 38.75 40.344 -15.742 1 75.38 13 ALA B CA 1
ATOM 5545 C C . ALA B 1 13 ? 40.031 41.031 -16.266 1 75.38 13 ALA B C 1
ATOM 5547 O O . ALA B 1 13 ? 41.062 41.031 -15.594 1 75.38 13 ALA B O 1
ATOM 5548 N N . ARG B 1 14 ? 39.844 41.531 -17.516 1 75.75 14 ARG B N 1
ATOM 5549 C CA . ARG B 1 14 ? 40.938 42.25 -18.156 1 75.75 14 ARG B CA 1
ATOM 5550 C C . ARG B 1 14 ? 41.344 43.469 -17.344 1 75.75 14 ARG B C 1
ATOM 5552 O O . ARG B 1 14 ? 42.531 43.75 -17.172 1 75.75 14 ARG B O 1
ATOM 5559 N N . LYS B 1 15 ? 40.312 44.281 -16.844 1 76.62 15 LYS B N 1
ATOM 5560 C CA . LYS B 1 15 ? 40.5 45.469 -16.031 1 76.62 15 LYS B CA 1
ATOM 5561 C C . LYS B 1 15 ? 41.219 45.156 -14.727 1 76.62 15 LYS B C 1
ATOM 5563 O O . LYS B 1 15 ? 42.094 45.906 -14.281 1 76.62 15 LYS B O 1
ATOM 5568 N N . VAL B 1 16 ? 40.844 43.938 -14.195 1 73.81 16 VAL B N 1
ATOM 5569 C CA . VAL B 1 16 ? 41.375 43.469 -12.93 1 73.81 16 VAL B CA 1
ATOM 5570 C C . VAL B 1 16 ? 42.844 43.125 -13.086 1 73.81 16 VAL B C 1
ATOM 5572 O O . VAL B 1 16 ? 43.656 43.5 -12.234 1 73.81 16 VAL B O 1
ATOM 5575 N N . VAL B 1 17 ? 43 42.531 -14.242 1 71.56 17 VAL B N 1
ATOM 5576 C CA . VAL B 1 17 ? 44.375 42.062 -14.523 1 71.56 17 VAL B CA 1
ATOM 5577 C C . VAL B 1 17 ? 45.25 43.281 -14.836 1 71.56 17 VAL B C 1
ATOM 5579 O O . VAL B 1 17 ? 46.406 43.312 -14.445 1 71.56 17 VAL B O 1
ATOM 5582 N N . GLU B 1 18 ? 44.719 44.25 -15.547 1 71.25 18 GLU B N 1
ATOM 5583 C CA . GLU B 1 18 ? 45.438 45.469 -15.945 1 71.25 18 GLU B CA 1
ATOM 5584 C C . GLU B 1 18 ? 45.75 46.344 -14.734 1 71.25 18 GLU B C 1
ATOM 5586 O O . GLU B 1 18 ? 46.812 46.969 -14.672 1 71.25 18 GLU B O 1
ATOM 5591 N N . GLU B 1 19 ? 44.719 46.375 -13.75 1 66 19 GLU B N 1
ATOM 5592 C CA . GLU B 1 19 ? 44.844 47.281 -12.609 1 66 19 GLU B CA 1
ATOM 5593 C C . GLU B 1 19 ? 45.656 46.656 -11.5 1 66 19 GLU B C 1
ATOM 5595 O O . GLU B 1 19 ? 46.281 47.344 -10.695 1 66 19 GLU B O 1
ATOM 5600 N N . CYS B 1 20 ? 45.406 45.188 -11.477 1 54.72 20 CYS B N 1
ATOM 5601 C CA . CYS B 1 20 ? 46.156 44.469 -10.422 1 54.72 20 CYS B CA 1
ATOM 5602 C C . CYS B 1 20 ? 47.531 44.031 -10.914 1 54.72 20 CYS B C 1
ATOM 5604 O O . CYS B 1 20 ? 47.625 43.125 -11.742 1 54.72 20 CYS B O 1
ATOM 5606 N N . LYS B 1 21 ? 48.625 44.781 -10.852 1 59.56 21 LYS B N 1
ATOM 5607 C CA . LYS B 1 21 ? 50 44.625 -11.305 1 59.56 21 LYS B CA 1
ATOM 5608 C C . LYS B 1 21 ? 50.531 43.25 -10.898 1 59.56 21 LYS B C 1
ATOM 5610 O O . LYS B 1 21 ? 51.562 42.812 -11.422 1 59.56 21 LYS B O 1
ATOM 5615 N N . LEU B 1 22 ? 49.969 42.781 -9.758 1 58.84 22 LEU B N 1
ATOM 5616 C CA . LEU B 1 22 ? 50.594 41.594 -9.188 1 58.84 22 LEU B CA 1
ATOM 5617 C C . LEU B 1 22 ? 50.219 40.344 -10 1 58.84 22 LEU B C 1
ATOM 5619 O O . LEU B 1 22 ? 50.781 39.281 -9.758 1 58.84 22 LEU B O 1
ATOM 5623 N N . ILE B 1 23 ? 49 40.5 -10.812 1 58.62 23 ILE B N 1
ATOM 5624 C CA . ILE B 1 23 ? 48.562 39.344 -11.555 1 58.62 23 ILE B CA 1
ATOM 5625 C C . ILE B 1 23 ? 49.188 39.344 -12.953 1 58.62 23 ILE B C 1
ATOM 5627 O O . ILE B 1 23 ? 49 40.312 -13.711 1 58.62 23 ILE B O 1
ATOM 5631 N N . HIS B 1 24 ? 50.031 38.469 -13.031 1 69.94 24 HIS B N 1
ATOM 5632 C CA . HIS B 1 24 ? 50.75 38.406 -14.312 1 69.94 24 HIS B CA 1
ATOM 5633 C C . HIS B 1 24 ? 49.75 38.312 -15.469 1 69.94 24 HIS B C 1
ATOM 5635 O O . HIS B 1 24 ? 48.719 37.625 -15.375 1 69.94 24 HIS B O 1
ATOM 5641 N N . PRO B 1 25 ? 49.719 38.938 -16.594 1 67.81 25 PRO B N 1
ATOM 5642 C CA . PRO B 1 25 ? 48.75 38.969 -17.703 1 67.81 25 PRO B CA 1
ATOM 5643 C C . PRO B 1 25 ? 48.438 37.594 -18.25 1 67.81 25 PRO B C 1
ATOM 5645 O O . PRO B 1 25 ? 47.375 37.375 -18.844 1 67.81 25 PRO B O 1
ATOM 5648 N N . SER B 1 26 ? 49.281 36.75 -17.906 1 69.19 26 SER B N 1
ATOM 5649 C CA . SER B 1 26 ? 49.125 35.375 -18.422 1 69.19 26 SER B CA 1
ATOM 5650 C C . SER B 1 26 ? 48.031 34.625 -17.703 1 69.19 26 SER B C 1
ATOM 5652 O O . SER B 1 26 ? 47.562 33.594 -18.203 1 69.19 26 SER B O 1
ATOM 5654 N N . LYS B 1 27 ? 47.688 35.188 -16.688 1 64.5 27 LYS B N 1
ATOM 5655 C CA . LYS B 1 27 ? 46.75 34.5 -15.859 1 64.5 27 LYS B CA 1
ATOM 5656 C C . LYS B 1 27 ? 45.312 35.031 -16.062 1 64.5 27 LYS B C 1
ATOM 5658 O O . LYS B 1 27 ? 44.438 34.781 -15.25 1 64.5 27 LYS B O 1
ATOM 5663 N N . LEU B 1 28 ? 45.156 35.688 -17.062 1 68.62 28 LEU B N 1
ATOM 5664 C CA . LEU B 1 28 ? 43.906 36.438 -17.359 1 68.62 28 LEU B CA 1
ATOM 5665 C C . LEU B 1 28 ? 42.719 35.5 -17.469 1 68.62 28 LEU B C 1
ATOM 5667 O O . LEU B 1 28 ? 41.656 35.781 -16.953 1 68.62 28 LEU B O 1
ATOM 5671 N N . SER B 1 29 ? 43.062 34.531 -18.031 1 73.06 29 SER B N 1
ATOM 5672 C CA . SER B 1 29 ? 42.031 33.5 -18.281 1 73.06 29 SER B CA 1
ATOM 5673 C C . SER B 1 29 ? 41.531 32.875 -16.969 1 73.06 29 SER B C 1
ATOM 5675 O O . SER B 1 29 ? 40.344 32.625 -16.828 1 73.06 29 SER B O 1
ATOM 5677 N N . GLU B 1 30 ? 42.344 32.719 -16.094 1 71.56 30 GLU B N 1
ATOM 5678 C CA . GLU B 1 30 ? 42.031 32.156 -14.789 1 71.56 30 GLU B CA 1
ATOM 5679 C C . GLU B 1 30 ? 41.219 33.094 -13.938 1 71.56 30 GLU B C 1
ATOM 5681 O O . GLU B 1 30 ? 40.281 32.688 -13.25 1 71.56 30 GLU B O 1
ATOM 5686 N N . VAL B 1 31 ? 41.531 34.25 -14.039 1 71 31 VAL B N 1
ATOM 5687 C CA . VAL B 1 31 ? 40.812 35.312 -13.352 1 71 31 VAL B CA 1
ATOM 5688 C C . VAL B 1 31 ? 39.406 35.469 -13.953 1 71 31 VAL B C 1
ATOM 5690 O O . VAL B 1 31 ? 38.438 35.656 -13.234 1 71 31 VAL B O 1
ATOM 5693 N N . GLU B 1 32 ? 39.344 35.312 -15.297 1 69.5 32 GLU B N 1
ATOM 5694 C CA . GLU B 1 32 ? 38.094 35.438 -16 1 69.5 32 GLU B CA 1
ATOM 5695 C C . GLU B 1 32 ? 37.125 34.344 -15.57 1 69.5 32 GLU B C 1
ATOM 5697 O O . GLU B 1 32 ? 35.938 34.594 -15.383 1 69.5 32 GLU B O 1
ATOM 5702 N N . GLN B 1 33 ? 37.656 33.219 -15.375 1 68.88 33 GLN B N 1
ATOM 5703 C CA . GLN B 1 33 ? 36.938 32 -14.938 1 68.88 33 GLN B CA 1
ATOM 5704 C C . GLN B 1 33 ? 36.469 32.156 -13.492 1 68.88 33 GLN B C 1
ATOM 5706 O O . GLN B 1 33 ? 35.312 31.781 -13.164 1 68.88 33 GLN B O 1
ATOM 5711 N N . LEU B 1 34 ? 37.25 32.531 -12.773 1 65.06 34 LEU B N 1
ATOM 5712 C CA . LEU B 1 34 ? 36.938 32.719 -11.359 1 65.06 34 LEU B CA 1
ATOM 5713 C C . LEU B 1 34 ? 35.875 33.781 -11.164 1 65.06 34 LEU B C 1
ATOM 5715 O O . LEU B 1 34 ? 34.969 33.625 -10.344 1 65.06 34 LEU B O 1
ATOM 5719 N N . LEU B 1 35 ? 36.062 34.812 -11.914 1 61.22 35 LEU B N 1
ATOM 5720 C CA . LEU B 1 35 ? 35.094 35.906 -11.883 1 61.22 35 LEU B CA 1
ATOM 5721 C C . LEU B 1 35 ? 33.75 35.5 -12.445 1 61.22 35 LEU B C 1
ATOM 5723 O O . LEU B 1 35 ? 32.719 35.906 -11.945 1 61.22 35 LEU B O 1
ATOM 5727 N N . PHE B 1 36 ? 33.75 34.656 -13.531 1 60.38 36 PHE B N 1
ATOM 5728 C CA . PHE B 1 36 ? 32.562 34.031 -14.109 1 60.38 36 PHE B CA 1
ATOM 5729 C C . PHE B 1 36 ? 31.859 33.125 -13.086 1 60.38 36 PHE B C 1
ATOM 5731 O O . PHE B 1 36 ? 30.641 33.188 -12.945 1 60.38 36 PHE B O 1
ATOM 5738 N N . TYR B 1 37 ? 32.594 32.219 -12.422 1 53.25 37 TYR B N 1
ATOM 5739 C CA . TYR B 1 37 ? 32.125 31.359 -11.32 1 53.25 37 TYR B CA 1
ATOM 5740 C C . TYR B 1 37 ? 31.562 32.188 -10.18 1 53.25 37 TYR B C 1
ATOM 5742 O O . TYR B 1 37 ? 30.516 31.859 -9.609 1 53.25 37 TYR B O 1
ATOM 5750 N N . LEU B 1 38 ? 32.344 33.031 -9.828 1 47.97 38 LEU B N 1
ATOM 5751 C CA . LEU B 1 38 ? 31.891 33.938 -8.773 1 47.97 38 LEU B CA 1
ATOM 5752 C C . LEU B 1 38 ? 30.656 34.719 -9.219 1 47.97 38 LEU B C 1
ATOM 5754 O O . LEU B 1 38 ? 29.781 35.031 -8.391 1 47.97 38 LEU B O 1
ATOM 5758 N N . GLN B 1 39 ? 30.594 35.188 -10.477 1 45 39 GLN B N 1
ATOM 5759 C CA . GLN B 1 39 ? 29.5 35.969 -11.055 1 45 39 GLN B CA 1
ATOM 5760 C C . GLN B 1 39 ? 28.203 35.188 -11.055 1 45 39 GLN B C 1
ATOM 5762 O O . GLN B 1 39 ? 27.125 35.719 -10.867 1 45 39 GLN B O 1
ATOM 5767 N N . ASN B 1 40 ? 28.141 33.688 -11.461 1 45.66 40 ASN B N 1
ATOM 5768 C CA . ASN B 1 40 ? 27.094 32.688 -11.359 1 45.66 40 ASN B CA 1
ATOM 5769 C C . ASN B 1 40 ? 27.016 32.125 -9.953 1 45.66 40 ASN B C 1
ATOM 5771 O O . ASN B 1 40 ? 26.25 31.172 -9.711 1 45.66 40 ASN B O 1
ATOM 5775 N N . ARG B 1 41 ? 27.875 31.906 -9.203 1 36.59 41 ARG B N 1
ATOM 5776 C CA . ARG B 1 41 ? 27.812 31.562 -7.789 1 36.59 41 ARG B CA 1
ATOM 5777 C C . ARG B 1 41 ? 26.906 32.531 -7.027 1 36.59 41 ARG B C 1
ATOM 5779 O O . ARG B 1 41 ? 27.25 33.688 -6.836 1 36.59 41 ARG B O 1
ATOM 5786 N N . ARG B 1 42 ? 25.562 32.312 -7.305 1 34.5 42 ARG B N 1
ATOM 5787 C CA . ARG B 1 42 ? 24.969 33.281 -6.41 1 34.5 42 ARG B CA 1
ATOM 5788 C C . ARG B 1 42 ? 25.656 33.281 -5.047 1 34.5 42 ARG B C 1
ATOM 5790 O O . ARG B 1 42 ? 26.078 32.219 -4.566 1 34.5 42 ARG B O 1
ATOM 5797 N N . LYS B 1 43 ? 26.047 34.312 -4.602 1 34.72 43 LYS B N 1
ATOM 5798 C CA . LYS B 1 43 ? 26.266 34.812 -3.25 1 34.72 43 LYS B CA 1
ATOM 5799 C C . LYS B 1 43 ? 25.312 34.156 -2.254 1 34.72 43 LYS B C 1
ATOM 5801 O O . LYS B 1 43 ? 24.109 34.406 -2.291 1 34.72 43 LYS B O 1
ATOM 5806 N N . THR B 1 44 ? 25.438 32.969 -1.771 1 29.58 44 THR B N 1
ATOM 5807 C CA . THR B 1 44 ? 24.859 32.312 -0.604 1 29.58 44 THR B CA 1
ATOM 5808 C C . THR B 1 44 ? 24.75 33.312 0.562 1 29.58 44 THR B C 1
ATOM 5810 O O . THR B 1 44 ? 24.234 32.938 1.63 1 29.58 44 THR B O 1
ATOM 5813 N N . SER B 1 45 ? 25.734 34.125 0.802 1 29 45 SER B N 1
ATOM 5814 C CA . SER B 1 45 ? 25.781 34.469 2.217 1 29 45 SER B CA 1
ATOM 5815 C C . SER B 1 45 ? 24.531 35.219 2.646 1 29 45 SER B C 1
ATOM 5817 O O . SER B 1 45 ? 24.297 35.406 3.84 1 29 45 SER B O 1
ATOM 5819 N N . GLY B 1 46 ? 24.25 36.375 1.986 1 29.77 46 GLY B N 1
ATOM 5820 C CA . GLY B 1 46 ? 23.422 37.531 2.297 1 29.77 46 GLY B CA 1
ATOM 5821 C C . GLY B 1 46 ? 21.969 37.188 2.537 1 29.77 46 GLY B C 1
ATOM 5822 O O . GLY B 1 46 ? 21.453 36.25 1.936 1 29.77 46 GLY B O 1
ATOM 5823 N N . LYS B 1 47 ? 21.422 37.438 3.818 1 33.19 47 LYS B N 1
ATOM 5824 C CA . LYS B 1 47 ? 20.062 37.312 4.32 1 33.19 47 LYS B CA 1
ATOM 5825 C C . LYS B 1 47 ? 19.047 37.594 3.232 1 33.19 47 LYS B C 1
ATOM 5827 O O . LYS B 1 47 ? 18.625 38.75 3.074 1 33.19 47 LYS B O 1
ATOM 5832 N N . GLU B 1 48 ? 19.25 37.281 2.012 1 30.77 48 GLU B N 1
ATOM 5833 C CA . GLU B 1 48 ? 18.422 37.688 0.886 1 30.77 48 GLU B CA 1
ATOM 5834 C C . GLU B 1 48 ? 16.938 37.438 1.165 1 30.77 48 GLU B C 1
ATOM 5836 O O . GLU B 1 48 ? 16.562 36.312 1.528 1 30.77 48 GLU B O 1
ATOM 5841 N N . ARG B 1 49 ? 16.219 38.531 1.496 1 30.48 49 ARG B N 1
ATOM 5842 C CA . ARG B 1 49 ? 14.766 38.656 1.464 1 30.48 49 ARG B CA 1
ATOM 5843 C C . ARG B 1 49 ? 14.172 37.875 0.287 1 30.48 49 ARG B C 1
ATOM 5845 O O . ARG B 1 49 ? 14.359 38.25 -0.869 1 30.48 49 ARG B O 1
ATOM 5852 N N . ARG B 1 50 ? 14.188 36.719 0.309 1 34.09 50 ARG B N 1
ATOM 5853 C CA . ARG B 1 50 ? 13.383 35.938 -0.624 1 34.09 50 ARG B CA 1
ATOM 5854 C C . ARG B 1 50 ? 12.133 36.688 -1.051 1 34.09 50 ARG B C 1
ATOM 5856 O O . ARG B 1 50 ? 11.172 36.812 -0.286 1 34.09 50 ARG B O 1
ATOM 5863 N N . GLU B 1 51 ? 12.234 37.844 -1.803 1 29.91 51 GLU B N 1
ATOM 5864 C CA . GLU B 1 51 ? 11.227 38.688 -2.438 1 29.91 51 GLU B CA 1
ATOM 5865 C C . GLU B 1 51 ? 10.086 37.844 -3.002 1 29.91 51 GLU B C 1
ATOM 5867 O O . GLU B 1 51 ? 10.234 36.625 -3.191 1 29.91 51 GLU B O 1
ATOM 5872 N N . LYS B 1 52 ? 9.109 38.469 -3.668 1 37 52 LYS B N 1
ATOM 5873 C CA . LYS B 1 52 ? 7.891 38.094 -4.375 1 37 52 LYS B CA 1
ATOM 5874 C C . LYS B 1 52 ? 8.203 37.125 -5.504 1 37 52 LYS B C 1
ATOM 5876 O O . LYS B 1 52 ? 8.742 37.5 -6.543 1 37 52 LYS B O 1
ATOM 5881 N N . ARG B 1 53 ? 8.688 36.125 -5.406 1 37.62 53 ARG B N 1
ATOM 5882 C CA . ARG B 1 53 ? 8.758 35.281 -6.582 1 37.62 53 ARG B CA 1
ATOM 5883 C C . ARG B 1 53 ? 7.504 35.406 -7.441 1 37.62 53 ARG B C 1
ATOM 5885 O O . ARG B 1 53 ? 6.434 34.906 -7.082 1 37.62 53 ARG B O 1
ATOM 5892 N N . VAL B 1 54 ? 7.309 36.531 -8.266 1 40.28 54 VAL B N 1
ATOM 5893 C CA . VAL B 1 54 ? 6.312 36.656 -9.328 1 40.28 54 VAL B CA 1
ATOM 5894 C C . VAL B 1 54 ? 6.367 35.406 -10.211 1 40.28 54 VAL B C 1
ATOM 5896 O O . VAL B 1 54 ? 7.398 35.094 -10.82 1 40.28 54 VAL B O 1
ATOM 5899 N N . VAL B 1 55 ? 5.84 34.438 -10 1 49.69 55 VAL B N 1
ATOM 5900 C CA . VAL B 1 55 ? 5.754 33.281 -10.898 1 49.69 55 VAL B CA 1
ATOM 5901 C C . VAL B 1 55 ? 5.523 33.781 -12.328 1 49.69 55 VAL B C 1
ATOM 5903 O O . VAL B 1 55 ? 4.5 34.406 -12.625 1 49.69 55 VAL B O 1
ATOM 5906 N N . LYS B 1 56 ? 6.668 33.875 -13.219 1 51.19 56 LYS B N 1
ATOM 5907 C CA . LYS B 1 56 ? 6.59 34.219 -14.641 1 51.19 56 LYS B CA 1
ATOM 5908 C C . LYS B 1 56 ? 5.793 33.156 -15.406 1 51.19 56 LYS B C 1
ATOM 5910 O O . LYS B 1 56 ? 5.816 31.984 -15.055 1 51.19 56 LYS B O 1
ATOM 5915 N N . PRO B 1 57 ? 4.793 33.656 -16.172 1 51.09 57 PRO B N 1
ATOM 5916 C CA . PRO B 1 57 ? 3.963 32.781 -17 1 51.09 57 PRO B CA 1
ATOM 5917 C C . PRO B 1 57 ? 4.738 31.594 -17.562 1 51.09 57 PRO B C 1
ATOM 5919 O O . PRO B 1 57 ? 4.172 30.516 -17.734 1 51.09 57 PRO B O 1
ATOM 5922 N N . ARG B 1 58 ? 6.043 31.812 -17.688 1 46.72 58 ARG B N 1
ATOM 5923 C CA . ARG B 1 58 ? 6.828 30.75 -18.328 1 46.72 58 ARG B CA 1
ATOM 5924 C C . ARG B 1 58 ? 7.016 29.578 -17.391 1 46.72 58 ARG B C 1
ATOM 5926 O O . ARG B 1 58 ? 7.262 28.453 -17.828 1 46.72 58 ARG B O 1
ATOM 5933 N N . ASP B 1 59 ? 6.98 29.922 -16.219 1 53.19 59 ASP B N 1
ATOM 5934 C CA . ASP B 1 59 ? 7.363 28.906 -15.242 1 53.19 59 ASP B CA 1
ATOM 5935 C C . ASP B 1 59 ? 6.246 27.891 -15.039 1 53.19 59 ASP B C 1
ATOM 5937 O O . ASP B 1 59 ? 6.434 26.891 -14.344 1 53.19 59 ASP B O 1
ATOM 5941 N N . LEU B 1 60 ? 5.148 28.328 -15.539 1 58.62 60 LEU B N 1
ATOM 5942 C CA . LEU B 1 60 ? 4.082 27.344 -15.367 1 58.62 60 LEU B CA 1
ATOM 5943 C C . LEU B 1 60 ? 4.207 26.234 -16.391 1 58.62 60 LEU B C 1
ATOM 5945 O O . LEU B 1 60 ? 4.352 26.484 -17.594 1 58.62 60 LEU B O 1
ATOM 5949 N N . THR B 1 61 ? 4.605 25.094 -16.016 1 58.31 61 THR B N 1
ATOM 5950 C CA . THR B 1 61 ? 4.793 23.922 -16.859 1 58.31 61 THR B CA 1
ATOM 5951 C C . THR B 1 61 ? 3.652 23.781 -17.859 1 58.31 61 THR B C 1
ATOM 5953 O O . THR B 1 61 ? 2.484 23.969 -17.516 1 58.31 61 THR B O 1
ATOM 5956 N N . PRO B 1 62 ? 4.141 23.703 -19.094 1 58.25 62 PRO B N 1
ATOM 5957 C CA . PRO B 1 62 ? 3.127 23.516 -20.141 1 58.25 62 PRO B CA 1
ATOM 5958 C C . PRO B 1 62 ? 2.229 22.312 -19.875 1 58.25 62 PRO B C 1
ATOM 5960 O O . PRO B 1 62 ? 2.693 21.281 -19.359 1 58.25 62 PRO B O 1
ATOM 5963 N N . PHE B 1 63 ? 0.993 22.562 -19.641 1 59.56 63 PHE B N 1
ATOM 5964 C CA . PHE B 1 63 ? 0.086 21.438 -19.391 1 59.56 63 PHE B CA 1
ATOM 5965 C C . PHE B 1 63 ? -0.148 20.625 -20.656 1 59.56 63 PHE B C 1
ATOM 5967 O O . PHE B 1 63 ? 0.058 21.125 -21.766 1 59.56 63 PHE B O 1
ATOM 5974 N N . GLU B 1 64 ? -0.481 19.438 -20.516 1 56.5 64 GLU B N 1
ATOM 5975 C CA . GLU B 1 64 ? -0.781 18.469 -21.562 1 56.5 64 GLU B CA 1
ATOM 5976 C C . GLU B 1 64 ? -1.85 18.984 -22.516 1 56.5 64 GLU B C 1
ATOM 5978 O O . GLU B 1 64 ? -2.914 19.438 -22.078 1 56.5 64 GLU B O 1
ATOM 5983 N N . GLY B 1 65 ? -1.417 19.531 -23.781 1 58.19 65 GLY B N 1
ATOM 5984 C CA . GLY B 1 65 ? -2.266 20 -24.875 1 58.19 65 GLY B CA 1
ATOM 5985 C C . GLY B 1 65 ? -1.715 21.219 -25.578 1 58.19 65 GLY B C 1
ATOM 5986 O O . GLY B 1 65 ? -2.219 21.625 -26.625 1 58.19 65 GLY B O 1
ATOM 5987 N N . MET B 1 66 ? -0.831 21.812 -24.734 1 65.38 66 MET B N 1
ATOM 5988 C CA . MET B 1 66 ? -0.266 23.031 -25.312 1 65.38 66 MET B CA 1
ATOM 5989 C C . MET B 1 66 ? 0.75 22.703 -26.391 1 65.38 66 MET B C 1
ATOM 5991 O O . MET B 1 66 ? 1.152 23.578 -27.156 1 65.38 66 MET B O 1
ATOM 5995 N N . GLU B 1 67 ? 1 21.422 -26.547 1 67.62 67 GLU B N 1
ATOM 5996 C CA . GLU B 1 67 ? 2.053 21.109 -27.516 1 67.62 67 GLU B CA 1
ATOM 5997 C C . GLU B 1 67 ? 1.502 21.078 -28.938 1 67.62 67 GLU B C 1
ATOM 5999 O O . GLU B 1 67 ? 0.604 20.281 -29.25 1 67.62 67 GLU B O 1
ATOM 6004 N N . ILE B 1 68 ? 1.654 22.109 -29.609 1 75.19 68 ILE B N 1
ATOM 6005 C CA . ILE B 1 68 ? 1.286 22.156 -31.016 1 75.19 68 ILE B CA 1
ATOM 6006 C C . ILE B 1 68 ? 2.545 22.109 -31.891 1 75.19 68 ILE B C 1
ATOM 6008 O O . ILE B 1 68 ? 3.582 22.672 -31.516 1 75.19 68 ILE B O 1
ATOM 6012 N N . ASP B 1 69 ? 2.506 21.344 -32.844 1 76.25 69 ASP B N 1
ATOM 6013 C CA . ASP B 1 69 ? 3.619 21.203 -33.781 1 76.25 69 ASP B CA 1
ATOM 6014 C C . ASP B 1 69 ? 3.779 22.438 -34.625 1 76.25 69 ASP B C 1
ATOM 6016 O O . ASP B 1 69 ? 4.859 22.703 -35.156 1 76.25 69 ASP B O 1
ATOM 6020 N N . GLU B 1 70 ? 2.814 23.266 -34.656 1 81.56 70 GLU B N 1
ATOM 6021 C CA . GLU B 1 70 ? 2.85 24.438 -35.531 1 81.56 70 GLU B CA 1
ATOM 6022 C C . GLU B 1 70 ? 3.408 25.656 -34.781 1 81.56 70 GLU B C 1
ATOM 6024 O O . GLU B 1 70 ? 3.17 25.828 -33.594 1 81.56 70 GLU B O 1
ATOM 6029 N N . GLU B 1 71 ? 4.352 26.375 -35.406 1 83.94 71 GLU B N 1
ATOM 6030 C CA . GLU B 1 71 ? 4.902 27.594 -34.844 1 83.94 71 GLU B CA 1
ATOM 6031 C C . GLU B 1 71 ? 3.943 28.781 -35 1 83.94 71 GLU B C 1
ATOM 6033 O O . GLU B 1 71 ? 3.549 29.109 -36.125 1 83.94 71 GLU B O 1
ATOM 6038 N N . ALA B 1 72 ? 3.49 29.406 -33.969 1 88.31 72 ALA B N 1
ATOM 6039 C CA . ALA B 1 72 ? 2.566 30.531 -33.969 1 88.31 72 ALA B CA 1
ATOM 6040 C C . ALA B 1 72 ? 3.238 31.781 -34.531 1 88.31 72 ALA B C 1
ATOM 6042 O O . ALA B 1 72 ? 4.426 32 -34.312 1 88.31 72 ALA B O 1
ATOM 6043 N N . ASN B 1 73 ? 2.605 32.469 -35.469 1 90.62 73 ASN B N 1
ATOM 6044 C CA . ASN B 1 73 ? 3.084 33.688 -36.125 1 90.62 73 ASN B CA 1
ATOM 6045 C C . ASN B 1 73 ? 2.174 34.875 -35.812 1 90.62 73 ASN B C 1
ATOM 6047 O O . ASN B 1 73 ? 0.962 34.812 -36.031 1 90.62 73 ASN B O 1
ATOM 6051 N N . ILE B 1 74 ? 2.732 36 -35.312 1 90.44 74 ILE B N 1
ATOM 6052 C CA . ILE B 1 74 ? 1.985 37.156 -34.844 1 90.44 74 ILE B CA 1
ATOM 6053 C C . ILE B 1 74 ? 1.244 37.812 -36 1 90.44 74 ILE B C 1
ATOM 6055 O O . ILE B 1 74 ? 0.218 38.469 -35.812 1 90.44 74 ILE B O 1
ATOM 6059 N N . ASN B 1 75 ? 1.717 37.594 -37.25 1 90.69 75 ASN B N 1
ATOM 6060 C CA . ASN B 1 75 ? 1.112 38.188 -38.438 1 90.69 75 ASN B CA 1
ATOM 6061 C C . ASN B 1 75 ? -0.148 37.438 -38.844 1 90.69 75 ASN B C 1
ATOM 6063 O O . ASN B 1 75 ? -0.917 37.906 -39.688 1 90.69 75 ASN B O 1
ATOM 6067 N N . LYS B 1 76 ? -0.337 36.344 -38.312 1 92.75 76 LYS B N 1
ATOM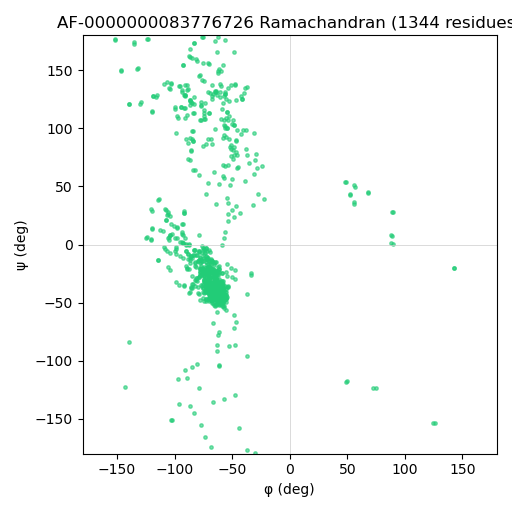 6068 C CA . LYS B 1 76 ? -1.483 35.5 -38.688 1 92.75 76 LYS B CA 1
ATOM 6069 C C . LYS B 1 76 ? -2.535 35.5 -37.562 1 92.75 76 LYS B C 1
ATOM 6071 O O . LYS B 1 76 ? -3.332 34.562 -37.469 1 92.75 76 LYS B O 1
ATOM 6076 N N . VAL B 1 77 ? -2.57 36.438 -36.688 1 94.25 77 VAL B N 1
ATOM 6077 C CA . VAL B 1 77 ? -3.457 36.469 -35.531 1 94.25 77 VAL B CA 1
ATOM 6078 C C . VAL B 1 77 ? -4.91 36.562 -36 1 94.25 77 VAL B C 1
ATOM 6080 O O . VAL B 1 77 ? -5.797 35.969 -35.375 1 94.25 77 VAL B O 1
ATOM 6083 N N . ASP B 1 78 ? -5.086 37.25 -37.188 1 93.62 78 ASP B N 1
ATOM 6084 C CA . ASP B 1 78 ? -6.445 37.375 -37.688 1 93.62 78 ASP B CA 1
ATOM 6085 C C . ASP B 1 78 ? -7.012 36.031 -38.094 1 93.62 78 ASP B C 1
ATOM 6087 O O . ASP B 1 78 ? -8.203 35.75 -37.906 1 93.62 78 ASP B O 1
ATOM 6091 N N . GLU B 1 79 ? -6.184 35.156 -38.562 1 94.31 79 GLU B N 1
ATOM 6092 C CA . GLU B 1 79 ? -6.598 33.812 -38.906 1 94.31 79 GLU B CA 1
ATOM 6093 C C . GLU B 1 79 ? -6.938 33 -37.656 1 94.31 79 GLU B C 1
ATOM 6095 O O . GLU B 1 79 ? -7.871 32.219 -37.656 1 94.31 79 GLU B O 1
ATOM 6100 N N . TYR B 1 80 ? -6.152 33.281 -36.656 1 96.06 80 TYR B N 1
ATOM 6101 C CA . TYR B 1 80 ? -6.406 32.594 -35.406 1 96.06 80 TYR B CA 1
ATOM 6102 C C . TYR B 1 80 ? -7.742 33 -34.812 1 96.06 80 TYR B C 1
ATOM 6104 O O . TYR B 1 80 ? -8.461 32.188 -34.25 1 96.06 80 TYR B O 1
ATOM 6112 N N . VAL B 1 81 ? -8.094 34.281 -34.938 1 96.06 81 VAL B N 1
ATOM 6113 C CA . VAL B 1 81 ? -9.336 34.812 -34.406 1 96.06 81 VAL B CA 1
ATOM 6114 C C . VAL B 1 81 ? -10.523 34.188 -35.125 1 96.06 81 VAL B C 1
ATOM 6116 O O . VAL B 1 81 ? -11.562 33.938 -34.5 1 96.06 81 VAL B O 1
ATOM 6119 N N . GLU B 1 82 ? -10.383 33.875 -36.375 1 95.62 82 GLU B N 1
ATOM 6120 C CA . GLU B 1 82 ? -11.453 33.25 -37.125 1 95.62 82 GLU B CA 1
ATOM 6121 C C . GLU B 1 82 ? -11.773 31.859 -36.594 1 95.62 82 GLU B C 1
ATOM 6123 O O . GLU B 1 82 ? -12.93 31.438 -36.625 1 95.62 82 GLU B O 1
ATOM 6128 N N . LEU B 1 83 ? -10.758 31.25 -36.156 1 96.12 83 LEU B N 1
ATOM 6129 C CA . LEU B 1 83 ? -10.938 29.906 -35.594 1 96.12 83 LEU B CA 1
ATOM 6130 C C . LEU B 1 83 ? -11.789 29.938 -34.344 1 96.12 83 LEU B C 1
ATOM 6132 O O . LEU B 1 83 ? -12.414 28.938 -33.969 1 96.12 83 LEU B O 1
ATOM 6136 N N . LEU B 1 84 ? -11.859 31.078 -33.594 1 96.38 84 LEU B N 1
ATOM 6137 C CA . LEU B 1 84 ? -12.594 31.219 -32.344 1 96.38 84 LEU B CA 1
ATOM 6138 C C . LEU B 1 84 ? -14.094 31.281 -32.594 1 96.38 84 LEU B C 1
ATOM 6140 O O . LEU B 1 84 ? -14.883 31.25 -31.641 1 96.38 84 LEU B O 1
ATOM 6144 N N . TYR B 1 85 ? -14.508 31.359 -33.875 1 95.31 85 TYR B N 1
ATOM 6145 C CA . TYR B 1 85 ? -15.922 31.422 -34.219 1 95.31 85 TYR B CA 1
ATOM 6146 C C . TYR B 1 85 ? -16.406 30.078 -34.781 1 95.31 85 TYR B C 1
ATOM 6148 O O . TYR B 1 85 ? -17.547 29.953 -35.219 1 95.31 85 TYR B O 1
ATOM 6156 N N . GLU B 1 86 ? -15.602 29.031 -34.781 1 94.31 86 GLU B N 1
ATOM 6157 C CA . GLU B 1 86 ? -15.906 27.703 -35.312 1 94.31 86 GLU B CA 1
ATOM 6158 C C . GLU B 1 86 ? -16.234 26.719 -34.188 1 94.31 86 GLU B C 1
ATOM 6160 O O . GLU B 1 86 ? -16.891 27.094 -33.188 1 94.31 86 GLU B O 1
ATOM 6165 N N . GLY B 1 87 ? -15.93 25.5 -34.469 1 93.25 87 GLY B N 1
ATOM 6166 C CA . GLY B 1 87 ? -16.234 24.469 -33.469 1 93.25 87 GLY B CA 1
ATOM 6167 C C . GLY B 1 87 ? -15.258 24.453 -32.312 1 93.25 87 GLY B C 1
ATOM 6168 O O . GLY B 1 87 ? -14.305 25.234 -32.281 1 93.25 87 GLY B O 1
ATOM 6169 N N . MET B 1 88 ? -15.438 23.609 -31.359 1 93.62 88 MET B N 1
ATOM 6170 C CA . MET B 1 88 ? -14.68 23.594 -30.109 1 93.62 88 MET B CA 1
ATOM 6171 C C . MET B 1 88 ? -13.219 23.25 -30.359 1 93.62 88 MET B C 1
ATOM 6173 O O . MET B 1 88 ? -12.32 23.891 -29.812 1 93.62 88 MET B O 1
ATOM 6177 N N . GLU B 1 89 ? -12.922 22.312 -31.219 1 93 89 GLU B N 1
ATOM 6178 C CA . GLU B 1 89 ? -11.547 21.922 -31.5 1 93 89 GLU B CA 1
ATOM 6179 C C . GLU B 1 89 ? -10.781 23.062 -32.188 1 93 89 GLU B C 1
ATOM 6181 O O . GLU B 1 89 ? -9.602 23.281 -31.891 1 93 89 GLU B O 1
ATOM 6186 N N . GLU B 1 90 ? -11.5 23.75 -33.062 1 94.94 90 GLU B N 1
ATOM 6187 C CA . GLU B 1 90 ? -10.898 24.891 -33.75 1 94.94 90 GLU B CA 1
ATOM 6188 C C . GLU B 1 90 ? -10.672 26.062 -32.781 1 94.94 90 GLU B C 1
ATOM 6190 O O . GLU B 1 90 ? -9.656 26.75 -32.875 1 94.94 90 GLU B O 1
ATOM 6195 N N . LYS B 1 91 ? -11.688 26.25 -31.906 1 95.75 91 LYS B N 1
ATOM 6196 C CA . LYS B 1 91 ? -11.539 27.312 -30.906 1 95.75 91 LYS B CA 1
ATOM 6197 C C . LYS B 1 91 ? -10.305 27.078 -30.031 1 95.75 91 LYS B C 1
ATOM 6199 O O . LYS B 1 91 ? -9.531 28 -29.781 1 95.75 91 LYS B O 1
ATOM 6204 N N . ILE B 1 92 ? -10.102 25.797 -29.594 1 94.56 92 ILE B N 1
ATOM 6205 C CA . ILE B 1 92 ? -8.961 25.438 -28.75 1 94.56 92 ILE B CA 1
ATOM 6206 C C . ILE B 1 92 ? -7.664 25.656 -29.516 1 94.56 92 ILE B C 1
ATOM 6208 O O . ILE B 1 92 ? -6.703 26.219 -28.984 1 94.56 92 ILE B O 1
ATOM 6212 N N . HIS B 1 93 ? -7.711 25.234 -30.812 1 94 93 HIS B N 1
ATOM 6213 C CA . HIS B 1 93 ? -6.527 25.391 -31.641 1 94 93 HIS B CA 1
ATOM 6214 C C . HIS B 1 93 ? -6.164 26.859 -31.812 1 94 93 HIS B C 1
ATOM 6216 O O . HIS B 1 93 ? -5.004 27.234 -31.656 1 94 93 HIS B O 1
ATOM 6222 N N . GLY B 1 94 ? -7.121 27.688 -32.156 1 95.25 94 GLY B N 1
ATOM 6223 C CA . GLY B 1 94 ? -6.895 29.109 -32.312 1 95.25 94 GLY B CA 1
ATOM 6224 C C . GLY B 1 94 ? -6.398 29.781 -31.047 1 95.25 94 GLY B C 1
ATOM 6225 O O . GLY B 1 94 ? -5.449 30.562 -31.078 1 95.25 94 GLY B O 1
ATOM 6226 N N . ALA B 1 95 ? -7.035 29.438 -29.891 1 95.75 95 ALA B N 1
ATOM 6227 C CA . ALA B 1 95 ? -6.645 30 -28.609 1 95.75 95 ALA B CA 1
ATOM 6228 C C . ALA B 1 95 ? -5.227 29.578 -28.234 1 95.75 95 ALA B C 1
ATOM 6230 O O . ALA B 1 95 ? -4.465 30.375 -27.672 1 95.75 95 ALA B O 1
ATOM 6231 N N . THR B 1 96 ? -4.836 28.312 -28.531 1 94.69 96 THR B N 1
ATOM 6232 C CA . THR B 1 96 ? -3.514 27.797 -28.203 1 94.69 96 THR B CA 1
ATOM 6233 C C . THR B 1 96 ? -2.434 28.531 -28.984 1 94.69 96 THR B C 1
ATOM 6235 O O . THR B 1 96 ? -1.357 28.812 -28.469 1 94.69 96 THR B O 1
ATOM 6238 N N . LEU B 1 97 ? -2.758 28.828 -30.203 1 94.62 97 LEU B N 1
ATOM 6239 C CA . LEU B 1 97 ? -1.809 29.578 -31.031 1 94.62 97 LEU B CA 1
ATOM 6240 C C . LEU B 1 97 ? -1.607 30.984 -30.484 1 94.62 97 LEU B C 1
ATOM 6242 O O . LEU B 1 97 ? -0.482 31.484 -30.453 1 94.62 97 LEU B O 1
ATOM 6246 N N . ILE B 1 98 ? -2.684 31.609 -30.047 1 95.25 98 ILE B N 1
ATOM 6247 C CA . ILE B 1 98 ? -2.59 32.938 -29.469 1 95.25 98 ILE B CA 1
ATOM 6248 C C . ILE B 1 98 ? -1.812 32.875 -28.156 1 95.25 98 ILE B C 1
ATOM 6250 O O . ILE B 1 98 ? -1.055 33.781 -27.812 1 95.25 98 ILE B O 1
ATOM 6254 N N . LEU B 1 99 ? -1.991 31.797 -27.422 1 94.69 99 LEU B N 1
ATOM 6255 C CA . LEU B 1 99 ? -1.267 31.609 -26.172 1 94.69 99 LEU B CA 1
ATOM 6256 C C . LEU B 1 99 ? 0.235 31.516 -26.422 1 94.69 99 LEU B C 1
ATOM 6258 O O . LEU B 1 99 ? 1.026 32.125 -25.688 1 94.69 99 LEU B O 1
ATOM 6262 N N . HIS B 1 100 ? 0.615 30.797 -27.438 1 92 100 HIS B N 1
ATOM 6263 C CA . HIS B 1 100 ? 2.031 30.672 -27.766 1 92 100 HIS B CA 1
ATOM 6264 C C . HIS B 1 100 ? 2.645 32.031 -28.078 1 92 100 HIS B C 1
ATOM 6266 O O . HIS B 1 100 ? 3.803 32.281 -27.75 1 92 100 HIS B O 1
ATOM 6272 N N . LEU B 1 101 ? 1.866 32.844 -28.672 1 93.31 101 LEU B N 1
ATOM 6273 C CA . LEU B 1 101 ? 2.332 34.219 -28.984 1 93.31 101 LEU B CA 1
ATOM 6274 C C . LEU B 1 101 ? 2.43 35.031 -27.703 1 93.31 101 LEU B C 1
ATOM 6276 O O . LEU B 1 101 ? 3.361 35.844 -27.547 1 93.31 101 LEU B O 1
ATOM 6280 N N . SER B 1 102 ? 1.508 34.844 -26.766 1 94.12 102 SER B N 1
ATOM 6281 C CA . SER B 1 102 ? 1.41 35.656 -25.562 1 94.12 102 SER B CA 1
ATOM 6282 C C . SER B 1 102 ? 2.477 35.281 -24.547 1 94.12 102 SER B C 1
ATOM 6284 O O . SER B 1 102 ? 2.775 36.031 -23.625 1 94.12 102 SER B O 1
ATOM 6286 N N . ARG B 1 103 ? 3.059 34.094 -24.609 1 90.69 103 ARG B N 1
ATOM 6287 C CA . ARG B 1 103 ? 4.074 33.656 -23.672 1 90.69 103 ARG B CA 1
ATOM 6288 C C . ARG B 1 103 ? 5.355 34.469 -23.812 1 90.69 103 ARG B C 1
ATOM 6290 O O . ARG B 1 103 ? 6.164 34.531 -22.875 1 90.69 103 ARG B O 1
ATOM 6297 N N . ASN B 1 104 ? 5.414 35.031 -25 1 88.31 104 ASN B N 1
ATOM 6298 C CA . ASN B 1 104 ? 6.523 35.969 -25.219 1 88.31 104 ASN B CA 1
ATOM 6299 C C . ASN B 1 104 ? 6.133 37.406 -24.875 1 88.31 104 ASN B C 1
ATOM 6301 O O . ASN B 1 104 ? 5.293 38 -25.547 1 88.31 104 ASN B O 1
ATOM 6305 N N . PRO B 1 105 ? 6.836 37.969 -23.859 1 91.19 105 PRO B N 1
ATOM 6306 C CA . PRO B 1 105 ? 6.461 39.312 -23.406 1 91.19 105 PRO B CA 1
ATOM 6307 C C . PRO B 1 105 ? 6.59 40.375 -24.484 1 91.19 105 PRO B C 1
ATOM 6309 O O . PRO B 1 105 ? 5.867 41.375 -24.469 1 91.19 105 PRO B O 1
ATOM 6312 N N . ASP B 1 106 ? 7.391 40.094 -25.484 1 90.38 106 ASP B N 1
ATOM 6313 C CA . ASP B 1 106 ? 7.609 41.094 -26.547 1 90.38 106 ASP B CA 1
ATOM 6314 C C . ASP B 1 106 ? 6.379 41.219 -27.453 1 90.38 106 ASP B C 1
ATOM 6316 O O . ASP B 1 106 ? 6.191 42.219 -28.125 1 90.38 106 ASP B O 1
ATOM 6320 N N . ASN B 1 107 ? 5.641 40.156 -27.453 1 93 107 ASN B N 1
ATOM 6321 C CA . ASN B 1 107 ? 4.473 40.125 -28.328 1 93 107 ASN B CA 1
ATOM 6322 C C . ASN B 1 107 ? 3.254 40.75 -27.672 1 93 107 ASN B C 1
ATOM 6324 O O . ASN B 1 107 ? 2.244 41.031 -28.328 1 93 107 ASN B O 1
ATOM 6328 N N . LEU B 1 108 ? 3.281 41.062 -26.359 1 94.06 108 LEU B N 1
ATOM 6329 C CA . LEU B 1 108 ? 2.105 41.438 -25.578 1 94.06 108 LEU B CA 1
ATOM 6330 C C . LEU B 1 108 ? 1.634 42.844 -25.984 1 94.06 108 LEU B C 1
ATOM 6332 O O . LEU B 1 108 ? 0.431 43.094 -26.094 1 94.06 108 LEU B O 1
ATOM 6336 N N . GLU B 1 109 ? 2.617 43.719 -26.297 1 93.12 109 GLU B N 1
ATOM 6337 C CA . GLU B 1 109 ? 2.256 45.062 -26.703 1 93.12 109 GLU B CA 1
ATOM 6338 C C . GLU B 1 109 ? 1.531 45.062 -28.047 1 93.12 109 GLU B C 1
ATOM 6340 O O . GLU B 1 109 ? 0.559 45.812 -28.219 1 93.12 109 GLU B O 1
ATOM 6345 N N . GLU B 1 110 ? 2.049 44.219 -28.922 1 92.38 110 GLU B N 1
ATOM 6346 C CA . GLU B 1 110 ? 1.429 44.125 -30.234 1 92.38 110 GLU B CA 1
ATOM 6347 C C . GLU B 1 110 ? 0.044 43.469 -30.141 1 92.38 110 GLU B C 1
ATOM 6349 O O . GLU B 1 110 ? -0.881 43.906 -30.844 1 92.38 110 GLU B O 1
ATOM 6354 N N . LEU B 1 111 ? -0.083 42.531 -29.297 1 94.19 111 LEU B N 1
ATOM 6355 C CA . LEU B 1 111 ? -1.361 41.844 -29.125 1 94.19 111 LEU B CA 1
ATOM 6356 C C . LEU B 1 111 ? -2.389 42.781 -28.484 1 94.19 111 LEU B C 1
ATOM 6358 O O . LEU B 1 111 ? -3.584 42.688 -28.766 1 94.19 111 LEU B O 1
ATOM 6362 N N . LEU B 1 112 ? -1.904 43.656 -27.609 1 94 112 LEU B N 1
ATOM 6363 C CA . LEU B 1 112 ? -2.77 44.625 -26.938 1 94 112 LEU B CA 1
ATOM 6364 C C . LEU B 1 112 ? -3.473 45.5 -27.953 1 94 112 LEU B C 1
ATOM 6366 O O . LEU B 1 112 ? -4.629 45.906 -27.766 1 94 112 LEU B O 1
ATOM 6370 N N . LYS B 1 113 ? -2.818 45.781 -29.047 1 91.75 113 LYS B N 1
ATOM 6371 C CA . LYS B 1 113 ? -3.363 46.625 -30.094 1 91.75 113 LYS B CA 1
ATOM 6372 C C . LYS B 1 113 ? -4.477 45.938 -30.875 1 91.75 113 LYS B C 1
ATOM 6374 O O . LYS B 1 113 ? -5.316 46.594 -31.484 1 91.75 113 LYS B O 1
ATOM 6379 N N . ASN B 1 114 ? -4.434 44.688 -30.844 1 92.94 114 ASN B N 1
ATOM 6380 C CA . ASN B 1 114 ? -5.469 43.906 -31.516 1 92.94 114 ASN B CA 1
ATOM 6381 C C . ASN B 1 114 ? -6.68 43.688 -30.625 1 92.94 114 ASN B C 1
ATOM 6383 O O . ASN B 1 114 ? -6.891 42.562 -30.125 1 92.94 114 ASN B O 1
ATOM 6387 N N . GLU B 1 115 ? -7.566 44.594 -30.5 1 92.56 115 GLU B N 1
ATOM 6388 C CA . GLU B 1 115 ? -8.719 44.562 -29.609 1 92.56 115 GLU B CA 1
ATOM 6389 C C . GLU B 1 115 ? -9.734 43.531 -30.031 1 92.56 115 GLU B C 1
ATOM 6391 O O . GLU B 1 115 ? -10.445 42.969 -29.203 1 92.56 115 GLU B O 1
ATOM 6396 N N . THR B 1 116 ? -9.695 43.312 -31.312 1 93.94 116 THR B N 1
ATOM 6397 C CA . THR B 1 116 ? -10.625 42.312 -31.828 1 93.94 116 THR B CA 1
ATOM 6398 C C . THR B 1 116 ? -10.266 40.906 -31.297 1 93.94 116 THR B C 1
ATOM 6400 O O . THR B 1 116 ? -11.148 40.125 -30.922 1 93.94 116 THR B O 1
ATOM 6403 N N . ALA B 1 117 ? -8.984 40.625 -31.312 1 94.94 117 ALA B N 1
ATOM 6404 C CA . ALA B 1 117 ? -8.531 39.312 -30.844 1 94.94 117 ALA B CA 1
ATOM 6405 C C . ALA B 1 117 ? -8.836 39.125 -29.359 1 94.94 117 ALA B C 1
ATOM 6407 O O . ALA B 1 117 ? -9.391 38.125 -28.953 1 94.94 117 ALA B O 1
ATOM 6408 N N . LEU B 1 118 ? -8.508 40.094 -28.531 1 96.25 118 LEU B N 1
ATOM 6409 C CA . LEU B 1 118 ? -8.719 40.031 -27.078 1 96.25 118 LEU B CA 1
ATOM 6410 C C . LEU B 1 118 ? -10.203 40 -26.75 1 96.25 118 LEU B C 1
ATOM 6412 O O . LEU B 1 118 ? -10.633 39.312 -25.828 1 96.25 118 LEU B O 1
ATOM 6416 N N . GLY B 1 119 ? -10.914 40.812 -27.5 1 96.19 119 GLY B N 1
ATOM 6417 C CA . GLY B 1 119 ? -12.352 40.812 -27.312 1 96.19 119 GLY B CA 1
ATOM 6418 C C . GLY B 1 119 ? -12.984 39.469 -27.641 1 96.19 119 GLY B C 1
ATOM 6419 O O . GLY B 1 119 ? -13.898 39 -26.938 1 96.19 119 GLY B O 1
ATOM 6420 N N . ALA B 1 120 ? -12.531 38.875 -28.719 1 97.12 120 ALA B N 1
ATOM 6421 C CA . ALA B 1 120 ? -13.031 37.562 -29.094 1 97.12 120 ALA B CA 1
ATOM 6422 C C . ALA B 1 120 ? -12.711 36.5 -28.031 1 97.12 120 ALA B C 1
ATOM 6424 O O . ALA B 1 120 ? -13.555 35.688 -27.703 1 97.12 120 ALA B O 1
ATOM 6425 N N . LEU B 1 121 ? -11.484 36.531 -27.531 1 97.5 121 LEU B N 1
ATOM 6426 C CA . LEU B 1 121 ? -11.07 35.594 -26.484 1 97.5 121 LEU B CA 1
ATOM 6427 C C . LEU B 1 121 ? -11.953 35.75 -25.234 1 97.5 121 LEU B C 1
ATOM 6429 O O . LEU B 1 121 ? -12.414 34.75 -24.672 1 97.5 121 LEU B O 1
ATOM 6433 N N . ALA B 1 122 ? -12.18 36.969 -24.797 1 97.44 122 ALA B N 1
ATOM 6434 C CA . ALA B 1 122 ? -13.016 37.219 -23.625 1 97.44 122 ALA B CA 1
ATOM 6435 C C . ALA B 1 122 ? -14.438 36.719 -23.844 1 97.44 122 ALA B C 1
ATOM 6437 O O . ALA B 1 122 ? -15.055 36.156 -22.938 1 97.44 122 ALA B O 1
ATOM 6438 N N . ARG B 1 123 ? -14.953 36.969 -25.031 1 96.75 123 ARG B N 1
ATOM 6439 C CA . ARG B 1 123 ? -16.297 36.531 -25.359 1 96.75 123 ARG B CA 1
ATOM 6440 C C . ARG B 1 123 ? -16.391 35 -25.297 1 96.75 123 ARG B C 1
ATOM 6442 O O . ARG B 1 123 ? -17.328 34.469 -24.703 1 96.75 123 ARG B O 1
ATOM 6449 N N . VAL B 1 124 ? -15.484 34.344 -25.969 1 97.12 124 VAL B N 1
ATOM 6450 C CA . VAL B 1 124 ? -15.477 32.875 -26 1 97.12 124 VAL B CA 1
ATOM 6451 C C . VAL B 1 124 ? -15.383 32.344 -24.578 1 97.12 124 VAL B C 1
ATOM 6453 O O . VAL B 1 124 ? -16.031 31.328 -24.234 1 97.12 124 VAL B O 1
ATOM 6456 N N . LEU B 1 125 ? -14.555 32.906 -23.703 1 97.19 125 LEU B N 1
ATOM 6457 C CA . LEU B 1 125 ? -14.438 32.469 -22.312 1 97.19 125 LEU B CA 1
ATOM 6458 C C . LEU B 1 125 ? -15.766 32.625 -21.594 1 97.19 125 LEU B C 1
ATOM 6460 O O . LEU B 1 125 ? -16.172 31.719 -20.844 1 97.19 125 LEU B O 1
ATOM 6464 N N . ARG B 1 126 ? -16.484 33.656 -21.812 1 96.44 126 ARG B N 1
ATOM 6465 C CA . ARG B 1 126 ? -17.766 33.938 -21.156 1 96.44 126 ARG B CA 1
ATOM 6466 C C . ARG B 1 126 ? -18.812 32.906 -21.578 1 96.44 126 ARG B C 1
ATOM 6468 O O . ARG B 1 126 ? -19.625 32.469 -20.75 1 96.44 126 ARG B O 1
ATOM 6475 N N . GLU B 1 127 ? -18.75 32.5 -22.797 1 94.94 127 GLU B N 1
ATOM 6476 C CA . GLU B 1 127 ? -19.828 31.672 -23.359 1 94.94 127 GLU B CA 1
ATOM 6477 C C . GLU B 1 127 ? -19.516 30.188 -23.188 1 94.94 127 GLU B C 1
ATOM 6479 O O . GLU B 1 127 ? -20.422 29.391 -22.969 1 94.94 127 GLU B O 1
ATOM 6484 N N . ASP B 1 128 ? -18.219 29.875 -23.297 1 94.25 128 ASP B N 1
ATOM 6485 C CA . ASP B 1 128 ? -17.938 28.453 -23.5 1 94.25 128 ASP B CA 1
ATOM 6486 C C . ASP B 1 128 ? -17.078 27.891 -22.375 1 94.25 128 ASP B C 1
ATOM 6488 O O . ASP B 1 128 ? -16.562 26.781 -22.484 1 94.25 128 ASP B O 1
ATOM 6492 N N . TRP B 1 129 ? -16.891 28.531 -21.281 1 92.75 129 TRP B N 1
ATOM 6493 C CA . TRP B 1 129 ? -15.945 28.078 -20.266 1 92.75 129 TRP B CA 1
ATOM 6494 C C . TRP B 1 129 ? -16.453 26.828 -19.562 1 92.75 129 TRP B C 1
ATOM 6496 O O . TRP B 1 129 ? -15.664 26.016 -19.062 1 92.75 129 TRP B O 1
ATOM 6506 N N . LYS B 1 130 ? -17.719 26.562 -19.547 1 93 130 LYS B N 1
ATOM 6507 C CA . LYS B 1 130 ? -18.297 25.406 -18.875 1 93 130 LYS B CA 1
ATOM 6508 C C . LYS B 1 130 ? -18.172 24.156 -19.75 1 93 130 LYS B C 1
ATOM 6510 O O . LYS B 1 130 ? -18.219 23.031 -19.234 1 93 130 LYS B O 1
ATOM 6515 N N . GLN B 1 131 ? -17.969 24.375 -21.047 1 92.62 131 GLN B N 1
ATOM 6516 C CA . GLN B 1 131 ? -18.016 23.266 -22 1 92.62 131 GLN B CA 1
ATOM 6517 C C . GLN B 1 131 ? -16.656 22.562 -22.094 1 92.62 131 GLN B C 1
ATOM 6519 O O . GLN B 1 131 ? -16.594 21.359 -22.281 1 92.62 131 GLN B O 1
ATOM 6524 N N . SER B 1 132 ? -15.602 23.391 -22 1 92.75 132 SER B N 1
ATOM 6525 C CA . SER B 1 132 ? -14.266 22.812 -22.125 1 92.75 132 SER B CA 1
ATOM 6526 C C . SER B 1 132 ? -13.305 23.438 -21.125 1 92.75 132 SER B C 1
ATOM 6528 O O . SER B 1 132 ? -12.977 24.609 -21.219 1 92.75 132 SER B O 1
ATOM 6530 N N . VAL B 1 133 ? -12.734 22.547 -20.266 1 92.62 133 VAL B N 1
ATOM 6531 C CA . VAL B 1 133 ? -11.773 23 -19.266 1 92.62 133 VAL B CA 1
ATOM 6532 C C . VAL B 1 133 ? -10.469 23.406 -19.953 1 92.62 133 VAL B C 1
ATOM 6534 O O . VAL B 1 133 ? -9.82 24.359 -19.547 1 92.62 133 VAL B O 1
ATOM 6537 N N . GLU B 1 134 ? -10.164 22.75 -21 1 91.75 134 GLU B N 1
ATOM 6538 C CA . GLU B 1 134 ? -8.945 23.016 -21.75 1 91.75 134 GLU B CA 1
ATOM 6539 C C . GLU B 1 134 ? -9 24.391 -22.406 1 91.75 134 GLU B C 1
ATOM 6541 O O . GLU B 1 134 ? -8.031 25.156 -22.359 1 91.75 134 GLU B O 1
ATOM 6546 N N . LEU B 1 135 ? -10.125 24.641 -23.016 1 94.62 135 LEU B N 1
ATOM 6547 C CA . LEU B 1 135 ? -10.312 25.938 -23.656 1 94.62 135 LEU B CA 1
ATOM 6548 C C . LEU B 1 135 ? -10.242 27.062 -22.641 1 94.62 135 LEU B C 1
ATOM 6550 O O . LEU B 1 135 ? -9.547 28.062 -22.859 1 94.62 135 LEU B O 1
ATOM 6554 N N . ALA B 1 136 ? -10.938 26.891 -21.5 1 96.06 136 ALA B N 1
ATOM 6555 C CA . ALA B 1 136 ? -10.93 27.891 -20.438 1 96.06 136 ALA B CA 1
ATOM 6556 C C . ALA B 1 136 ? -9.516 28.125 -19.922 1 96.06 136 ALA B C 1
ATOM 6558 O O . ALA B 1 136 ? -9.102 29.281 -19.75 1 96.06 136 ALA B O 1
ATOM 6559 N N . THR B 1 137 ? -8.766 27.031 -19.688 1 96.31 137 THR B N 1
ATOM 6560 C CA . THR B 1 137 ? -7.398 27.141 -19.188 1 96.31 137 THR B CA 1
ATOM 6561 C C . THR B 1 137 ? -6.52 27.906 -20.156 1 96.31 137 THR B C 1
ATOM 6563 O O . THR B 1 137 ? -5.754 28.781 -19.75 1 96.31 137 THR B O 1
ATOM 6566 N N . THR B 1 138 ? -6.68 27.609 -21.438 1 95.31 138 THR B N 1
ATOM 6567 C CA . THR B 1 138 ? -5.859 28.234 -22.453 1 95.31 138 THR B CA 1
ATOM 6568 C C . THR B 1 138 ? -6.137 29.734 -22.531 1 95.31 138 THR B C 1
ATOM 6570 O O . THR B 1 138 ? -5.207 30.547 -22.578 1 95.31 138 THR B O 1
ATOM 6573 N N . ILE B 1 139 ? -7.371 30.109 -22.531 1 97.31 139 ILE B N 1
ATOM 6574 C CA . ILE B 1 139 ? -7.746 31.516 -22.641 1 97.31 139 ILE B CA 1
ATOM 6575 C C . ILE B 1 139 ? -7.316 32.281 -21.391 1 97.31 139 ILE B C 1
ATOM 6577 O O . ILE B 1 139 ? -6.762 33.375 -21.484 1 97.31 139 ILE B O 1
ATOM 6581 N N . ILE B 1 140 ? -7.562 31.734 -20.219 1 97.06 140 ILE B N 1
ATOM 6582 C CA . ILE B 1 140 ? -7.164 32.375 -18.969 1 97.06 140 ILE B CA 1
ATOM 6583 C C . ILE B 1 140 ? -5.645 32.531 -18.922 1 97.06 140 ILE B C 1
ATOM 6585 O O . ILE B 1 140 ? -5.121 33.531 -18.422 1 97.06 140 ILE B O 1
ATOM 6589 N N . TYR B 1 141 ? -4.969 31.547 -19.469 1 95.81 141 TYR B N 1
ATOM 6590 C CA . TYR B 1 141 ? -3.51 31.609 -19.531 1 95.81 141 TYR B CA 1
ATOM 6591 C C . TYR B 1 141 ? -3.047 32.812 -20.359 1 95.81 141 TYR B C 1
ATOM 6593 O O . TYR B 1 141 ? -2.08 33.469 -20.016 1 95.81 141 TYR B O 1
ATOM 6601 N N . VAL B 1 142 ? -3.727 33.062 -21.438 1 96 142 VAL B N 1
ATOM 6602 C CA . VAL B 1 142 ? -3.398 34.219 -22.266 1 96 142 VAL B CA 1
ATOM 6603 C C . VAL B 1 142 ? -3.496 35.5 -21.438 1 96 142 VAL B C 1
ATOM 6605 O O . VAL B 1 142 ? -2.572 36.312 -21.438 1 96 142 VAL B O 1
ATOM 6608 N N . PHE B 1 143 ? -4.586 35.656 -20.766 1 97.25 143 PHE B N 1
ATOM 6609 C CA . PHE B 1 143 ? -4.793 36.844 -19.984 1 97.25 143 PHE B CA 1
ATOM 6610 C C . PHE B 1 143 ? -3.871 36.875 -18.766 1 97.25 143 PHE B C 1
ATOM 6612 O O . PHE B 1 143 ? -3.553 37.938 -18.234 1 97.25 143 PHE B O 1
ATOM 6619 N N . PHE B 1 144 ? -3.479 35.719 -18.266 1 95.44 144 PHE B N 1
ATOM 6620 C CA . PHE B 1 144 ? -2.482 35.625 -17.203 1 95.44 144 PHE B CA 1
ATOM 6621 C C . PHE B 1 144 ? -1.158 36.25 -17.656 1 95.44 144 PHE B C 1
ATOM 6623 O O . PHE B 1 144 ? -0.505 36.969 -16.875 1 95.44 144 PHE B O 1
ATOM 6630 N N . CYS B 1 145 ? -0.815 35.938 -18.875 1 94.94 145 CYS B N 1
ATOM 6631 C CA . CYS B 1 145 ? 0.41 36.531 -19.422 1 94.94 145 CYS B CA 1
ATOM 6632 C C . CYS B 1 145 ? 0.352 38.031 -19.391 1 94.94 145 CYS B C 1
ATOM 6634 O O . CYS B 1 145 ? 1.343 38.688 -19.078 1 94.94 145 CYS B O 1
ATOM 6636 N N . PHE B 1 146 ? -0.778 38.625 -19.641 1 95.25 146 PHE B N 1
ATOM 6637 C CA . PHE B 1 146 ? -0.956 40.062 -19.562 1 95.25 146 PHE B CA 1
ATOM 6638 C C . PHE B 1 146 ? -0.912 40.531 -18.125 1 95.25 146 PHE B C 1
ATOM 6640 O O . PHE B 1 146 ? -0.281 41.562 -17.812 1 95.25 146 PHE B O 1
ATOM 6647 N N . SER B 1 147 ? -1.482 39.75 -17.234 1 94.62 147 SER B N 1
ATOM 6648 C CA . SER B 1 147 ? -1.631 40.156 -15.844 1 94.62 147 SER B CA 1
ATOM 6649 C C . SER B 1 147 ? -0.285 40.156 -15.125 1 94.62 147 SER B C 1
ATOM 6651 O O . SER B 1 147 ? -0.153 40.781 -14.055 1 94.62 147 SER B O 1
ATOM 6653 N N . SER B 1 148 ? 0.732 39.5 -15.656 1 92.38 148 SER B N 1
ATOM 6654 C CA . SER B 1 148 ? 2.055 39.438 -15.047 1 92.38 148 SER B CA 1
ATOM 6655 C C . SER B 1 148 ? 2.744 40.812 -15.07 1 92.38 148 SER B C 1
ATOM 6657 O O . SER B 1 148 ? 3.727 41 -14.352 1 92.38 148 SER B O 1
ATOM 6659 N N . PHE B 1 149 ? 2.168 41.688 -15.883 1 92.56 149 PHE B N 1
ATOM 6660 C CA . PHE B 1 149 ? 2.68 43.062 -15.961 1 92.56 149 PHE B CA 1
ATOM 6661 C C . PHE B 1 149 ? 1.615 44.062 -15.531 1 92.56 149 PHE B C 1
ATOM 6663 O O . PHE B 1 149 ? 0.515 44.094 -16.094 1 92.56 149 PHE B O 1
ATOM 6670 N N . SER B 1 150 ? 1.985 44.938 -14.594 1 92.06 150 SER B N 1
ATOM 6671 C CA . SER B 1 150 ? 1.032 45.875 -14 1 92.06 150 SER B CA 1
ATOM 6672 C C . SER B 1 150 ? 0.47 46.844 -15.039 1 92.06 150 SER B C 1
ATOM 6674 O O . SER B 1 150 ? -0.663 47.312 -14.914 1 92.06 150 SER B O 1
ATOM 6676 N N . GLN B 1 151 ? 1.245 47.031 -16.141 1 92.19 151 GLN B N 1
ATOM 6677 C CA . GLN B 1 151 ? 0.817 47.969 -17.188 1 92.19 151 GLN B CA 1
ATOM 6678 C C . GLN B 1 151 ? -0.401 47.438 -17.938 1 92.19 151 GLN B C 1
ATOM 6680 O O . GLN B 1 151 ? -1.141 48.219 -18.547 1 92.19 151 GLN B O 1
ATOM 6685 N N . PHE B 1 152 ? -0.623 46.125 -17.859 1 94.19 152 PHE B N 1
ATOM 6686 C CA . PHE B 1 152 ? -1.706 45.562 -18.641 1 94.19 152 PHE B CA 1
ATOM 6687 C C . PHE B 1 152 ? -2.891 45.219 -17.734 1 94.19 152 PHE B C 1
ATOM 6689 O O . PHE B 1 152 ? -3.852 44.562 -18.188 1 94.19 152 PHE B O 1
ATOM 6696 N N . HIS B 1 153 ? -2.895 45.531 -16.438 1 93.62 153 HIS B N 1
ATOM 6697 C CA . HIS B 1 153 ? -3.973 45.188 -15.516 1 93.62 153 HIS B CA 1
ATOM 6698 C C . HIS B 1 153 ? -5.281 45.875 -15.938 1 93.62 153 HIS B C 1
ATOM 6700 O O . HIS B 1 153 ? -6.355 45.281 -15.773 1 93.62 153 HIS B O 1
ATOM 6706 N N . GLY B 1 154 ? -5.109 47.031 -16.484 1 92.88 154 GLY B N 1
ATOM 6707 C CA . GLY B 1 154 ? -6.285 47.75 -16.984 1 92.88 154 GLY B CA 1
ATOM 6708 C C . GLY B 1 154 ? -7.031 46.969 -18.047 1 92.88 154 GLY B C 1
ATOM 6709 O O . GLY B 1 154 ? -8.266 46.938 -18.062 1 92.88 154 GLY B O 1
ATOM 6710 N N . LEU B 1 155 ? -6.332 46.312 -18.938 1 93.38 155 LEU B N 1
ATOM 6711 C CA . LEU B 1 155 ? -6.898 45.5 -20.016 1 93.38 155 LEU B CA 1
ATOM 6712 C C . LEU B 1 155 ? -7.688 44.344 -19.438 1 93.38 155 LEU B C 1
ATOM 6714 O O . LEU B 1 155 ? -8.805 44.062 -19.891 1 93.38 155 LEU B O 1
ATOM 6718 N N . VAL B 1 156 ? -7.09 43.656 -18.438 1 94.69 156 VAL B N 1
ATOM 6719 C CA . VAL B 1 156 ? -7.691 42.469 -17.828 1 94.69 156 VAL B CA 1
ATOM 6720 C C . VAL B 1 156 ? -8.984 42.875 -17.125 1 94.69 156 VAL B C 1
ATOM 6722 O O . VAL B 1 156 ? -9.984 42.156 -17.203 1 94.69 156 VAL B O 1
ATOM 6725 N N . THR B 1 157 ? -8.898 44.031 -16.469 1 93.62 157 THR B N 1
ATOM 6726 C CA . THR B 1 157 ? -10.07 44.531 -15.758 1 93.62 157 THR B CA 1
ATOM 6727 C C . THR B 1 157 ? -11.156 44.969 -16.734 1 93.62 157 THR B C 1
ATOM 6729 O O . THR B 1 157 ? -12.344 44.781 -16.484 1 93.62 157 THR B O 1
ATOM 6732 N N . HIS B 1 158 ? -10.734 45.562 -17.875 1 94.44 158 HIS B N 1
ATOM 6733 C CA . HIS B 1 158 ? -11.656 46.031 -18.906 1 94.44 158 HIS B CA 1
ATOM 6734 C C . HIS B 1 158 ? -12.539 44.906 -19.422 1 94.44 158 HIS B C 1
ATOM 6736 O O . HIS B 1 158 ? -13.742 45.062 -19.609 1 94.44 158 HIS B O 1
ATOM 6742 N N . TYR B 1 159 ? -12.008 43.781 -19.609 1 95.88 159 TYR B N 1
ATOM 6743 C CA . TYR B 1 159 ? -12.75 42.656 -20.156 1 95.88 159 TYR B CA 1
ATOM 6744 C C . TYR B 1 159 ? -13.352 41.781 -19.031 1 95.88 159 TYR B C 1
ATOM 6746 O O . TYR B 1 159 ? -13.875 40.719 -19.297 1 95.88 159 TYR B O 1
ATOM 6754 N N . LYS B 1 160 ? -13.289 42.219 -17.766 1 95.75 160 LYS B N 1
ATOM 6755 C CA . LYS B 1 160 ? -13.875 41.562 -16.594 1 95.75 160 LYS B CA 1
ATOM 6756 C C . LYS B 1 160 ? -13.398 40.125 -16.438 1 95.75 160 LYS B C 1
ATOM 6758 O O . LYS B 1 160 ? -14.188 39.25 -16.109 1 95.75 160 LYS B O 1
ATOM 6763 N N . ILE B 1 161 ? -12.133 39.969 -16.828 1 96.31 161 ILE B N 1
ATOM 6764 C CA . ILE B 1 161 ? -11.562 38.625 -16.781 1 96.31 161 ILE B CA 1
ATOM 6765 C C . ILE B 1 161 ? -11.445 38.156 -15.336 1 96.31 161 ILE B C 1
ATOM 6767 O O . ILE B 1 161 ? -11.609 36.969 -15.047 1 96.31 161 ILE B O 1
ATOM 6771 N N . GLY B 1 162 ? -11.117 39 -14.391 1 95.56 162 GLY B N 1
ATOM 6772 C CA . GLY B 1 162 ? -11.047 38.656 -12.984 1 95.56 162 GLY B CA 1
ATOM 6773 C C . GLY B 1 162 ? -12.336 38.062 -12.453 1 95.56 162 GLY B C 1
ATOM 6774 O O . GLY B 1 162 ? -12.32 37 -11.797 1 95.56 162 GLY B O 1
ATOM 6775 N N . ALA B 1 163 ? -13.367 38.75 -12.758 1 95.75 163 ALA B N 1
ATOM 6776 C CA . ALA B 1 163 ? -14.672 38.281 -12.312 1 95.75 163 ALA B CA 1
ATOM 6777 C C . ALA B 1 163 ? -14.992 36.906 -12.93 1 95.75 163 ALA B C 1
ATOM 6779 O O . ALA B 1 163 ? -15.547 36.031 -12.266 1 95.75 163 ALA B O 1
ATOM 6780 N N . LEU B 1 164 ? -14.688 36.75 -14.18 1 96.31 164 LEU B N 1
ATOM 6781 C CA . LEU B 1 164 ? -14.914 35.5 -14.875 1 96.31 164 LEU B CA 1
ATOM 6782 C C . LEU B 1 164 ? -14.102 34.375 -14.234 1 96.31 164 LEU B C 1
ATOM 6784 O O . LEU B 1 164 ? -14.602 33.25 -14.062 1 96.31 164 LEU B O 1
ATOM 6788 N N . CYS B 1 165 ? -12.852 34.688 -13.906 1 96.56 165 CYS B N 1
ATOM 6789 C CA . CYS B 1 165 ? -12.008 33.719 -13.242 1 96.56 165 CYS B CA 1
ATOM 6790 C C . CYS B 1 165 ? -12.617 33.281 -11.914 1 96.56 165 CYS B C 1
ATOM 6792 O O . CYS B 1 165 ? -12.602 32.094 -11.586 1 96.56 165 CYS B O 1
ATOM 6794 N N . MET B 1 166 ? -13.148 34.156 -11.172 1 96.62 166 MET B N 1
ATOM 6795 C CA . MET B 1 166 ? -13.773 33.844 -9.898 1 96.62 166 MET B CA 1
ATOM 6796 C C . MET B 1 166 ? -14.953 32.875 -10.094 1 96.62 166 MET B C 1
ATOM 6798 O O . MET B 1 166 ? -15.125 31.938 -9.328 1 96.62 166 MET B O 1
ATOM 6802 N N . ASN B 1 167 ? -15.695 33.156 -11.109 1 95.88 167 ASN B N 1
ATOM 6803 C CA . ASN B 1 167 ? -16.828 32.281 -11.422 1 95.88 167 ASN B CA 1
ATOM 6804 C C . ASN B 1 167 ? -16.359 30.875 -11.797 1 95.88 167 ASN B C 1
ATOM 6806 O O . ASN B 1 167 ? -16.953 29.875 -11.367 1 95.88 167 ASN B O 1
ATOM 6810 N N . VAL B 1 168 ? -15.367 30.875 -12.594 1 96.38 168 VAL B N 1
ATOM 6811 C CA . VAL B 1 168 ? -14.812 29.594 -13.031 1 96.38 168 VAL B CA 1
ATOM 6812 C C . VAL B 1 168 ? -14.32 28.812 -11.828 1 96.38 168 VAL B C 1
ATOM 6814 O O . VAL B 1 168 ? -14.594 27.609 -11.703 1 96.38 168 VAL B O 1
ATOM 6817 N N . ILE B 1 169 ? -13.617 29.406 -10.898 1 97 169 ILE B N 1
ATOM 6818 C CA . ILE B 1 169 ? -13.07 28.75 -9.711 1 97 169 ILE B CA 1
ATOM 6819 C C . ILE B 1 169 ? -14.203 28.219 -8.844 1 97 169 ILE B C 1
ATOM 6821 O O . ILE B 1 169 ? -14.172 27.062 -8.414 1 97 169 ILE B O 1
ATOM 6825 N N . GLU B 1 170 ? -15.188 29.031 -8.664 1 95.38 170 GLU B N 1
ATOM 6826 C CA . GLU B 1 170 ? -16.328 28.609 -7.84 1 95.38 170 GLU B CA 1
ATOM 6827 C C . GLU B 1 170 ? -17.016 27.391 -8.438 1 95.38 170 GLU B C 1
ATOM 6829 O O . GLU B 1 170 ? -17.328 26.438 -7.715 1 95.38 170 GLU B O 1
ATOM 6834 N N . HIS B 1 171 ? -17.188 27.484 -9.688 1 95.19 171 HIS B N 1
ATOM 6835 C CA . HIS B 1 171 ? -17.844 26.391 -10.375 1 95.19 171 HIS B CA 1
ATOM 6836 C C . HIS B 1 171 ? -17.016 25.094 -10.273 1 95.19 171 HIS B C 1
ATOM 6838 O O . HIS B 1 171 ? -17.562 24.031 -10 1 95.19 171 HIS B O 1
ATOM 6844 N N . GLU B 1 172 ? -15.773 25.25 -10.5 1 94.75 172 GLU B N 1
ATOM 6845 C CA . GLU B 1 172 ? -14.906 24.078 -10.477 1 94.75 172 GLU B CA 1
ATOM 6846 C C . GLU B 1 172 ? -14.797 23.5 -9.062 1 94.75 172 GLU B C 1
ATOM 6848 O O . GLU B 1 172 ? -14.68 22.281 -8.891 1 94.75 172 GLU B O 1
ATOM 6853 N N . LEU B 1 173 ? -14.82 24.312 -8.062 1 95.81 173 LEU B N 1
ATOM 6854 C CA . LEU B 1 173 ? -14.797 23.844 -6.684 1 95.81 173 LEU B CA 1
ATOM 6855 C C . LEU B 1 173 ? -16.078 23.094 -6.34 1 95.81 173 LEU B C 1
ATOM 6857 O O . LEU B 1 173 ? -16.031 22.062 -5.648 1 95.81 173 LEU B O 1
ATOM 6861 N N . LYS B 1 174 ? -17.172 23.531 -6.859 1 94.69 174 LYS B N 1
ATOM 6862 C CA . LYS B 1 174 ? -18.438 22.828 -6.66 1 94.69 174 LYS B CA 1
ATOM 6863 C C . LYS B 1 174 ? -18.438 21.469 -7.359 1 94.69 174 LYS B C 1
ATOM 6865 O O . LYS B 1 174 ? -18.922 20.469 -6.809 1 94.69 174 LYS B O 1
ATOM 6870 N N . ARG B 1 175 ? -17.938 21.516 -8.531 1 92.5 175 ARG B N 1
ATOM 6871 C CA . ARG B 1 175 ? -17.812 20.281 -9.281 1 92.5 175 ARG B CA 1
ATOM 6872 C C . ARG B 1 175 ? -16.953 19.266 -8.523 1 92.5 175 ARG B C 1
ATOM 6874 O O . ARG B 1 175 ? -17.281 18.078 -8.484 1 92.5 175 ARG B O 1
ATOM 6881 N N . TYR B 1 176 ? -15.945 19.688 -7.953 1 92.31 176 TYR B N 1
ATOM 6882 C CA . TYR B 1 176 ? -15.07 18.828 -7.168 1 92.31 176 TYR B CA 1
ATOM 6883 C C . TYR B 1 176 ? -15.805 18.234 -5.973 1 92.31 176 TYR B C 1
ATOM 6885 O O . TYR B 1 176 ? -15.664 17.062 -5.668 1 92.31 176 TYR B O 1
ATOM 6893 N N . ASP B 1 177 ? -16.609 18.984 -5.375 1 92.81 177 ASP B N 1
ATOM 6894 C CA . ASP B 1 177 ? -17.391 18.516 -4.238 1 92.81 177 ASP B CA 1
ATOM 6895 C C . ASP B 1 177 ? -18.344 17.406 -4.66 1 92.81 177 ASP B C 1
ATOM 6897 O O . ASP B 1 177 ? -18.516 16.406 -3.947 1 92.81 177 ASP B O 1
ATOM 6901 N N . LEU B 1 178 ? -18.906 17.594 -5.762 1 91.88 178 LEU B N 1
ATOM 6902 C CA . LEU B 1 178 ? -19.828 16.594 -6.273 1 91.88 178 LEU B CA 1
ATOM 6903 C C . LEU B 1 178 ? -19.109 15.281 -6.559 1 91.88 178 LEU B C 1
ATOM 6905 O O . LEU B 1 178 ? -19.625 14.211 -6.234 1 91.88 178 LEU B O 1
ATOM 6909 N N . TRP B 1 179 ? -17.953 15.492 -7.133 1 88.44 179 TRP B N 1
ATOM 6910 C CA . TRP B 1 179 ? -17.141 14.305 -7.402 1 88.44 179 TRP B CA 1
ATOM 6911 C C . TRP B 1 179 ? -16.75 13.609 -6.105 1 88.44 179 TRP B C 1
ATOM 6913 O O . TRP B 1 179 ? -16.797 12.383 -6.016 1 88.44 179 TRP B O 1
ATOM 6923 N N . GLN B 1 180 ? -16.375 14.336 -5.094 1 87.88 180 GLN B N 1
ATOM 6924 C CA . GLN B 1 180 ? -15.977 13.773 -3.812 1 87.88 180 GLN B CA 1
ATOM 6925 C C . GLN B 1 180 ? -17.141 13.031 -3.15 1 87.88 180 GLN B C 1
ATOM 6927 O O . GLN B 1 180 ? -16.953 11.969 -2.561 1 87.88 180 GLN B O 1
ATOM 6932 N N . ASP B 1 181 ? -18.297 13.516 -3.375 1 91.44 181 ASP B N 1
ATOM 6933 C CA . ASP B 1 181 ? -19.484 12.859 -2.83 1 91.44 181 ASP B CA 1
ATOM 6934 C C . ASP B 1 181 ? -19.75 11.539 -3.541 1 91.44 181 ASP B C 1
ATOM 6936 O O . ASP B 1 181 ? -20.109 10.547 -2.902 1 91.44 181 ASP B O 1
ATOM 6940 N N . GLU B 1 182 ? -19.578 11.586 -4.789 1 87.06 182 GLU B N 1
ATOM 6941 C CA . GLU B 1 182 ? -19.766 10.359 -5.555 1 87.06 182 GLU B CA 1
ATOM 6942 C C . GLU B 1 182 ? -18.734 9.305 -5.152 1 87.06 182 GLU B C 1
ATOM 6944 O O . GLU B 1 182 ? -19.062 8.117 -5.047 1 87.06 182 GLU B O 1
ATOM 6949 N N . LEU B 1 183 ? -17.609 9.695 -4.965 1 84.44 183 LEU B N 1
ATOM 6950 C CA . LEU B 1 183 ? -16.547 8.789 -4.551 1 84.44 183 LEU B CA 1
ATOM 6951 C C . LEU B 1 183 ? -16.844 8.203 -3.172 1 84.44 183 LEU B C 1
ATOM 6953 O O . LEU B 1 183 ? -16.594 7.02 -2.932 1 84.44 183 LEU B O 1
ATOM 6957 N N . LYS B 1 184 ? -17.375 8.992 -2.32 1 86.81 184 LYS B N 1
ATOM 6958 C CA . LYS B 1 184 ? -17.75 8.5 -0.999 1 86.81 184 LYS B CA 1
ATOM 6959 C C . LYS B 1 184 ? -18.859 7.453 -1.097 1 86.81 184 LYS B C 1
ATOM 6961 O O . LYS B 1 184 ? -18.844 6.457 -0.371 1 86.81 184 LYS B O 1
ATOM 6966 N N . ASP B 1 185 ? -19.688 7.688 -1.962 1 86.75 185 ASP B N 1
ATOM 6967 C CA . ASP B 1 185 ? -20.75 6.723 -2.186 1 86.75 185 ASP B CA 1
ATOM 6968 C C . ASP B 1 185 ? -20.203 5.41 -2.74 1 86.75 185 ASP B C 1
ATOM 6970 O O . ASP B 1 185 ? -20.656 4.332 -2.352 1 86.75 185 ASP B O 1
ATOM 6974 N N . HIS B 1 186 ? -19.312 5.559 -3.631 1 83.38 186 HIS B N 1
ATOM 6975 C CA . HIS B 1 186 ? -18.672 4.363 -4.168 1 83.38 186 HIS B CA 1
ATOM 6976 C C . HIS B 1 186 ? -17.938 3.592 -3.08 1 83.38 186 HIS B C 1
ATOM 6978 O O . HIS B 1 186 ? -17.953 2.357 -3.066 1 83.38 186 HIS B O 1
ATOM 6984 N N . GLU B 1 187 ? -17.359 4.254 -2.221 1 85.31 187 GLU B N 1
ATOM 6985 C CA . GLU B 1 187 ? -16.641 3.617 -1.12 1 85.31 187 GLU B CA 1
ATOM 6986 C C . GLU B 1 187 ? -17.594 2.887 -0.186 1 85.31 187 GLU B C 1
ATOM 6988 O O . GLU B 1 187 ? -17.297 1.784 0.279 1 85.31 187 GLU B O 1
ATOM 6993 N N . LYS B 1 188 ? -18.688 3.463 0.029 1 89.38 188 LYS B N 1
ATOM 6994 C CA . LYS B 1 188 ? -19.703 2.816 0.848 1 89.38 188 LYS B CA 1
ATOM 6995 C C . LYS B 1 188 ? -20.234 1.555 0.171 1 89.38 188 LYS B C 1
ATOM 6997 O O . LYS B 1 188 ? -20.422 0.522 0.82 1 89.38 188 LYS B O 1
ATOM 7002 N N . ALA B 1 189 ? -20.391 1.679 -1.041 1 84.25 189 ALA B N 1
ATOM 7003 C CA . ALA B 1 189 ? -20.859 0.528 -1.813 1 84.25 189 ALA B CA 1
ATOM 7004 C C . ALA B 1 189 ? -19.812 -0.589 -1.81 1 84.25 189 ALA B C 1
ATOM 7006 O O . ALA B 1 189 ? -20.156 -1.765 -1.666 1 84.25 189 ALA B O 1
ATOM 7007 N N . PHE B 1 190 ? -18.625 -0.222 -1.902 1 87.75 190 PHE B N 1
ATOM 7008 C CA . PHE B 1 190 ? -17.547 -1.196 -1.904 1 87.75 190 PHE B CA 1
ATOM 7009 C C . PHE B 1 190 ? -17.453 -1.91 -0.561 1 87.75 190 PHE B C 1
ATOM 7011 O O . PHE B 1 190 ? -17.25 -3.125 -0.509 1 87.75 190 PHE B O 1
ATOM 7018 N N . LYS B 1 191 ? -17.703 -1.228 0.381 1 89.81 191 LYS B N 1
ATOM 7019 C CA . LYS B 1 191 ? -17.703 -1.832 1.709 1 89.81 191 LYS B CA 1
ATOM 7020 C C . LYS B 1 191 ? -18.859 -2.82 1.865 1 89.81 191 LYS B C 1
ATOM 7022 O O . LYS B 1 191 ? -18.688 -3.898 2.438 1 89.81 191 LYS B O 1
ATOM 7027 N N . LYS B 1 192 ? -19.938 -2.443 1.439 1 88.81 192 LYS B N 1
ATOM 7028 C CA . LYS B 1 192 ? -21.094 -3.338 1.45 1 88.81 192 LYS B CA 1
ATOM 7029 C C . LYS B 1 192 ? -20.812 -4.609 0.653 1 88.81 192 LYS B C 1
ATOM 7031 O O . LYS B 1 192 ? -21.125 -5.711 1.099 1 88.81 192 LYS B O 1
ATOM 7036 N N . TYR B 1 193 ? -20.234 -4.461 -0.518 1 88.19 193 TYR B N 1
ATOM 7037 C CA . TYR B 1 193 ? -19.859 -5.586 -1.362 1 88.19 193 TYR B CA 1
ATOM 7038 C C . TYR B 1 193 ? -18.906 -6.527 -0.626 1 88.19 193 TYR B C 1
ATOM 7040 O O . TYR B 1 193 ? -19.062 -7.75 -0.691 1 88.19 193 TYR B O 1
ATOM 7048 N N . GLN B 1 194 ? -18.016 -5.965 0.051 1 89.81 194 GLN B N 1
ATOM 7049 C CA . GLN B 1 194 ? -17.062 -6.785 0.798 1 89.81 194 GLN B CA 1
ATOM 7050 C C . GLN B 1 194 ? -17.781 -7.629 1.852 1 89.81 194 GLN B C 1
ATOM 7052 O O . GLN B 1 194 ? -17.438 -8.797 2.061 1 89.81 194 GLN B O 1
ATOM 7057 N N . GLY B 1 195 ? -18.766 -7.023 2.475 1 90 195 GLY B N 1
ATOM 7058 C CA . GLY B 1 195 ? -19.562 -7.77 3.436 1 90 195 GLY B CA 1
ATOM 7059 C C . GLY B 1 195 ? -20.344 -8.906 2.807 1 90 195 GLY B C 1
ATOM 7060 O O . GLY B 1 195 ? -20.391 -10.016 3.354 1 90 195 GLY B O 1
ATOM 7061 N N . LEU B 1 196 ? -20.875 -8.742 1.688 1 89.44 196 LEU B N 1
ATOM 7062 C CA . LEU B 1 196 ? -21.656 -9.742 0.966 1 89.44 196 LEU B CA 1
ATOM 7063 C C . LEU B 1 196 ? -20.75 -10.852 0.438 1 89.44 196 LEU B C 1
ATOM 7065 O O . LEU B 1 196 ? -21.156 -12.023 0.401 1 89.44 196 LEU B O 1
ATOM 7069 N N . LEU B 1 197 ? -19.562 -10.484 0.075 1 91.5 197 LEU B N 1
ATOM 7070 C CA . LEU B 1 197 ? -18.594 -11.445 -0.434 1 91.5 197 LEU B CA 1
ATOM 7071 C C . LEU B 1 197 ? -18.234 -12.469 0.637 1 91.5 197 LEU B C 1
ATOM 7073 O O . LEU B 1 197 ? -18.156 -13.672 0.354 1 91.5 197 LEU B O 1
ATOM 7077 N N . VAL B 1 198 ? -18.109 -12.023 1.789 1 91.12 198 VAL B N 1
ATOM 7078 C CA . VAL B 1 198 ? -17.781 -12.906 2.898 1 91.12 198 VAL B CA 1
ATOM 7079 C C . VAL B 1 198 ? -18.906 -13.914 3.123 1 91.12 198 VAL B C 1
ATOM 7081 O O . VAL B 1 198 ? -18.641 -15.109 3.303 1 91.12 198 VAL B O 1
ATOM 7084 N N . LYS B 1 199 ? -20.078 -13.469 3.088 1 91.5 199 LYS B N 1
ATOM 7085 C CA . LYS B 1 199 ? -21.25 -14.336 3.266 1 91.5 199 LYS B CA 1
ATOM 7086 C C . LYS B 1 199 ? -21.359 -15.344 2.121 1 91.5 199 LYS B C 1
ATOM 7088 O O . LYS B 1 199 ? -21.672 -16.516 2.346 1 91.5 199 LYS B O 1
ATOM 7093 N N . GLN B 1 200 ? -21.094 -14.836 0.968 1 93.62 200 GLN B N 1
ATOM 7094 C CA . GLN B 1 200 ? -21.141 -15.695 -0.209 1 93.62 200 GLN B CA 1
ATOM 7095 C C . GLN B 1 200 ? -20.094 -16.797 -0.128 1 93.62 200 GLN B C 1
ATOM 7097 O O . GLN B 1 200 ? -20.359 -17.953 -0.498 1 93.62 200 GLN B O 1
ATOM 7102 N N . GLU B 1 201 ? -18.953 -16.469 0.298 1 93.5 201 GLU B N 1
ATOM 7103 C CA . GLU B 1 201 ? -17.875 -17.438 0.425 1 93.5 201 GLU B CA 1
ATOM 7104 C C . GLU B 1 201 ? -18.234 -18.531 1.419 1 93.5 201 GLU B C 1
ATOM 7106 O O . GLU B 1 201 ? -17.953 -19.719 1.183 1 93.5 201 GLU B O 1
ATOM 7111 N N . GLN B 1 202 ? -18.875 -18.109 2.422 1 92.44 202 GLN B N 1
ATOM 7112 C CA . GLN B 1 202 ? -19.312 -19.094 3.412 1 92.44 202 GLN B CA 1
ATOM 7113 C C . GLN B 1 202 ? -20.359 -20.031 2.826 1 92.44 202 GLN B C 1
ATOM 7115 O O . GLN B 1 202 ? -20.297 -21.25 3.047 1 92.44 202 GLN B O 1
ATOM 7120 N N . LEU B 1 203 ? -21.266 -19.469 2.178 1 95.38 203 LEU B N 1
ATOM 7121 C CA . LEU B 1 203 ? -22.312 -20.25 1.52 1 95.38 203 LEU B CA 1
ATOM 7122 C C . LEU B 1 203 ? -21.703 -21.25 0.539 1 95.38 203 LEU B C 1
ATOM 7124 O O . LEU B 1 203 ? -22.062 -22.438 0.545 1 95.38 203 LEU B O 1
ATOM 7128 N N . LEU B 1 204 ? -20.781 -20.812 -0.256 1 96.19 204 LEU B N 1
ATOM 7129 C CA . LEU B 1 204 ? -20.141 -21.672 -1.237 1 96.19 204 LEU B CA 1
ATOM 7130 C C . LEU B 1 204 ? -19.375 -22.797 -0.55 1 96.19 204 LEU B C 1
ATOM 7132 O O . LEU B 1 204 ? -19.422 -23.953 -0.993 1 96.19 204 LEU B O 1
ATOM 7136 N N . ARG B 1 205 ? -18.719 -22.484 0.518 1 95.12 205 ARG B N 1
ATOM 7137 C CA . ARG B 1 205 ? -17.922 -23.469 1.238 1 95.12 205 ARG B CA 1
ATOM 7138 C C . ARG B 1 205 ? -18.797 -24.609 1.756 1 95.12 205 ARG B C 1
ATOM 7140 O O . ARG B 1 205 ? -18.5 -25.781 1.513 1 95.12 205 ARG B O 1
ATOM 7147 N N . VAL B 1 206 ? -19.875 -24.25 2.389 1 94.62 206 VAL B N 1
ATOM 7148 C CA . VAL B 1 206 ? -20.75 -25.25 2.979 1 94.62 206 VAL B CA 1
ATOM 7149 C C . VAL B 1 206 ? -21.406 -26.078 1.872 1 94.62 206 VAL B C 1
ATOM 7151 O O . VAL B 1 206 ? -21.484 -27.297 1.965 1 94.62 206 VAL B O 1
ATOM 7154 N N . ALA B 1 207 ? -21.891 -25.469 0.876 1 96.69 207 ALA B N 1
ATOM 7155 C CA . ALA B 1 207 ? -22.547 -26.141 -0.238 1 96.69 207 ALA B CA 1
ATOM 7156 C C . ALA B 1 207 ? -21.578 -27.109 -0.936 1 96.69 207 ALA B C 1
ATOM 7158 O O . ALA B 1 207 ? -21.953 -28.234 -1.261 1 96.69 207 ALA B O 1
ATOM 7159 N N . LEU B 1 208 ? -20.344 -26.688 -1.127 1 97.06 208 LEU B N 1
ATOM 7160 C CA . LEU B 1 208 ? -19.359 -27.516 -1.823 1 97.06 208 LEU B CA 1
ATOM 7161 C C . LEU B 1 208 ? -18.906 -28.688 -0.951 1 97.06 208 LEU B C 1
ATOM 7163 O O . LEU B 1 208 ? -18.656 -29.781 -1.454 1 97.06 208 LEU B O 1
ATOM 7167 N N . TYR B 1 209 ? -18.844 -28.422 0.307 1 95.06 209 TYR B N 1
ATOM 7168 C CA . TYR B 1 209 ? -18.531 -29.531 1.214 1 95.06 209 TYR B CA 1
ATOM 7169 C C . TYR B 1 209 ? -19.609 -30.609 1.14 1 95.06 209 TYR B C 1
ATOM 7171 O O . TYR B 1 209 ? -19.281 -31.797 1.108 1 95.06 209 TYR B O 1
ATOM 7179 N N . LEU B 1 210 ? -20.797 -30.156 1.168 1 96.06 210 LEU B N 1
ATOM 7180 C CA . LEU B 1 210 ? -21.906 -31.094 1.073 1 96.06 210 LEU B CA 1
ATOM 7181 C C . LEU B 1 210 ? -21.828 -31.906 -0.205 1 96.06 210 LEU B C 1
ATOM 7183 O O . LEU B 1 210 ? -21.953 -33.125 -0.168 1 96.06 210 LEU B O 1
ATOM 7187 N N . LEU B 1 211 ? -21.578 -31.25 -1.298 1 96.94 211 LEU B N 1
ATOM 7188 C CA . LEU B 1 211 ? -21.484 -31.938 -2.582 1 96.94 211 LEU B CA 1
ATOM 7189 C C . LEU B 1 211 ? -20.297 -32.906 -2.605 1 96.94 211 LEU B C 1
ATOM 7191 O O . LEU B 1 211 ? -20.391 -34 -3.162 1 96.94 211 LEU B O 1
ATOM 7195 N N . LEU B 1 212 ? -19.172 -32.469 -2.039 1 95.81 212 LEU B N 1
ATOM 7196 C CA . LEU B 1 212 ? -17.984 -33.312 -1.963 1 95.81 212 LEU B CA 1
ATOM 7197 C C . LEU B 1 212 ? -18.297 -34.594 -1.206 1 95.81 212 LEU B C 1
ATOM 7199 O O . LEU B 1 212 ? -17.875 -35.688 -1.624 1 95.81 212 LEU B O 1
ATOM 7203 N N . ASN B 1 213 ? -19.047 -34.5 -0.147 1 94.38 213 ASN B N 1
ATOM 7204 C CA . ASN B 1 213 ? -19.438 -35.656 0.632 1 94.38 213 ASN B CA 1
ATOM 7205 C C . ASN B 1 213 ? -20.312 -36.625 -0.181 1 94.38 213 ASN B C 1
ATOM 7207 O O . ASN B 1 213 ? -20.109 -37.812 -0.152 1 94.38 213 ASN B O 1
ATOM 7211 N N . LEU B 1 214 ? -21.203 -36 -0.908 1 94.75 214 LEU B N 1
ATOM 7212 C CA . LEU B 1 214 ? -22.141 -36.812 -1.696 1 94.75 214 LEU B CA 1
ATOM 7213 C C . LEU B 1 214 ? -21.422 -37.5 -2.854 1 94.75 214 LEU B C 1
ATOM 7215 O O . LEU B 1 214 ? -21.875 -38.531 -3.344 1 94.75 214 LEU B O 1
ATOM 7219 N N . ALA B 1 215 ? -20.328 -36.938 -3.27 1 93.81 215 ALA B N 1
ATOM 7220 C CA . ALA B 1 215 ? -19.578 -37.438 -4.426 1 93.81 215 ALA B CA 1
ATOM 7221 C C . ALA B 1 215 ? -18.875 -38.719 -4.098 1 93.81 215 ALA B C 1
ATOM 7223 O O . ALA B 1 215 ? -18.281 -39.375 -4.977 1 93.81 215 ALA B O 1
ATOM 7224 N N . GLU B 1 216 ? -18.969 -39.156 -2.881 1 90.69 216 GLU B N 1
ATOM 7225 C CA . GLU B 1 216 ? -18.453 -40.469 -2.523 1 90.69 216 GLU B CA 1
ATOM 7226 C C . GLU B 1 216 ? -19.109 -41.562 -3.342 1 90.69 216 GLU B C 1
ATOM 7228 O O . GLU B 1 216 ? -18.469 -42.531 -3.727 1 90.69 216 GLU B O 1
ATOM 7233 N N . ASP B 1 217 ? -20.344 -41.281 -3.605 1 89.94 217 ASP B N 1
ATOM 7234 C CA . ASP B 1 217 ? -21.109 -42.188 -4.469 1 89.94 217 ASP B CA 1
ATOM 7235 C C . ASP B 1 217 ? -20.906 -41.812 -5.941 1 89.94 217 ASP B C 1
ATOM 7237 O O . ASP B 1 217 ? -21.234 -40.719 -6.371 1 89.94 217 ASP B O 1
ATOM 7241 N N . THR B 1 218 ? -20.469 -42.75 -6.742 1 90.25 218 THR B N 1
ATOM 7242 C CA . THR B 1 218 ? -20.094 -42.531 -8.133 1 90.25 218 THR B CA 1
ATOM 7243 C C . THR B 1 218 ? -21.328 -42.156 -8.961 1 90.25 218 THR B C 1
ATOM 7245 O O . THR B 1 218 ? -21.234 -41.406 -9.922 1 90.25 218 THR B O 1
ATOM 7248 N N . ARG B 1 219 ? -22.453 -42.688 -8.625 1 91.94 219 ARG B N 1
ATOM 7249 C CA . ARG B 1 219 ? -23.672 -42.375 -9.344 1 91.94 219 ARG B CA 1
ATOM 7250 C C . ARG B 1 219 ? -24.062 -40.906 -9.141 1 91.94 219 ARG B C 1
ATOM 7252 O O . ARG B 1 219 ? -24.438 -40.219 -10.094 1 91.94 219 ARG B O 1
ATOM 7259 N N . THR B 1 220 ? -23.938 -40.5 -7.914 1 92.06 220 THR B N 1
ATOM 7260 C CA . THR B 1 220 ? -24.219 -39.125 -7.594 1 92.06 220 THR B CA 1
ATOM 7261 C C . THR B 1 220 ? -23.219 -38.188 -8.273 1 92.06 220 THR B C 1
ATOM 7263 O O . THR B 1 220 ? -23.578 -37.125 -8.742 1 92.06 220 THR B O 1
ATOM 7266 N N . GLU B 1 221 ? -21.953 -38.625 -8.344 1 92.5 221 GLU B N 1
ATOM 7267 C CA . GLU B 1 221 ? -20.922 -37.844 -9 1 92.5 221 GLU B CA 1
ATOM 7268 C C . GLU B 1 221 ? -21.234 -37.625 -10.477 1 92.5 221 GLU B C 1
ATOM 7270 O O . GLU B 1 221 ? -21.016 -36.531 -11.008 1 92.5 221 GLU B O 1
ATOM 7275 N N . LEU B 1 222 ? -21.766 -38.656 -11.078 1 93.69 222 LEU B N 1
ATOM 7276 C CA . LEU B 1 222 ? -22.141 -38.562 -12.484 1 93.69 222 LEU B CA 1
ATOM 7277 C C . LEU B 1 222 ? -23.266 -37.562 -12.672 1 93.69 222 LEU B C 1
ATOM 7279 O O . LEU B 1 222 ? -23.266 -36.812 -13.648 1 93.69 222 LEU B O 1
ATOM 7283 N N . LYS B 1 223 ? -24.156 -37.531 -11.766 1 94.19 223 LYS B N 1
ATOM 7284 C CA . LYS B 1 223 ? -25.234 -36.562 -11.82 1 94.19 223 LYS B CA 1
ATOM 7285 C C . LYS B 1 223 ? -24.688 -35.125 -11.719 1 94.19 223 LYS B C 1
ATOM 7287 O O . LYS B 1 223 ? -25.156 -34.25 -12.422 1 94.19 223 LYS B O 1
ATOM 7292 N N . MET B 1 224 ? -23.75 -34.969 -10.844 1 94.94 224 MET B N 1
ATOM 7293 C CA . MET B 1 224 ? -23.125 -33.656 -10.672 1 94.94 224 MET B CA 1
ATOM 7294 C C . MET B 1 224 ? -22.422 -33.219 -11.945 1 94.94 224 MET B C 1
ATOM 7296 O O . MET B 1 224 ? -22.484 -32.062 -12.32 1 94.94 224 MET B O 1
ATOM 7300 N N . ARG B 1 225 ? -21.719 -34.156 -12.578 1 95.06 225 ARG B N 1
ATOM 7301 C CA . ARG B 1 225 ? -21.031 -33.875 -13.82 1 95.06 225 ARG B CA 1
ATOM 7302 C C . ARG B 1 225 ? -22 -33.375 -14.891 1 95.06 225 ARG B C 1
ATOM 7304 O O . ARG B 1 225 ? -21.719 -32.406 -15.602 1 95.06 225 ARG B O 1
ATOM 7311 N N . ASN B 1 226 ? -23.109 -34.062 -14.938 1 94.69 226 ASN B N 1
ATOM 7312 C CA . ASN B 1 226 ? -24.125 -33.719 -15.914 1 94.69 226 ASN B CA 1
ATOM 7313 C C . ASN B 1 226 ? -24.656 -32.312 -15.672 1 94.69 226 ASN B C 1
ATOM 7315 O O . ASN B 1 226 ? -25.172 -31.656 -16.594 1 94.69 226 ASN B O 1
ATOM 7319 N N . LYS B 1 227 ? -24.5 -31.859 -14.445 1 94.81 227 LYS B N 1
ATOM 7320 C CA . LYS B 1 227 ? -24.922 -30.5 -14.109 1 94.81 227 LYS B CA 1
ATOM 7321 C C . LYS B 1 227 ? -23.75 -29.531 -14.141 1 94.81 227 LYS B C 1
ATOM 7323 O O . LYS B 1 227 ? -23.828 -28.438 -13.578 1 94.81 227 LYS B O 1
ATOM 7328 N N . ASN B 1 228 ? -22.625 -29.938 -14.734 1 95.88 228 ASN B N 1
ATOM 7329 C CA . ASN B 1 228 ? -21.453 -29.125 -15.023 1 95.88 228 ASN B CA 1
ATOM 7330 C C . ASN B 1 228 ? -20.734 -28.688 -13.75 1 95.88 228 ASN B C 1
ATOM 7332 O O . ASN B 1 228 ? -20.391 -27.516 -13.602 1 95.88 228 ASN B O 1
ATOM 7336 N N . ILE B 1 229 ? -20.547 -29.609 -12.805 1 97 229 ILE B N 1
ATOM 7337 C CA . ILE B 1 229 ? -19.891 -29.328 -11.531 1 97 229 ILE B CA 1
ATOM 7338 C C . ILE B 1 229 ? -18.453 -28.859 -11.773 1 97 229 ILE B C 1
ATOM 7340 O O . ILE B 1 229 ? -17.969 -27.953 -11.094 1 97 229 ILE B O 1
ATOM 7344 N N . VAL B 1 230 ? -17.797 -29.438 -12.781 1 97.69 230 VAL B N 1
ATOM 7345 C CA . VAL B 1 230 ? -16.406 -29.109 -13.055 1 97.69 230 VAL B CA 1
ATOM 7346 C C . VAL B 1 230 ? -16.312 -27.641 -13.461 1 97.69 230 VAL B C 1
ATOM 7348 O O . VAL B 1 230 ? -15.438 -26.906 -12.977 1 97.69 230 VAL B O 1
ATOM 7351 N N . HIS B 1 231 ? -17.281 -27.219 -14.289 1 96.81 231 HIS B N 1
ATOM 7352 C CA . HIS B 1 231 ? -17.297 -25.828 -14.727 1 96.81 231 HIS B CA 1
ATOM 7353 C C . HIS B 1 231 ? -17.469 -24.875 -13.555 1 96.81 231 HIS B C 1
ATOM 7355 O O . HIS B 1 231 ? -16.781 -23.859 -13.469 1 96.81 231 HIS B O 1
ATOM 7361 N N . MET B 1 232 ? -18.312 -25.203 -12.664 1 97.31 232 MET B N 1
ATOM 7362 C CA . MET B 1 232 ? -18.594 -24.359 -11.5 1 97.31 232 MET B CA 1
ATOM 7363 C C . MET B 1 232 ? -17.375 -24.281 -10.578 1 97.31 232 MET B C 1
ATOM 7365 O O . MET B 1 232 ? -17.031 -23.219 -10.078 1 97.31 232 MET B O 1
ATOM 7369 N N . LEU B 1 233 ? -16.719 -25.422 -10.414 1 98.06 233 LEU B N 1
ATOM 7370 C CA . LEU B 1 233 ? -15.547 -25.469 -9.555 1 98.06 233 LEU B CA 1
ATOM 7371 C C . LEU B 1 233 ? -14.406 -24.656 -10.148 1 98.06 233 LEU B C 1
ATOM 7373 O O . LEU B 1 233 ? -13.773 -23.859 -9.445 1 98.06 233 LEU B O 1
ATOM 7377 N N . VAL B 1 234 ? -14.188 -24.812 -11.438 1 97.88 234 VAL B N 1
ATOM 7378 C CA . VAL B 1 234 ? -13.094 -24.094 -12.102 1 97.88 234 VAL B CA 1
ATOM 7379 C C . VAL B 1 234 ? -13.359 -22.594 -12.078 1 97.88 234 VAL B C 1
ATOM 7381 O O . VAL B 1 234 ? -12.445 -21.797 -11.875 1 97.88 234 VAL B O 1
ATOM 7384 N N . LYS B 1 235 ? -14.594 -22.234 -12.219 1 96.19 235 LYS B N 1
ATOM 7385 C CA . LYS B 1 235 ? -14.961 -20.812 -12.141 1 96.19 235 LYS B CA 1
ATOM 7386 C C . LYS B 1 235 ? -14.68 -20.25 -10.742 1 96.19 235 LYS B C 1
ATOM 7388 O O . LYS B 1 235 ? -14.266 -19.094 -10.609 1 96.19 235 LYS B O 1
ATOM 7393 N N . THR B 1 236 ? -14.859 -20.984 -9.742 1 97 236 THR B N 1
ATOM 7394 C CA . THR B 1 236 ? -14.656 -20.578 -8.359 1 97 236 THR B CA 1
ATOM 7395 C C . THR B 1 236 ? -13.172 -20.344 -8.078 1 97 236 THR B C 1
ATOM 7397 O O . THR B 1 236 ? -12.812 -19.641 -7.121 1 97 236 THR B O 1
ATOM 7400 N N . LEU B 1 237 ? -12.273 -20.844 -8.953 1 96.56 237 LEU B N 1
ATOM 7401 C CA . LEU B 1 237 ? -10.836 -20.688 -8.773 1 96.56 237 LEU B CA 1
ATOM 7402 C C . LEU B 1 237 ? -10.43 -19.234 -8.938 1 96.56 237 LEU B C 1
ATOM 7404 O O . LEU B 1 237 ? -9.336 -18.844 -8.523 1 96.56 237 LEU B O 1
ATOM 7408 N N . ASP B 1 238 ? -11.32 -18.422 -9.469 1 93.31 238 ASP B N 1
ATOM 7409 C CA . ASP B 1 238 ? -11.023 -17 -9.688 1 93.31 238 ASP B CA 1
ATOM 7410 C C . ASP B 1 238 ? -11.156 -16.203 -8.391 1 93.31 238 ASP B C 1
ATOM 7412 O O . ASP B 1 238 ? -10.773 -15.039 -8.336 1 93.31 238 ASP B O 1
ATOM 7416 N N . ARG B 1 239 ? -11.609 -16.938 -7.41 1 93.5 239 ARG B N 1
ATOM 7417 C CA . ARG B 1 239 ? -11.812 -16.266 -6.133 1 93.5 239 ARG B CA 1
ATOM 7418 C C . ARG B 1 239 ? -10.516 -16.188 -5.336 1 93.5 239 ARG B C 1
ATOM 7420 O O . ARG B 1 239 ? -9.508 -16.781 -5.734 1 93.5 239 ARG B O 1
ATOM 7427 N N . GLU B 1 240 ? -10.508 -15.461 -4.16 1 91.56 240 GLU B N 1
ATOM 7428 C CA . GLU B 1 240 ? -9.266 -15.195 -3.449 1 91.56 240 GLU B CA 1
ATOM 7429 C C . GLU B 1 240 ? -9.242 -15.891 -2.092 1 91.56 240 GLU B C 1
ATOM 7431 O O . GLU B 1 240 ? -8.188 -16.031 -1.473 1 91.56 240 GLU B O 1
ATOM 7436 N N . ASN B 1 241 ? -10.375 -16.359 -1.655 1 93.19 241 ASN B N 1
ATOM 7437 C CA . ASN B 1 241 ? -10.43 -17 -0.343 1 93.19 241 ASN B CA 1
ATOM 7438 C C . ASN B 1 241 ? -9.703 -18.344 -0.344 1 93.19 241 ASN B C 1
ATOM 7440 O O . ASN B 1 241 ? -10.18 -19.297 -0.956 1 93.19 241 ASN B O 1
ATOM 7444 N N . GLU B 1 242 ? -8.617 -18.422 0.374 1 94.12 242 GLU B N 1
ATOM 7445 C CA . GLU B 1 242 ? -7.719 -19.578 0.308 1 94.12 242 GLU B CA 1
ATOM 7446 C C . GLU B 1 242 ? -8.391 -20.828 0.865 1 94.12 242 GLU B C 1
ATOM 7448 O O . GLU B 1 242 ? -8.188 -21.922 0.351 1 94.12 242 GLU B O 1
ATOM 7453 N N . GLU B 1 243 ? -9.18 -20.656 1.864 1 93.12 243 GLU B N 1
ATOM 7454 C CA . GLU B 1 243 ? -9.852 -21.812 2.441 1 93.12 243 GLU B CA 1
ATOM 7455 C C . GLU B 1 243 ? -10.859 -22.406 1.462 1 93.12 243 GLU B C 1
ATOM 7457 O O . GLU B 1 243 ? -10.969 -23.625 1.34 1 93.12 243 GLU B O 1
ATOM 7462 N N . LEU B 1 244 ? -11.531 -21.562 0.896 1 95.69 244 LEU B N 1
ATOM 7463 C CA . LEU B 1 244 ? -12.477 -22 -0.126 1 95.69 244 LEU B CA 1
ATOM 7464 C C . LEU B 1 244 ? -11.75 -22.672 -1.283 1 95.69 244 LEU B C 1
ATOM 7466 O O . LEU B 1 244 ? -12.195 -23.719 -1.779 1 95.69 244 LEU B O 1
ATOM 7470 N N . LEU B 1 245 ? -10.648 -22.172 -1.63 1 97.44 245 LEU B N 1
ATOM 7471 C CA . LEU B 1 245 ? -9.898 -22.703 -2.762 1 97.44 245 LEU B CA 1
ATOM 7472 C C . LEU B 1 245 ? -9.336 -24.094 -2.439 1 97.44 245 LEU B C 1
ATOM 7474 O O . LEU B 1 245 ? -9.25 -24.953 -3.316 1 97.44 245 LEU B O 1
ATOM 7478 N N . VAL B 1 246 ? -8.938 -24.281 -1.19 1 97.25 246 VAL B N 1
ATOM 7479 C CA . VAL B 1 246 ? -8.469 -25.594 -0.788 1 97.25 246 VAL B CA 1
ATOM 7480 C C . VAL B 1 246 ? -9.555 -26.641 -1.047 1 97.25 246 VAL B C 1
ATOM 7482 O O . VAL B 1 246 ? -9.289 -27.703 -1.599 1 97.25 246 VAL B O 1
ATOM 7485 N N . LEU B 1 247 ? -10.719 -26.281 -0.682 1 96.75 247 LEU B N 1
ATOM 7486 C CA . LEU B 1 247 ? -11.859 -27.172 -0.868 1 96.75 247 LEU B CA 1
ATOM 7487 C C . LEU B 1 247 ? -12.133 -27.406 -2.352 1 96.75 247 LEU B C 1
ATOM 7489 O O . LEU B 1 247 ? -12.32 -28.547 -2.783 1 96.75 247 LEU B O 1
ATOM 7493 N N . VAL B 1 248 ? -12.117 -26.375 -3.105 1 98.12 248 VAL B N 1
ATOM 7494 C CA . VAL B 1 248 ? -12.414 -26.438 -4.531 1 98.12 248 VAL B CA 1
ATOM 7495 C C . VAL B 1 248 ? -11.375 -27.312 -5.246 1 98.12 248 VAL B C 1
ATOM 7497 O O . VAL B 1 248 ? -11.734 -28.188 -6.027 1 98.12 248 VAL B O 1
ATOM 7500 N N . VAL B 1 249 ? -10.094 -27.125 -4.922 1 98.38 249 VAL B N 1
ATOM 7501 C CA . VAL B 1 249 ? -9.031 -27.875 -5.574 1 98.38 249 VAL B CA 1
ATOM 7502 C C . VAL B 1 249 ? -9.078 -29.344 -5.121 1 98.38 249 VAL B C 1
ATOM 7504 O O . VAL B 1 249 ? -8.836 -30.25 -5.914 1 98.38 249 VAL B O 1
ATOM 7507 N N . SER B 1 250 ? -9.43 -29.562 -3.902 1 98.06 250 SER B N 1
ATOM 7508 C CA . SER B 1 250 ? -9.586 -30.922 -3.412 1 98.06 250 SER B CA 1
ATOM 7509 C C . SER B 1 250 ? -10.703 -31.656 -4.16 1 98.06 250 SER B C 1
ATOM 7511 O O . SER B 1 250 ? -10.547 -32.812 -4.523 1 98.06 250 SER B O 1
ATOM 7513 N N . PHE B 1 251 ? -11.758 -30.969 -4.312 1 97.88 251 PHE B N 1
ATOM 7514 C CA . PHE B 1 251 ? -12.891 -31.531 -5.043 1 97.88 251 PHE B CA 1
ATOM 7515 C C . PHE B 1 251 ? -12.492 -31.859 -6.477 1 97.88 251 PHE B C 1
ATOM 7517 O O . PHE B 1 251 ? -12.781 -32.938 -6.969 1 97.88 251 PHE B O 1
ATOM 7524 N N . LEU B 1 252 ? -11.789 -30.953 -7.125 1 98.5 252 LEU B N 1
ATOM 7525 C CA . LEU B 1 252 ? -11.328 -31.172 -8.492 1 98.5 252 LEU B CA 1
ATOM 7526 C C . LEU B 1 252 ? -10.359 -32.344 -8.562 1 98.5 252 LEU B C 1
ATOM 7528 O O . LEU B 1 252 ? -10.398 -33.125 -9.508 1 98.5 252 LEU B O 1
ATOM 7532 N N . LYS B 1 253 ? -9.469 -32.406 -7.586 1 97.88 253 LYS B N 1
ATOM 7533 C CA . LYS B 1 253 ? -8.523 -33.531 -7.531 1 97.88 253 LYS B CA 1
ATOM 7534 C C . LYS B 1 253 ? -9.258 -34.875 -7.477 1 97.88 253 LYS B C 1
ATOM 7536 O O . LYS B 1 253 ? -8.914 -35.812 -8.203 1 97.88 253 LYS B O 1
ATOM 7541 N N . LYS B 1 254 ? -10.281 -34.875 -6.652 1 96.56 254 LYS B N 1
ATOM 7542 C CA . LYS B 1 254 ? -11.078 -36.125 -6.535 1 96.56 254 LYS B CA 1
ATOM 7543 C C . LYS B 1 254 ? -11.742 -36.469 -7.863 1 96.56 254 LYS B C 1
ATOM 7545 O O . LYS B 1 254 ? -11.742 -37.625 -8.273 1 96.56 254 LYS B O 1
ATOM 7550 N N . LEU B 1 255 ? -12.273 -35.469 -8.555 1 96.69 255 LEU B N 1
ATOM 7551 C CA . LEU B 1 255 ? -12.984 -35.688 -9.812 1 96.69 255 LEU B CA 1
ATOM 7552 C C . LEU B 1 255 ? -12.016 -36.031 -10.938 1 96.69 255 LEU B C 1
ATOM 7554 O O . LEU B 1 255 ? -12.406 -36.656 -11.93 1 96.69 255 LEU B O 1
ATOM 7558 N N . SER B 1 256 ? -10.75 -35.688 -10.828 1 96.19 256 SER B N 1
ATOM 7559 C CA . SER B 1 256 ? -9.766 -35.812 -11.898 1 96.19 256 SER B CA 1
ATOM 7560 C C . SER B 1 256 ? -9.398 -37.25 -12.156 1 96.19 256 SER B C 1
ATOM 7562 O O . SER B 1 256 ? -8.797 -37.594 -13.18 1 96.19 256 SER B O 1
ATOM 7564 N N . ILE B 1 257 ? -9.812 -38.094 -11.25 1 93.25 257 ILE B N 1
ATOM 7565 C CA . ILE B 1 257 ? -9.492 -39.531 -11.375 1 93.25 257 ILE B CA 1
ATOM 7566 C C . ILE B 1 257 ? -10.297 -40.125 -12.516 1 93.25 257 ILE B C 1
ATOM 7568 O O . ILE B 1 257 ? -9.852 -41.094 -13.156 1 93.25 257 ILE B O 1
ATOM 7572 N N . PHE B 1 258 ? -11.438 -39.562 -12.844 1 92.5 258 PHE B N 1
ATOM 7573 C CA . PHE B 1 258 ? -12.305 -40.062 -13.898 1 92.5 258 PHE B CA 1
ATOM 7574 C C . PHE B 1 258 ? -12.039 -39.344 -15.211 1 92.5 258 PHE B C 1
ATOM 7576 O O . PHE B 1 258 ? -11.961 -38.094 -15.234 1 92.5 258 PHE B O 1
ATOM 7583 N N . LEU B 1 259 ? -11.992 -40.125 -16.266 1 92.94 259 LEU B N 1
ATOM 7584 C CA . LEU B 1 259 ? -11.633 -39.625 -17.594 1 92.94 259 LEU B CA 1
ATOM 7585 C C . LEU B 1 259 ? -12.602 -38.531 -18.047 1 92.94 259 LEU B C 1
ATOM 7587 O O . LEU B 1 259 ? -12.18 -37.5 -18.578 1 92.94 259 LEU B O 1
ATOM 7591 N N . GLU B 1 260 ? -13.883 -38.656 -17.828 1 93.75 260 GLU B N 1
ATOM 7592 C CA . GLU B 1 260 ? -14.898 -37.719 -18.266 1 93.75 260 GLU B CA 1
ATOM 7593 C C . GLU B 1 260 ? -14.711 -36.344 -17.594 1 93.75 260 GLU B C 1
ATOM 7595 O O . GLU B 1 260 ? -14.812 -35.312 -18.25 1 93.75 260 GLU B O 1
ATOM 7600 N N . ASN B 1 261 ? -14.453 -36.469 -16.281 1 95.31 261 ASN B N 1
ATOM 7601 C CA . ASN B 1 261 ? -14.234 -35.219 -15.523 1 95.31 261 ASN B CA 1
ATOM 7602 C C . ASN B 1 261 ? -12.945 -34.531 -15.945 1 95.31 261 ASN B C 1
ATOM 7604 O O . ASN B 1 261 ? -12.898 -33.312 -16.062 1 95.31 261 ASN B O 1
ATOM 7608 N N . LYS B 1 262 ? -11.898 -35.281 -16.141 1 95.81 262 LYS B N 1
ATOM 7609 C CA . LYS B 1 262 ? -10.617 -34.75 -16.594 1 95.81 262 LYS B CA 1
ATOM 7610 C C . LYS B 1 262 ? -10.773 -34.031 -17.938 1 95.81 262 LYS B C 1
ATOM 7612 O O . LYS B 1 262 ? -10.219 -32.969 -18.141 1 95.81 262 LYS B O 1
ATOM 7617 N N . ASN B 1 263 ? -11.547 -34.625 -18.844 1 95.81 263 ASN B N 1
ATOM 7618 C CA . ASN B 1 263 ? -11.797 -34.031 -20.156 1 95.81 263 ASN B CA 1
ATOM 7619 C C . ASN B 1 263 ? -12.539 -32.688 -20.016 1 95.81 263 ASN B C 1
ATOM 7621 O O . ASN B 1 263 ? -12.242 -31.734 -20.719 1 95.81 263 ASN B O 1
ATOM 7625 N N . ASP B 1 264 ? -13.469 -32.688 -19.125 1 96.81 264 ASP B N 1
ATOM 7626 C CA . ASP B 1 264 ? -14.18 -31.438 -18.844 1 96.81 264 ASP B CA 1
ATOM 7627 C C . ASP B 1 264 ? -13.219 -30.359 -18.359 1 96.81 264 ASP B C 1
ATOM 7629 O O . ASP B 1 264 ? -13.328 -29.203 -18.75 1 96.81 264 ASP B O 1
ATOM 7633 N N . MET B 1 265 ? -12.273 -30.734 -17.484 1 97.31 265 MET B N 1
ATOM 7634 C CA . MET B 1 265 ? -11.281 -29.797 -16.969 1 97.31 265 MET B CA 1
ATOM 7635 C C . MET B 1 265 ? -10.414 -29.234 -18.078 1 97.31 265 MET B C 1
ATOM 7637 O O . MET B 1 265 ? -10.055 -28.062 -18.078 1 97.31 265 MET B O 1
ATOM 7641 N N . ALA B 1 266 ? -10.07 -30.109 -19.047 1 96 266 ALA B N 1
ATOM 7642 C CA . ALA B 1 266 ? -9.25 -29.688 -20.188 1 96 266 ALA B CA 1
ATOM 7643 C C . ALA B 1 266 ? -9.984 -28.656 -21.047 1 96 266 ALA B C 1
ATOM 7645 O O . ALA B 1 266 ? -9.359 -27.75 -21.594 1 96 266 ALA B O 1
ATOM 7646 N N . GLU B 1 267 ? -11.281 -28.75 -21.047 1 95.62 267 GLU B N 1
ATOM 7647 C CA . GLU B 1 267 ? -12.094 -27.891 -21.906 1 95.62 267 GLU B CA 1
ATOM 7648 C C . GLU B 1 267 ? -12.273 -26.5 -21.297 1 95.62 267 GLU B C 1
ATOM 7650 O O . GLU B 1 267 ? -12.453 -25.516 -22.016 1 95.62 267 GLU B O 1
ATOM 7655 N N . VAL B 1 268 ? -12.242 -26.406 -20 1 95.56 268 VAL B N 1
ATOM 7656 C CA . VAL B 1 268 ? -12.594 -25.141 -19.344 1 95.56 268 VAL B CA 1
ATOM 7657 C C . VAL B 1 268 ? -11.328 -24.453 -18.828 1 95.56 268 VAL B C 1
ATOM 7659 O O . VAL B 1 268 ? -11.383 -23.656 -17.891 1 95.56 268 VAL B O 1
ATOM 7662 N N . ASP B 1 269 ? -10.188 -24.656 -19.359 1 93.19 269 ASP B N 1
ATOM 7663 C CA . ASP B 1 269 ? -8.914 -24 -19.109 1 93.19 269 ASP B CA 1
ATOM 7664 C C . ASP B 1 269 ? -8.539 -24.078 -17.625 1 93.19 269 ASP B C 1
ATOM 7666 O O . ASP B 1 269 ? -8.203 -23.062 -17.016 1 93.19 269 ASP B O 1
ATOM 7670 N N . THR B 1 270 ? -8.555 -25.188 -17.016 1 97.62 270 THR B N 1
ATOM 7671 C CA . THR B 1 270 ? -8.297 -25.438 -15.602 1 97.62 270 THR B CA 1
ATOM 7672 C C . THR B 1 270 ? -6.832 -25.172 -15.266 1 97.62 270 THR B C 1
ATOM 7674 O O . THR B 1 270 ? -6.531 -24.531 -14.258 1 97.62 270 THR B O 1
ATOM 7677 N N . VAL B 1 271 ? -5.91 -25.562 -16.156 1 97.81 271 VAL B N 1
ATOM 7678 C CA . VAL B 1 271 ? -4.48 -25.453 -15.898 1 97.81 271 VAL B CA 1
ATOM 7679 C C . VAL B 1 271 ? -4.082 -23.984 -15.812 1 97.81 271 VAL B C 1
ATOM 7681 O O . VAL B 1 271 ? -3.252 -23.609 -14.984 1 97.81 271 VAL B O 1
ATOM 7684 N N . GLU B 1 272 ? -4.727 -23.141 -16.641 1 96.81 272 GLU B N 1
ATOM 7685 C CA . GLU B 1 272 ? -4.453 -21.703 -16.625 1 96.81 272 GLU B CA 1
ATOM 7686 C C . GLU B 1 272 ? -4.777 -21.094 -15.266 1 96.81 272 GLU B C 1
ATOM 7688 O O . GLU B 1 272 ? -4.012 -20.281 -14.742 1 96.81 272 GLU B O 1
ATOM 7693 N N . ARG B 1 273 ? -5.84 -21.531 -14.688 1 96.94 273 ARG B N 1
ATOM 7694 C CA . ARG B 1 273 ? -6.27 -20.984 -13.398 1 96.94 273 ARG B CA 1
ATOM 7695 C C . ARG B 1 273 ? -5.418 -21.547 -12.258 1 96.94 273 ARG B C 1
ATOM 7697 O O . ARG B 1 273 ? -5.082 -20.812 -11.32 1 96.94 273 ARG B O 1
ATOM 7704 N N . LEU B 1 274 ? -5.043 -22.75 -12.406 1 98 274 LEU B N 1
ATOM 7705 C CA . LEU B 1 274 ? -4.219 -23.375 -11.383 1 98 274 LEU B CA 1
ATOM 7706 C C . LEU B 1 274 ? -2.824 -22.766 -11.352 1 98 274 LEU B C 1
ATOM 7708 O O . LEU B 1 274 ? -2.188 -22.703 -10.297 1 98 274 LEU B O 1
ATOM 7712 N N . SER B 1 275 ? -2.33 -22.344 -12.531 1 97.44 275 SER B N 1
ATOM 7713 C CA . SER B 1 275 ? -0.988 -21.781 -12.633 1 97.44 275 SER B CA 1
ATOM 7714 C C . SER B 1 275 ? -0.832 -20.562 -11.75 1 97.44 275 SER B C 1
ATOM 7716 O O . SER B 1 275 ? 0.27 -20.25 -11.289 1 97.44 275 SER B O 1
ATOM 7718 N N . ARG B 1 276 ? -1.97 -19.938 -11.477 1 95.81 276 ARG B N 1
ATOM 7719 C CA . ARG B 1 276 ? -1.943 -18.75 -10.633 1 95.81 276 ARG B CA 1
ATOM 7720 C C . ARG B 1 276 ? -1.71 -19.109 -9.172 1 95.81 276 ARG B C 1
ATOM 7722 O O . ARG B 1 276 ? -1.307 -18.25 -8.375 1 95.81 276 ARG B O 1
ATOM 7729 N N . LEU B 1 277 ? -1.949 -20.281 -8.844 1 97.38 277 LEU B N 1
ATOM 7730 C CA . LEU B 1 277 ? -1.839 -20.734 -7.461 1 97.38 277 LEU B CA 1
ATOM 7731 C C . LEU B 1 277 ? -0.458 -21.328 -7.191 1 97.38 277 LEU B C 1
ATOM 7733 O O . LEU B 1 277 ? -0.189 -21.812 -6.094 1 97.38 277 LEU B O 1
ATOM 7737 N N . VAL B 1 278 ? 0.496 -21.297 -8.312 1 96.94 278 VAL B N 1
ATOM 7738 C CA . VAL B 1 278 ? 1.839 -21.844 -8.156 1 96.94 278 VAL B CA 1
ATOM 7739 C C . VAL B 1 278 ? 2.877 -20.75 -8.398 1 96.94 278 VAL B C 1
ATOM 7741 O O . VAL B 1 278 ? 2.984 -20.219 -9.5 1 96.94 278 VAL B O 1
ATOM 7744 N N . PRO B 1 279 ? 3.672 -20.297 -7.434 1 94.19 279 PRO B N 1
ATOM 7745 C CA . PRO B 1 279 ? 3.574 -20.797 -6.062 1 94.19 279 PRO B CA 1
ATOM 7746 C C . PRO B 1 279 ? 2.553 -20.047 -5.223 1 94.19 279 PRO B C 1
ATOM 7748 O O . PRO B 1 279 ? 2.008 -19.031 -5.672 1 94.19 279 PRO B O 1
ATOM 7751 N N . CYS B 1 280 ? 2.107 -20.5 -4.176 1 94.31 280 CYS B N 1
ATOM 7752 C CA . CYS B 1 280 ? 1.216 -19.812 -3.248 1 94.31 280 CYS B CA 1
ATOM 7753 C C . CYS B 1 280 ? 1.71 -19.953 -1.813 1 94.31 280 CYS B C 1
ATOM 7755 O O . CYS B 1 280 ? 2.322 -20.953 -1.459 1 94.31 280 CYS B O 1
ATOM 7757 N N . GLU B 1 281 ? 1.445 -19.016 -0.931 1 93.31 281 GLU B N 1
ATOM 7758 C CA . GLU B 1 281 ? 1.935 -18.953 0.443 1 93.31 281 GLU B CA 1
ATOM 7759 C C . GLU B 1 281 ? 1.223 -19.969 1.33 1 93.31 281 GLU B C 1
ATOM 7761 O O . GLU B 1 281 ? 1.811 -20.5 2.279 1 93.31 281 GLU B O 1
ATOM 7766 N N . HIS B 1 282 ? 0.022 -20.172 0.957 1 94.69 282 HIS B N 1
ATOM 7767 C CA . HIS B 1 282 ? -0.752 -21.156 1.722 1 94.69 282 HIS B CA 1
ATOM 7768 C C . HIS B 1 282 ? -0.311 -22.578 1.406 1 94.69 282 HIS B C 1
ATOM 7770 O O . HIS B 1 282 ? -0.699 -23.141 0.379 1 94.69 282 HIS B O 1
ATOM 7776 N N . GLU B 1 283 ? 0.362 -23.266 2.266 1 94.19 283 GLU B N 1
ATOM 7777 C CA . GLU B 1 283 ? 1.063 -24.531 2.035 1 94.19 283 GLU B CA 1
ATOM 7778 C C . GLU B 1 283 ? 0.095 -25.625 1.624 1 94.19 283 GLU B C 1
ATOM 7780 O O . GLU B 1 283 ? 0.37 -26.391 0.691 1 94.19 283 GLU B O 1
ATOM 7785 N N . ASP B 1 284 ? -1.007 -25.688 2.322 1 95.56 284 ASP B N 1
ATOM 7786 C CA . ASP B 1 284 ? -1.975 -26.734 2.008 1 95.56 284 ASP B CA 1
ATOM 7787 C C . ASP B 1 284 ? -2.545 -26.547 0.603 1 95.56 284 ASP B C 1
ATOM 7789 O O . ASP B 1 284 ? -2.703 -27.516 -0.14 1 95.56 284 ASP B O 1
ATOM 7793 N N . LEU B 1 285 ? -2.822 -25.359 0.349 1 97.25 285 LEU B N 1
ATOM 7794 C CA . LEU B 1 285 ? -3.361 -25.047 -0.971 1 97.25 285 LEU B CA 1
ATOM 7795 C C . LEU B 1 285 ? -2.35 -25.391 -2.062 1 97.25 285 LEU B C 1
ATOM 7797 O O . LEU B 1 285 ? -2.703 -25.984 -3.08 1 97.25 285 LEU B O 1
ATOM 7801 N N . LEU B 1 286 ? -1.14 -25.031 -1.838 1 97.75 286 LEU B N 1
ATOM 7802 C CA . LEU B 1 286 ? -0.09 -25.328 -2.803 1 97.75 286 LEU B CA 1
ATOM 7803 C C . LEU B 1 286 ? 0.056 -26.844 -2.986 1 97.75 286 LEU B C 1
ATOM 7805 O O . LEU B 1 286 ? 0.125 -27.328 -4.117 1 97.75 286 LEU B O 1
ATOM 7809 N N . ASN B 1 287 ? 0.024 -27.547 -1.931 1 97.44 287 ASN B N 1
ATOM 7810 C CA . ASN B 1 287 ? 0.196 -29 -1.966 1 97.44 287 ASN B CA 1
ATOM 7811 C C . ASN B 1 287 ? -0.907 -29.672 -2.773 1 97.44 287 ASN B C 1
ATOM 7813 O O . ASN B 1 287 ? -0.625 -30.484 -3.658 1 97.44 287 ASN B O 1
ATOM 7817 N N . ILE B 1 288 ? -2.107 -29.297 -2.469 1 97.88 288 ILE B N 1
ATOM 7818 C CA . ILE B 1 288 ? -3.232 -29.938 -3.139 1 97.88 288 ILE B CA 1
ATOM 7819 C C . ILE B 1 288 ? -3.258 -29.531 -4.609 1 97.88 288 ILE B C 1
ATOM 7821 O O . ILE B 1 288 ? -3.631 -30.328 -5.477 1 97.88 288 ILE B O 1
ATOM 7825 N N . THR B 1 289 ? -2.871 -28.344 -4.895 1 98.56 289 THR B N 1
ATOM 7826 C CA . THR B 1 289 ? -2.795 -27.875 -6.273 1 98.56 289 THR B CA 1
ATOM 7827 C C . THR B 1 289 ? -1.783 -28.703 -7.066 1 98.56 289 THR B C 1
ATOM 7829 O O . THR B 1 289 ? -2.062 -29.125 -8.195 1 98.56 289 THR B O 1
ATOM 7832 N N . LEU B 1 290 ? -0.673 -28.953 -6.441 1 98.44 290 LEU B N 1
ATOM 7833 C CA . LEU B 1 290 ? 0.362 -29.75 -7.098 1 98.44 290 LEU B CA 1
ATOM 7834 C C . LEU B 1 290 ? -0.111 -31.172 -7.332 1 98.44 290 LEU B C 1
ATOM 7836 O O . LEU B 1 290 ? 0.173 -31.766 -8.375 1 98.44 290 LEU B O 1
ATOM 7840 N N . ARG B 1 291 ? -0.847 -31.688 -6.422 1 98.38 291 ARG B N 1
ATOM 7841 C CA . ARG B 1 291 ? -1.37 -33.031 -6.574 1 98.38 291 ARG B CA 1
ATOM 7842 C C . ARG B 1 291 ? -2.371 -33.125 -7.723 1 98.38 291 ARG B C 1
ATOM 7844 O O . ARG B 1 291 ? -2.398 -34.094 -8.461 1 98.38 291 ARG B O 1
ATOM 7851 N N . LEU B 1 292 ? -3.176 -32.094 -7.754 1 98.5 292 LEU B N 1
ATOM 7852 C CA . LEU B 1 292 ? -4.109 -32.062 -8.875 1 98.5 292 LEU B CA 1
ATOM 7853 C C . LEU B 1 292 ? -3.361 -31.953 -10.203 1 98.5 292 LEU B C 1
ATOM 7855 O O . LEU B 1 292 ? -3.689 -32.656 -11.156 1 98.5 292 LEU B O 1
ATOM 7859 N N . LEU B 1 293 ? -2.344 -31.141 -10.234 1 98.56 293 LEU B N 1
ATOM 7860 C CA . LEU B 1 293 ? -1.548 -30.984 -11.445 1 98.56 293 LEU B CA 1
ATOM 7861 C C . LEU B 1 293 ? -0.881 -32.312 -11.828 1 98.56 293 LEU B C 1
ATOM 7863 O O . LEU B 1 293 ? -0.759 -32.625 -13.016 1 98.56 293 LEU B O 1
ATOM 7867 N N . LEU B 1 294 ? -0.458 -33.031 -10.812 1 98.12 294 LEU B N 1
ATOM 7868 C CA . LEU B 1 294 ? 0.127 -34.344 -11.078 1 98.12 294 LEU B CA 1
ATOM 7869 C C . LEU B 1 294 ? -0.882 -35.25 -11.758 1 98.12 294 LEU B C 1
ATOM 7871 O O . LEU B 1 294 ? -0.562 -35.906 -12.758 1 98.12 294 LEU B O 1
ATOM 7875 N N . ASN B 1 295 ? -2.107 -35.25 -11.289 1 97.31 295 ASN B N 1
ATOM 7876 C CA . ASN B 1 295 ? -3.154 -36.062 -11.906 1 97.31 295 ASN B CA 1
ATOM 7877 C C . ASN B 1 295 ? -3.381 -35.656 -13.359 1 97.31 295 ASN B C 1
ATOM 7879 O O . ASN B 1 295 ? -3.547 -36.5 -14.227 1 97.31 295 ASN B O 1
ATOM 7883 N N . LEU B 1 296 ? -3.346 -34.406 -13.586 1 97.75 296 LEU B N 1
ATOM 7884 C CA . LEU B 1 296 ? -3.652 -33.875 -14.906 1 97.75 296 LEU B CA 1
ATOM 7885 C C . LEU B 1 296 ? -2.471 -34.094 -15.859 1 97.75 296 LEU B C 1
ATOM 7887 O O . LEU B 1 296 ? -2.646 -34.125 -17.078 1 97.75 296 LEU B O 1
ATOM 7891 N N . SER B 1 297 ? -1.278 -34.219 -15.32 1 96.88 297 SER B N 1
ATOM 7892 C CA . SER B 1 297 ? -0.06 -34.312 -16.125 1 96.88 297 SER B CA 1
ATOM 7893 C C . SER B 1 297 ? 0.014 -35.656 -16.859 1 96.88 297 SER B C 1
ATOM 7895 O O . SER B 1 297 ? 0.826 -35.812 -17.766 1 96.88 297 SER B O 1
ATOM 7897 N N . PHE B 1 298 ? -0.877 -36.594 -16.469 1 95.88 298 PHE B N 1
ATOM 7898 C CA . PHE B 1 298 ? -0.905 -37.875 -17.188 1 95.88 298 PHE B CA 1
ATOM 7899 C C . PHE B 1 298 ? -1.479 -37.688 -18.578 1 95.88 298 PHE B C 1
ATOM 7901 O O . PHE B 1 298 ? -1.288 -38.562 -19.438 1 95.88 298 PHE B O 1
ATOM 7908 N N . ASP B 1 299 ? -2.182 -36.625 -18.781 1 95.06 299 ASP B N 1
ATOM 7909 C CA . ASP B 1 299 ? -2.764 -36.312 -20.078 1 95.06 299 ASP B CA 1
ATOM 7910 C C . ASP B 1 299 ? -1.807 -35.469 -20.906 1 95.06 299 ASP B C 1
ATOM 7912 O O . ASP B 1 299 ? -1.32 -34.438 -20.453 1 95.06 299 ASP B O 1
ATOM 7916 N N . THR B 1 300 ? -1.554 -35.906 -22.172 1 94.88 300 THR B N 1
ATOM 7917 C CA . THR B 1 300 ? -0.589 -35.25 -23.031 1 94.88 300 THR B CA 1
ATOM 7918 C C . THR B 1 300 ? -1.025 -33.812 -23.328 1 94.88 300 THR B C 1
ATOM 7920 O O . THR B 1 300 ? -0.21 -32.906 -23.297 1 94.88 300 THR B O 1
ATOM 7923 N N . GLY B 1 301 ? -2.305 -33.656 -23.625 1 95.06 301 GLY B N 1
ATOM 7924 C CA . GLY B 1 301 ? -2.824 -32.344 -23.906 1 95.06 301 GLY B CA 1
ATOM 7925 C C . GLY B 1 301 ? -2.678 -31.375 -22.734 1 95.06 301 GLY B C 1
ATOM 7926 O O . GLY B 1 301 ? -2.328 -30.203 -22.938 1 95.06 301 GLY B O 1
ATOM 7927 N N . LEU B 1 302 ? -2.904 -31.812 -21.578 1 97 302 LEU B N 1
ATOM 7928 C CA . LEU B 1 302 ? -2.838 -30.984 -20.375 1 97 302 LEU B CA 1
ATOM 7929 C C . LEU B 1 302 ? -1.39 -30.672 -20.016 1 97 302 LEU B C 1
ATOM 7931 O O . LEU B 1 302 ? -1.087 -29.594 -19.516 1 97 302 LEU B O 1
ATOM 7935 N N . ARG B 1 303 ? -0.472 -31.578 -20.281 1 95.88 303 ARG B N 1
ATOM 7936 C CA . ARG B 1 303 ? 0.949 -31.312 -20.094 1 95.88 303 ARG B CA 1
ATOM 7937 C C . ARG B 1 303 ? 1.416 -30.172 -21 1 95.88 303 ARG B C 1
ATOM 7939 O O . ARG B 1 303 ? 2.158 -29.297 -20.562 1 95.88 303 ARG B O 1
ATOM 7946 N N . ASN B 1 304 ? 0.964 -30.312 -22.234 1 96.25 304 ASN B N 1
ATOM 7947 C CA . ASN B 1 304 ? 1.294 -29.25 -23.172 1 96.25 304 ASN B CA 1
ATOM 7948 C C . ASN B 1 304 ? 0.832 -27.891 -22.656 1 96.25 304 ASN B C 1
ATOM 7950 O O . ASN B 1 304 ? 1.566 -26.906 -22.734 1 96.25 304 ASN B O 1
ATOM 7954 N N . LYS B 1 305 ? -0.31 -27.906 -22.094 1 96.94 305 LYS B N 1
ATOM 7955 C CA . LYS B 1 305 ? -0.873 -26.672 -21.578 1 96.94 305 LYS B CA 1
ATOM 7956 C C . LYS B 1 305 ? -0.069 -26.156 -20.375 1 96.94 305 LYS B C 1
ATOM 7958 O O . LYS B 1 305 ? 0.118 -24.953 -20.219 1 96.94 305 LYS B O 1
ATOM 7963 N N . MET B 1 306 ? 0.447 -27.031 -19.547 1 97.88 306 MET B N 1
ATOM 7964 C CA . MET B 1 306 ? 1.242 -26.656 -18.375 1 97.88 306 MET B CA 1
ATOM 7965 C C . MET B 1 306 ? 2.492 -25.891 -18.797 1 97.88 306 MET B C 1
ATOM 7967 O O . MET B 1 306 ? 2.859 -24.906 -18.172 1 97.88 306 MET B O 1
ATOM 7971 N N . VAL B 1 307 ? 3.078 -26.359 -19.891 1 96.88 307 VAL B N 1
ATOM 7972 C CA . VAL B 1 307 ? 4.289 -25.703 -20.375 1 96.88 307 VAL B CA 1
ATOM 7973 C C . VAL B 1 307 ? 3.941 -24.359 -20.984 1 96.88 307 VAL B C 1
ATOM 7975 O O . VAL B 1 307 ? 4.633 -23.359 -20.75 1 96.88 307 VAL B O 1
ATOM 7978 N N . GLN B 1 308 ? 2.846 -24.266 -21.703 1 96.25 308 GLN B N 1
ATOM 7979 C CA . GLN B 1 308 ? 2.416 -23.062 -22.391 1 96.25 308 GLN B CA 1
ATOM 7980 C C . GLN B 1 308 ? 2.123 -21.938 -21.391 1 96.25 308 GLN B C 1
ATOM 7982 O O . GLN B 1 308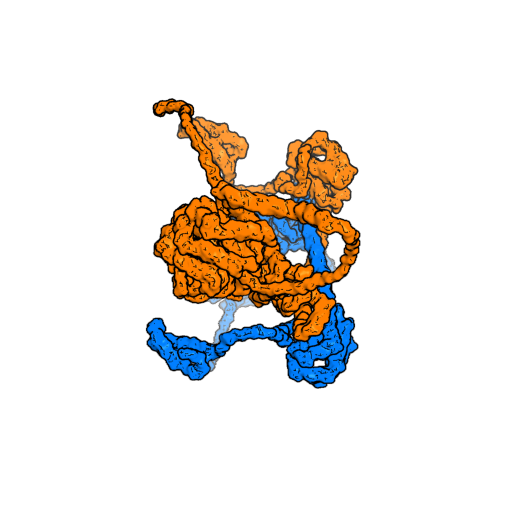 ? 2.393 -20.766 -21.672 1 96.25 308 GLN B O 1
ATOM 7987 N N . VAL B 1 309 ? 1.618 -22.312 -20.25 1 96.88 309 VAL B N 1
ATOM 7988 C CA . VAL B 1 309 ? 1.207 -21.297 -19.297 1 96.88 309 VAL B CA 1
ATOM 7989 C C . VAL B 1 309 ? 2.377 -20.938 -18.375 1 96.88 309 VAL B C 1
ATOM 7991 O O . VAL B 1 309 ? 2.219 -20.172 -17.422 1 96.88 309 VAL B O 1
ATOM 7994 N N . GLY B 1 310 ? 3.531 -21.578 -18.578 1 96.19 310 GLY B N 1
ATOM 7995 C CA . GLY B 1 310 ? 4.746 -21.188 -17.875 1 96.19 310 GLY B CA 1
ATOM 7996 C C . GLY B 1 310 ? 4.918 -21.906 -16.547 1 96.19 310 GLY B C 1
ATOM 7997 O O . GLY B 1 310 ? 5.523 -21.375 -15.625 1 96.19 310 GLY B O 1
ATOM 7998 N N . LEU B 1 311 ? 4.402 -23.062 -16.406 1 97.69 311 LEU B N 1
ATOM 7999 C CA . LEU B 1 311 ? 4.484 -23.797 -15.141 1 97.69 311 LEU B CA 1
ATOM 8000 C C . LEU B 1 311 ? 5.859 -24.422 -14.969 1 97.69 311 LEU B C 1
ATOM 8002 O O . LEU B 1 311 ? 6.273 -24.719 -13.844 1 97.69 311 LEU B O 1
ATOM 8006 N N . LEU B 1 312 ? 6.602 -24.672 -16.047 1 97.44 312 LEU B N 1
ATOM 8007 C CA . LEU B 1 312 ? 7.871 -25.391 -16 1 97.44 312 LEU B CA 1
ATOM 8008 C C . LEU B 1 312 ? 8.867 -24.672 -15.094 1 97.44 312 LEU B C 1
ATOM 8010 O O . LEU B 1 312 ? 9.375 -25.266 -14.141 1 97.44 312 LEU B O 1
ATOM 8014 N N . PRO B 1 313 ? 9.102 -23.375 -15.32 1 97.25 313 PRO B N 1
ATOM 8015 C CA . PRO B 1 313 ? 10.039 -22.703 -14.414 1 97.25 313 PRO B CA 1
ATOM 8016 C C . PRO B 1 313 ? 9.531 -22.625 -12.977 1 97.25 313 PRO B C 1
ATOM 8018 O O . PRO B 1 313 ? 10.32 -22.703 -12.031 1 97.25 313 PRO B O 1
ATOM 8021 N N . LYS B 1 314 ? 8.234 -22.547 -12.836 1 97.5 314 LYS B N 1
ATOM 8022 C CA . LYS B 1 314 ? 7.645 -22.453 -11.5 1 97.5 314 LYS B CA 1
ATOM 8023 C C . LYS B 1 314 ? 7.836 -23.75 -10.727 1 97.5 314 LYS B C 1
ATOM 8025 O O . LYS B 1 314 ? 8.203 -23.719 -9.547 1 97.5 314 LYS B O 1
ATOM 8030 N N . LEU B 1 315 ? 7.59 -24.766 -11.398 1 98 315 LEU B N 1
ATOM 8031 C CA . LEU B 1 315 ? 7.75 -26.078 -10.781 1 98 315 LEU B CA 1
ATOM 8032 C C . LEU B 1 315 ? 9.219 -26.359 -10.461 1 98 315 LEU B C 1
ATOM 8034 O O . LEU B 1 315 ? 9.523 -26.984 -9.445 1 98 315 LEU B O 1
ATOM 8038 N N . THR B 1 316 ? 10.141 -25.938 -11.375 1 97.5 316 THR B N 1
ATOM 8039 C CA . THR B 1 316 ? 11.578 -26.109 -11.164 1 97.5 316 THR B CA 1
ATOM 8040 C C . THR B 1 316 ? 12.023 -25.406 -9.891 1 97.5 316 THR B C 1
ATOM 8042 O O . THR B 1 316 ? 12.852 -25.922 -9.141 1 97.5 316 THR B O 1
ATOM 8045 N N . SER B 1 317 ? 11.445 -24.297 -9.648 1 96.5 317 SER B N 1
ATOM 8046 C CA . SER B 1 317 ? 11.789 -23.547 -8.445 1 96.5 317 SER B CA 1
ATOM 8047 C C . SER B 1 317 ? 11.375 -24.281 -7.184 1 96.5 317 SER B C 1
ATOM 8049 O O . SER B 1 317 ? 11.969 -24.094 -6.121 1 96.5 317 SER B O 1
ATOM 8051 N N . LEU B 1 318 ? 10.406 -25.125 -7.281 1 97 318 LEU B N 1
ATOM 8052 C CA . LEU B 1 318 ? 9.875 -25.844 -6.133 1 97 318 LEU B CA 1
ATOM 8053 C C . LEU B 1 318 ? 10.758 -27.047 -5.797 1 97 318 LEU B C 1
ATOM 8055 O O . LEU B 1 318 ? 10.57 -27.672 -4.754 1 97 318 LEU B O 1
ATOM 8059 N N . LEU B 1 319 ? 11.727 -27.375 -6.648 1 95.88 319 LEU B N 1
ATOM 8060 C CA . LEU B 1 319 ? 12.648 -28.469 -6.395 1 95.88 319 LEU B CA 1
ATOM 8061 C C . LEU B 1 319 ? 13.523 -28.188 -5.18 1 95.88 319 LEU B C 1
ATOM 8063 O O . LEU B 1 319 ? 14.047 -29.109 -4.547 1 95.88 319 LEU B O 1
ATOM 8067 N N . GLY B 1 320 ? 13.609 -26.891 -4.918 1 92.5 320 GLY B N 1
ATOM 8068 C CA . GLY B 1 320 ? 14.398 -26.5 -3.754 1 92.5 320 GLY B CA 1
ATOM 8069 C C . GLY B 1 320 ? 13.617 -26.578 -2.457 1 92.5 320 GLY B C 1
ATOM 8070 O O . GLY B 1 320 ? 14.18 -26.422 -1.374 1 92.5 320 GLY B O 1
ATOM 8071 N N . ASP B 1 321 ? 12.344 -26.797 -2.527 1 93 321 ASP B N 1
ATOM 8072 C CA . ASP B 1 321 ? 11.461 -26.859 -1.363 1 93 321 ASP B CA 1
ATOM 8073 C C . ASP B 1 321 ? 11.281 -28.312 -0.897 1 93 321 ASP B C 1
ATOM 8075 O O . ASP B 1 321 ? 10.688 -29.125 -1.605 1 93 321 ASP B O 1
ATOM 8079 N N . GLU B 1 322 ? 11.68 -28.641 0.294 1 92.06 322 GLU B N 1
ATOM 8080 C CA . GLU B 1 322 ? 11.703 -30 0.812 1 92.06 322 GLU B CA 1
ATOM 8081 C C . GLU B 1 322 ? 10.305 -30.594 0.886 1 92.06 322 GLU B C 1
ATOM 8083 O O . GLU B 1 322 ? 10.117 -31.797 0.696 1 92.06 322 GLU B O 1
ATOM 8088 N N . ASN B 1 323 ? 9.312 -29.75 1.076 1 94 323 ASN B N 1
ATOM 8089 C CA . ASN B 1 323 ? 7.957 -30.234 1.256 1 94 323 ASN B CA 1
ATOM 8090 C C . ASN B 1 323 ? 7.312 -30.609 -0.078 1 94 323 ASN B C 1
ATOM 8092 O O . ASN B 1 323 ? 6.449 -31.484 -0.133 1 94 323 ASN B O 1
ATOM 8096 N N . HIS B 1 324 ? 7.797 -29.906 -1.123 1 95.19 324 HIS B N 1
ATOM 8097 C CA . HIS B 1 324 ? 7.086 -30.078 -2.387 1 95.19 324 HIS B CA 1
ATOM 8098 C C . HIS B 1 324 ? 8.008 -30.625 -3.467 1 95.19 324 HIS B C 1
ATOM 8100 O O . HIS B 1 324 ? 7.57 -30.891 -4.586 1 95.19 324 HIS B O 1
ATOM 8106 N N . LYS B 1 325 ? 9.188 -30.938 -3.109 1 94.81 325 LYS B N 1
ATOM 8107 C CA . LYS B 1 325 ? 10.227 -31.359 -4.051 1 94.81 325 LYS B CA 1
ATOM 8108 C C . LYS B 1 325 ? 9.805 -32.625 -4.797 1 94.81 325 LYS B C 1
ATOM 8110 O O . LYS B 1 325 ? 9.914 -32.688 -6.023 1 94.81 325 LYS B O 1
ATOM 8115 N N . GLN B 1 326 ? 9.273 -33.562 -4.117 1 94.75 326 GLN B N 1
ATOM 8116 C CA . GLN B 1 326 ? 8.953 -34.844 -4.699 1 94.75 326 GLN B CA 1
ATOM 8117 C C . GLN B 1 326 ? 7.832 -34.719 -5.73 1 94.75 326 GLN B C 1
ATOM 8119 O O . GLN B 1 326 ? 7.949 -35.25 -6.84 1 94.75 326 GLN B O 1
ATOM 8124 N N . ILE B 1 327 ? 6.805 -34.031 -5.309 1 96.69 327 ILE B N 1
ATOM 8125 C CA . ILE B 1 327 ? 5.656 -33.938 -6.203 1 96.69 327 ILE B CA 1
ATOM 8126 C C . ILE B 1 327 ? 6.023 -33.094 -7.418 1 96.69 327 ILE B C 1
ATOM 8128 O O . ILE B 1 327 ? 5.609 -33.375 -8.539 1 96.69 327 ILE B O 1
ATOM 8132 N N . ALA B 1 328 ? 6.773 -32.062 -7.207 1 97.06 328 ALA B N 1
ATOM 8133 C CA . ALA B 1 328 ? 7.23 -31.219 -8.312 1 97.06 328 ALA B CA 1
ATOM 8134 C C . ALA B 1 328 ? 8.094 -32 -9.289 1 97.06 328 ALA B C 1
ATOM 8136 O O . ALA B 1 328 ? 7.938 -31.891 -10.508 1 97.06 328 ALA B O 1
ATOM 8137 N N . MET B 1 329 ? 8.922 -32.844 -8.742 1 96.69 329 MET B N 1
ATOM 8138 C CA . MET B 1 329 ? 9.789 -33.656 -9.562 1 96.69 329 MET B CA 1
ATOM 8139 C C . MET B 1 329 ? 8.977 -34.625 -10.422 1 96.69 329 MET B C 1
ATOM 8141 O O . MET B 1 329 ? 9.281 -34.812 -11.602 1 96.69 329 MET B O 1
ATOM 8145 N N . CYS B 1 330 ? 7.945 -35.156 -9.875 1 97.44 330 CYS B N 1
ATOM 8146 C CA . CYS B 1 330 ? 7.09 -36.094 -10.609 1 97.44 330 CYS B CA 1
ATOM 8147 C C . CYS B 1 330 ? 6.422 -35.406 -11.789 1 97.44 330 CYS B C 1
ATOM 8149 O O . CYS B 1 330 ? 6.367 -35.938 -12.891 1 97.44 330 CYS B O 1
ATOM 8151 N N . ILE B 1 331 ? 5.934 -34.25 -11.523 1 98 331 ILE B N 1
ATOM 8152 C CA . ILE B 1 331 ? 5.277 -33.5 -12.594 1 98 331 ILE B CA 1
ATOM 8153 C C . ILE B 1 331 ? 6.293 -33.156 -13.688 1 98 331 ILE B C 1
ATOM 8155 O O . ILE B 1 331 ? 6.012 -33.344 -14.875 1 98 331 ILE B O 1
ATOM 8159 N N . LEU B 1 332 ? 7.457 -32.719 -13.273 1 98.06 332 LEU B N 1
ATOM 8160 C CA . LEU B 1 332 ? 8.516 -32.375 -14.219 1 98.06 332 LEU B CA 1
ATOM 8161 C C . LEU B 1 332 ? 8.953 -33.594 -15 1 98.06 332 LEU B C 1
ATOM 8163 O O . LEU B 1 332 ? 9.242 -33.531 -16.203 1 98.06 332 LEU B O 1
ATOM 8167 N N . TYR B 1 333 ? 8.977 -34.719 -14.328 1 97.69 333 TYR B N 1
ATOM 8168 C CA . TYR B 1 333 ? 9.289 -35.969 -15.008 1 97.69 333 TYR B CA 1
ATOM 8169 C C . TYR B 1 333 ? 8.297 -36.25 -16.125 1 97.69 333 TYR B C 1
ATOM 8171 O O . TYR B 1 333 ? 8.688 -36.594 -17.25 1 97.69 333 TYR B O 1
ATOM 8179 N N . HIS B 1 334 ? 7.055 -36.062 -15.812 1 97.06 334 HIS B N 1
ATOM 8180 C CA . HIS B 1 334 ? 6.031 -36.25 -16.828 1 97.06 334 HIS B CA 1
ATOM 8181 C C . HIS B 1 334 ? 6.238 -35.344 -18.031 1 97.06 334 HIS B C 1
ATOM 8183 O O . HIS B 1 334 ? 6.109 -35.781 -19.172 1 97.06 334 HIS B O 1
ATOM 8189 N N . ILE B 1 335 ? 6.566 -34.156 -17.75 1 97.19 335 ILE B N 1
ATOM 8190 C CA . ILE B 1 335 ? 6.789 -33.188 -18.812 1 97.19 335 ILE B CA 1
ATOM 8191 C C . ILE B 1 335 ? 7.988 -33.625 -19.656 1 97.19 335 ILE B C 1
ATOM 8193 O O . ILE B 1 335 ? 7.977 -33.469 -20.875 1 97.19 335 ILE B O 1
ATOM 8197 N N . SER B 1 336 ? 8.992 -34.188 -19.047 1 97.12 336 SER B N 1
ATOM 8198 C CA . SER B 1 336 ? 10.234 -34.562 -19.703 1 97.12 336 SER B CA 1
ATOM 8199 C C . SER B 1 336 ? 10.039 -35.781 -20.594 1 97.12 336 SER B C 1
ATOM 8201 O O . SER B 1 336 ? 10.906 -36.125 -21.406 1 97.12 336 SER B O 1
ATOM 8203 N N . VAL B 1 337 ? 8.898 -36.5 -20.406 1 95.44 337 VAL B N 1
ATOM 8204 C CA . VAL B 1 337 ? 8.617 -37.656 -21.219 1 95.44 337 VAL B CA 1
ATOM 8205 C C . VAL B 1 337 ? 8.406 -37.25 -22.672 1 95.44 337 VAL B C 1
ATOM 8207 O O . VAL B 1 337 ? 8.727 -38 -23.594 1 95.44 337 VAL B O 1
ATOM 8210 N N . ASP B 1 338 ? 7.941 -36.062 -22.797 1 93.75 338 ASP B N 1
ATOM 8211 C CA . ASP B 1 338 ? 7.734 -35.531 -24.141 1 93.75 338 ASP B CA 1
ATOM 8212 C C . ASP B 1 338 ? 9.008 -34.875 -24.688 1 93.75 338 ASP B C 1
ATOM 8214 O O . ASP B 1 338 ? 9.516 -33.906 -24.125 1 93.75 338 ASP B O 1
ATOM 8218 N N . ASP B 1 339 ? 9.422 -35.344 -25.781 1 93.25 339 ASP B N 1
ATOM 8219 C CA . ASP B 1 339 ? 10.688 -34.906 -26.359 1 93.25 339 ASP B CA 1
ATOM 8220 C C . ASP B 1 339 ? 10.641 -33.438 -26.734 1 93.25 339 ASP B C 1
ATOM 8222 O O . ASP B 1 339 ? 11.664 -32.75 -26.688 1 93.25 339 ASP B O 1
ATOM 8226 N N . ARG B 1 340 ? 9.516 -32.969 -27.062 1 93.06 340 ARG B N 1
ATOM 8227 C CA . ARG B 1 340 ? 9.344 -31.594 -27.516 1 93.06 340 ARG B CA 1
ATOM 8228 C C . ARG B 1 340 ? 9.703 -30.609 -26.406 1 93.06 340 ARG B C 1
ATOM 8230 O O . ARG B 1 340 ? 10.047 -29.469 -26.672 1 93.06 340 ARG B O 1
ATOM 8237 N N . PHE B 1 341 ? 9.609 -31.156 -25.156 1 95.25 341 PHE B N 1
ATOM 8238 C CA . PHE B 1 341 ? 9.766 -30.188 -24.062 1 95.25 341 PHE B CA 1
ATOM 8239 C C . PHE B 1 341 ? 11.102 -30.391 -23.344 1 95.25 341 PHE B C 1
ATOM 8241 O O . PHE B 1 341 ? 11.461 -29.594 -22.469 1 95.25 341 PHE B O 1
ATOM 8248 N N . LYS B 1 342 ? 11.914 -31.328 -23.672 1 96.06 342 LYS B N 1
ATOM 8249 C CA . LYS B 1 342 ? 13.164 -31.625 -22.984 1 96.06 342 LYS B CA 1
ATOM 8250 C C . LYS B 1 342 ? 14.148 -30.469 -23.078 1 96.06 342 LYS B C 1
ATOM 8252 O O . LYS B 1 342 ? 14.812 -30.125 -22.109 1 96.06 342 LYS B O 1
ATOM 8257 N N . SER B 1 343 ? 14.109 -29.891 -24.234 1 94.69 343 SER B N 1
ATOM 8258 C CA . SER B 1 343 ? 15.062 -28.812 -24.453 1 94.69 343 SER B CA 1
ATOM 8259 C C . SER B 1 343 ? 14.734 -27.609 -23.578 1 94.69 343 SER B C 1
ATOM 8261 O O . SER B 1 343 ? 15.609 -26.781 -23.297 1 94.69 343 SER B O 1
ATOM 8263 N N . MET B 1 344 ? 13.508 -27.516 -23.156 1 95.81 344 MET B N 1
ATOM 8264 C CA . MET B 1 344 ? 13.055 -26.359 -22.391 1 95.81 344 MET B CA 1
ATOM 8265 C C . MET B 1 344 ? 13.664 -26.359 -21 1 95.81 344 MET B C 1
ATOM 8267 O O . MET B 1 344 ? 13.773 -25.297 -20.359 1 95.81 344 MET B O 1
ATOM 8271 N N . PHE B 1 345 ? 14.133 -27.469 -20.531 1 97.31 345 PHE B N 1
ATOM 8272 C CA . PHE B 1 345 ? 14.711 -27.578 -19.203 1 97.31 345 PHE B CA 1
ATOM 8273 C C . PHE B 1 345 ? 16.062 -26.875 -19.141 1 97.31 345 PHE B C 1
ATOM 8275 O O . PHE B 1 345 ? 16.516 -26.469 -18.062 1 97.31 345 PHE B O 1
ATOM 8282 N N . ALA B 1 346 ? 16.672 -26.75 -20.312 1 95.44 346 ALA B N 1
ATOM 8283 C CA . ALA B 1 346 ? 17.984 -26.141 -20.375 1 95.44 346 ALA B CA 1
ATOM 8284 C C . ALA B 1 346 ? 17.938 -24.672 -20 1 95.44 346 ALA B C 1
ATOM 8286 O O . ALA B 1 346 ? 18.953 -24.078 -19.641 1 95.44 346 ALA B O 1
ATOM 8287 N N . TYR B 1 347 ? 16.75 -24.094 -20.109 1 94.12 347 TYR B N 1
ATOM 8288 C CA . TYR B 1 347 ? 16.609 -22.672 -19.844 1 94.12 347 TYR B CA 1
ATOM 8289 C C . TYR B 1 347 ? 16.203 -22.438 -18.391 1 94.12 347 TYR B C 1
ATOM 8291 O O . TYR B 1 347 ? 15.82 -21.328 -18.016 1 94.12 347 TYR B O 1
ATOM 8299 N N . THR B 1 348 ? 16.234 -23.406 -17.516 1 95.5 348 THR B N 1
ATOM 8300 C CA . THR B 1 348 ? 15.938 -23.312 -16.094 1 95.5 348 THR B CA 1
ATOM 8301 C C . THR B 1 348 ? 17.109 -23.828 -15.266 1 95.5 348 THR B C 1
ATOM 8303 O O . THR B 1 348 ? 18.109 -24.297 -15.82 1 95.5 348 THR B O 1
ATOM 8306 N N . ASP B 1 349 ? 17.031 -23.75 -13.961 1 94.88 349 ASP B N 1
ATOM 8307 C CA . ASP B 1 349 ? 18.078 -24.25 -13.07 1 94.88 349 ASP B CA 1
ATOM 8308 C C . ASP B 1 349 ? 17.781 -25.703 -12.672 1 94.88 349 ASP B C 1
ATOM 8310 O O . ASP B 1 349 ? 18.203 -26.156 -11.602 1 94.88 349 ASP B O 1
ATOM 8314 N N . CYS B 1 350 ? 17.078 -26.344 -13.555 1 96.81 350 CYS B N 1
ATOM 8315 C CA . CYS B 1 350 ? 16.625 -27.688 -13.219 1 96.81 350 CYS B CA 1
ATOM 8316 C C . CYS B 1 350 ? 17.781 -28.672 -13.203 1 96.81 350 CYS B C 1
ATOM 8318 O O . CYS B 1 350 ? 17.969 -29.406 -12.234 1 96.81 350 CYS B O 1
ATOM 8320 N N . ILE B 1 351 ? 18.656 -28.672 -14.234 1 96.81 351 ILE B N 1
ATOM 8321 C CA . ILE B 1 351 ? 19.703 -29.656 -14.414 1 96.81 351 ILE B CA 1
ATOM 8322 C C . ILE B 1 351 ? 20.734 -29.531 -13.297 1 96.81 351 ILE B C 1
ATOM 8324 O O . ILE B 1 351 ? 21.078 -30.516 -12.641 1 96.81 351 ILE B O 1
ATOM 8328 N N . PRO B 1 352 ? 21.203 -28.281 -12.969 1 95.31 352 PRO B N 1
ATOM 8329 C CA . PRO B 1 352 ? 22.125 -28.172 -11.852 1 95.31 352 PRO B CA 1
ATOM 8330 C C . PRO B 1 352 ? 21.547 -28.703 -10.539 1 95.31 352 PRO B C 1
ATOM 8332 O O . PRO B 1 352 ? 22.266 -29.328 -9.758 1 95.31 352 PRO B O 1
ATOM 8335 N N . GLN B 1 353 ? 20.297 -28.484 -10.32 1 95.81 353 GLN B N 1
ATOM 8336 C CA . GLN B 1 353 ? 19.641 -28.953 -9.094 1 95.81 353 GLN B CA 1
ATOM 8337 C C . GLN B 1 353 ? 19.578 -30.469 -9.055 1 95.81 353 GLN B C 1
ATOM 8339 O O . GLN B 1 353 ? 19.828 -31.094 -8.016 1 95.81 353 GLN B O 1
ATOM 8344 N N . LEU B 1 354 ? 19.281 -31.031 -10.156 1 96.06 354 LEU B N 1
ATOM 8345 C CA . LEU B 1 354 ? 19.172 -32.5 -10.234 1 96.06 354 LEU B CA 1
ATOM 8346 C C . LEU B 1 354 ? 20.547 -33.125 -10.023 1 96.06 354 LEU B C 1
ATOM 8348 O O . LEU B 1 354 ? 20.656 -34.125 -9.312 1 96.06 354 LEU B O 1
ATOM 8352 N N . MET B 1 355 ? 21.562 -32.531 -10.672 1 94.81 355 MET B N 1
ATOM 8353 C CA . MET B 1 355 ? 22.922 -33.031 -10.523 1 94.81 355 MET B CA 1
ATOM 8354 C C . MET B 1 355 ? 23.375 -32.969 -9.062 1 94.81 355 MET B C 1
ATOM 8356 O O . MET B 1 355 ? 24 -33.906 -8.555 1 94.81 355 MET B O 1
ATOM 8360 N N . LYS B 1 356 ? 23.016 -31.922 -8.445 1 93.44 356 LYS B N 1
ATOM 8361 C CA . LYS B 1 356 ? 23.328 -31.781 -7.027 1 93.44 356 LYS B CA 1
ATOM 8362 C C . LYS B 1 356 ? 22.641 -32.875 -6.203 1 93.44 356 LYS B C 1
ATOM 8364 O O . LYS B 1 356 ? 23.266 -33.469 -5.332 1 93.44 356 LYS B O 1
ATOM 8369 N N . MET B 1 357 ? 21.391 -33.094 -6.465 1 93.81 357 MET B N 1
ATOM 8370 C CA . MET B 1 357 ? 20.641 -34.125 -5.754 1 93.81 357 MET B CA 1
ATOM 8371 C C . MET B 1 357 ? 21.25 -35.5 -5.984 1 93.81 357 MET B C 1
ATOM 8373 O O . MET B 1 357 ? 21.312 -36.312 -5.062 1 93.81 357 MET B O 1
ATOM 8377 N N . LEU B 1 358 ? 21.672 -35.75 -7.211 1 92.5 358 LEU B N 1
ATOM 8378 C CA . LEU B 1 358 ? 22.266 -37.031 -7.582 1 92.5 358 LEU B CA 1
ATOM 8379 C C . LEU B 1 358 ? 23.531 -37.312 -6.773 1 92.5 358 LEU B C 1
ATOM 8381 O O . LEU B 1 358 ? 23.734 -38.438 -6.289 1 92.5 358 LEU B O 1
ATOM 8385 N N . PHE B 1 359 ? 24.297 -36.281 -6.508 1 89.31 359 PHE B N 1
ATOM 8386 C CA . PHE B 1 359 ? 25.594 -36.469 -5.871 1 89.31 359 PHE B CA 1
ATOM 8387 C C . PHE B 1 359 ? 25.469 -36.406 -4.355 1 89.31 359 PHE B C 1
ATOM 8389 O O . PHE B 1 359 ? 26.344 -36.875 -3.631 1 89.31 359 PHE B O 1
ATOM 8396 N N . GLU B 1 360 ? 24.375 -35.844 -3.895 1 88.06 360 GLU B N 1
ATOM 8397 C CA . GLU B 1 360 ? 24.141 -35.812 -2.457 1 88.06 360 GLU B CA 1
ATOM 8398 C C . GLU B 1 360 ? 23.797 -37.188 -1.918 1 88.06 360 GLU B C 1
ATOM 8400 O O . GLU B 1 360 ? 23.938 -37.469 -0.723 1 88.06 360 GLU B O 1
ATOM 8405 N N . HIS B 1 361 ? 23.312 -38.062 -2.688 1 82.56 361 HIS B N 1
ATOM 8406 C CA . HIS B 1 361 ? 22.953 -39.406 -2.268 1 82.56 361 HIS B CA 1
ATOM 8407 C C . HIS B 1 361 ? 24.188 -40.25 -1.955 1 82.56 361 HIS B C 1
ATOM 8409 O O . HIS B 1 361 ? 24.094 -41.281 -1.312 1 82.56 361 HIS B O 1
ATOM 8415 N N . GLY B 1 362 ? 25.391 -39.781 -2.16 1 77.12 362 GLY B N 1
ATOM 8416 C CA . GLY B 1 362 ? 26.609 -40.531 -1.903 1 77.12 362 GLY B CA 1
ATOM 8417 C C . GLY B 1 362 ? 26.594 -41.938 -2.51 1 77.12 362 GLY B C 1
ATOM 8418 O O . GLY B 1 362 ? 26.406 -42.094 -3.719 1 77.12 362 GLY B O 1
ATOM 8419 N N . GLU B 1 363 ? 26.688 -43 -1.658 1 79.5 363 GLU B N 1
ATOM 8420 C CA . GLU B 1 363 ? 26.703 -44.375 -2.143 1 79.5 363 GLU B CA 1
ATOM 8421 C C . GLU B 1 363 ? 25.359 -45.062 -1.949 1 79.5 363 GLU B C 1
ATOM 8423 O O . GLU B 1 363 ? 25.203 -46.25 -2.248 1 79.5 363 GLU B O 1
ATOM 8428 N N . GLU B 1 364 ? 24.391 -44.219 -1.549 1 83.94 364 GLU B N 1
ATOM 8429 C CA . GLU B 1 364 ? 23.047 -44.75 -1.349 1 83.94 364 GLU B CA 1
ATOM 8430 C C . GLU B 1 364 ? 22.297 -44.875 -2.674 1 83.94 364 GLU B C 1
ATOM 8432 O O . GLU B 1 364 ? 22.703 -44.281 -3.678 1 83.94 364 GLU B O 1
ATOM 8437 N N . ARG B 1 365 ? 21.312 -45.719 -2.658 1 85.38 365 ARG B N 1
ATOM 8438 C CA . ARG B 1 365 ? 20.516 -45.938 -3.859 1 85.38 365 ARG B CA 1
ATOM 8439 C C . ARG B 1 365 ? 19.766 -44.656 -4.23 1 85.38 365 ARG B C 1
ATOM 8441 O O . ARG B 1 365 ? 19.219 -43.969 -3.359 1 85.38 365 ARG B O 1
ATOM 8448 N N . ILE B 1 366 ? 19.875 -44.344 -5.438 1 87.75 366 ILE B N 1
ATOM 8449 C CA . ILE B 1 366 ? 19.25 -43.125 -5.953 1 87.75 366 ILE B CA 1
ATOM 8450 C C . ILE B 1 366 ? 17.75 -43.344 -6.105 1 87.75 366 ILE B C 1
ATOM 8452 O O . ILE B 1 366 ? 17.297 -44.406 -6.508 1 87.75 366 ILE B O 1
ATOM 8456 N N . ASP B 1 367 ? 17.016 -42.344 -5.797 1 89.38 367 ASP B N 1
ATOM 8457 C CA . ASP B 1 367 ? 15.562 -42.375 -5.961 1 89.38 367 ASP B CA 1
ATOM 8458 C C . ASP B 1 367 ? 15.18 -42.625 -7.422 1 89.38 367 ASP B C 1
ATOM 8460 O O . ASP B 1 367 ? 15.766 -42.031 -8.328 1 89.38 367 ASP B O 1
ATOM 8464 N N . ALA B 1 368 ? 14.195 -43.5 -7.629 1 90.5 368 ALA B N 1
ATOM 8465 C CA . ALA B 1 368 ? 13.781 -43.875 -8.977 1 90.5 368 ALA B CA 1
ATOM 8466 C C . ALA B 1 368 ? 13.297 -42.656 -9.773 1 90.5 368 ALA B C 1
ATOM 8468 O O . ALA B 1 368 ? 13.562 -42.562 -10.969 1 90.5 368 ALA B O 1
ATOM 8469 N N . GLU B 1 369 ? 12.602 -41.812 -9.078 1 91.5 369 GLU B N 1
ATOM 8470 C CA . GLU B 1 369 ? 12.07 -40.625 -9.75 1 91.5 369 GLU B CA 1
ATOM 8471 C C . GLU B 1 369 ? 13.195 -39.719 -10.234 1 91.5 369 GLU B C 1
ATOM 8473 O O . GLU B 1 369 ? 13.164 -39.219 -11.367 1 91.5 369 GLU B O 1
ATOM 8478 N N . LEU B 1 370 ? 14.164 -39.594 -9.375 1 94.75 370 LEU B N 1
ATOM 8479 C CA . LEU B 1 370 ? 15.281 -38.719 -9.68 1 94.75 370 LEU B CA 1
ATOM 8480 C C . LEU B 1 370 ? 16.094 -39.25 -10.859 1 94.75 370 LEU B C 1
ATOM 8482 O O . LEU B 1 370 ? 16.328 -38.5 -11.828 1 94.75 370 LEU B O 1
ATOM 8486 N N . ILE B 1 371 ? 16.469 -40.5 -10.828 1 95.88 371 ILE B N 1
ATOM 8487 C CA . ILE B 1 371 ? 17.328 -41.062 -11.859 1 95.88 371 ILE B CA 1
ATOM 8488 C C . ILE B 1 371 ? 16.562 -41.125 -13.18 1 95.88 371 ILE B C 1
ATOM 8490 O O . ILE B 1 371 ? 17.125 -40.875 -14.25 1 95.88 371 ILE B O 1
ATOM 8494 N N . SER B 1 372 ? 15.242 -41.469 -13.102 1 96.56 372 SER B N 1
ATOM 8495 C CA . SER B 1 372 ? 14.438 -41.531 -14.312 1 96.56 372 SER B CA 1
ATOM 8496 C C . SER B 1 372 ? 14.336 -40.156 -14.969 1 96.56 372 SER B C 1
ATOM 8498 O O . SER B 1 372 ? 14.398 -40.062 -16.203 1 96.56 372 SER B O 1
ATOM 8500 N N . PHE B 1 373 ? 14.125 -39.281 -14.141 1 97.06 373 PHE B N 1
ATOM 8501 C CA . PHE B 1 373 ? 14.062 -37.875 -14.609 1 97.06 373 PHE B CA 1
ATOM 8502 C C . PHE B 1 373 ? 15.359 -37.5 -15.305 1 97.06 373 PHE B C 1
ATOM 8504 O O . PHE B 1 373 ? 15.328 -36.969 -16.422 1 97.06 373 PHE B O 1
ATOM 8511 N N . CYS B 1 374 ? 16.531 -37.812 -14.734 1 97.69 374 CYS B N 1
ATOM 8512 C CA . CYS B 1 374 ? 17.844 -37.5 -15.281 1 97.69 374 CYS B CA 1
ATOM 8513 C C . CYS B 1 374 ? 18.078 -38.219 -16.594 1 97.69 374 CYS B C 1
ATOM 8515 O O . CYS B 1 374 ? 18.641 -37.656 -17.531 1 97.69 374 CYS B O 1
ATOM 8517 N N . ILE B 1 375 ? 17.641 -39.438 -16.625 1 97.81 375 ILE B N 1
ATOM 8518 C CA . ILE B 1 375 ? 17.797 -40.25 -17.828 1 97.81 375 ILE B CA 1
ATOM 8519 C C . ILE B 1 375 ? 17.078 -39.562 -18.984 1 97.81 375 ILE B C 1
ATOM 8521 O O . ILE B 1 375 ? 17.625 -39.469 -20.094 1 97.81 375 ILE B O 1
ATOM 8525 N N . ASN B 1 376 ? 15.891 -39.094 -18.766 1 97.38 376 ASN B N 1
ATOM 8526 C CA . ASN B 1 376 ? 15.109 -38.438 -19.797 1 97.38 376 ASN B CA 1
ATOM 8527 C C . ASN B 1 376 ? 15.781 -37.156 -20.281 1 97.38 376 ASN B C 1
ATOM 8529 O O . ASN B 1 376 ? 15.875 -36.906 -21.484 1 97.38 376 ASN B O 1
ATOM 8533 N N . LEU B 1 377 ? 16.25 -36.406 -19.344 1 97.62 377 LEU B N 1
ATOM 8534 C CA . LEU B 1 377 ? 16.844 -35.125 -19.703 1 97.62 377 LEU B CA 1
ATOM 8535 C C . LEU B 1 377 ? 18.141 -35.312 -20.469 1 97.62 377 LEU B C 1
ATOM 8537 O O . LEU B 1 377 ? 18.469 -34.531 -21.359 1 97.62 377 LEU B O 1
ATOM 8541 N N . ALA B 1 378 ? 18.891 -36.375 -20.125 1 97.88 378 ALA B N 1
ATOM 8542 C CA . ALA B 1 378 ? 20.172 -36.656 -20.766 1 97.88 378 ALA B CA 1
ATOM 8543 C C . ALA B 1 378 ? 19.984 -37 -22.234 1 97.88 378 ALA B C 1
ATOM 8545 O O . ALA B 1 378 ? 20.938 -36.969 -23.016 1 97.88 378 ALA B O 1
ATOM 8546 N N . ALA B 1 379 ? 18.781 -37.344 -22.594 1 97.06 379 ALA B N 1
ATOM 8547 C CA . ALA B 1 379 ? 18.484 -37.75 -23.969 1 97.06 379 ALA B CA 1
ATOM 8548 C C . ALA B 1 379 ? 18.422 -36.531 -24.891 1 97.06 379 ALA B C 1
ATOM 8550 O O . ALA B 1 379 ? 18.281 -36.688 -26.109 1 97.06 379 ALA B O 1
ATOM 8551 N N . ASN B 1 380 ? 18.484 -35.375 -24.359 1 96.81 380 ASN B N 1
ATOM 8552 C CA . ASN B 1 380 ? 18.5 -34.156 -25.156 1 96.81 380 ASN B CA 1
ATOM 8553 C C . ASN B 1 380 ? 19.906 -33.562 -25.234 1 96.81 380 ASN B C 1
ATOM 8555 O O . ASN B 1 380 ? 20.609 -33.469 -24.234 1 96.81 380 ASN B O 1
ATOM 8559 N N . LYS B 1 381 ? 20.234 -33.094 -26.422 1 95.94 381 LYS B N 1
ATOM 8560 C CA . LYS B 1 381 ? 21.594 -32.656 -26.719 1 95.94 381 LYS B CA 1
ATOM 8561 C C . LYS B 1 381 ? 21.984 -31.484 -25.844 1 95.94 381 LYS B C 1
ATOM 8563 O O . LYS B 1 381 ? 23.062 -31.469 -25.234 1 95.94 381 LYS B O 1
ATOM 8568 N N . ARG B 1 382 ? 21.156 -30.531 -25.75 1 95.75 382 ARG B N 1
ATOM 8569 C CA . ARG B 1 382 ? 21.469 -29.328 -24.984 1 95.75 382 ARG B CA 1
ATOM 8570 C C . ARG B 1 382 ? 21.578 -29.656 -23.5 1 95.75 382 ARG B C 1
ATOM 8572 O O . ARG B 1 382 ? 22.5 -29.172 -22.828 1 95.75 382 ARG B O 1
ATOM 8579 N N . ASN B 1 383 ? 20.672 -30.422 -23.047 1 97.5 383 ASN B N 1
ATOM 8580 C CA . ASN B 1 383 ? 20.703 -30.828 -21.641 1 97.5 383 ASN B CA 1
ATOM 8581 C C . ASN B 1 383 ? 21.984 -31.609 -21.328 1 97.5 383 ASN B C 1
ATOM 8583 O O . ASN B 1 383 ? 22.594 -31.391 -20.281 1 97.5 383 ASN B O 1
ATOM 8587 N N . ALA B 1 384 ? 22.344 -32.469 -22.203 1 97.31 384 ALA B N 1
ATOM 8588 C CA . ALA B 1 384 ? 23.547 -33.281 -22.031 1 97.31 384 ALA B CA 1
ATOM 8589 C C . ALA B 1 384 ? 24.797 -32.406 -21.922 1 97.31 384 ALA B C 1
ATOM 8591 O O . ALA B 1 384 ? 25.688 -32.688 -21.125 1 97.31 384 ALA B O 1
ATOM 8592 N N . GLN B 1 385 ? 24.812 -31.344 -22.688 1 96.31 385 GLN B N 1
ATOM 8593 C CA . GLN B 1 385 ? 25.922 -30.391 -22.625 1 96.31 385 GLN B CA 1
ATOM 8594 C C . GLN B 1 385 ? 26.016 -29.75 -21.25 1 96.31 385 GLN B C 1
ATOM 8596 O O . GLN B 1 385 ? 27.109 -29.625 -20.688 1 96.31 385 GLN B O 1
ATOM 8601 N N . ILE B 1 386 ? 24.875 -29.453 -20.719 1 96.31 386 ILE B N 1
ATOM 8602 C CA . ILE B 1 386 ? 24.828 -28.797 -19.422 1 96.31 386 ILE B CA 1
ATOM 8603 C C . ILE B 1 386 ? 25.25 -29.781 -18.328 1 96.31 386 ILE B C 1
ATOM 8605 O O . ILE B 1 386 ? 25.984 -29.422 -17.406 1 96.31 386 ILE B O 1
ATOM 8609 N N . ILE B 1 387 ? 24.859 -31 -18.438 1 97.12 387 ILE B N 1
ATOM 8610 C CA . ILE B 1 387 ? 25.172 -32.031 -17.469 1 97.12 387 ILE B CA 1
ATOM 8611 C C . ILE B 1 387 ? 26.688 -32.25 -17.422 1 97.12 387 ILE B C 1
ATOM 8613 O O . ILE B 1 387 ? 27.266 -32.469 -16.359 1 97.12 387 ILE B O 1
ATOM 8617 N N . CYS B 1 388 ? 27.344 -32.125 -18.594 1 96.06 388 CYS B N 1
ATOM 8618 C CA . CYS B 1 388 ? 28.75 -32.438 -18.734 1 96.06 388 CYS B CA 1
ATOM 8619 C C . CYS B 1 388 ? 29.625 -31.234 -18.406 1 96.06 388 CYS B C 1
ATOM 8621 O O . CYS B 1 388 ? 30.844 -31.312 -18.453 1 96.06 388 CYS B O 1
ATOM 8623 N N . GLU B 1 389 ? 28.969 -30.188 -18.078 1 92.5 389 GLU B N 1
ATOM 8624 C CA . GLU B 1 389 ? 29.75 -29 -17.703 1 92.5 389 GLU B CA 1
ATOM 8625 C C . GLU B 1 389 ? 30.562 -29.234 -16.438 1 92.5 389 GLU B C 1
ATOM 8627 O O . GLU B 1 389 ? 30.047 -29.797 -15.469 1 92.5 389 GLU B O 1
ATOM 8632 N N . GLY B 1 390 ? 31.906 -28.859 -16.5 1 90.31 390 GLY B N 1
ATOM 8633 C CA . GLY B 1 390 ? 32.781 -29.094 -15.367 1 90.31 390 GLY B CA 1
ATOM 8634 C C . GLY B 1 390 ? 33.188 -30.562 -15.195 1 90.31 390 GLY B C 1
ATOM 8635 O O . GLY B 1 390 ? 33.688 -31.188 -16.141 1 90.31 390 GLY B O 1
ATOM 8636 N N . ASN B 1 391 ? 32.875 -31.047 -13.984 1 92.19 391 ASN B N 1
ATOM 8637 C CA . ASN B 1 391 ? 33.219 -32.438 -13.688 1 92.19 391 ASN B CA 1
ATOM 8638 C C . ASN B 1 391 ? 31.984 -33.312 -13.641 1 92.19 391 ASN B C 1
ATOM 8640 O O . ASN B 1 391 ? 31.984 -34.344 -12.969 1 92.19 391 ASN B O 1
ATOM 8644 N N . GLY B 1 392 ? 31.016 -32.938 -14.414 1 94.62 392 GLY B N 1
ATOM 8645 C CA . GLY B 1 392 ? 29.766 -33.656 -14.344 1 94.62 392 GLY B CA 1
ATOM 8646 C C . GLY B 1 392 ? 29.875 -35.094 -14.805 1 94.62 392 GLY B C 1
ATOM 8647 O O . GLY B 1 392 ? 29.516 -36.031 -14.07 1 94.62 392 GLY B O 1
ATOM 8648 N N . LEU B 1 393 ? 30.438 -35.281 -16.016 1 96.56 393 LEU B N 1
ATOM 8649 C CA . LEU B 1 393 ? 30.547 -36.594 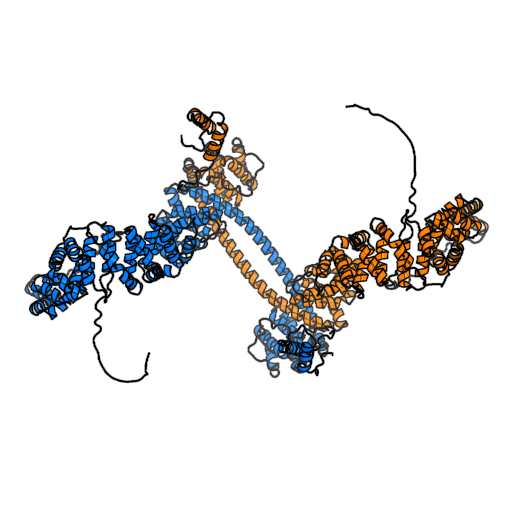-16.578 1 96.56 393 LEU B CA 1
ATOM 8650 C C . LEU B 1 393 ? 31.516 -37.469 -15.766 1 96.56 393 LEU B C 1
ATOM 8652 O O . LEU B 1 393 ? 31.281 -38.656 -15.555 1 96.56 393 LEU B O 1
ATOM 8656 N N . LYS B 1 394 ? 32.562 -36.781 -15.297 1 95.88 394 LYS B N 1
ATOM 8657 C CA . LYS B 1 394 ? 33.562 -37.5 -14.5 1 95.88 394 LYS B CA 1
ATOM 8658 C C . LYS B 1 394 ? 32.938 -38.094 -13.234 1 95.88 394 LYS B C 1
ATOM 8660 O O . LYS B 1 394 ? 33.188 -39.25 -12.914 1 95.88 394 LYS B O 1
ATOM 8665 N N . MET B 1 395 ? 32.188 -37.344 -12.648 1 94.5 395 MET B N 1
ATOM 8666 C CA . MET B 1 395 ? 31.547 -37.75 -11.406 1 94.5 395 MET B CA 1
ATOM 8667 C C . MET B 1 395 ? 30.516 -38.844 -11.672 1 94.5 395 MET B C 1
ATOM 8669 O O . MET B 1 395 ? 30.406 -39.812 -10.898 1 94.5 395 MET B O 1
ATOM 8673 N N . LEU B 1 396 ? 29.781 -38.656 -12.68 1 96.12 396 LEU B N 1
ATOM 8674 C CA . LEU B 1 396 ? 28.797 -39.656 -13.062 1 96.12 396 LEU B CA 1
ATOM 8675 C C . LEU B 1 396 ? 29.453 -41 -13.367 1 96.12 396 LEU B C 1
ATOM 8677 O O . LEU B 1 396 ? 29.016 -42.062 -12.883 1 96.12 396 LEU B O 1
ATOM 8681 N N . MET B 1 397 ? 30.578 -40.969 -14.164 1 96.94 397 MET B N 1
ATOM 8682 C CA . MET B 1 397 ? 31.312 -42.156 -14.555 1 96.94 397 MET B CA 1
ATOM 8683 C C . MET B 1 397 ? 31.906 -42.875 -13.336 1 96.94 397 MET B C 1
ATOM 8685 O O . MET B 1 397 ? 31.797 -44.094 -13.195 1 96.94 397 MET B O 1
ATOM 8689 N N . LYS B 1 398 ? 32.469 -42.062 -12.461 1 94.75 398 LYS B N 1
ATOM 8690 C CA . LYS B 1 398 ? 33.062 -42.625 -11.25 1 94.75 398 LYS B CA 1
ATOM 8691 C C . LYS B 1 398 ? 32.031 -43.344 -10.414 1 94.75 398 LYS B C 1
ATOM 8693 O O . LYS B 1 398 ? 32.281 -44.5 -9.984 1 94.75 398 LYS B O 1
ATOM 8698 N N . ARG B 1 399 ? 30.938 -42.75 -10.219 1 94.69 399 ARG B N 1
ATOM 8699 C CA . ARG B 1 399 ? 29.891 -43.344 -9.398 1 94.69 399 ARG B CA 1
ATOM 8700 C C . ARG B 1 399 ? 29.281 -44.562 -10.086 1 94.69 399 ARG B C 1
ATOM 8702 O O . ARG B 1 399 ? 29.047 -45.594 -9.438 1 94.69 399 ARG B O 1
ATOM 8709 N N . ALA B 1 400 ? 28.969 -44.5 -11.336 1 95.75 400 ALA B N 1
ATOM 8710 C CA . ALA B 1 400 ? 28.359 -45.594 -12.094 1 95.75 400 ALA B CA 1
ATOM 8711 C C . ALA B 1 400 ? 29.234 -46.812 -12.086 1 95.75 400 ALA B C 1
ATOM 8713 O O . ALA B 1 400 ? 28.75 -47.938 -11.883 1 95.75 400 ALA B O 1
ATOM 8714 N N . LEU B 1 401 ? 30.562 -46.594 -12.273 1 95.5 401 LEU B N 1
ATOM 8715 C CA . LEU B 1 401 ? 31.5 -47.719 -12.352 1 95.5 401 LEU B CA 1
ATOM 8716 C C . LEU B 1 401 ? 31.766 -48.312 -10.969 1 95.5 401 LEU B C 1
ATOM 8718 O O . LEU B 1 401 ? 31.906 -49.531 -10.812 1 95.5 401 LEU B O 1
ATOM 8722 N N . LYS B 1 402 ? 31.828 -47.406 -10.016 1 93.94 402 LYS B N 1
ATOM 8723 C CA . LYS B 1 402 ? 32.062 -47.875 -8.641 1 93.94 402 LYS B CA 1
ATOM 8724 C C . LYS B 1 402 ? 30.875 -48.688 -8.125 1 93.94 402 LYS B C 1
ATOM 8726 O O . LYS B 1 402 ? 31.078 -49.75 -7.543 1 93.94 402 LYS B O 1
ATOM 8731 N N . LEU B 1 403 ? 29.734 -48.25 -8.438 1 93 403 LEU B N 1
ATOM 8732 C CA . LEU B 1 403 ? 28.547 -48.875 -7.859 1 93 403 LEU B CA 1
ATOM 8733 C C . LEU B 1 403 ? 27.922 -49.875 -8.836 1 93 403 LEU B C 1
ATOM 8735 O O . LEU B 1 403 ? 27 -50.594 -8.477 1 93 403 LEU B O 1
ATOM 8739 N N . LYS B 1 404 ? 28.391 -49.938 -10.094 1 94.31 404 LYS B N 1
ATOM 8740 C CA . LYS B 1 404 ? 27.844 -50.781 -11.156 1 94.31 404 LYS B CA 1
ATOM 8741 C C . LYS B 1 404 ? 26.344 -50.562 -11.305 1 94.31 404 LYS B C 1
ATOM 8743 O O . LYS B 1 404 ? 25.578 -51.531 -11.352 1 94.31 404 LYS B O 1
ATOM 8748 N N . ASP B 1 405 ? 25.938 -49.312 -11.273 1 93.94 405 ASP B N 1
ATOM 8749 C CA . ASP B 1 405 ? 24.531 -48.906 -11.328 1 93.94 405 ASP B CA 1
ATOM 8750 C C . ASP B 1 405 ? 24.047 -48.844 -12.773 1 93.94 405 ASP B C 1
ATOM 8752 O O . ASP B 1 405 ? 24.422 -47.938 -13.508 1 93.94 405 ASP B O 1
ATOM 8756 N N . PRO B 1 406 ? 23.125 -49.719 -13.18 1 95.69 406 PRO B N 1
ATOM 8757 C CA . PRO B 1 406 ? 22.672 -49.719 -14.57 1 95.69 406 PRO B CA 1
ATOM 8758 C C . PRO B 1 406 ? 21.891 -48.469 -14.953 1 95.69 406 PRO B C 1
ATOM 8760 O O . PRO B 1 406 ? 21.953 -48.031 -16.094 1 95.69 406 PRO B O 1
ATOM 8763 N N . LEU B 1 407 ? 21.094 -47.938 -14 1 96.06 407 LEU B N 1
ATOM 8764 C CA . LEU B 1 407 ? 20.281 -46.781 -14.312 1 96.06 407 LEU B CA 1
ATOM 8765 C C . LEU B 1 407 ? 21.156 -45.562 -14.539 1 96.06 407 LEU B C 1
ATOM 8767 O O . LEU B 1 407 ? 20.922 -44.781 -15.461 1 96.06 407 LEU B O 1
ATOM 8771 N N . LEU B 1 408 ? 22.156 -45.406 -13.703 1 96.12 408 LEU B N 1
ATOM 8772 C CA . LEU B 1 408 ? 23.094 -44.312 -13.898 1 96.12 408 LEU B CA 1
ATOM 8773 C C . LEU B 1 408 ? 23.844 -44.469 -15.219 1 96.12 408 LEU B C 1
ATOM 8775 O O . LEU B 1 408 ? 24.078 -43.469 -15.914 1 96.12 408 LEU B O 1
ATOM 8779 N N . MET B 1 409 ? 24.156 -45.688 -15.531 1 97.44 409 MET B N 1
ATOM 8780 C CA . MET B 1 409 ? 24.859 -45.969 -16.781 1 97.44 409 MET B CA 1
ATOM 8781 C C . MET B 1 409 ? 23.953 -45.656 -17.984 1 97.44 409 MET B C 1
ATOM 8783 O O . MET B 1 409 ? 24.438 -45.219 -19.031 1 97.44 409 MET B O 1
ATOM 8787 N N . LYS B 1 410 ? 22.688 -45.875 -17.797 1 97.5 410 LYS B N 1
ATOM 8788 C CA . LYS B 1 410 ? 21.734 -45.531 -18.844 1 97.5 410 LYS B CA 1
ATOM 8789 C C . LYS B 1 410 ? 21.75 -44.031 -19.109 1 97.5 410 LYS B C 1
ATOM 8791 O O . LYS B 1 410 ? 21.656 -43.594 -20.266 1 97.5 410 LYS B O 1
ATOM 8796 N N . MET B 1 411 ? 21.766 -43.281 -18.031 1 98.19 411 MET B N 1
ATOM 8797 C CA . MET B 1 411 ? 21.891 -41.812 -18.172 1 98.19 411 MET B CA 1
ATOM 8798 C C . MET B 1 411 ? 23.141 -41.438 -18.953 1 98.19 411 MET B C 1
ATOM 8800 O O . MET B 1 411 ? 23.078 -40.625 -19.859 1 98.19 411 MET B O 1
ATOM 8804 N N . ILE B 1 412 ? 24.25 -42.062 -18.625 1 98.25 412 ILE B N 1
ATOM 8805 C CA . ILE B 1 412 ? 25.531 -41.812 -19.266 1 98.25 412 ILE B CA 1
ATOM 8806 C C . ILE B 1 412 ? 25.469 -42.219 -20.734 1 98.25 412 ILE B C 1
ATOM 8808 O O . ILE B 1 412 ? 26 -41.531 -21.609 1 98.25 412 ILE B O 1
ATOM 8812 N N . ARG B 1 413 ? 24.875 -43.344 -20.953 1 97.94 413 ARG B N 1
ATOM 8813 C CA . ARG B 1 413 ? 24.688 -43.812 -22.344 1 97.94 413 ARG B CA 1
ATOM 8814 C C . ARG B 1 413 ? 23.953 -42.75 -23.172 1 97.94 413 ARG B C 1
ATOM 8816 O O . ARG B 1 413 ? 24.344 -42.469 -24.297 1 97.94 413 ARG B O 1
ATOM 8823 N N . ASN B 1 414 ? 22.891 -42.188 -22.625 1 97.81 414 ASN B N 1
ATOM 8824 C CA . ASN B 1 414 ? 22.125 -41.156 -23.328 1 97.81 414 ASN B CA 1
ATOM 8825 C C . ASN B 1 414 ? 22.984 -39.938 -23.641 1 97.81 414 ASN B C 1
ATOM 8827 O O . ASN B 1 414 ? 22.844 -39.344 -24.719 1 97.81 414 ASN B O 1
ATOM 8831 N N . ILE B 1 415 ? 23.891 -39.594 -22.734 1 97.75 415 ILE B N 1
ATOM 8832 C CA . ILE B 1 415 ? 24.797 -38.469 -22.953 1 97.75 415 ILE B CA 1
ATOM 8833 C C . ILE B 1 415 ? 25.703 -38.75 -24.141 1 97.75 415 ILE B C 1
ATOM 8835 O O . ILE B 1 415 ? 25.984 -37.875 -24.969 1 97.75 415 ILE B O 1
ATOM 8839 N N . SER B 1 416 ? 26.125 -39.969 -24.328 1 97.38 416 SER B N 1
ATOM 8840 C CA . SER B 1 416 ? 27.109 -40.375 -25.328 1 97.38 416 SER B CA 1
ATOM 8841 C C . SER B 1 416 ? 26.5 -40.406 -26.734 1 97.38 416 SER B C 1
ATOM 8843 O O . SER B 1 416 ? 27.219 -40.469 -27.734 1 97.38 416 SER B O 1
ATOM 8845 N N . GLN B 1 417 ? 25.234 -40.312 -26.766 1 95.56 417 GLN B N 1
ATOM 8846 C CA . GLN B 1 417 ? 24.531 -40.406 -28.047 1 95.56 417 GLN B CA 1
ATOM 8847 C C . GLN B 1 417 ? 24.688 -39.156 -28.859 1 95.56 417 GLN B C 1
ATOM 8849 O O . GLN B 1 417 ? 24.5 -39.156 -30.078 1 95.56 417 GLN B O 1
ATOM 8854 N N . HIS B 1 418 ? 24.938 -38.156 -28.234 1 95.31 418 HIS B N 1
ATOM 8855 C CA . HIS B 1 418 ? 24.938 -36.875 -28.891 1 95.31 418 HIS B CA 1
ATOM 8856 C C . HIS B 1 418 ? 26.312 -36.531 -29.469 1 95.31 418 HIS B C 1
ATOM 8858 O O . HIS B 1 418 ? 27.328 -36.688 -28.797 1 95.31 418 HIS B O 1
ATOM 8864 N N . ASP B 1 419 ? 26.219 -36 -30.703 1 92.62 419 ASP B N 1
ATOM 8865 C CA . ASP B 1 419 ? 27.469 -35.594 -31.344 1 92.62 419 ASP B CA 1
ATOM 8866 C C . ASP B 1 419 ? 27.953 -34.25 -30.781 1 92.62 419 ASP B C 1
ATOM 8868 O O . ASP B 1 419 ? 27.141 -33.406 -30.359 1 92.62 419 ASP B O 1
ATOM 8872 N N . GLY B 1 420 ? 29.328 -34.094 -30.688 1 88.12 420 GLY B N 1
ATOM 8873 C CA . GLY B 1 420 ? 29.859 -32.844 -30.188 1 88.12 420 GLY B CA 1
ATOM 8874 C C . GLY B 1 420 ? 30.781 -33 -29 1 88.12 420 GLY B C 1
ATOM 8875 O O . GLY B 1 420 ? 31.359 -34.094 -28.797 1 88.12 420 GLY B O 1
ATOM 8876 N N . PRO B 1 421 ? 30.844 -31.969 -28.203 1 89.31 421 PRO B N 1
ATOM 8877 C CA . PRO B 1 421 ? 31.828 -31.938 -27.125 1 89.31 421 PRO B CA 1
ATOM 8878 C C . PRO B 1 421 ? 31.609 -33.031 -26.078 1 89.31 421 PRO B C 1
ATOM 8880 O O . PRO B 1 421 ? 32.562 -33.656 -25.625 1 89.31 421 PRO B O 1
ATOM 8883 N N . PRO B 1 422 ? 30.359 -33.344 -25.75 1 91.75 422 PRO B N 1
ATOM 8884 C CA . PRO B 1 422 ? 30.172 -34.344 -24.719 1 91.75 422 PRO B CA 1
ATOM 8885 C C . PRO B 1 422 ? 30.688 -35.719 -25.156 1 91.75 422 PRO B C 1
ATOM 8887 O O . PRO B 1 422 ? 31.234 -36.469 -24.344 1 91.75 422 PRO B O 1
ATOM 8890 N N . LYS B 1 423 ? 30.547 -36.031 -26.391 1 93.38 423 LYS B N 1
ATOM 8891 C CA . LYS B 1 423 ? 31 -37.344 -26.906 1 93.38 423 LYS B CA 1
ATOM 8892 C C . LYS B 1 423 ? 32.5 -37.469 -26.812 1 93.38 423 LYS B C 1
ATOM 8894 O O . LYS B 1 423 ? 33.031 -38.531 -26.484 1 93.38 423 LYS B O 1
ATOM 8899 N N . HIS B 1 424 ? 33.219 -36.375 -27.016 1 92.38 424 HIS B N 1
ATOM 8900 C CA . HIS B 1 424 ? 34.688 -36.375 -27 1 92.38 424 HIS B CA 1
ATOM 8901 C C . HIS B 1 424 ? 35.219 -36.594 -25.594 1 92.38 424 HIS B C 1
ATOM 8903 O O . HIS B 1 424 ? 36.312 -37.094 -25.422 1 92.38 424 HIS B O 1
ATOM 8909 N N . LEU B 1 425 ? 34.406 -36.312 -24.625 1 94.44 425 LEU B N 1
ATOM 8910 C CA . LEU B 1 425 ? 34.812 -36.5 -23.234 1 94.44 425 LEU B CA 1
ATOM 8911 C C . LEU B 1 425 ? 34.906 -37.969 -22.891 1 94.44 425 LEU B C 1
ATOM 8913 O O . LEU B 1 425 ? 35.625 -38.344 -21.953 1 94.44 425 LEU B O 1
ATOM 8917 N N . PHE B 1 426 ? 34.281 -38.812 -23.656 1 96.06 426 PHE B N 1
ATOM 8918 C CA . PHE B 1 426 ? 34.219 -40.219 -23.359 1 96.06 426 PHE B CA 1
ATOM 8919 C C . PHE B 1 426 ? 35.531 -40.906 -23.781 1 96.06 426 PHE B C 1
ATOM 8921 O O . PHE B 1 426 ? 35.781 -42.062 -23.391 1 96.06 426 PHE B O 1
ATOM 8928 N N . ILE B 1 427 ? 36.344 -40.281 -24.547 1 93.5 427 ILE B N 1
ATOM 8929 C CA . ILE B 1 427 ? 37.594 -40.875 -25.016 1 93.5 427 ILE B CA 1
ATOM 8930 C C . ILE B 1 427 ? 38.438 -41.312 -23.828 1 93.5 427 ILE B C 1
ATOM 8932 O O . ILE B 1 427 ? 39.062 -42.375 -23.875 1 93.5 427 ILE B O 1
ATOM 8936 N N . GLY B 1 428 ? 38.375 -40.562 -22.781 1 92.69 428 GLY B N 1
ATOM 8937 C CA . GLY B 1 428 ? 39.125 -40.875 -21.578 1 92.69 428 GLY B CA 1
ATOM 8938 C C . GLY B 1 428 ? 38.531 -42 -20.766 1 92.69 428 GLY B C 1
ATOM 8939 O O . GLY B 1 428 ? 39.125 -42.469 -19.812 1 92.69 428 GLY B O 1
ATOM 8940 N N . TYR B 1 429 ? 37.406 -42.531 -21.234 1 96.56 429 TYR B N 1
ATOM 8941 C CA . TYR B 1 429 ? 36.719 -43.531 -20.422 1 96.56 429 TYR B CA 1
ATOM 8942 C C . TYR B 1 429 ? 36.5 -44.844 -21.203 1 96.56 429 TYR B C 1
ATOM 8944 O O . TYR B 1 429 ? 35.844 -45.75 -20.734 1 96.56 429 TYR B O 1
ATOM 8952 N N . VAL B 1 430 ? 37.031 -44.938 -22.391 1 96.5 430 VAL B N 1
ATOM 8953 C CA . VAL B 1 430 ? 36.844 -46.094 -23.266 1 96.5 430 VAL B CA 1
ATOM 8954 C C . VAL B 1 430 ? 37.375 -47.344 -22.609 1 96.5 430 VAL B C 1
ATOM 8956 O O . VAL B 1 430 ? 36.719 -48.406 -22.594 1 96.5 430 VAL B O 1
ATOM 8959 N N . GLY B 1 431 ? 38.562 -47.188 -22.062 1 95.75 431 GLY B N 1
ATOM 8960 C CA . GLY B 1 431 ? 39.156 -48.312 -21.359 1 95.75 431 GLY B CA 1
ATOM 8961 C C . GLY B 1 431 ? 38.344 -48.781 -20.172 1 95.75 431 GLY B C 1
ATOM 8962 O O . GLY B 1 431 ? 38.156 -49.969 -19.984 1 95.75 431 GLY B O 1
ATOM 8963 N N . ASP B 1 432 ? 37.906 -47.844 -19.375 1 96.69 432 ASP B N 1
ATOM 8964 C CA . ASP B 1 432 ? 37.094 -48.156 -18.203 1 96.69 432 ASP B CA 1
ATOM 8965 C C . ASP B 1 432 ? 35.812 -48.906 -18.594 1 96.69 432 ASP B C 1
ATOM 8967 O O . ASP B 1 432 ? 35.406 -49.844 -17.922 1 96.69 432 ASP B O 1
ATOM 8971 N N . LEU B 1 433 ? 35.219 -48.469 -19.641 1 97.62 433 LEU B N 1
ATOM 8972 C CA . LEU B 1 433 ? 34 -49.094 -20.125 1 97.62 433 LEU B CA 1
ATOM 8973 C C . LEU B 1 433 ? 34.25 -50.469 -20.672 1 97.62 433 LEU B C 1
ATOM 8975 O O . LEU B 1 433 ? 33.531 -51.406 -20.375 1 97.62 433 LEU B O 1
ATOM 8979 N N . ALA B 1 434 ? 35.281 -50.625 -21.484 1 96.75 434 ALA B N 1
ATOM 8980 C CA . ALA B 1 434 ? 35.656 -51.906 -22.078 1 96.75 434 ALA B CA 1
ATOM 8981 C C . ALA B 1 434 ? 35.969 -52.969 -20.984 1 96.75 434 ALA B C 1
ATOM 8983 O O . ALA B 1 434 ? 35.656 -54.125 -21.141 1 96.75 434 ALA B O 1
ATOM 8984 N N . ALA B 1 435 ? 36.469 -52.438 -19.922 1 96 435 ALA B N 1
ATOM 8985 C CA . ALA B 1 435 ? 36.844 -53.312 -18.812 1 96 435 ALA B CA 1
ATOM 8986 C C . ALA B 1 435 ? 35.594 -53.938 -18.156 1 96 435 ALA B C 1
ATOM 8988 O O . ALA B 1 435 ? 35.688 -54.938 -17.469 1 96 435 ALA B O 1
ATOM 8989 N N . GLN B 1 436 ? 34.469 -53.312 -18.375 1 96.31 436 GLN B N 1
ATOM 8990 C CA . GLN B 1 436 ? 33.25 -53.75 -17.719 1 96.31 436 GLN B CA 1
ATOM 8991 C C . GLN B 1 436 ? 32.562 -54.812 -18.562 1 96.31 436 GLN B C 1
ATOM 8993 O O . GLN B 1 436 ? 31.594 -55.438 -18.109 1 96.31 436 GLN B O 1
ATOM 8998 N N . ILE B 1 437 ? 33 -55.062 -19.75 1 96.12 437 ILE B N 1
ATOM 8999 C CA . ILE B 1 437 ? 32.375 -56.031 -20.641 1 96.12 437 ILE B CA 1
ATOM 9000 C C . ILE B 1 437 ? 32.938 -57.406 -20.359 1 96.12 437 ILE B C 1
ATOM 9002 O O . ILE B 1 437 ? 33.969 -57.812 -20.891 1 96.12 437 ILE B O 1
ATOM 9006 N N . SER B 1 438 ? 32.281 -58.125 -19.469 1 92.44 438 SER B N 1
ATOM 9007 C CA . SER B 1 438 ? 32.688 -59.469 -19.047 1 92.44 438 SER B CA 1
ATOM 9008 C C . SER B 1 438 ? 31.453 -60.312 -18.734 1 92.44 438 SER B C 1
ATOM 9010 O O . SER B 1 438 ? 30.406 -59.781 -18.344 1 92.44 438 SER B O 1
ATOM 9012 N N . PRO B 1 439 ? 31.578 -61.594 -18.953 1 89.75 439 PRO B N 1
ATOM 9013 C CA . PRO B 1 439 ? 30.453 -62.469 -18.641 1 89.75 439 PRO B CA 1
ATOM 9014 C C . PRO B 1 439 ? 30.125 -62.5 -17.156 1 89.75 439 PRO B C 1
ATOM 9016 O O . PRO B 1 439 ? 29.016 -62.875 -16.766 1 89.75 439 PRO B O 1
ATOM 9019 N N . ASP B 1 440 ? 31.016 -62.031 -16.359 1 90.19 440 ASP B N 1
ATOM 9020 C CA . ASP B 1 440 ? 30.844 -62.094 -14.914 1 90.19 440 ASP B CA 1
ATOM 9021 C C . ASP B 1 440 ? 30.047 -60.906 -14.391 1 90.19 440 ASP B C 1
ATOM 9023 O O . ASP B 1 440 ? 29.547 -60.938 -13.266 1 90.19 440 ASP B O 1
ATOM 9027 N N . GLU B 1 441 ? 29.844 -60 -15.211 1 90.69 441 GLU B N 1
ATOM 9028 C CA . GLU B 1 441 ? 29.141 -58.781 -14.797 1 90.69 441 GLU B CA 1
ATOM 9029 C C . GLU B 1 441 ? 27.641 -58.875 -15.047 1 90.69 441 GLU B C 1
ATOM 9031 O O . GLU B 1 441 ? 27.203 -59.719 -15.836 1 90.69 441 GLU B O 1
ATOM 9036 N N . ASP B 1 442 ? 26.953 -58.094 -14.25 1 93.5 442 ASP B N 1
ATOM 9037 C CA . ASP B 1 442 ? 25.5 -58.031 -14.422 1 93.5 442 ASP B CA 1
ATOM 9038 C C . ASP B 1 442 ? 25.125 -57.625 -15.852 1 93.5 442 ASP B C 1
ATOM 9040 O O . ASP B 1 442 ? 25.625 -56.625 -16.359 1 93.5 442 ASP B O 1
ATOM 9044 N N . GLU B 1 443 ? 24.281 -58.344 -16.469 1 94.12 443 GLU B N 1
ATOM 9045 C CA . GLU B 1 443 ? 23.953 -58.156 -17.891 1 94.12 443 GLU B CA 1
ATOM 9046 C C . GLU B 1 443 ? 23.375 -56.781 -18.141 1 94.12 443 GLU B C 1
ATOM 9048 O O . GLU B 1 443 ? 23.672 -56.156 -19.172 1 94.12 443 GLU B O 1
ATOM 9053 N N . GLU B 1 444 ? 22.484 -56.344 -17.188 1 95 444 GLU B N 1
ATOM 9054 C CA . GLU B 1 444 ? 21.875 -55.031 -17.359 1 95 444 GLU B CA 1
ATOM 9055 C C . GLU B 1 444 ? 22.922 -53.938 -17.391 1 95 444 GLU B C 1
ATOM 9057 O O . GLU B 1 444 ? 22.812 -52.969 -18.172 1 95 444 GLU B O 1
ATOM 9062 N N . PHE B 1 445 ? 23.844 -54.125 -16.547 1 96.5 445 PHE B N 1
ATOM 9063 C CA . PHE B 1 445 ? 24.938 -53.156 -16.484 1 96.5 445 PHE B CA 1
ATOM 9064 C C . PHE B 1 445 ? 25.812 -53.25 -17.719 1 96.5 445 PHE B C 1
ATOM 9066 O O . PHE B 1 445 ? 26.203 -52.219 -18.281 1 96.5 445 PHE B O 1
ATOM 9073 N N . VAL B 1 446 ? 26.109 -54.406 -18.234 1 97.25 446 VAL B N 1
ATOM 9074 C CA . VAL B 1 446 ? 26.953 -54.656 -19.406 1 97.25 446 VAL B CA 1
ATOM 9075 C C . VAL B 1 446 ? 26.281 -54.062 -20.641 1 97.25 446 VAL B C 1
ATOM 9077 O O . VAL B 1 446 ? 26.938 -53.5 -21.516 1 97.25 446 VAL B O 1
ATOM 9080 N N . ILE B 1 447 ? 25.016 -54.219 -20.703 1 97.12 447 ILE B N 1
ATOM 9081 C CA . ILE B 1 447 ? 24.25 -53.719 -21.844 1 97.12 447 ILE B CA 1
ATOM 9082 C C . ILE B 1 447 ? 24.484 -52.188 -21.984 1 97.12 447 ILE B C 1
ATOM 9084 O O . ILE B 1 447 ? 24.75 -51.719 -23.078 1 97.12 447 ILE B O 1
ATOM 9088 N N . GLU B 1 448 ? 24.406 -51.531 -20.875 1 97.69 448 GLU B N 1
ATOM 9089 C CA . GLU B 1 448 ? 24.547 -50.062 -20.906 1 97.69 448 GLU B CA 1
ATOM 9090 C C . GLU B 1 448 ? 25.984 -49.688 -21.219 1 97.69 448 GLU B C 1
ATOM 9092 O O . GLU B 1 448 ? 26.219 -48.688 -21.938 1 97.69 448 GLU B O 1
ATOM 9097 N N . CYS B 1 449 ? 26.922 -50.375 -20.719 1 97.62 449 CYS B N 1
ATOM 9098 C CA . CYS B 1 449 ? 28.312 -50.094 -21.016 1 97.62 449 CYS B CA 1
ATOM 9099 C C . CYS B 1 449 ? 28.609 -50.344 -22.5 1 97.62 449 CYS B C 1
ATOM 9101 O O . CYS B 1 449 ? 29.25 -49.5 -23.141 1 97.62 449 CYS B O 1
ATOM 9103 N N . LEU B 1 450 ? 28.109 -51.438 -22.969 1 97.25 450 LEU B N 1
ATOM 9104 C CA . LEU B 1 450 ? 28.281 -51.75 -24.391 1 97.25 450 LEU B CA 1
ATOM 9105 C C . LEU B 1 450 ? 27.609 -50.688 -25.266 1 97.25 450 LEU B C 1
ATOM 9107 O O . LEU B 1 450 ? 28.172 -50.281 -26.281 1 97.25 450 LEU B O 1
ATOM 9111 N N . GLY B 1 451 ? 26.453 -50.344 -24.844 1 97.19 451 GLY B N 1
ATOM 9112 C CA . GLY B 1 451 ? 25.75 -49.312 -25.578 1 97.19 451 GLY B CA 1
ATOM 9113 C C . GLY B 1 451 ? 26.484 -48 -25.609 1 97.19 451 GLY B C 1
ATOM 9114 O O . GLY B 1 451 ? 26.484 -47.281 -26.625 1 97.19 451 GLY B O 1
ATOM 9115 N N . THR B 1 452 ? 27.047 -47.625 -24.516 1 98.19 452 THR B N 1
ATOM 9116 C CA . THR B 1 452 ? 27.844 -46.406 -24.438 1 98.19 452 THR B CA 1
ATOM 9117 C C . THR B 1 452 ? 29.031 -46.469 -25.391 1 98.19 452 THR B C 1
ATOM 9119 O O . THR B 1 452 ? 29.297 -45.531 -26.141 1 98.19 452 THR B O 1
ATOM 9122 N N . LEU B 1 453 ? 29.703 -47.594 -25.406 1 96.94 453 LEU B N 1
ATOM 9123 C CA . LEU B 1 453 ? 30.844 -47.812 -26.281 1 96.94 453 LEU B CA 1
ATOM 9124 C C . LEU B 1 453 ? 30.406 -47.781 -27.75 1 96.94 453 LEU B C 1
ATOM 9126 O O . LEU B 1 453 ? 31.078 -47.156 -28.578 1 96.94 453 LEU B O 1
ATOM 9130 N N . ALA B 1 454 ? 29.328 -48.375 -28 1 95.94 454 ALA B N 1
ATOM 9131 C CA . ALA B 1 454 ? 28.812 -48.438 -29.375 1 95.94 454 ALA B CA 1
ATOM 9132 C C . ALA B 1 454 ? 28.469 -47.062 -29.906 1 95.94 454 ALA B C 1
ATOM 9134 O O . ALA B 1 454 ? 28.516 -46.844 -31.125 1 95.94 454 ALA B O 1
ATOM 9135 N N . ASN B 1 455 ? 28.141 -46.125 -29.016 1 95.81 455 ASN B N 1
ATOM 9136 C CA . ASN B 1 455 ? 27.766 -44.781 -29.406 1 95.81 455 ASN B CA 1
ATOM 9137 C C . ASN B 1 455 ? 29 -43.938 -29.766 1 95.81 455 ASN B C 1
ATOM 9139 O O . ASN B 1 455 ? 28.859 -42.875 -30.375 1 95.81 455 ASN B O 1
ATOM 9143 N N . LEU B 1 456 ? 30.188 -44.438 -29.469 1 94.56 456 LEU B N 1
ATOM 9144 C CA . LEU B 1 456 ? 31.391 -43.625 -29.609 1 94.56 456 LEU B CA 1
ATOM 9145 C C . LEU B 1 456 ? 31.953 -43.75 -31.031 1 94.56 456 LEU B C 1
ATOM 9147 O O . LEU B 1 456 ? 33.031 -44.312 -31.234 1 94.56 456 LEU B O 1
ATOM 9151 N N . THR B 1 457 ? 31.281 -43.125 -31.953 1 91.12 457 THR B N 1
ATOM 9152 C CA . THR B 1 457 ? 31.75 -43.062 -33.344 1 91.12 457 THR B CA 1
ATOM 9153 C C . THR B 1 457 ? 32.75 -41.938 -33.531 1 91.12 457 THR B C 1
ATOM 9155 O O . THR B 1 457 ? 32.5 -41 -34.281 1 91.12 457 THR B O 1
ATOM 9158 N N . ILE B 1 458 ? 33.812 -42.094 -32.875 1 88.56 458 ILE B N 1
ATOM 9159 C CA . ILE B 1 458 ? 34.875 -41.094 -32.906 1 88.56 458 ILE B CA 1
ATOM 9160 C C . ILE B 1 458 ? 35.969 -41.531 -33.875 1 88.56 458 ILE B C 1
ATOM 9162 O O . ILE B 1 458 ? 36.531 -42.625 -33.75 1 88.56 458 ILE B O 1
ATOM 9166 N N . PRO B 1 459 ? 36.281 -40.844 -34.969 1 80.81 459 PRO B N 1
ATOM 9167 C CA . PRO B 1 459 ? 37.219 -41.25 -36 1 80.81 459 PRO B CA 1
ATOM 9168 C C . PRO B 1 459 ? 38.594 -41.562 -35.469 1 80.81 459 PRO B C 1
ATOM 9170 O O . PRO B 1 459 ? 39.25 -42.5 -35.938 1 80.81 459 PRO B O 1
ATOM 9173 N N . ASP B 1 460 ? 39.188 -40.875 -34.5 1 80.25 460 ASP B N 1
ATOM 9174 C CA . ASP B 1 460 ? 40.594 -41.031 -34.094 1 80.25 460 ASP B CA 1
ATOM 9175 C C . ASP B 1 460 ? 40.719 -42.031 -32.969 1 80.25 460 ASP B C 1
ATOM 9177 O O . ASP B 1 460 ? 41.812 -42.188 -32.375 1 80.25 460 ASP B O 1
ATOM 9181 N N . LEU B 1 461 ? 39.625 -42.812 -32.844 1 89.19 461 LEU B N 1
ATOM 9182 C CA . LEU B 1 461 ? 39.719 -43.812 -31.75 1 89.19 461 LEU B CA 1
ATOM 9183 C C . LEU B 1 461 ? 40.281 -45.125 -32.25 1 89.19 461 LEU B C 1
ATOM 9185 O O . LEU B 1 461 ? 39.812 -45.656 -33.281 1 89.19 461 LEU B O 1
ATOM 9189 N N . ASP B 1 462 ? 41.312 -45.719 -31.641 1 90.31 462 ASP B N 1
ATOM 9190 C CA . ASP B 1 462 ? 41.938 -46.969 -32.031 1 90.31 462 ASP B CA 1
ATOM 9191 C C . ASP B 1 462 ? 41.188 -48.156 -31.453 1 90.31 462 ASP B C 1
ATOM 9193 O O . ASP B 1 462 ? 41.594 -48.719 -30.422 1 90.31 462 ASP B O 1
ATOM 9197 N N . TRP B 1 463 ? 40.25 -48.625 -32.156 1 93.31 463 TRP B N 1
ATOM 9198 C CA . TRP B 1 463 ? 39.375 -49.719 -31.672 1 93.31 463 TRP B CA 1
ATOM 9199 C C . TRP B 1 463 ? 40.125 -51.031 -31.656 1 93.31 463 TRP B C 1
ATOM 9201 O O . TRP B 1 463 ? 39.844 -51.906 -30.812 1 93.31 463 TRP B O 1
ATOM 9211 N N . GLU 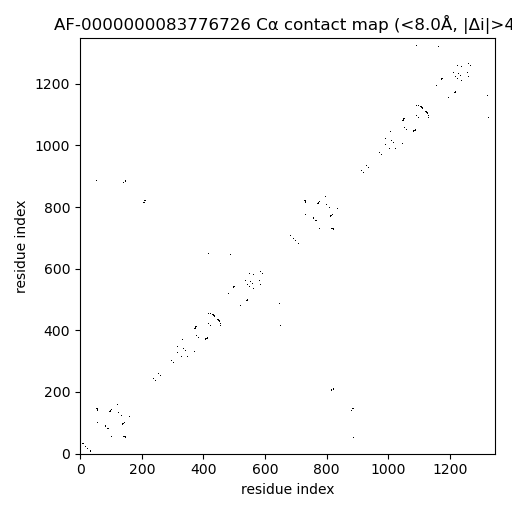B 1 464 ? 41.062 -51.188 -32.625 1 93.31 464 GLU B N 1
ATOM 9212 C CA . GLU B 1 464 ? 41.812 -52.438 -32.625 1 93.31 464 GLU B CA 1
ATOM 9213 C C . GLU B 1 464 ? 42.562 -52.625 -31.312 1 93.31 464 GLU B C 1
ATOM 9215 O O . GLU B 1 464 ? 42.562 -53.719 -30.75 1 93.31 464 GLU B O 1
ATOM 9220 N N . LEU B 1 465 ? 43.156 -51.531 -30.891 1 93.75 465 LEU B N 1
ATOM 9221 C CA . LEU B 1 465 ? 43.875 -51.562 -29.625 1 93.75 465 LEU B CA 1
ATOM 9222 C C . LEU B 1 465 ? 42.969 -51.906 -28.469 1 93.75 465 LEU B C 1
ATOM 9224 O O . LEU B 1 465 ? 43.281 -52.719 -27.625 1 93.75 465 LEU B O 1
ATOM 9228 N N . VAL B 1 466 ? 41.812 -51.344 -28.422 1 94.38 466 VAL B N 1
ATOM 9229 C CA . VAL B 1 466 ? 40.844 -51.562 -27.344 1 94.38 466 VAL B CA 1
ATOM 9230 C C . VAL B 1 466 ? 40.375 -53 -27.359 1 94.38 466 VAL B C 1
ATOM 9232 O O . VAL B 1 466 ? 40.312 -53.656 -26.297 1 94.38 466 VAL B O 1
ATOM 9235 N N . LEU B 1 467 ? 40.062 -53.625 -28.484 1 95.12 467 LEU B N 1
ATOM 9236 C CA . LEU B 1 467 ? 39.562 -54.969 -28.609 1 95.12 467 LEU B CA 1
ATOM 9237 C C . LEU B 1 467 ? 40.594 -56 -28.188 1 95.12 467 LEU B C 1
ATOM 9239 O O . LEU B 1 467 ? 40.281 -57 -27.531 1 95.12 467 LEU B O 1
ATOM 9243 N N . LYS B 1 468 ? 41.812 -55.688 -28.547 1 94.25 468 LYS B N 1
ATOM 9244 C CA . LYS B 1 468 ? 42.906 -56.594 -28.219 1 94.25 468 LYS B CA 1
ATOM 9245 C C . LYS B 1 468 ? 43.219 -56.531 -26.719 1 94.25 468 LYS B C 1
ATOM 9247 O O . LYS B 1 468 ? 43.344 -57.562 -26.062 1 94.25 468 LYS B O 1
ATOM 9252 N N . GLU B 1 469 ? 43.344 -55.344 -26.234 1 94.81 469 GLU B N 1
ATOM 9253 C CA . GLU B 1 469 ? 43.75 -55.125 -24.844 1 94.81 469 GLU B CA 1
ATOM 9254 C C . GLU B 1 469 ? 42.719 -55.75 -23.875 1 94.81 469 GLU B C 1
ATOM 9256 O O . GLU B 1 469 ? 43.125 -56.281 -22.844 1 94.81 469 GLU B O 1
ATOM 9261 N N . TYR B 1 470 ? 41.469 -55.719 -24.219 1 95.31 470 TYR B N 1
ATOM 9262 C CA . TYR B 1 470 ? 40.438 -56.188 -23.281 1 95.31 470 TYR B CA 1
ATOM 9263 C C . TYR B 1 470 ? 39.812 -57.5 -23.766 1 95.31 470 TYR B C 1
ATOM 9265 O O . TYR B 1 470 ? 38.812 -57.938 -23.219 1 95.31 470 TYR B O 1
ATOM 9273 N N . ASN B 1 471 ? 40.375 -58.156 -24.766 1 93.31 471 ASN B N 1
ATOM 9274 C CA . ASN B 1 471 ? 39.938 -59.438 -25.312 1 93.31 471 ASN B CA 1
ATOM 9275 C C . ASN B 1 471 ? 38.438 -59.469 -25.578 1 93.31 471 ASN B C 1
ATOM 9277 O O . ASN B 1 471 ? 37.75 -60.375 -25.125 1 93.31 471 ASN B O 1
ATOM 9281 N N . LEU B 1 472 ? 38.031 -58.469 -26.328 1 95.94 472 LEU B N 1
ATOM 9282 C CA . LEU B 1 472 ? 36.594 -58.281 -26.516 1 95.94 472 LEU B CA 1
ATOM 9283 C C . LEU B 1 472 ? 36.094 -59.094 -27.688 1 95.94 472 LEU B C 1
ATOM 9285 O O . LEU B 1 472 ? 34.906 -59.406 -27.766 1 95.94 472 LEU B O 1
ATOM 9289 N N . VAL B 1 473 ? 36.906 -59.531 -28.672 1 95.06 473 VAL B N 1
ATOM 9290 C CA . VAL B 1 473 ? 36.5 -60.188 -29.906 1 95.06 473 VAL B CA 1
ATOM 9291 C C . VAL B 1 473 ? 35.844 -61.531 -29.578 1 95.06 473 VAL B C 1
ATOM 9293 O O . VAL B 1 473 ? 34.75 -61.844 -30.031 1 95.06 473 VAL B O 1
ATOM 9296 N N . PRO B 1 474 ? 36.469 -62.344 -28.703 1 94.75 474 PRO B N 1
ATOM 9297 C CA . PRO B 1 474 ? 35.812 -63.594 -28.344 1 94.75 474 PRO B CA 1
ATOM 9298 C C . PRO B 1 474 ? 34.469 -63.406 -27.641 1 94.75 474 PRO B C 1
ATOM 9300 O O . PRO B 1 474 ? 33.531 -64.125 -27.875 1 94.75 474 PRO B O 1
ATOM 9303 N N . TYR B 1 475 ? 34.5 -62.406 -26.766 1 95.5 475 TYR B N 1
ATOM 9304 C CA . TYR B 1 475 ? 33.281 -62.094 -26.062 1 95.5 475 TYR B CA 1
ATOM 9305 C C . TYR B 1 475 ? 32.156 -61.75 -27.031 1 95.5 475 TYR B C 1
ATOM 9307 O O . TYR B 1 475 ? 31.047 -62.281 -26.938 1 95.5 475 TYR B O 1
ATOM 9315 N N . LEU B 1 476 ? 32.406 -60.906 -28 1 96.5 476 LEU B N 1
ATOM 9316 C CA . LEU B 1 476 ? 31.438 -60.438 -28.984 1 96.5 476 LEU B CA 1
ATOM 9317 C C . LEU B 1 476 ? 30.969 -61.625 -29.859 1 96.5 476 LEU B C 1
ATOM 9319 O O . LEU B 1 476 ? 29.766 -61.75 -30.109 1 96.5 476 LEU B O 1
ATOM 9323 N N . LYS B 1 477 ? 31.859 -62.438 -30.203 1 95.44 477 LYS B N 1
ATOM 9324 C CA . LYS B 1 477 ? 31.516 -63.594 -31.031 1 95.44 477 LYS B CA 1
ATOM 9325 C C . LYS B 1 477 ? 30.594 -64.562 -30.281 1 95.44 477 LYS B C 1
ATOM 9327 O O . LYS B 1 477 ? 29.578 -65 -30.828 1 95.44 477 LYS B O 1
ATOM 9332 N N . ASP B 1 478 ? 30.938 -64.75 -29.078 1 95.19 478 ASP B N 1
ATOM 9333 C CA . ASP B 1 478 ? 30.156 -65.688 -28.266 1 95.19 478 ASP B CA 1
ATOM 9334 C C . ASP B 1 478 ? 28.734 -65.125 -28.047 1 95.19 478 ASP B C 1
ATOM 9336 O O . ASP B 1 478 ? 27.781 -65.938 -28.016 1 95.19 478 ASP B O 1
ATOM 9340 N N . ARG B 1 479 ? 28.609 -63.875 -27.922 1 95.62 479 ARG B N 1
ATOM 9341 C CA . ARG B 1 479 ? 27.312 -63.281 -27.594 1 95.62 479 ARG B CA 1
ATOM 9342 C C . ARG B 1 479 ? 26.469 -63.125 -28.859 1 95.62 479 ARG B C 1
ATOM 9344 O O . ARG B 1 479 ? 25.281 -62.781 -28.766 1 95.62 479 ARG B O 1
ATOM 9351 N N . LEU B 1 480 ? 27.047 -63.438 -30.078 1 96 480 LEU B N 1
ATOM 9352 C CA . LEU B 1 480 ? 26.312 -63.344 -31.328 1 96 480 LEU B CA 1
ATOM 9353 C C . LEU B 1 480 ? 25.469 -64.562 -31.562 1 96 480 LEU B C 1
ATOM 9355 O O . LEU B 1 480 ? 24.562 -64.562 -32.406 1 96 480 LEU B O 1
ATOM 9359 N N . LYS B 1 481 ? 25.766 -65.625 -30.797 1 94.5 481 LYS B N 1
ATOM 9360 C CA . LYS B 1 481 ? 25 -66.875 -30.938 1 94.5 481 LYS B CA 1
ATOM 9361 C C . LYS B 1 481 ? 23.562 -66.688 -30.469 1 94.5 481 LYS B C 1
ATOM 9363 O O . LYS B 1 481 ? 23.312 -66.188 -29.359 1 94.5 481 LYS B O 1
ATOM 9368 N N . PRO B 1 482 ? 22.656 -67.062 -31.312 1 92.06 482 PRO B N 1
ATOM 9369 C CA . PRO B 1 482 ? 21.266 -66.875 -30.906 1 92.06 482 PRO B CA 1
ATOM 9370 C C . PRO B 1 482 ? 20.953 -67.562 -29.578 1 92.06 482 PRO B C 1
ATOM 9372 O O . PRO B 1 482 ? 21.328 -68.75 -29.375 1 92.06 482 PRO B O 1
ATOM 9375 N N . GLY B 1 483 ? 20.391 -66.938 -28.656 1 90.25 483 GLY B N 1
ATOM 9376 C CA . GLY B 1 483 ? 19.984 -67.5 -27.375 1 90.25 483 GLY B CA 1
ATOM 9377 C C . GLY B 1 483 ? 21.078 -67.438 -26.328 1 90.25 483 GLY B C 1
ATOM 9378 O O . GLY B 1 483 ? 20.875 -67.812 -25.172 1 90.25 483 GLY B O 1
ATOM 9379 N N . SER B 1 484 ? 22.203 -66.875 -26.688 1 91.56 484 SER B N 1
ATOM 9380 C CA . SER B 1 484 ? 23.344 -66.812 -25.766 1 91.56 484 SER B CA 1
ATOM 9381 C C . SER B 1 484 ? 23.094 -65.75 -24.672 1 91.56 484 SER B C 1
ATOM 9383 O O . SER B 1 484 ? 23.672 -65.875 -23.578 1 91.56 484 SER B O 1
ATOM 9385 N N . ALA B 1 485 ? 22.391 -64.812 -24.875 1 92.88 485 ALA B N 1
ATOM 9386 C CA . ALA B 1 485 ? 22.062 -63.75 -23.953 1 92.88 485 ALA B CA 1
ATOM 9387 C C . ALA B 1 485 ? 20.688 -63.156 -24.266 1 92.88 485 ALA B C 1
ATOM 9389 O O . ALA B 1 485 ? 19.984 -63.625 -25.156 1 92.88 485 ALA B O 1
ATOM 9390 N N . GLU B 1 486 ? 20.328 -62.25 -23.422 1 92.56 486 GLU B N 1
ATOM 9391 C CA . GLU B 1 486 ? 19.078 -61.562 -23.719 1 92.56 486 GLU B CA 1
ATOM 9392 C C . GLU B 1 486 ? 19.172 -60.812 -25.031 1 92.56 486 GLU B C 1
ATOM 9394 O O . GLU B 1 486 ? 20.25 -60.312 -25.406 1 92.56 486 GLU B O 1
ATOM 9399 N N . ASP B 1 487 ? 18.141 -60.656 -25.75 1 92.94 487 ASP B N 1
ATOM 9400 C CA . ASP B 1 487 ? 18.094 -60.031 -27.078 1 92.94 487 ASP B CA 1
ATOM 9401 C C . ASP B 1 487 ? 18.703 -58.656 -27.031 1 92.94 487 ASP B C 1
ATOM 9403 O O . ASP B 1 487 ? 19.391 -58.219 -27.984 1 92.94 487 ASP B O 1
ATOM 9407 N N . ASP B 1 488 ? 18.453 -58 -25.922 1 93.69 488 ASP B N 1
ATOM 9408 C CA . ASP B 1 488 ? 18.984 -56.625 -25.812 1 93.69 488 ASP B CA 1
ATOM 9409 C C . ASP B 1 488 ? 20.5 -56.625 -25.859 1 93.69 488 ASP B C 1
ATOM 9411 O O . ASP B 1 488 ? 21.109 -55.75 -26.469 1 93.69 488 ASP B O 1
ATOM 9415 N N . LEU B 1 489 ? 21.016 -57.531 -25.172 1 96.06 489 LEU B N 1
ATOM 9416 C CA . LEU B 1 489 ? 22.469 -57.625 -25.156 1 96.06 489 LEU B CA 1
ATOM 9417 C C . LEU B 1 489 ? 23.016 -58.031 -26.531 1 96.06 489 LEU B C 1
ATOM 9419 O O . LEU B 1 489 ? 23.984 -57.438 -27.016 1 96.06 489 LEU B O 1
ATOM 9423 N N . ILE B 1 490 ? 22.359 -58.938 -27.188 1 96.56 490 ILE B N 1
ATOM 9424 C CA . ILE B 1 490 ? 22.781 -59.375 -28.516 1 96.56 490 ILE B CA 1
ATOM 9425 C C . ILE B 1 490 ? 22.734 -58.219 -29.5 1 96.56 490 ILE B C 1
ATOM 9427 O O . ILE B 1 490 ? 23.641 -58.062 -30.312 1 96.56 490 ILE B O 1
ATOM 9431 N N . LEU B 1 491 ? 21.719 -57.5 -29.375 1 96.06 491 LEU B N 1
ATOM 9432 C CA . LEU B 1 491 ? 21.547 -56.344 -30.25 1 96.06 491 LEU B CA 1
ATOM 9433 C C . LEU B 1 491 ? 22.672 -55.344 -30.047 1 96.06 491 LEU B C 1
ATOM 9435 O O . LEU B 1 491 ? 23.234 -54.812 -31.016 1 96.06 491 LEU B O 1
ATOM 9439 N N . GLU B 1 492 ? 22.984 -55.031 -28.781 1 96.56 492 GLU B N 1
ATOM 9440 C CA . GLU B 1 492 ? 24.047 -54.094 -28.5 1 96.56 492 GLU B CA 1
ATOM 9441 C C . GLU B 1 492 ? 25.391 -54.594 -29.031 1 96.56 492 GLU B C 1
ATOM 9443 O O . GLU B 1 492 ? 26.219 -53.812 -29.469 1 96.56 492 GLU B O 1
ATOM 9448 N N . VAL B 1 493 ? 25.531 -55.844 -29.016 1 97.25 493 VAL B N 1
ATOM 9449 C CA . VAL B 1 493 ? 26.75 -56.469 -29.547 1 97.25 493 VAL B CA 1
ATOM 9450 C C . VAL B 1 493 ? 26.828 -56.219 -31.062 1 97.25 493 VAL B C 1
ATOM 9452 O O . VAL B 1 493 ? 27.875 -55.844 -31.578 1 97.25 493 VAL B O 1
ATOM 9455 N N . VAL B 1 494 ? 25.75 -56.375 -31.719 1 96.69 494 VAL B N 1
ATOM 9456 C CA . VAL B 1 494 ? 25.703 -56.156 -33.156 1 96.69 494 VAL B CA 1
ATOM 9457 C C . VAL B 1 494 ? 26.047 -54.688 -33.438 1 96.69 494 VAL B C 1
ATOM 9459 O O . VAL B 1 494 ? 26.844 -54.406 -34.344 1 96.69 494 VAL B O 1
ATOM 9462 N N . ILE B 1 495 ? 25.469 -53.812 -32.688 1 96.62 495 ILE B N 1
ATOM 9463 C CA . ILE B 1 495 ? 25.703 -52.375 -32.875 1 96.62 495 ILE B CA 1
ATOM 9464 C C . ILE B 1 495 ? 27.172 -52.062 -32.625 1 96.62 495 ILE B C 1
ATOM 9466 O O . ILE B 1 495 ? 27.781 -51.281 -33.375 1 96.62 495 ILE B O 1
ATOM 9470 N N . MET B 1 496 ? 27.672 -52.594 -31.562 1 96.62 496 MET B N 1
ATOM 9471 C CA . MET B 1 496 ? 29.078 -52.406 -31.234 1 96.62 496 MET B CA 1
ATOM 9472 C C . MET B 1 496 ? 29.984 -52.844 -32.375 1 96.62 496 MET B C 1
ATOM 9474 O O . MET B 1 496 ? 30.922 -52.156 -32.75 1 96.62 496 MET B O 1
ATOM 9478 N N . ILE B 1 497 ? 29.688 -53.969 -32.969 1 96.31 497 ILE B N 1
ATOM 9479 C CA . ILE B 1 497 ? 30.453 -54.5 -34.094 1 96.31 497 ILE B CA 1
ATOM 9480 C C . ILE B 1 497 ? 30.375 -53.531 -35.281 1 96.31 497 ILE B C 1
ATOM 9482 O O . ILE B 1 497 ? 31.359 -53.312 -36 1 96.31 497 ILE B O 1
ATOM 9486 N N . GLY B 1 498 ? 29.25 -52.969 -35.469 1 94.25 498 GLY B N 1
ATOM 9487 C CA . GLY B 1 498 ? 29.109 -51.969 -36.5 1 94.25 498 GLY B CA 1
ATOM 9488 C C . GLY B 1 498 ? 30.016 -50.75 -36.25 1 94.25 498 GLY B C 1
ATOM 9489 O O . GLY B 1 498 ? 30.609 -50.25 -37.188 1 94.25 498 GLY B O 1
ATOM 9490 N N . THR B 1 499 ? 30.094 -50.344 -35 1 94.5 499 THR B N 1
ATOM 9491 C CA . THR B 1 499 ? 30.906 -49.188 -34.656 1 94.5 499 THR B CA 1
ATOM 9492 C C . THR B 1 499 ? 32.406 -49.5 -34.844 1 94.5 499 THR B C 1
ATOM 9494 O O . THR B 1 499 ? 33.125 -48.688 -35.438 1 94.5 499 THR B O 1
ATOM 9497 N N . VAL B 1 500 ? 32.844 -50.625 -34.469 1 93.69 500 VAL B N 1
ATOM 9498 C CA . VAL B 1 500 ? 34.25 -50.938 -34.531 1 93.69 500 VAL B CA 1
ATOM 9499 C C . VAL B 1 500 ? 34.656 -51.25 -35.969 1 93.69 500 VAL B C 1
ATOM 9501 O O . VAL B 1 500 ? 35.844 -51.125 -36.312 1 93.69 500 VAL B O 1
ATOM 9504 N N . SER B 1 501 ? 33.719 -51.656 -36.812 1 92.38 501 SER B N 1
ATOM 9505 C CA . SER B 1 501 ? 34 -52 -38.219 1 92.38 501 SER B CA 1
ATOM 9506 C C . SER B 1 501 ? 34.281 -50.781 -39.062 1 92.38 501 SER B C 1
ATOM 9508 O O . SER B 1 501 ? 34.625 -50.906 -40.25 1 92.38 501 SER B O 1
ATOM 9510 N N . MET B 1 502 ? 34.156 -49.625 -38.406 1 88.38 502 MET B N 1
ATOM 9511 C CA . MET B 1 502 ? 34.438 -48.406 -39.156 1 88.38 502 MET B CA 1
ATOM 9512 C C . MET B 1 502 ? 35.938 -48.219 -39.344 1 88.38 502 MET B C 1
ATOM 9514 O O . MET B 1 502 ? 36.375 -47.531 -40.25 1 88.38 502 MET B O 1
ATOM 9518 N N . ASP B 1 503 ? 36.594 -48.812 -38.5 1 86.19 503 ASP B N 1
ATOM 9519 C CA . ASP B 1 503 ? 38.062 -48.75 -38.531 1 86.19 503 ASP B CA 1
ATOM 9520 C C . ASP B 1 503 ? 38.656 -49.844 -39.375 1 86.19 503 ASP B C 1
ATOM 9522 O O . ASP B 1 503 ? 38.312 -51.031 -39.219 1 86.19 503 ASP B O 1
ATOM 9526 N N . ASP B 1 504 ? 39.594 -49.531 -40.25 1 87 504 ASP B N 1
ATOM 9527 C CA . ASP B 1 504 ? 40.156 -50.469 -41.219 1 87 504 ASP B CA 1
ATOM 9528 C C . ASP B 1 504 ? 40.938 -51.594 -40.5 1 87 504 ASP B C 1
ATOM 9530 O O . ASP B 1 504 ? 40.781 -52.75 -40.812 1 87 504 ASP B O 1
ATOM 9534 N N . SER B 1 505 ? 41.688 -51.156 -39.531 1 89.31 505 SER B N 1
ATOM 9535 C CA . SER B 1 505 ? 42.5 -52.125 -38.812 1 89.31 505 SER B CA 1
ATOM 9536 C C . SER B 1 505 ? 41.625 -53.094 -38.031 1 89.31 505 SER B C 1
ATOM 9538 O O . SER B 1 505 ? 41.906 -54.312 -38 1 89.31 505 SER B O 1
ATOM 9540 N N . CYS B 1 506 ? 40.562 -52.625 -37.562 1 91.44 506 CYS B N 1
ATOM 9541 C CA . CYS B 1 506 ? 39.656 -53.469 -36.812 1 91.44 506 CYS B CA 1
ATOM 9542 C C . CYS B 1 506 ? 38.875 -54.406 -37.719 1 91.44 506 CYS B C 1
ATOM 9544 O O . CYS B 1 506 ? 38.656 -55.594 -37.375 1 91.44 506 CYS B O 1
ATOM 9546 N N . ALA B 1 507 ? 38.594 -53.938 -38.844 1 90.19 507 ALA B N 1
ATOM 9547 C CA . ALA B 1 507 ? 37.875 -54.75 -39.844 1 90.19 507 ALA B CA 1
ATOM 9548 C C . ALA B 1 507 ? 38.688 -55.969 -40.219 1 90.19 507 ALA B C 1
ATOM 9550 O O . ALA B 1 507 ? 38.156 -57.094 -40.344 1 90.19 507 ALA B O 1
ATOM 9551 N N . ALA B 1 508 ? 39.938 -55.781 -40.375 1 91.38 508 ALA B N 1
ATOM 9552 C CA . ALA B 1 508 ? 40.812 -56.875 -40.75 1 91.38 508 ALA B CA 1
ATOM 9553 C C . ALA B 1 508 ? 40.875 -57.938 -39.656 1 91.38 508 ALA B C 1
ATOM 9555 O O . ALA B 1 508 ? 40.844 -59.156 -39.938 1 91.38 508 ALA B O 1
ATOM 9556 N N . MET B 1 509 ? 40.875 -57.438 -38.5 1 92.44 509 MET B N 1
ATOM 9557 C CA . MET B 1 509 ? 40.875 -58.312 -37.344 1 92.44 509 MET B CA 1
ATOM 9558 C C . MET B 1 509 ? 39.562 -59.125 -37.25 1 92.44 509 MET B C 1
ATOM 9560 O O . MET B 1 509 ? 39.594 -60.312 -37 1 92.44 509 MET B O 1
ATOM 9564 N N . LEU B 1 510 ? 38.531 -58.562 -37.5 1 93.94 510 LEU B N 1
ATOM 9565 C CA . LEU B 1 510 ? 37.188 -59.156 -37.406 1 93.94 510 LEU B CA 1
ATOM 9566 C C . LEU B 1 510 ? 37 -60.156 -38.531 1 93.94 510 LEU B C 1
ATOM 9568 O O . LEU B 1 510 ? 36.281 -61.156 -38.375 1 93.94 510 LEU B O 1
ATOM 9572 N N . ALA B 1 511 ? 37.594 -59.938 -39.656 1 92.31 511 ALA B N 1
ATOM 9573 C CA . ALA B 1 511 ? 37.438 -60.812 -40.812 1 92.31 511 ALA B CA 1
ATOM 9574 C C . ALA B 1 511 ? 37.938 -62.219 -40.5 1 92.31 511 ALA B C 1
ATOM 9576 O O . ALA B 1 511 ? 37.375 -63.188 -41 1 92.31 511 ALA B O 1
ATOM 9577 N N . LYS B 1 512 ? 38.875 -62.312 -39.656 1 90.88 512 LYS B N 1
ATOM 9578 C CA . LYS B 1 512 ? 39.5 -63.594 -39.344 1 90.88 512 LYS B CA 1
ATOM 9579 C C . LYS B 1 512 ? 38.938 -64.188 -38.062 1 90.88 512 LYS B C 1
ATOM 9581 O O . LYS B 1 512 ? 39.312 -65.312 -37.656 1 90.88 512 LYS B O 1
ATOM 9586 N N . SER B 1 513 ? 38.094 -63.594 -37.406 1 92.25 513 SER B N 1
ATOM 9587 C CA . SER B 1 513 ? 37.688 -63.938 -36.062 1 92.25 513 SER B CA 1
ATOM 9588 C C . SER B 1 513 ? 36.438 -64.812 -36.062 1 92.25 513 SER B C 1
ATOM 9590 O O . SER B 1 513 ? 36.062 -65.375 -35.031 1 92.25 513 SER B O 1
ATOM 9592 N N . GLY B 1 514 ? 35.75 -65 -37.188 1 93.06 514 GLY B N 1
ATOM 9593 C CA . GLY B 1 514 ? 34.562 -65.812 -37.281 1 93.06 514 GLY B CA 1
ATOM 9594 C C . GLY B 1 514 ? 33.281 -65 -36.969 1 93.06 514 GLY B C 1
ATOM 9595 O O . GLY B 1 514 ? 32.188 -65.625 -36.906 1 93.06 514 GLY B O 1
ATOM 9596 N N . ILE B 1 515 ? 33.469 -63.75 -36.844 1 95.44 515 ILE B N 1
ATOM 9597 C CA . ILE B 1 515 ? 32.344 -62.875 -36.469 1 95.44 515 ILE B CA 1
ATOM 9598 C C . ILE B 1 515 ? 31.359 -62.781 -37.656 1 95.44 515 ILE B C 1
ATOM 9600 O O . ILE B 1 515 ? 30.141 -62.781 -37.438 1 95.44 515 ILE B O 1
ATOM 9604 N N . ILE B 1 516 ? 31.812 -62.75 -38.906 1 94.81 516 ILE B N 1
ATOM 9605 C CA . ILE B 1 516 ? 30.984 -62.562 -40.062 1 94.81 516 ILE B CA 1
ATOM 9606 C C . ILE B 1 516 ? 30.016 -63.719 -40.219 1 94.81 516 ILE B C 1
ATOM 9608 O O . ILE B 1 516 ? 28.797 -63.531 -40.312 1 94.81 516 ILE B O 1
ATOM 9612 N N . PRO B 1 517 ? 30.484 -65 -40.094 1 93.69 517 PRO B N 1
ATOM 9613 C CA . PRO B 1 517 ? 29.516 -66.125 -40.156 1 93.69 517 PRO B CA 1
ATOM 9614 C C . PRO B 1 517 ? 28.531 -66.062 -38.969 1 93.69 517 PRO B C 1
ATOM 9616 O O . PRO B 1 517 ? 27.359 -66.438 -39.156 1 93.69 517 PRO B O 1
ATOM 9619 N N . ALA B 1 518 ? 29.016 -65.688 -37.875 1 95.25 518 ALA B N 1
ATOM 9620 C CA . ALA B 1 518 ? 28.141 -65.625 -36.719 1 95.25 518 ALA B CA 1
ATOM 9621 C C . ALA B 1 518 ? 27.016 -64.625 -36.938 1 95.25 518 ALA B C 1
ATOM 9623 O O . ALA B 1 518 ? 25.875 -64.875 -36.531 1 95.25 518 ALA B O 1
ATOM 9624 N N . ILE B 1 519 ? 27.312 -63.531 -37.531 1 95.94 519 ILE B N 1
ATOM 9625 C CA . ILE B 1 519 ? 26.359 -62.469 -37.812 1 95.94 519 ILE B CA 1
ATOM 9626 C C . ILE B 1 519 ? 25.328 -62.938 -38.844 1 95.94 519 ILE B C 1
ATOM 9628 O O . ILE B 1 519 ? 24.141 -62.656 -38.719 1 95.94 519 ILE B O 1
ATOM 9632 N N . ILE B 1 520 ? 25.75 -63.719 -39.75 1 93.69 520 ILE B N 1
ATOM 9633 C CA . ILE B 1 520 ? 24.875 -64.25 -40.781 1 93.69 520 ILE B CA 1
ATOM 9634 C C . ILE B 1 520 ? 23.906 -65.25 -40.156 1 93.69 520 ILE B C 1
ATOM 9636 O O . ILE B 1 520 ? 22.719 -65.312 -40.469 1 93.69 520 ILE B O 1
ATOM 9640 N N . GLU B 1 521 ? 24.453 -66.062 -39.281 1 93.94 521 GLU B N 1
ATOM 9641 C CA . GLU B 1 521 ? 23.594 -67 -38.531 1 93.94 521 GLU B CA 1
ATOM 9642 C C . GLU B 1 521 ? 22.531 -66.25 -37.719 1 93.94 521 GLU B C 1
ATOM 9644 O O . GLU B 1 521 ? 21.375 -66.625 -37.688 1 93.94 521 GLU B O 1
ATOM 9649 N N . LEU B 1 522 ? 22.953 -65.188 -37.125 1 95.56 522 LEU B N 1
ATOM 9650 C CA . LEU B 1 522 ? 22.047 -64.375 -36.344 1 95.56 522 LEU B CA 1
ATOM 9651 C C . LEU B 1 522 ? 20.984 -63.719 -37.219 1 95.56 522 LEU B C 1
ATOM 9653 O O . LEU B 1 522 ? 19.812 -63.625 -36.844 1 95.56 522 LEU B O 1
ATOM 9657 N N . LEU B 1 523 ? 21.328 -63.281 -38.438 1 94.38 523 LEU B N 1
ATOM 9658 C CA . LEU B 1 523 ? 20.391 -62.688 -39.406 1 94.38 523 LEU B CA 1
ATOM 9659 C C . LEU B 1 523 ? 19.297 -63.688 -39.75 1 94.38 523 LEU B C 1
ATOM 9661 O O . LEU B 1 523 ? 18.125 -63.344 -39.812 1 94.38 523 LEU B O 1
ATOM 9665 N N . ASN B 1 524 ? 19.672 -64.875 -39.875 1 91.19 524 ASN B N 1
ATOM 9666 C CA . ASN B 1 524 ? 18.719 -65.938 -40.188 1 91.19 524 ASN B CA 1
ATOM 9667 C C . ASN B 1 524 ? 17.797 -66.25 -39.031 1 91.19 524 ASN B C 1
ATOM 9669 O O . ASN B 1 524 ? 16.609 -66.562 -39.219 1 91.19 524 ASN B O 1
ATOM 9673 N N . ALA B 1 525 ? 18.359 -66.062 -37.875 1 93.62 525 ALA B N 1
ATOM 9674 C CA . ALA B 1 525 ? 17.594 -66.375 -36.688 1 93.62 525 ALA B CA 1
ATOM 9675 C C . ALA B 1 525 ? 16.641 -65.25 -36.312 1 93.62 525 ALA B C 1
ATOM 9677 O O . ALA B 1 525 ? 15.578 -65.5 -35.75 1 93.62 525 ALA B O 1
ATOM 9678 N N . GLN B 1 526 ? 17.031 -64.062 -36.625 1 93.12 526 GLN B N 1
ATOM 9679 C CA . GLN B 1 526 ? 16.266 -62.906 -36.156 1 93.12 526 GLN B CA 1
ATOM 9680 C C . GLN B 1 526 ? 15.641 -62.156 -37.344 1 93.12 526 GLN B C 1
ATOM 9682 O O . GLN B 1 526 ? 15.602 -60.938 -37.375 1 93.12 526 GLN B O 1
ATOM 9687 N N . GLN B 1 527 ? 15.164 -62.844 -38.344 1 88 527 GLN B N 1
ATOM 9688 C CA . GLN B 1 527 ? 14.664 -62.25 -39.594 1 88 527 GLN B CA 1
ATOM 9689 C C . GLN B 1 527 ? 13.375 -61.469 -39.344 1 88 527 GLN B C 1
ATOM 9691 O O . GLN B 1 527 ? 13.078 -60.531 -40.094 1 88 527 GLN B O 1
ATOM 9696 N N . GLU B 1 528 ? 12.695 -61.844 -38.25 1 88.62 528 GLU B N 1
ATOM 9697 C CA . GLU B 1 528 ? 11.391 -61.219 -38 1 88.62 528 GLU B CA 1
ATOM 9698 C C . GLU B 1 528 ? 11.531 -59.906 -37.219 1 88.62 528 GLU B C 1
ATOM 9700 O O . GLU B 1 528 ? 10.602 -59.094 -37.188 1 88.62 528 GLU B O 1
ATOM 9705 N N . ASP B 1 529 ? 12.648 -59.688 -36.688 1 92.44 529 ASP B N 1
ATOM 9706 C CA . ASP B 1 529 ? 12.883 -58.5 -35.906 1 92.44 529 ASP B CA 1
ATOM 9707 C C . ASP B 1 529 ? 13.586 -57.438 -36.75 1 92.44 529 ASP B C 1
ATOM 9709 O O . ASP B 1 529 ? 14.789 -57.531 -37 1 92.44 529 ASP B O 1
ATOM 9713 N N . ASP B 1 530 ? 12.906 -56.406 -37.062 1 91.12 530 ASP B N 1
ATOM 9714 C CA . ASP B 1 530 ? 13.398 -55.375 -37.969 1 91.12 530 ASP B CA 1
ATOM 9715 C C . ASP B 1 530 ? 14.602 -54.656 -37.375 1 91.12 530 ASP B C 1
ATOM 9717 O O . ASP B 1 530 ? 15.477 -54.156 -38.094 1 91.12 530 ASP B O 1
ATOM 9721 N N . GLU B 1 531 ? 14.602 -54.594 -36.094 1 92.88 531 GLU B N 1
ATOM 9722 C CA . GLU B 1 531 ? 15.719 -53.875 -35.469 1 92.88 531 GLU B CA 1
ATOM 9723 C C . GLU B 1 531 ? 17.031 -54.656 -35.656 1 92.88 531 GLU B C 1
ATOM 9725 O O . GLU B 1 531 ? 18.047 -54.062 -36 1 92.88 531 GLU B O 1
ATOM 9730 N N . PHE B 1 532 ? 16.969 -55.938 -35.469 1 94.06 532 PHE B N 1
ATOM 9731 C CA . PHE B 1 532 ? 18.125 -56.781 -35.688 1 94.06 532 PHE B CA 1
ATOM 9732 C C . PHE B 1 532 ? 18.578 -56.75 -37.125 1 94.06 532 PHE B C 1
ATOM 9734 O O . PHE B 1 532 ? 19.766 -56.594 -37.438 1 94.06 532 PHE B O 1
ATOM 9741 N N . VAL B 1 533 ? 17.641 -56.906 -37.969 1 93.75 533 VAL B N 1
ATOM 9742 C CA . VAL B 1 533 ? 17.953 -56.938 -39.406 1 93.75 533 VAL B CA 1
ATOM 9743 C C . VAL B 1 533 ? 18.609 -55.656 -39.844 1 93.75 533 VAL B C 1
ATOM 9745 O O . VAL B 1 533 ? 19.641 -55.688 -40.531 1 93.75 533 VAL B O 1
ATOM 9748 N N . CYS B 1 534 ? 18.047 -54.594 -39.406 1 93.62 534 CYS B N 1
ATOM 9749 C CA . CYS B 1 534 ? 18.578 -53.281 -39.781 1 93.62 534 CYS B CA 1
ATOM 9750 C C . CYS B 1 534 ? 20.016 -53.125 -39.312 1 93.62 534 CYS B C 1
ATOM 9752 O O . CYS B 1 534 ? 20.875 -52.688 -40.062 1 93.62 534 CYS B O 1
ATOM 9754 N N . GLN B 1 535 ? 20.266 -53.438 -38.062 1 95 535 GLN B N 1
ATOM 9755 C CA . GLN B 1 535 ? 21.594 -53.25 -37.5 1 95 535 GLN B CA 1
ATOM 9756 C C . GLN B 1 535 ? 22.609 -54.188 -38.156 1 95 535 GLN B C 1
ATOM 9758 O O . GLN B 1 535 ? 23.766 -53.812 -38.375 1 95 535 GLN B O 1
ATOM 9763 N N . ILE B 1 536 ? 22.203 -55.375 -38.469 1 95.56 536 ILE B N 1
ATOM 9764 C CA . ILE B 1 536 ? 23.078 -56.344 -39.125 1 95.56 536 ILE B CA 1
ATOM 9765 C C . ILE B 1 536 ? 23.438 -55.875 -40.531 1 95.56 536 ILE B C 1
ATOM 9767 O O . ILE B 1 536 ? 24.609 -55.938 -40.938 1 95.56 536 ILE B O 1
ATOM 9771 N N . VAL B 1 537 ? 22.469 -55.406 -41.25 1 93.75 537 VAL B N 1
ATOM 9772 C CA . VAL B 1 537 ? 22.719 -54.875 -42.562 1 93.75 537 VAL B CA 1
ATOM 9773 C C . VAL B 1 537 ? 23.688 -53.719 -42.5 1 93.75 537 VAL B C 1
ATOM 9775 O O . VAL B 1 537 ? 24.562 -53.562 -43.344 1 93.75 537 VAL B O 1
ATOM 9778 N N . TYR B 1 538 ? 23.5 -52.969 -41.5 1 94.44 538 TYR B N 1
ATOM 9779 C CA . TYR B 1 538 ? 24.406 -51.844 -41.312 1 94.44 538 TYR B CA 1
ATOM 9780 C C . TYR B 1 538 ? 25.844 -52.312 -41.062 1 94.44 538 TYR B C 1
ATOM 9782 O O . TYR B 1 538 ? 26.797 -51.719 -41.531 1 94.44 538 TYR B O 1
ATOM 9790 N N . VAL B 1 539 ? 26 -53.344 -40.281 1 95.38 539 VAL B N 1
ATOM 9791 C CA . VAL B 1 539 ? 27.312 -53.906 -40.062 1 95.38 539 VAL B CA 1
ATOM 9792 C C . VAL B 1 539 ? 27.938 -54.344 -41.406 1 95.38 539 VAL B C 1
ATOM 9794 O O . VAL B 1 539 ? 29.094 -54.031 -41.656 1 95.38 539 VAL B O 1
ATOM 9797 N N . PHE B 1 540 ? 27.188 -54.969 -42.25 1 94.31 540 PHE B N 1
ATOM 9798 C CA . PHE B 1 540 ? 27.656 -55.375 -43.562 1 94.31 540 PHE B CA 1
ATOM 9799 C C . PHE B 1 540 ? 28.047 -54.156 -44.375 1 94.31 540 PHE B C 1
ATOM 9801 O O . PHE B 1 540 ? 29.078 -54.156 -45.094 1 94.31 540 PHE B O 1
ATOM 9808 N N . TYR B 1 541 ? 27.25 -53.219 -44.281 1 93.94 541 TYR B N 1
ATOM 9809 C CA . TYR B 1 541 ? 27.516 -51.969 -44.969 1 93.94 541 TYR B CA 1
ATOM 9810 C C . TYR B 1 541 ? 28.875 -51.406 -44.562 1 93.94 541 TYR B C 1
ATOM 9812 O O . TYR B 1 541 ? 29.672 -51 -45.438 1 93.94 541 TYR B O 1
ATOM 9820 N N . GLN B 1 542 ? 29.172 -51.375 -43.312 1 92.62 542 GLN B N 1
ATOM 9821 C CA . GLN B 1 542 ? 30.438 -50.844 -42.812 1 92.62 542 GLN B CA 1
ATOM 9822 C C . GLN B 1 542 ? 31.594 -51.75 -43.219 1 92.62 542 GLN B C 1
ATOM 9824 O O . GLN B 1 542 ? 32.656 -51.25 -43.625 1 92.62 542 GLN B O 1
ATOM 9829 N N . MET B 1 543 ? 31.391 -53 -43.219 1 93.88 543 MET B N 1
ATOM 9830 C CA . MET B 1 543 ? 32.469 -53.969 -43.469 1 93.88 543 MET B CA 1
ATOM 9831 C C . MET B 1 543 ? 32.844 -54 -44.938 1 93.88 543 MET B C 1
ATOM 9833 O O . MET B 1 543 ? 34 -54.219 -45.281 1 93.88 543 MET B O 1
ATOM 9837 N N . VAL B 1 544 ? 31.938 -53.75 -45.812 1 92.69 544 VAL B N 1
ATOM 9838 C CA . VAL B 1 544 ? 32.188 -53.906 -47.219 1 92.69 544 VAL B CA 1
ATOM 9839 C C . VAL B 1 544 ? 33.094 -52.781 -47.719 1 92.69 544 VAL B C 1
ATOM 9841 O O . VAL B 1 544 ? 33.625 -52.844 -48.812 1 92.69 544 VAL B O 1
ATOM 9844 N N . PHE B 1 545 ? 33.344 -51.781 -46.938 1 91.06 545 PHE B N 1
ATOM 9845 C CA . PHE B 1 545 ? 34.25 -50.688 -47.312 1 91.06 545 PHE B CA 1
ATOM 9846 C C . PHE B 1 545 ? 35.719 -51.125 -47.156 1 91.06 545 PHE B C 1
ATOM 9848 O O . PHE B 1 545 ? 36.625 -50.469 -47.688 1 91.06 545 PHE B O 1
ATOM 9855 N N . HIS B 1 546 ? 35.875 -52.156 -46.469 1 91.94 546 HIS B N 1
ATOM 9856 C CA . HIS B 1 546 ? 37.219 -52.594 -46.188 1 91.94 546 HIS B CA 1
ATOM 9857 C C . HIS B 1 546 ? 37.531 -53.875 -46.969 1 91.94 546 HIS B C 1
ATOM 9859 O O . HIS B 1 546 ? 36.719 -54.812 -47 1 91.94 546 HIS B O 1
ATOM 9865 N N . GLN B 1 547 ? 38.625 -53.969 -47.5 1 91.44 547 GLN B N 1
ATOM 9866 C CA . GLN B 1 547 ? 39 -55.062 -48.375 1 91.44 547 GLN B CA 1
ATOM 9867 C C . GLN B 1 547 ? 38.969 -56.406 -47.656 1 91.44 547 GLN B C 1
ATOM 9869 O O . GLN B 1 547 ? 38.438 -57.375 -48.156 1 91.44 547 GLN B O 1
ATOM 9874 N N . ALA B 1 548 ? 39.531 -56.406 -46.5 1 91.62 548 ALA B N 1
ATOM 9875 C CA . ALA B 1 548 ? 39.656 -57.656 -45.75 1 91.62 548 ALA B CA 1
ATOM 9876 C C . ALA B 1 548 ? 38.312 -58.281 -45.469 1 91.62 548 ALA B C 1
ATOM 9878 O O . ALA B 1 548 ? 38.125 -59.5 -45.656 1 91.62 548 ALA B O 1
ATOM 9879 N N . THR B 1 549 ? 37.344 -57.438 -45.062 1 93.38 549 THR B N 1
ATOM 9880 C CA . THR B 1 549 ? 36.031 -57.969 -44.719 1 93.38 549 THR B CA 1
ATOM 9881 C C . THR B 1 549 ? 35.156 -58.125 -45.969 1 93.38 549 THR B C 1
ATOM 9883 O O . THR B 1 549 ? 34.375 -59.062 -46.062 1 93.38 549 THR B O 1
ATOM 9886 N N . ARG B 1 550 ? 35.406 -57.375 -46.906 1 92.94 550 ARG B N 1
ATOM 9887 C CA . ARG B 1 550 ? 34.656 -57.469 -48.156 1 92.94 550 ARG B CA 1
ATOM 9888 C C . ARG B 1 550 ? 34.906 -58.812 -48.844 1 92.94 550 ARG B C 1
ATOM 9890 O O . ARG B 1 550 ? 33.969 -59.438 -49.312 1 92.94 550 ARG B O 1
ATOM 9897 N N . GLU B 1 551 ? 36.062 -59.188 -48.844 1 91.81 551 GLU B N 1
ATOM 9898 C CA . GLU B 1 551 ? 36.438 -60.438 -49.5 1 91.81 551 GLU B CA 1
ATOM 9899 C C . GLU B 1 551 ? 35.781 -61.625 -48.781 1 91.81 551 GLU B C 1
ATOM 9901 O O . GLU B 1 551 ? 35.281 -62.531 -49.438 1 91.81 551 GLU B O 1
ATOM 9906 N N . VAL B 1 552 ? 35.688 -61.531 -47.531 1 93.31 552 VAL B N 1
ATOM 9907 C CA . VAL B 1 552 ? 35.062 -62.625 -46.781 1 93.31 552 VAL B CA 1
ATOM 9908 C C . VAL B 1 552 ? 33.562 -62.625 -47.031 1 93.31 552 VAL B C 1
ATOM 9910 O O . VAL B 1 552 ? 32.969 -63.688 -47.25 1 93.31 552 VAL B O 1
ATOM 9913 N N . ILE B 1 553 ? 33 -61.531 -47.094 1 93.25 553 ILE B N 1
ATOM 9914 C CA . ILE B 1 553 ? 31.547 -61.375 -47.25 1 93.25 553 ILE B CA 1
ATOM 9915 C C . ILE B 1 553 ? 31.141 -61.875 -48.656 1 93.25 553 ILE B C 1
ATOM 9917 O O . ILE B 1 553 ? 30.125 -62.562 -48.781 1 93.25 553 ILE B O 1
ATOM 9921 N N . ILE B 1 554 ? 31.953 -61.594 -49.594 1 90.62 554 ILE B N 1
ATOM 9922 C CA . ILE B 1 554 ? 31.609 -61.875 -51 1 90.62 554 ILE B CA 1
ATOM 9923 C C . ILE B 1 554 ? 32 -63.312 -51.344 1 90.62 554 ILE B C 1
ATOM 9925 O O . ILE B 1 554 ? 31.219 -64.062 -51.969 1 90.62 554 ILE B O 1
ATOM 9929 N N . LYS B 1 555 ? 33.125 -63.75 -50.875 1 89.94 555 LYS B N 1
ATOM 9930 C CA . LYS B 1 555 ? 33.688 -65 -51.375 1 89.94 555 LYS B CA 1
ATOM 9931 C C . LYS B 1 555 ? 33.375 -66.188 -50.438 1 89.94 555 LYS B C 1
ATOM 9933 O O . LYS B 1 555 ? 33.156 -67.312 -50.875 1 89.94 555 LYS B O 1
ATOM 9938 N N . ASP B 1 556 ? 33.312 -65.875 -49.25 1 89.69 556 ASP B N 1
ATOM 9939 C CA . ASP B 1 556 ? 33.25 -67 -48.312 1 89.69 556 ASP B CA 1
ATOM 9940 C C . ASP B 1 556 ? 31.844 -67.125 -47.75 1 89.69 556 ASP B C 1
ATOM 9942 O O . ASP B 1 556 ? 31.578 -68.062 -46.969 1 89.69 556 ASP B O 1
ATOM 9946 N N . THR B 1 557 ? 31.031 -66.25 -48.062 1 90.56 557 THR B N 1
ATOM 9947 C CA . THR B 1 557 ? 29.688 -66.312 -47.5 1 90.56 557 THR B CA 1
ATOM 9948 C C . THR B 1 557 ? 28.625 -66.062 -48.531 1 90.56 557 THR B C 1
ATOM 9950 O O . THR B 1 557 ? 28.938 -65.75 -49.688 1 90.56 557 THR B O 1
ATOM 9953 N N . GLN B 1 558 ? 27.328 -66.25 -48.125 1 88.06 558 GLN B N 1
ATOM 9954 C CA . GLN B 1 558 ? 26.188 -66 -49 1 88.06 558 GLN B CA 1
ATOM 9955 C C . GLN B 1 558 ? 25.5 -64.688 -48.625 1 88.06 558 GLN B C 1
ATOM 9957 O O . GLN B 1 558 ? 24.297 -64.5 -48.844 1 88.06 558 GLN B O 1
ATOM 9962 N N . ALA B 1 559 ? 26.266 -63.812 -48 1 91.06 559 ALA B N 1
ATOM 9963 C CA . ALA B 1 559 ? 25.719 -62.562 -47.438 1 91.06 559 ALA B CA 1
ATOM 9964 C C . ALA B 1 559 ? 25.078 -61.719 -48.562 1 91.06 559 ALA B C 1
ATOM 9966 O O . ALA B 1 559 ? 23.984 -61.188 -48.375 1 91.06 559 ALA B O 1
ATOM 9967 N N . PRO B 1 560 ? 25.688 -61.594 -49.719 1 91.19 560 PRO B N 1
ATOM 9968 C CA . PRO B 1 560 ? 25.062 -60.812 -50.781 1 91.19 560 PRO B CA 1
ATOM 9969 C C . PRO B 1 560 ? 23.688 -61.344 -51.188 1 91.19 560 PRO B C 1
ATOM 9971 O O . PRO B 1 560 ? 22.797 -60.531 -51.5 1 91.19 560 PRO B O 1
ATOM 9974 N N . ALA B 1 561 ? 23.531 -62.625 -51.156 1 89.38 561 ALA B N 1
ATOM 9975 C CA . ALA B 1 561 ? 22.25 -63.25 -51.5 1 89.38 561 ALA B CA 1
ATOM 9976 C C . ALA B 1 561 ? 21.172 -62.844 -50.5 1 89.38 561 ALA B C 1
ATOM 9978 O O . ALA B 1 561 ? 20.047 -62.531 -50.875 1 89.38 561 ALA B O 1
ATOM 9979 N N . TYR B 1 562 ? 21.531 -62.875 -49.281 1 90.81 562 TYR B N 1
ATOM 9980 C CA . TYR B 1 562 ? 20.594 -62.469 -48.25 1 90.81 562 TYR B CA 1
ATOM 9981 C C . TYR B 1 562 ? 20.234 -61 -48.406 1 90.81 562 TYR B C 1
ATOM 9983 O O . TYR B 1 562 ? 19.078 -60.625 -48.219 1 90.81 562 TYR B O 1
ATOM 9991 N N . LEU B 1 563 ? 21.172 -60.156 -48.75 1 91.94 563 LEU B N 1
ATOM 9992 C CA . LEU B 1 563 ? 20.938 -58.719 -48.938 1 91.94 563 LEU B CA 1
ATOM 9993 C C . LEU B 1 563 ? 20 -58.469 -50.125 1 91.94 563 LEU B C 1
ATOM 9995 O O . LEU B 1 563 ? 19.172 -57.562 -50.062 1 91.94 563 LEU B O 1
ATOM 9999 N N . ILE B 1 564 ? 20.125 -59.312 -51.094 1 89.12 564 ILE B N 1
ATOM 10000 C CA . ILE B 1 564 ? 19.25 -59.188 -52.25 1 89.12 564 ILE B CA 1
ATOM 10001 C C . ILE B 1 564 ? 17.797 -59.5 -51.844 1 89.12 564 ILE B C 1
ATOM 10003 O O . ILE B 1 564 ? 16.875 -58.781 -52.281 1 89.12 564 ILE B O 1
ATOM 10007 N N . ASP B 1 565 ? 17.641 -60.375 -50.938 1 87.44 565 ASP B N 1
ATOM 10008 C CA . ASP B 1 565 ? 16.312 -60.719 -50.438 1 87.44 565 ASP B CA 1
ATOM 10009 C C . ASP B 1 565 ? 15.727 -59.594 -49.625 1 87.44 565 ASP B C 1
ATOM 10011 O O . ASP B 1 565 ? 14.5 -59.406 -49.562 1 87.44 565 ASP B O 1
ATOM 10015 N N . LEU B 1 566 ? 16.609 -58.844 -49.031 1 90.19 566 LEU B N 1
ATOM 10016 C CA . LEU B 1 566 ? 16.172 -57.781 -48.125 1 90.19 566 LEU B CA 1
ATOM 10017 C C . LEU B 1 566 ? 15.977 -56.469 -48.875 1 90.19 566 LEU B C 1
ATOM 10019 O O . LEU B 1 566 ? 15.492 -55.469 -48.312 1 90.19 566 LEU B O 1
ATOM 10023 N N . MET B 1 567 ? 16.312 -56.469 -50.094 1 86.5 567 MET B N 1
ATOM 10024 C CA . MET B 1 567 ? 16.234 -55.25 -50.906 1 86.5 567 MET B CA 1
ATOM 10025 C C . MET B 1 567 ? 14.805 -54.75 -51 1 86.5 567 MET B C 1
ATOM 10027 O O . MET B 1 567 ? 14.578 -53.562 -51.281 1 86.5 567 MET B O 1
ATOM 10031 N N . HIS B 1 568 ? 13.781 -55.594 -50.719 1 83.38 568 HIS B N 1
ATOM 10032 C CA . HIS B 1 568 ? 12.383 -55.188 -50.812 1 83.38 568 HIS B CA 1
ATOM 10033 C C . HIS B 1 568 ? 11.68 -55.344 -49.469 1 83.38 568 HIS B C 1
ATOM 10035 O O . HIS B 1 568 ? 10.484 -55.625 -49.406 1 83.38 568 HIS B O 1
ATOM 10041 N N . ASP B 1 569 ? 12.398 -55.188 -48.5 1 87.62 569 ASP B N 1
ATOM 10042 C CA . ASP B 1 569 ? 11.852 -55.25 -47.156 1 87.62 569 ASP B CA 1
ATOM 10043 C C . ASP B 1 569 ? 10.797 -54.156 -46.938 1 87.62 569 ASP B C 1
ATOM 10045 O O . ASP B 1 569 ? 10.828 -53.125 -47.594 1 87.62 569 ASP B O 1
ATOM 10049 N N . LYS B 1 570 ? 9.891 -54.469 -46.094 1 89.56 570 LYS B N 1
ATOM 10050 C CA . LYS B 1 570 ? 8.805 -53.531 -45.812 1 89.56 570 LYS B CA 1
ATOM 10051 C C . LYS B 1 570 ? 9.336 -52.281 -45.094 1 89.56 570 LYS B C 1
ATOM 10053 O O . LYS B 1 570 ? 8.781 -51.188 -45.25 1 89.56 570 LYS B O 1
ATOM 10058 N N . ASN B 1 571 ? 10.406 -52.469 -44.406 1 90.75 571 ASN B N 1
ATOM 10059 C CA . ASN B 1 571 ? 11.008 -51.375 -43.688 1 90.75 571 ASN B CA 1
ATOM 10060 C C . ASN B 1 571 ? 11.898 -50.531 -44.594 1 90.75 571 ASN B C 1
ATOM 10062 O O . ASN B 1 571 ? 12.875 -51.031 -45.156 1 90.75 571 ASN B O 1
ATOM 10066 N N . ALA B 1 572 ? 11.57 -49.281 -44.688 1 90.44 572 ALA B N 1
ATOM 10067 C CA . ALA B 1 572 ? 12.227 -48.375 -45.625 1 90.44 572 ALA B CA 1
ATOM 10068 C C . ALA B 1 572 ? 13.703 -48.188 -45.281 1 90.44 572 ALA B C 1
ATOM 10070 O O . ALA B 1 572 ? 14.547 -48.062 -46.156 1 90.44 572 ALA B O 1
ATOM 10071 N N . GLU B 1 573 ? 13.984 -48.25 -44 1 89.62 573 GLU B N 1
ATOM 10072 C CA . GLU B 1 573 ? 15.367 -48.062 -43.594 1 89.62 573 GLU B CA 1
ATOM 10073 C C . GLU B 1 573 ? 16.234 -49.25 -44 1 89.62 573 GLU B C 1
ATOM 10075 O O . GLU B 1 573 ? 17.375 -49.062 -44.438 1 89.62 573 GLU B O 1
ATOM 10080 N N . ILE B 1 574 ? 15.727 -50.344 -43.875 1 90.88 574 ILE B N 1
ATOM 10081 C CA . ILE B 1 574 ? 16.422 -51.562 -44.25 1 90.88 574 ILE B CA 1
ATOM 10082 C C . ILE B 1 574 ? 16.688 -51.562 -45.75 1 90.88 574 ILE B C 1
ATOM 10084 O O . ILE B 1 574 ? 17.781 -51.906 -46.219 1 90.88 574 ILE B O 1
ATOM 10088 N N . ARG B 1 575 ? 15.719 -51.156 -46.5 1 90.56 575 ARG B N 1
ATOM 10089 C CA . ARG B 1 575 ? 15.852 -51.094 -47.938 1 90.56 575 ARG B CA 1
ATOM 10090 C C . ARG B 1 575 ? 16.984 -50.156 -48.375 1 90.56 575 ARG B C 1
ATOM 10092 O O . ARG B 1 575 ? 17.797 -50.5 -49.219 1 90.56 575 ARG B O 1
ATOM 10099 N N . LYS B 1 576 ? 16.984 -49.094 -47.719 1 91.88 576 LYS B N 1
ATOM 10100 C CA . LYS B 1 576 ? 17.969 -48.062 -48.062 1 91.88 576 LYS B CA 1
ATOM 10101 C C . LYS B 1 576 ? 19.391 -48.562 -47.812 1 91.88 576 LYS B C 1
ATOM 10103 O O . LYS B 1 576 ? 20.266 -48.469 -48.688 1 91.88 576 LYS B O 1
ATOM 10108 N N . VAL B 1 577 ? 19.594 -49.062 -46.594 1 91.25 577 VAL B N 1
ATOM 10109 C CA . VAL B 1 577 ? 20.922 -49.531 -46.25 1 91.25 577 VAL B CA 1
ATOM 10110 C C . VAL B 1 577 ? 21.312 -50.719 -47.125 1 91.25 577 VAL B C 1
ATOM 10112 O O . VAL B 1 577 ? 22.453 -50.844 -47.531 1 91.25 577 VAL B O 1
ATOM 10115 N N . CYS B 1 578 ? 20.375 -51.562 -47.375 1 91.5 578 CYS B N 1
ATOM 10116 C CA . CYS B 1 578 ? 20.609 -52.75 -48.188 1 91.5 578 CYS B CA 1
ATOM 10117 C C . CYS B 1 578 ? 21 -52.344 -49.625 1 91.5 578 CYS B C 1
ATOM 10119 O O . CYS B 1 578 ? 21.953 -52.875 -50.156 1 91.5 578 CYS B O 1
ATOM 10121 N N . ASP B 1 579 ? 20.297 -51.406 -50.125 1 90.06 579 ASP B N 1
ATOM 10122 C CA . ASP B 1 579 ? 20.578 -50.938 -51.5 1 90.06 579 ASP B CA 1
ATOM 10123 C C . ASP B 1 579 ? 22 -50.375 -51.594 1 90.06 579 ASP B C 1
ATOM 10125 O O . ASP B 1 579 ? 22.734 -50.656 -52.531 1 90.06 579 ASP B O 1
ATOM 10129 N N . ASN B 1 580 ? 22.328 -49.625 -50.656 1 92.06 580 ASN B N 1
ATOM 10130 C CA . ASN B 1 580 ? 23.656 -49.031 -50.656 1 92.06 580 ASN B CA 1
ATOM 10131 C C . ASN B 1 580 ? 24.75 -50.094 -50.531 1 92.06 580 ASN B C 1
ATOM 10133 O O . ASN B 1 580 ? 25.797 -50 -51.188 1 92.06 580 ASN B O 1
ATOM 10137 N N . THR B 1 581 ? 24.484 -51 -49.688 1 92.81 581 THR B N 1
ATOM 10138 C CA . THR B 1 581 ? 25.453 -52.062 -49.5 1 92.81 581 THR B CA 1
ATOM 10139 C C . THR B 1 581 ? 25.625 -52.875 -50.781 1 92.81 581 THR B C 1
ATOM 10141 O O . THR B 1 581 ? 26.766 -53.188 -51.156 1 92.81 581 THR B O 1
ATOM 10144 N N . LEU B 1 582 ? 24.594 -53.188 -51.469 1 92.31 582 LEU B N 1
ATOM 10145 C CA . LEU B 1 582 ? 24.625 -53.969 -52.688 1 92.31 582 LEU B CA 1
ATOM 10146 C C . LEU B 1 582 ? 25.344 -53.188 -53.812 1 92.31 582 LEU B C 1
ATOM 10148 O O . LEU B 1 582 ? 26.047 -53.75 -54.625 1 92.31 582 LEU B O 1
ATOM 10152 N N . ASP B 1 583 ? 25.172 -51.906 -53.781 1 92.06 583 ASP B N 1
ATOM 10153 C CA . ASP B 1 583 ? 25.844 -51.062 -54.75 1 92.06 583 ASP B CA 1
ATOM 10154 C C . ASP B 1 583 ? 27.375 -51.156 -54.594 1 92.06 583 ASP B C 1
ATOM 10156 O O . ASP B 1 583 ? 28.094 -51.25 -55.594 1 92.06 583 ASP B O 1
ATOM 10160 N N . ILE B 1 584 ? 27.75 -51.188 -53.406 1 92.12 584 ILE B N 1
ATOM 10161 C CA . ILE B 1 584 ? 29.188 -51.281 -53.156 1 92.12 584 ILE B CA 1
ATOM 10162 C C . ILE B 1 584 ? 29.703 -52.656 -53.562 1 92.12 584 ILE B C 1
ATOM 10164 O O . ILE B 1 584 ? 30.766 -52.75 -54.188 1 92.12 584 ILE B O 1
ATOM 10168 N N . ILE B 1 585 ? 28.984 -53.656 -53.219 1 92 585 ILE B N 1
ATOM 10169 C CA . ILE B 1 585 ? 29.375 -55 -53.562 1 92 585 ILE B CA 1
ATOM 10170 C C . ILE B 1 585 ? 29.453 -55.156 -55.094 1 92 585 ILE B C 1
ATOM 10172 O O . ILE B 1 585 ? 30.375 -55.75 -55.625 1 92 585 ILE B O 1
ATOM 10176 N N . ALA B 1 586 ? 28.516 -54.531 -55.781 1 90.88 586 ALA B N 1
ATOM 10177 C CA . ALA B 1 586 ? 28.453 -54.594 -57.25 1 90.88 586 ALA B CA 1
ATOM 10178 C C . ALA B 1 586 ? 29.656 -53.906 -57.875 1 90.88 586 ALA B C 1
ATOM 10180 O O . ALA B 1 586 ? 30.125 -54.312 -58.938 1 90.88 586 ALA B O 1
ATOM 10181 N N . GLU B 1 587 ? 30.203 -53 -57.25 1 91.25 587 GLU B N 1
ATOM 10182 C CA . GLU B 1 587 ? 31.344 -52.25 -57.781 1 91.25 587 GLU B CA 1
ATOM 10183 C C . GLU B 1 587 ? 32.625 -53.062 -57.656 1 91.25 587 GLU B C 1
ATOM 10185 O O . GLU B 1 587 ? 33.531 -52.938 -58.469 1 91.25 587 GLU B O 1
ATOM 10190 N N . TYR B 1 588 ? 32.719 -53.969 -56.719 1 90.12 588 TYR B N 1
ATOM 10191 C CA . TYR B 1 588 ? 33.969 -54.625 -56.438 1 90.12 588 TYR B CA 1
ATOM 10192 C C . TYR B 1 588 ? 33.969 -56.062 -56.969 1 90.12 588 TYR B C 1
ATOM 10194 O O . TYR B 1 588 ? 35.031 -56.688 -57.125 1 90.12 588 TYR B O 1
ATOM 10202 N N . ASP B 1 589 ? 32.781 -56.594 -57.219 1 90.62 589 ASP B N 1
ATOM 10203 C CA . ASP B 1 589 ? 32.656 -57.938 -57.75 1 90.62 589 ASP B CA 1
ATOM 10204 C C . ASP B 1 589 ? 31.734 -58 -58.969 1 90.62 589 ASP B C 1
ATOM 10206 O O . ASP B 1 589 ? 30.547 -57.719 -58.844 1 90.62 589 ASP B O 1
ATOM 10210 N N . GLU B 1 590 ? 32.25 -58.438 -60.062 1 88.81 590 GLU B N 1
ATOM 10211 C CA . GLU B 1 590 ? 31.516 -58.375 -61.344 1 88.81 590 GLU B CA 1
ATOM 10212 C C . GLU B 1 590 ? 30.391 -59.406 -61.375 1 88.81 590 GLU B C 1
ATOM 10214 O O . GLU B 1 590 ? 29.312 -59.125 -61.906 1 88.81 590 GLU B O 1
ATOM 10219 N N . GLU B 1 591 ? 30.672 -60.5 -60.906 1 90 591 GLU B N 1
ATOM 10220 C CA . GLU B 1 591 ? 29.656 -61.562 -60.938 1 90 591 GLU B CA 1
ATOM 10221 C C . GLU B 1 591 ? 28.438 -61.188 -60.125 1 90 591 GLU B C 1
ATOM 10223 O O . GLU B 1 591 ? 27.297 -61.281 -60.594 1 90 591 GLU B O 1
ATOM 10228 N N . TRP B 1 592 ? 28.719 -60.688 -59 1 90.5 592 TRP B N 1
ATOM 10229 C CA . TRP B 1 592 ? 27.625 -60.25 -58.156 1 90.5 592 TRP B CA 1
ATOM 10230 C C . TRP B 1 592 ? 26.984 -59 -58.688 1 90.5 592 TRP B C 1
ATOM 10232 O O . TRP B 1 592 ? 25.781 -58.781 -58.562 1 90.5 592 TRP B O 1
ATOM 10242 N N . GLY B 1 593 ? 27.766 -58.25 -59.344 1 90.75 593 GLY B N 1
ATOM 10243 C CA . GLY B 1 593 ? 27.25 -57.031 -59.969 1 90.75 593 GLY B CA 1
ATOM 10244 C C . GLY B 1 593 ? 26.156 -57.312 -60.969 1 90.75 593 GLY B C 1
ATOM 10245 O O . GLY B 1 593 ? 25.109 -56.656 -61 1 90.75 593 GLY B O 1
ATOM 10246 N N . LYS B 1 594 ? 26.438 -58.25 -61.688 1 89.12 594 LYS B N 1
ATOM 10247 C CA . LYS B 1 594 ? 25.453 -58.656 -62.719 1 89.12 594 LYS B CA 1
ATOM 10248 C C . LYS B 1 594 ? 24.188 -59.188 -62.062 1 89.12 594 LYS B C 1
ATOM 10250 O O . LYS B 1 594 ? 23.078 -58.875 -62.5 1 89.12 594 LYS B O 1
ATOM 10255 N N . LYS B 1 595 ? 24.422 -59.938 -61.125 1 88.94 595 LYS B N 1
ATOM 10256 C CA . LYS B 1 595 ? 23.281 -60.531 -60.438 1 88.94 595 LYS B CA 1
ATOM 10257 C C . LYS B 1 595 ? 22.422 -59.469 -59.75 1 88.94 595 LYS B C 1
ATOM 10259 O O . LYS B 1 595 ? 21.188 -59.5 -59.844 1 88.94 595 LYS B O 1
ATOM 10264 N N . ILE B 1 596 ? 23.062 -58.531 -59.125 1 89.56 596 ILE B N 1
ATOM 10265 C CA . ILE B 1 596 ? 22.391 -57.438 -58.406 1 89.56 596 ILE B CA 1
ATOM 10266 C C . ILE B 1 596 ? 21.625 -56.562 -59.406 1 89.56 596 ILE B C 1
ATOM 10268 O O . ILE B 1 596 ? 20.484 -56.188 -59.156 1 89.56 596 ILE B O 1
ATOM 10272 N N . GLN B 1 597 ? 22.25 -56.344 -60.5 1 86.88 597 GLN B N 1
ATOM 10273 C CA . GLN B 1 597 ? 21.625 -55.531 -61.562 1 86.88 597 GLN B CA 1
ATOM 10274 C C . GLN B 1 597 ? 20.391 -56.25 -62.125 1 86.88 597 GLN B C 1
ATOM 10276 O O . GLN B 1 597 ? 19.359 -55.625 -62.375 1 86.88 597 GLN B O 1
ATOM 10281 N N . SER B 1 598 ? 20.531 -57.438 -62.312 1 85.12 598 SER B N 1
ATOM 10282 C CA . SER B 1 598 ? 19.422 -58.25 -62.812 1 85.12 598 SER B CA 1
ATOM 10283 C C . SER B 1 598 ? 18.25 -58.25 -61.844 1 85.12 598 SER B C 1
ATOM 10285 O O . SER B 1 598 ? 17.094 -58.094 -62.25 1 85.12 598 SER B O 1
ATOM 10287 N N . GLU B 1 599 ? 18.562 -58.438 -60.625 1 84.38 599 GLU B N 1
ATOM 10288 C CA . GLU B 1 599 ? 17.516 -58.5 -59.594 1 84.38 599 GLU B CA 1
ATOM 10289 C C . GLU B 1 599 ? 16.844 -57.125 -59.438 1 84.38 599 GLU B C 1
ATOM 10291 O O . GLU B 1 599 ? 15.633 -57.062 -59.25 1 84.38 599 GLU B O 1
ATOM 10296 N N . LYS B 1 600 ? 17.641 -56.094 -59.406 1 83 600 LYS B N 1
ATOM 10297 C CA . LYS B 1 600 ? 17.094 -54.75 -59.344 1 83 600 LYS B CA 1
ATOM 10298 C C . LYS B 1 600 ? 16.188 -54.469 -60.531 1 83 600 LYS B C 1
ATOM 10300 O O . LYS B 1 600 ? 15.141 -53.844 -60.375 1 83 600 LYS B O 1
ATOM 10305 N N . PHE B 1 601 ? 16.672 -55 -61.656 1 77.31 601 PHE B N 1
ATOM 10306 C CA . PHE B 1 601 ? 15.914 -54.844 -62.875 1 77.31 601 PHE B CA 1
ATOM 10307 C C . PHE B 1 601 ? 14.602 -55.594 -62.812 1 77.31 601 PHE B C 1
ATOM 10309 O O . PHE B 1 601 ? 13.547 -55.062 -63.188 1 77.31 601 PHE B O 1
ATOM 10316 N N . ARG B 1 602 ? 14.664 -56.688 -62.375 1 76.75 602 ARG B N 1
ATOM 10317 C CA . ARG B 1 602 ? 13.484 -57.531 -62.25 1 76.75 602 ARG B CA 1
ATOM 10318 C C . ARG B 1 602 ? 12.453 -56.906 -61.312 1 76.75 602 ARG B C 1
ATOM 10320 O O . ARG B 1 602 ? 11.25 -56.938 -61.594 1 76.75 602 ARG B O 1
ATOM 10327 N N . TRP B 1 603 ? 12.797 -56.344 -60.281 1 74.88 603 TRP B N 1
ATOM 10328 C CA . TRP B 1 603 ? 11.891 -55.75 -59.312 1 74.88 603 TRP B CA 1
ATOM 10329 C C . TRP B 1 603 ? 11.281 -54.469 -59.844 1 74.88 603 TRP B C 1
ATOM 10331 O O . TRP B 1 603 ? 10.078 -54.25 -59.719 1 74.88 603 TRP B O 1
ATOM 10341 N N . HIS B 1 604 ? 12.219 -53.719 -60.375 1 65.12 604 HIS B N 1
ATOM 10342 C CA . HIS B 1 604 ? 11.734 -52.469 -60.969 1 65.12 604 HIS B CA 1
ATOM 10343 C C . HIS B 1 604 ? 10.688 -52.75 -62.062 1 65.12 604 HIS B C 1
ATOM 10345 O O . HIS B 1 604 ? 9.719 -52 -62.188 1 65.12 604 HIS B O 1
ATOM 10351 N N . ASN B 1 605 ? 11.055 -53.844 -62.75 1 63.59 605 ASN B N 1
ATOM 10352 C CA . ASN B 1 605 ? 10.172 -54.156 -63.875 1 63.59 605 ASN B CA 1
ATOM 10353 C C . ASN B 1 605 ? 9.109 -55.188 -63.469 1 63.59 605 ASN B C 1
ATOM 10355 O O . ASN B 1 605 ? 8.43 -55.719 -64.312 1 63.59 605 ASN B O 1
ATOM 10359 N N . SER B 1 606 ? 9.172 -55.531 -62.25 1 60.62 606 SER B N 1
ATOM 10360 C CA . SER B 1 606 ? 8.273 -56.562 -61.781 1 60.62 606 SER B CA 1
ATOM 10361 C C . SER B 1 606 ? 6.816 -56.219 -62.094 1 60.62 606 SER B C 1
ATOM 10363 O O . SER B 1 606 ? 6.035 -57.094 -62.5 1 60.62 606 SER B O 1
ATOM 10365 N N . GLN B 1 607 ? 6.445 -55 -61.844 1 56.19 607 GLN B N 1
ATOM 10366 C CA . GLN B 1 607 ? 5.102 -54.625 -62.281 1 56.19 607 GLN B CA 1
ATOM 10367 C C . GLN B 1 607 ? 4.938 -54.906 -63.781 1 56.19 607 GLN B C 1
ATOM 10369 O O . GLN B 1 607 ? 3.916 -55.438 -64.188 1 56.19 607 GLN B O 1
ATOM 10374 N N . TRP B 1 608 ? 5.934 -54.5 -64.5 1 52.03 608 TRP B N 1
ATOM 10375 C CA . TRP B 1 608 ? 5.879 -54.656 -65.938 1 52.03 608 TRP B CA 1
ATOM 10376 C C . TRP B 1 608 ? 6.062 -56.125 -66.375 1 52.03 608 TRP B C 1
ATOM 10378 O O . TRP B 1 608 ? 5.352 -56.625 -67.188 1 52.03 608 TRP B O 1
ATOM 10388 N N . LEU B 1 609 ? 6.867 -56.906 -65.688 1 54.91 609 LEU B N 1
ATOM 10389 C CA . LEU B 1 609 ? 7.137 -58.312 -66 1 54.91 609 LEU B CA 1
ATOM 10390 C C . LEU B 1 609 ? 5.957 -59.188 -65.625 1 54.91 609 LEU B C 1
ATOM 10392 O O . LEU B 1 609 ? 5.613 -60.125 -66.375 1 54.91 609 LEU B O 1
ATOM 10396 N N . GLU B 1 610 ? 5.422 -58.875 -64.5 1 54.41 610 GLU B N 1
ATOM 10397 C CA . GLU B 1 610 ? 4.176 -59.531 -64.188 1 54.41 610 GLU B CA 1
ATOM 10398 C C . GLU B 1 610 ? 3.088 -59.281 -65.188 1 54.41 610 GLU B C 1
ATOM 10400 O O . GLU B 1 610 ? 2.326 -60.188 -65.562 1 54.41 610 GLU B O 1
ATOM 10405 N N . MET B 1 611 ? 3.045 -58.094 -65.625 1 53.72 611 MET B N 1
ATOM 10406 C CA . MET B 1 611 ? 2.092 -57.75 -66.688 1 53.72 611 MET B CA 1
ATOM 10407 C C . MET B 1 611 ? 2.402 -58.531 -68 1 53.72 611 MET B C 1
ATOM 10409 O O . MET B 1 611 ? 1.492 -59 -68.688 1 53.72 611 MET B O 1
ATOM 10413 N N . VAL B 1 612 ? 3.662 -58.75 -68.25 1 53.19 612 VAL B N 1
ATOM 10414 C CA . VAL B 1 612 ? 4.055 -59.406 -69.5 1 53.19 612 VAL B CA 1
ATOM 10415 C C . VAL B 1 612 ? 3.861 -60.938 -69.375 1 53.19 612 VAL B C 1
ATOM 10417 O O . VAL B 1 612 ? 3.361 -61.594 -70.25 1 53.19 612 VAL B O 1
ATOM 10420 N N . GLU B 1 613 ? 4.234 -61.469 -68.25 1 48.31 613 GLU B N 1
ATOM 10421 C CA . GLU B 1 613 ? 4.043 -62.906 -68.062 1 48.31 613 GLU B CA 1
ATOM 10422 C C . GLU B 1 613 ? 2.562 -63.25 -67.938 1 48.31 613 GLU B C 1
ATOM 10424 O O . GLU B 1 613 ? 2.131 -64.312 -68.438 1 48.31 613 GLU B O 1
ATOM 10429 N N . SER B 1 614 ? 1.882 -62.406 -67.25 1 45 614 SER B N 1
ATOM 10430 C CA . SER B 1 614 ? 0.444 -62.625 -67.188 1 45 614 SER B CA 1
ATOM 10431 C C . SER B 1 614 ? -0.221 -62.531 -68.562 1 45 614 SER B C 1
ATOM 10433 O O . SER B 1 614 ? -1.295 -63.125 -68.75 1 45 614 SER B O 1
ATOM 10435 N N . ARG B 1 615 ? 0.373 -61.812 -69.438 1 44.47 615 ARG B N 1
ATOM 10436 C CA . ARG B 1 615 ? -0.247 -61.75 -70.75 1 44.47 615 ARG B CA 1
ATOM 10437 C C . ARG B 1 615 ? -0.11 -63.062 -71.5 1 44.47 615 ARG B C 1
ATOM 10439 O O . ARG B 1 615 ? -0.898 -63.375 -72.375 1 44.47 615 ARG B O 1
ATOM 10446 N N . GLN B 1 616 ? 0.986 -63.875 -71.25 1 40.88 616 GLN B N 1
ATOM 10447 C CA . GLN B 1 616 ? 1.009 -65.125 -72 1 40.88 616 GLN B CA 1
ATOM 10448 C C . GLN B 1 616 ? -0.077 -66.062 -71.562 1 40.88 616 GLN B C 1
ATOM 10450 O O . GLN B 1 616 ? -0.591 -66.875 -72.312 1 40.88 616 GLN B O 1
ATOM 10455 N N . MET B 1 617 ? -0.305 -66.312 -70.25 1 36.12 617 MET B N 1
ATOM 10456 C CA . MET B 1 617 ? -1.236 -67.375 -69.812 1 36.12 617 MET B CA 1
ATOM 10457 C C . MET B 1 617 ? -2.68 -66.875 -70.062 1 36.12 617 MET B C 1
ATOM 10459 O O . MET B 1 617 ? -3.6 -67.75 -70 1 36.12 617 MET B O 1
ATOM 10463 N N . GLU B 1 618 ? -3.143 -65.688 -69.688 1 36.03 618 GLU B N 1
ATOM 10464 C CA . GLU B 1 618 ? -4.566 -65.375 -69.688 1 36.03 618 GLU B CA 1
ATOM 10465 C C . GLU B 1 618 ? -5.113 -65.25 -71.062 1 36.03 618 GLU B C 1
ATOM 10467 O O . GLU B 1 618 ? -4.945 -64.25 -71.75 1 36.03 618 GLU B O 1
ATOM 10472 N N . GLU B 1 619 ? -4.938 -66.25 -72 1 34.03 619 GLU B N 1
ATOM 10473 C CA . GLU B 1 619 ? -5.918 -66.125 -73.062 1 34.03 619 GLU B CA 1
ATOM 10474 C C . GLU B 1 619 ? -7.324 -65.938 -72.5 1 34.03 619 GLU B C 1
ATOM 10476 O O . GLU B 1 619 ? -8.133 -65.25 -73.125 1 34.03 619 GLU B O 1
ATOM 10481 N N . GLY B 1 620 ? -7.914 -67.125 -71.875 1 29.27 620 GLY B N 1
ATOM 10482 C CA . GLY B 1 620 ? -9.359 -67.188 -71.875 1 29.27 620 GLY B CA 1
ATOM 10483 C C . GLY B 1 620 ? -10.07 -66.125 -71.125 1 29.27 620 GLY B C 1
ATOM 10484 O O . GLY B 1 620 ? -11.008 -65.5 -71.625 1 29.27 620 GLY B O 1
ATOM 10485 N N . GLU B 1 621 ? -10.273 -66.375 -69.688 1 30.06 621 GLU B N 1
ATOM 10486 C CA . GLU B 1 621 ? -11.508 -66.062 -69 1 30.06 621 GLU B CA 1
ATOM 10487 C C . GLU B 1 621 ? -11.586 -64.562 -68.75 1 30.06 621 GLU B C 1
ATOM 10489 O O . GLU B 1 621 ? -10.57 -63.906 -68.5 1 30.06 621 GLU B O 1
ATOM 10494 N N . PRO B 1 622 ? -12.672 -63.875 -69.25 1 29.91 622 PRO B N 1
ATOM 10495 C CA . PRO B 1 622 ? -13.039 -62.469 -69.125 1 29.91 622 PRO B CA 1
ATOM 10496 C C . PRO B 1 622 ? -12.977 -61.938 -67.688 1 29.91 622 PRO B C 1
ATOM 10498 O O . PRO B 1 622 ? -13.305 -62.656 -66.75 1 29.91 622 PRO B O 1
ATOM 10501 N N . PHE B 1 623 ? -11.961 -61.219 -67.375 1 23.33 623 PHE B N 1
ATOM 10502 C CA . PHE B 1 623 ? -11.625 -60.688 -66 1 23.33 623 PHE B CA 1
ATOM 10503 C C . PHE B 1 623 ? -12.773 -59.875 -65.438 1 23.33 623 PHE B C 1
ATOM 10505 O O . PHE B 1 623 ? -13.062 -58.781 -65.938 1 23.33 623 PHE B O 1
ATOM 10512 N N . ILE B 1 624 ? -13.93 -60.562 -65.125 1 25.53 624 ILE B N 1
ATOM 10513 C CA . ILE B 1 624 ? -15.078 -59.906 -64.5 1 25.53 624 ILE B CA 1
ATOM 10514 C C . ILE B 1 624 ? -14.625 -59.125 -63.281 1 25.53 624 ILE B C 1
ATOM 10516 O O . ILE B 1 624 ? -14.078 -59.688 -62.344 1 25.53 624 ILE B O 1
ATOM 10520 N N . TYR B 1 625 ? -14.18 -57.875 -63.469 1 23.03 625 TYR B N 1
ATOM 10521 C CA . TYR B 1 625 ? -13.758 -56.938 -62.438 1 23.03 625 TYR B CA 1
ATOM 10522 C C . TYR B 1 625 ? -14.852 -56.75 -61.375 1 23.03 625 TYR B C 1
ATOM 10524 O O . TYR B 1 625 ? -15.617 -55.781 -61.438 1 23.03 625 TYR B O 1
ATOM 10532 N N . GLY B 1 626 ? -15.531 -57.906 -61 1 21.33 626 GLY B N 1
ATOM 10533 C CA . GLY B 1 626 ? -16.594 -57.625 -60.062 1 21.33 626 GLY B CA 1
ATOM 10534 C C . GLY B 1 626 ? -16.125 -56.812 -58.844 1 21.33 626 GLY B C 1
ATOM 10535 O O . GLY B 1 626 ? -15.008 -57 -58.375 1 21.33 626 GLY B O 1
ATOM 10536 N N . ASP B 1 627 ? -16.578 -55.562 -58.781 1 23.25 627 ASP B N 1
ATOM 10537 C CA . ASP B 1 627 ? -16.484 -54.469 -57.812 1 23.25 627 ASP B CA 1
ATOM 10538 C C . ASP B 1 627 ? -16.938 -54.938 -56.438 1 23.25 627 ASP B C 1
ATOM 10540 O O . ASP B 1 627 ? -17.703 -54.25 -55.75 1 23.25 627 ASP B O 1
ATOM 10544 N N . ASP B 1 628 ? -16.828 -56.219 -56.156 1 21.64 628 ASP B N 1
ATOM 10545 C CA . ASP B 1 628 ? -17.5 -56.531 -54.906 1 21.64 628 ASP B CA 1
ATOM 10546 C C . ASP B 1 628 ? -16.953 -55.688 -53.75 1 21.64 628 ASP B C 1
ATOM 10548 O O . ASP B 1 628 ? -15.742 -55.656 -53.531 1 21.64 628 ASP B O 1
ATOM 10552 N N . GLY B 1 629 ? -17.609 -54.5 -53.438 1 22.69 629 GLY B N 1
ATOM 10553 C CA . GLY B 1 629 ? -17.5 -53.531 -52.312 1 22.69 629 GLY B CA 1
ATOM 10554 C C . GLY B 1 629 ? -17.516 -54.219 -50.969 1 22.69 629 GLY B C 1
ATOM 10555 O O . GLY B 1 629 ? -17.828 -53.562 -49.969 1 22.69 629 GLY B O 1
ATOM 10556 N N . GLU B 1 630 ? -17.172 -55.438 -50.875 1 18.92 630 GLU B N 1
ATOM 10557 C CA . GLU B 1 630 ? -17.531 -56.031 -49.594 1 18.92 630 GLU B CA 1
ATOM 10558 C C . GLU B 1 630 ? -17.109 -55.125 -48.438 1 18.92 630 GLU B C 1
ATOM 10560 O O . GLU B 1 630 ? -17.953 -54.719 -47.625 1 18.92 630 GLU B O 1
ATOM 10565 N N . MET B 1 631 ? -16.391 -55.75 -47.469 1 20.03 631 MET B N 1
ATOM 10566 C CA . MET B 1 631 ? -16.609 -56.125 -46.094 1 20.03 631 MET B CA 1
ATOM 10567 C C . MET B 1 631 ? -16.188 -55 -45.156 1 20.03 631 MET B C 1
ATOM 10569 O O . MET B 1 631 ? -16.984 -54.531 -44.344 1 20.03 631 MET B O 1
ATOM 10573 N N . GLU B 1 632 ? -15.07 -55.281 -44.281 1 17.44 632 GLU B N 1
ATOM 10574 C CA . GLU B 1 632 ? -14.812 -55.531 -42.875 1 17.44 632 GLU B CA 1
ATOM 10575 C C . GLU B 1 632 ? -14.328 -54.281 -42.156 1 17.44 632 GLU B C 1
ATOM 10577 O O . GLU B 1 632 ? -13.406 -53.625 -42.625 1 17.44 632 GLU B O 1
ATOM 10582 N N . ARG B 1 633 ? -15.18 -53.562 -41.531 1 19.17 633 ARG B N 1
ATOM 10583 C CA . ARG B 1 633 ? -14.828 -52.5 -40.594 1 19.17 633 ARG B CA 1
ATOM 10584 C C . ARG B 1 633 ? -13.633 -52.906 -39.719 1 19.17 633 ARG B C 1
ATOM 10586 O O . ARG B 1 633 ? -13.492 -54.062 -39.344 1 19.17 633 ARG B O 1
ATOM 10593 N N . PRO B 1 634 ? -12.633 -51.938 -39.688 1 19 634 PRO B N 1
ATOM 10594 C CA . PRO B 1 634 ? -11.359 -51.969 -38.938 1 19 634 PRO B CA 1
ATOM 10595 C C . PRO B 1 634 ? -11.539 -52.344 -37.469 1 19 634 PRO B C 1
ATOM 10597 O O . PRO B 1 634 ? -12.555 -52 -36.875 1 19 634 PRO B O 1
ATOM 10600 N N . ASP B 1 635 ? -11.164 -53.531 -37 1 19.16 635 ASP B N 1
ATOM 10601 C CA . ASP B 1 635 ? -10.852 -53.906 -35.625 1 19.16 635 ASP B CA 1
ATOM 10602 C C . ASP B 1 635 ? -10.109 -52.781 -34.906 1 19.16 635 ASP B C 1
ATOM 10604 O O . ASP B 1 635 ? -9.156 -52.219 -35.438 1 19.16 635 ASP B O 1
ATOM 10608 N N . LEU B 1 636 ? -10.852 -52 -34.125 1 19.86 636 LEU B N 1
ATOM 10609 C CA . LEU B 1 636 ? -10.477 -51.062 -33.062 1 19.86 636 LEU B CA 1
ATOM 10610 C C . LEU B 1 636 ? -9.328 -51.625 -32.25 1 19.86 636 LEU B C 1
ATOM 10612 O O . LEU B 1 636 ? -9.523 -52.531 -31.438 1 19.86 636 LEU B O 1
ATOM 10616 N N . PHE B 1 637 ? -8.211 -52 -32.906 1 19.11 637 PHE B N 1
ATOM 10617 C CA . PHE B 1 637 ? -7.047 -52.469 -32.156 1 19.11 637 PHE B CA 1
ATOM 10618 C C . PHE B 1 637 ? -6.742 -51.531 -30.984 1 19.11 637 PHE B C 1
ATOM 10620 O O . PHE B 1 637 ? -6.562 -50.344 -31.172 1 19.11 637 PHE B O 1
ATOM 10627 N N . TYR B 1 638 ? -7.328 -51.781 -29.859 1 19.52 638 TYR B N 1
ATOM 10628 C CA . TYR B 1 638 ? -6.988 -51.219 -28.562 1 19.52 638 TYR B CA 1
ATOM 10629 C C . TYR B 1 638 ? -5.48 -51.188 -28.359 1 19.52 638 TYR B C 1
ATOM 10631 O O . TYR B 1 638 ? -4.793 -52.188 -28.594 1 19.52 638 TYR B O 1
ATOM 10639 N N . SER B 1 639 ? -4.906 -50.031 -28.672 1 19.89 639 SER B N 1
ATOM 10640 C CA . SER B 1 639 ? -3.479 -49.75 -28.562 1 19.89 639 SER B CA 1
ATOM 10641 C C . SER B 1 639 ? -2.916 -50.219 -27.234 1 19.89 639 SER B C 1
ATOM 10643 O O . SER B 1 639 ? -3.518 -50 -26.188 1 19.89 639 SER B O 1
ATOM 10645 N N . THR B 1 640 ? -2.303 -51.375 -27.203 1 20.48 640 THR B N 1
ATOM 10646 C CA . THR B 1 640 ? -1.514 -51.969 -26.125 1 20.48 640 THR B CA 1
ATOM 10647 C C . THR B 1 640 ? -0.67 -50.875 -25.438 1 20.48 640 THR B C 1
ATOM 10649 O O . THR B 1 640 ? -0.274 -49.906 -26.062 1 20.48 640 THR B O 1
ATOM 10652 N N . ASP B 1 641 ? -0.619 -50.812 -24.078 1 22.31 641 ASP B N 1
ATOM 10653 C CA . ASP B 1 641 ? -0.088 -50.094 -22.922 1 22.31 641 ASP B CA 1
ATOM 10654 C C . ASP B 1 641 ? 1.392 -49.75 -23.109 1 22.31 641 ASP B C 1
ATOM 10656 O O . ASP B 1 641 ? 2.027 -50.25 -24.047 1 22.31 641 ASP B O 1
ATOM 10660 N N . GLY B 1 642 ? 2.188 -49.5 -21.969 1 20.94 642 GLY B N 1
ATOM 10661 C CA . GLY B 1 642 ? 3.312 -48.719 -21.453 1 20.94 642 GLY B CA 1
ATOM 10662 C C . GLY B 1 642 ? 4.656 -49.281 -21.875 1 20.94 642 GLY B C 1
ATOM 10663 O O . GLY B 1 642 ? 5.688 -48.969 -21.281 1 20.94 642 GLY B O 1
ATOM 10664 N N . ILE B 1 643 ? 4.727 -50.281 -22.766 1 19.5 643 ILE B N 1
ATOM 10665 C CA . ILE B 1 643 ? 6.059 -50.844 -22.641 1 19.5 643 ILE B CA 1
ATOM 10666 C C . ILE B 1 643 ? 7.102 -49.844 -23.141 1 19.5 643 ILE B C 1
ATOM 10668 O O . ILE B 1 643 ? 7.059 -49.438 -24.312 1 19.5 643 ILE B O 1
ATOM 10672 N N . THR B 1 644 ? 7.621 -49 -22.281 1 20.81 644 THR B N 1
ATOM 10673 C CA . THR B 1 644 ? 8.797 -48.156 -22.438 1 20.81 644 THR B CA 1
ATOM 10674 C C . THR B 1 644 ? 9.945 -48.938 -23.062 1 20.81 644 THR B C 1
ATOM 10676 O O . THR B 1 644 ? 10.5 -49.844 -22.438 1 20.81 644 THR B O 1
ATOM 10679 N N . PRO B 1 645 ? 9.773 -49.344 -24.328 1 20.44 645 PRO B N 1
ATOM 10680 C CA . PRO B 1 645 ? 10.938 -50.125 -24.781 1 20.44 645 PRO B CA 1
ATOM 10681 C C . PRO B 1 645 ? 12.242 -49.344 -24.625 1 20.44 645 PRO B C 1
ATOM 10683 O O . PRO B 1 645 ? 12.25 -48.094 -24.734 1 20.44 645 PRO B O 1
ATOM 10686 N N . ALA B 1 646 ? 13.219 -49.812 -23.969 1 20.81 646 ALA B N 1
ATOM 10687 C CA . ALA B 1 646 ? 14.539 -49.375 -23.531 1 20.81 646 ALA B CA 1
ATOM 10688 C C . ALA B 1 646 ? 15.375 -48.906 -24.719 1 20.81 646 ALA B C 1
ATOM 10690 O O . ALA B 1 646 ? 16.047 -47.875 -24.625 1 20.81 646 ALA B O 1
ATOM 10691 N N . SER B 1 647 ? 15.586 -49.781 -25.781 1 21.23 647 SER B N 1
ATOM 10692 C CA . SER B 1 647 ? 16.969 -49.906 -26.219 1 21.23 647 SER B CA 1
ATOM 10693 C C . SER B 1 647 ? 17.359 -48.781 -27.172 1 21.23 647 SER B C 1
ATOM 10695 O O . SER B 1 647 ? 16.531 -48.344 -27.984 1 21.23 647 SER B O 1
ATOM 10697 N N . GLY B 1 648 ? 18.453 -48 -26.969 1 21.98 648 GLY B N 1
ATOM 10698 C CA . GLY B 1 648 ? 19.312 -46.906 -27.391 1 21.98 648 GLY B CA 1
ATOM 10699 C C . GLY B 1 648 ? 19.859 -47.094 -28.797 1 21.98 648 GLY B C 1
ATOM 10700 O O . GLY B 1 648 ? 20.781 -46.375 -29.219 1 21.98 648 GLY B O 1
ATOM 10701 N N . ALA B 1 649 ? 19.406 -48.094 -29.703 1 22.34 649 ALA B N 1
ATOM 10702 C CA . ALA B 1 649 ? 20.531 -48.406 -30.578 1 22.34 649 ALA B CA 1
ATOM 10703 C C . ALA B 1 649 ? 20.766 -47.312 -31.609 1 22.34 649 ALA B C 1
ATOM 10705 O O . ALA B 1 649 ? 19.906 -47.062 -32.438 1 22.34 649 ALA B O 1
ATOM 10706 N N . VAL B 1 650 ? 21.484 -46.219 -31.391 1 23.02 650 VAL B N 1
ATOM 10707 C CA . VAL B 1 650 ? 21.938 -45.094 -32.188 1 23.02 650 VAL B CA 1
ATOM 10708 C C . VAL B 1 650 ? 22.766 -45.594 -33.375 1 23.02 650 VAL B C 1
ATOM 10710 O O . VAL B 1 650 ? 23.797 -46.25 -33.188 1 23.02 650 VAL B O 1
ATOM 10713 N N . SER B 1 651 ? 22.219 -46.281 -34.375 1 21.2 651 SER B N 1
ATOM 10714 C CA . SER B 1 651 ? 23.234 -46.656 -35.344 1 21.2 651 SER B CA 1
ATOM 10715 C C . SER B 1 651 ? 24 -45.438 -35.875 1 21.2 651 SER B C 1
ATOM 10717 O O . SER B 1 651 ? 23.516 -44.312 -35.75 1 21.2 651 SER B O 1
ATOM 10719 N N . PRO B 1 652 ? 25.141 -45.656 -36.812 1 22.58 652 PRO B N 1
ATOM 10720 C CA . PRO B 1 652 ? 26.312 -44.906 -37.219 1 22.58 652 PRO B CA 1
ATOM 10721 C C . PRO B 1 652 ? 25.969 -43.75 -38.156 1 22.58 652 PRO B C 1
ATOM 10723 O O . PRO B 1 652 ? 25.062 -43.875 -39 1 22.58 652 PRO B O 1
ATOM 10726 N N . ASP B 1 653 ? 26.047 -42.531 -37.875 1 24.88 653 ASP B N 1
ATOM 10727 C CA . ASP B 1 653 ? 26.141 -41.281 -38.594 1 24.88 653 ASP B CA 1
ATOM 10728 C C . ASP B 1 653 ? 27.25 -41.312 -39.656 1 24.88 653 ASP B C 1
ATOM 10730 O O . ASP B 1 653 ? 27.734 -40.281 -40.094 1 24.88 653 ASP B O 1
ATOM 10734 N N . PHE B 1 654 ? 27.719 -42.438 -40.375 1 21.31 654 PHE B N 1
ATOM 10735 C CA . PHE B 1 654 ? 29.062 -42.375 -40.938 1 21.31 654 PHE B CA 1
ATOM 10736 C C . PHE B 1 654 ? 29.172 -41.25 -41.938 1 21.31 654 PHE B C 1
ATOM 10738 O O . PHE B 1 654 ? 30.141 -40.469 -41.906 1 21.31 654 PHE B O 1
ATOM 10745 N N . PHE B 1 655 ? 28.625 -41.312 -43.25 1 22.09 655 PHE B N 1
ATOM 10746 C CA . PHE B 1 655 ? 29.516 -41.156 -44.375 1 22.09 655 PHE B CA 1
ATOM 10747 C C . PHE B 1 655 ? 29.984 -39.719 -44.531 1 22.09 655 PHE B C 1
ATOM 10749 O O . PHE B 1 655 ? 29.188 -38.844 -44.906 1 22.09 655 PHE B O 1
ATOM 10756 N N . SER B 1 656 ? 31.125 -39.344 -43.781 1 21.11 656 SER B N 1
ATOM 10757 C CA . SER B 1 656 ? 32 -38.188 -43.844 1 21.11 656 SER B CA 1
ATOM 10758 C C . SER B 1 656 ? 32.688 -38.094 -45.188 1 21.11 656 SER B C 1
ATOM 10760 O O . SER B 1 656 ? 33.625 -38.844 -45.469 1 21.11 656 SER B O 1
ATOM 10762 N N . ASP B 1 657 ? 32.156 -38.125 -46.406 1 18.73 657 ASP B N 1
ATOM 10763 C CA . ASP B 1 657 ? 33.031 -38.094 -47.594 1 18.73 657 ASP B CA 1
ATOM 10764 C C . ASP B 1 657 ? 33.906 -36.844 -47.562 1 18.73 657 ASP B C 1
ATOM 10766 O O . ASP B 1 657 ? 33.406 -35.719 -47.594 1 18.73 657 ASP B O 1
ATOM 10770 N N . PRO B 1 658 ? 35.375 -36.969 -47.156 1 19.56 658 PRO B N 1
ATOM 10771 C CA . PRO B 1 658 ? 36.406 -35.938 -47.031 1 19.56 658 PRO B CA 1
ATOM 10772 C C . PRO B 1 658 ? 36.875 -35.438 -48.375 1 19.56 658 PRO B C 1
ATOM 10774 O O . PRO B 1 658 ? 37.781 -36.031 -49 1 19.56 658 PRO B O 1
ATOM 10777 N N . TYR B 1 659 ? 36.188 -35.125 -49.469 1 18.31 659 TYR B N 1
ATOM 10778 C CA . TYR B 1 659 ? 36.906 -34.812 -50.719 1 18.31 659 TYR B CA 1
ATOM 10779 C C . TYR B 1 659 ? 38.031 -33.844 -50.438 1 18.31 659 TYR B C 1
ATOM 10781 O O . TYR B 1 659 ? 37.812 -32.781 -49.875 1 18.31 659 TYR B O 1
ATOM 10789 N N . ALA B 1 660 ? 39.469 -34.188 -50.844 1 18.55 660 ALA B N 1
ATOM 10790 C CA . ALA B 1 660 ? 40.906 -34 -50.625 1 18.55 660 ALA B CA 1
ATOM 10791 C C . ALA B 1 660 ? 41.406 -32.75 -51.312 1 18.55 660 ALA B C 1
ATOM 10793 O O . ALA B 1 660 ? 42.5 -32.219 -51 1 18.55 660 ALA B O 1
ATOM 10794 N N . GLN B 1 661 ? 40.969 -32.125 -52.469 1 16.66 661 GLN B N 1
ATOM 10795 C CA . GLN B 1 661 ? 41.938 -31.781 -53.469 1 16.66 661 GLN B CA 1
ATOM 10796 C C . GLN B 1 661 ? 42.938 -30.766 -52.969 1 16.66 661 GLN B C 1
ATOM 10798 O O . GLN B 1 661 ? 42.625 -29.953 -52.094 1 16.66 661 GLN B O 1
ATOM 10803 N N . ASN B 1 662 ? 44.281 -30.562 -53.844 1 16.12 662 ASN B N 1
ATOM 10804 C CA . ASN B 1 662 ? 45.719 -30.391 -53.844 1 16.12 662 ASN B CA 1
ATOM 10805 C C . ASN B 1 662 ? 46.125 -28.938 -53.656 1 16.12 662 ASN B C 1
ATOM 10807 O O . ASN B 1 662 ? 46.812 -28.578 -52.688 1 16.12 662 ASN B O 1
ATOM 10811 N N . GLY B 1 663 ? 46.625 -28.219 -54.844 1 16.34 663 GLY B N 1
ATOM 10812 C CA . GLY B 1 663 ? 48.031 -27.891 -55.156 1 16.34 663 GLY B CA 1
ATOM 10813 C C . GLY B 1 663 ? 48.5 -26.625 -54.469 1 16.34 663 GLY B C 1
ATOM 10814 O O . GLY B 1 663 ? 47.688 -25.922 -53.844 1 16.34 663 GLY B O 1
ATOM 10815 N N . ASP B 1 664 ? 49.469 -25.766 -55.219 1 16.3 664 ASP B N 1
ATOM 10816 C CA . ASP B 1 664 ? 50.844 -25.281 -55.125 1 16.3 664 ASP B CA 1
ATOM 10817 C C . ASP B 1 664 ? 50.875 -23.891 -54.5 1 16.3 664 ASP B C 1
ATOM 10819 O O . ASP B 1 664 ? 49.812 -23.234 -54.344 1 16.3 664 ASP B O 1
ATOM 10823 N N . GLY B 1 665 ? 51.781 -22.906 -55.125 1 16.06 665 GLY B N 1
ATOM 10824 C CA . GLY B 1 665 ? 53 -22.172 -54.875 1 16.06 665 GLY B CA 1
ATOM 10825 C C . GLY B 1 665 ? 52.75 -20.766 -54.375 1 16.06 665 GLY B C 1
ATOM 10826 O O . GLY B 1 665 ? 53.031 -20.453 -53.188 1 16.06 665 GLY B O 1
ATOM 10827 N N . LYS B 1 666 ? 53.219 -19.656 -55.312 1 19.56 666 LYS B N 1
ATOM 10828 C CA . LYS B 1 666 ? 54.156 -18.562 -55.062 1 19.56 666 LYS B CA 1
ATOM 10829 C C . LYS B 1 666 ? 53.562 -17.594 -54.031 1 19.56 666 LYS B C 1
ATOM 10831 O O . LYS B 1 666 ? 52.406 -17.719 -53.625 1 19.56 666 LYS B O 1
ATOM 10836 N N . HIS B 1 667 ? 53.625 -16.375 -54.188 1 15.69 667 HIS B N 1
ATOM 10837 C CA . HIS B 1 667 ? 54.75 -15.453 -54.375 1 15.69 667 HIS B CA 1
ATOM 10838 C C . HIS B 1 667 ? 54.469 -14.125 -53.656 1 15.69 667 HIS B C 1
ATOM 10840 O O . HIS B 1 667 ? 55.312 -13.641 -52.906 1 15.69 667 HIS B O 1
ATOM 10846 N N . ARG B 1 668 ? 54.469 -12.914 -54.344 1 16.33 668 ARG B N 1
ATOM 10847 C CA . ARG B 1 668 ? 55.031 -11.703 -53.75 1 16.33 668 ARG B CA 1
ATOM 10848 C C . ARG B 1 668 ? 54.281 -11.289 -52.5 1 16.33 668 ARG B C 1
ATOM 10850 O O . ARG B 1 668 ? 54.875 -11.047 -51.438 1 16.33 668 ARG B O 1
ATOM 10857 N N . TYR B 1 669 ? 53.219 -10.414 -52.5 1 16.62 669 TYR B N 1
ATOM 10858 C CA . TYR B 1 669 ? 53.938 -9.258 -53 1 16.62 669 TYR B CA 1
ATOM 10859 C C . TYR B 1 669 ? 54.812 -8.656 -51.906 1 16.62 669 TYR B C 1
ATOM 10861 O O . TYR B 1 669 ? 54.531 -8.797 -50.719 1 16.62 669 TYR B O 1
ATOM 10869 N N . LEU B 1 670 ? 55.938 -7.883 -52.188 1 16.88 670 LEU B N 1
ATOM 10870 C CA . LEU B 1 670 ? 57.344 -7.605 -51.906 1 16.88 670 LEU B CA 1
ATOM 10871 C C . LEU B 1 670 ? 57.5 -7.027 -50.5 1 16.88 670 LEU B C 1
ATOM 10873 O O . LEU B 1 670 ? 56.531 -6.504 -49.938 1 16.88 670 LEU B O 1
ATOM 10877 N N . TRP B 1 671 ? 58.812 -6.641 -50.25 1 17.27 671 TRP B N 1
ATOM 10878 C CA . TRP B 1 671 ? 59.969 -6.688 -49.344 1 17.27 671 TRP B CA 1
ATOM 10879 C C . TRP B 1 671 ? 59.844 -5.609 -48.281 1 17.27 671 TRP B C 1
ATOM 10881 O O . TRP B 1 671 ? 60.562 -5.656 -47.25 1 17.27 671 TRP B O 1
ATOM 10891 N N . SER B 1 672 ? 59.312 -4.391 -48.688 1 18.25 672 SER B N 1
ATOM 10892 C CA . SER B 1 672 ? 60.312 -3.395 -48.312 1 18.25 672 SER B CA 1
ATOM 10893 C C . SER B 1 672 ? 60.719 -3.549 -46.844 1 18.25 672 SER B C 1
ATOM 10895 O O . SER B 1 672 ? 59.906 -3.988 -46.031 1 18.25 672 SER B O 1
ATOM 10897 N N . ILE B 1 673 ? 62.094 -3.432 -46.656 1 17.73 673 ILE B N 1
ATOM 10898 C CA . ILE B 1 673 ? 63.344 -3.787 -46 1 17.73 673 ILE B CA 1
ATOM 10899 C C . ILE B 1 673 ? 63.188 -3.652 -44.469 1 17.73 673 ILE B C 1
ATOM 10901 O O . ILE B 1 673 ? 63.5 -4.582 -43.719 1 17.73 673 ILE B O 1
ATOM 10905 N N . LEU B 1 674 ? 63.5 -2.307 -44.156 1 17.7 674 LEU B N 1
ATOM 10906 C CA . LEU B 1 674 ? 64.375 -1.832 -43.094 1 17.7 674 LEU B CA 1
ATOM 10907 C C . LEU B 1 674 ? 63.688 -1.896 -41.75 1 17.7 674 LEU B C 1
ATOM 10909 O O . LEU B 1 674 ? 62.5 -1.651 -41.625 1 17.7 674 LEU B O 1
#

Sequence (1348 aa):
MSLNANTDISSLARKVVEECKLIHPSKLSEVEQLLFYLQNRRKTSGKERREKRVVKPRDLTPFEGMEIDEEANINKVDEYVELLYEGMEEKIHGATLILHLSRNPDNLEELLKNETALGALARVLREDWKQSVELATTIIYVFFCFSSFSQFHGLVTHYKIGALCMNVIEHELKRYDLWQDELKDHEKAFKKYQGLLVKQEQLLRVALYLLLNLAEDTRTELKMRNKNIVHMLVKTLDRENEELLVLVVSFLKKLSIFLENKNDMAEVDTVERLSRLVPCEHEDLLNITLRLLLNLSFDTGLRNKMVQVGLLPKLTSLLGDENHKQIAMCILYHISVDDRFKSMFAYTDCIPQLMKMLFEHGEERIDAELISFCINLAANKRNAQIICEGNGLKMLMKRALKLKDPLLMKMIRNISQHDGPPKHLFIGYVGDLAAQISPDEDEEFVIECLGTLANLTIPDLDWELVLKEYNLVPYLKDRLKPGSAEDDLILEVVIMIGTVSMDDSCAAMLAKSGIIPAIIELLNAQQEDDEFVCQIVYVFYQMVFHQATREVIIKDTQAPAYLIDLMHDKNAEIRKVCDNTLDIIAEYDEEWGKKIQSEKFRWHNSQWLEMVESRQMEEGEPFIYGDDGEMERPDLFYSTDGITPASGAVSPDFFSDPYAQNGDGKHRYLWSILMSLNANTDISSLARKVVEECKLIHPSKLSEVEQLLFYLQNRRKTSGKERREKRVVKPRDLTPFEGMEIDEEANINKVDEYVELLYEGMEEKIHGATLILHLSRNPDNLEELLKNETALGALARVLREDWKQSVELATTIIYVFFCFSSFSQFHGLVTHYKIGALCMNVIEHELKRYDLWQDELKDHEKAFKKYQGLLVKQEQLLRVALYLLLNLAEDTRTELKMRNKNIVHMLVKTLDRENEELLVLVVSFLKKLSIFLENKNDMAEVDTVERLSRLVPCEHEDLLNITLRLLLNLSFDTGLRNKMVQVGLLPKLTSLLGDENHKQIAMCILYHISVDDRFKSMFAYTDCIPQLMKMLFEHGEERIDAELISFCINLAANKRNAQIICEGNGLKMLMKRALKLKDPLLMKMIRNISQHDGPPKHLFIGYVGDLAAQISPDEDEEFVIECLGTLANLTIPDLDWELVLKEYNLVPYLKDRLKPGSAEDDLILEVVIMIGTVSMDDSCAAMLAKSGIIPAIIELLNAQQEDDEFVCQIVYVFYQMVFHQATREVIIKDTQAPAYLIDLMHDKNAEIRKVCDNTLDIIAEYDEEWGKKIQSEKFRWHNSQWLEMVESRQMEEGEPFIYGDDGEMERPDLFYSTDGITPASGAVSPDFFSDPYAQNGDGKHRYLWSIL

Nearest PDB structures (foldseek):
  8j07-assembly1_u7  TM=5.370E-01  e=3.437E-10  Homo sapiens
  7rro-assembly1_H9  TM=7.050E-01  e=3.698E-06  Bos taurus
  9cpc-assembly1_1B  TM=8.222E-01  e=5.399E-03  Sus scrofa
  1qgk-assembly1_A  TM=4.169E-01  e=4.016E-03  Homo sapiens
  1qgr-assembly1_A  TM=2.939E-01  e=7.531E-03  Homo sapiens

Secondary structure (DSSP, 8-state):
----TT--HHHHHHHHHHH-TTS-GGGHHHHHHHHHHHHHS--TTS----------GGGS---TT---SSPP-GGGHHHHHHHTTS-HHHHHHHHHHHHHHHTSHHHHHHHHH-HHHHHHHHHHHHHHTTT-HHHHHHHHHHHHHHHTSGGGHHHHHHTTHHHHHHHHHHHHHHHHHHHHHHHHHHHHHHHHHHHHHHHHHHHHHHHHHHHHHHTTSHHHHHHHHHTTHHHHHHHHTTS--HHHHHHHHHHHHHHTTSHHHHHHHHHTTHHHHHHTTSS-S-HHHHHHHHHHHHHHTTSHHHHHHHHHTTHHHHHHHGGG-TTTHHHHHHHHHHHHHSHHHHGGGGGTTHHHHHHHHHHHTTTSPPPHHHHHHHHHHHTSHHHHHHHTSTTHHHHHHHHHHHHT-HHHHHHHHHHHTS-SHHHHGGGGGHHHHHTT--TTS-HHHHHHHHHHHHT---TT--HHHHHHHTTHHHHHHHHTSTTSS-HHHHHHHHHHHHHHTTSHHHHHHHHTTTHHHHHHHHHHHTTT-HHHHHHHHHHHHHHTTSHHHHHHHHHS--HHHHHHHHTT-SSHHHHHHHHHHHHHHHHH-HHHHHHHHHHHHHHHTHHHHHHHHHHHH--SS-----------------------------------------------------/----TTS-HHHHHHHHHHH-TTS-GGGHHHHHHHHHHHHHS--S-S----------GGGS---TT---SSPP-GGGHHHHHHHTTS-HHHHHHHHHHHHHHHTSHHHHHHHHH-HHHHHHHHHHHHHHTTT-HHHHHHHHHHHHHHHTSGGGHHHHHHTTHHHHHHHHHHHHHHHHHHHHHHHHHHHHHHHHHHHHHHHHHHHHHHHHHHHHHHTTSHHHHHHHHHTTHHHHHHHHTTS--HHHHHHHHHHHHHHTTSHHHHHHHHHTTHHHHHHTTSS-S-HHHHHHHHHHHHHHTTSHHHHHHHHHTTHHHHHHHGGG-TTTHHHHHHHHHHHHHSHHHHGGGGGTTHHHHHHHHHHHTTTSPPPHHHHHHHHHHHTSHHHHHHHTSTTHHHHHHHHHHHHT-HHHHHHHHHHHTS-SHHHHGGGGGHHHHHTT--TTS-HHHHHHHHHHHHT---TT--HHHHHHHTTHHHHHHHHTSTTSS-HHHHHHHHHHHHHHTTSHHHHHHHHTTTHHHHHHHHHHHTTT-HHHHHHHHHHHHHHTTSHHHHHIIIII--HHHHHHHHTT-SSHHHHHHHHHHHHHHHHH-HHHHHHHHHHHHHHHTHHHHHHHHHHHHTTSS-----------------------------------------------S-----

Radius of gyration: 56.26 Å; Cα contacts (8 Å, |Δi|>4): 1405; chains: 2; bounding box: 108×142×148 Å

InterPro domains:
  IPR000225 Armadillo [SM00185] (217-257)
  IPR000225 Armadillo [SM00185] (258-298)
  IPR000225 Armadillo [SM00185] (299-337)
  IPR000225 Armadillo [SM00185] (380-458)
  IPR000225 Armadillo [SM00185] (503-545)
  IPR008658 Kinesin-associated protein 3 [PTHR15605] (2-655)
  IPR011989 Armadillo-like helical [G3DSA:1.25.10.10] (72-601)
  IPR016024 Armadillo-type fold [SSF48371] (200-592)

Solvent-accessible surface area (backbone atoms only — not comparable to full-atom values): 75334 Å² total; per-residue (Å²): 134,80,80,41,85,82,53,57,33,64,64,48,20,50,51,47,30,69,69,38,77,83,42,58,69,86,47,33,66,56,42,21,50,50,40,42,49,54,37,68,44,67,79,67,73,63,83,63,72,79,59,79,76,67,76,51,69,74,70,52,70,82,55,98,78,68,79,60,93,68,81,64,54,85,88,47,49,70,61,30,48,55,26,57,75,58,54,70,69,41,25,40,50,21,40,46,37,52,29,62,44,34,70,38,73,82,41,43,67,63,50,63,70,38,54,66,51,56,49,49,50,48,48,48,44,72,72,43,38,89,79,32,65,66,45,33,35,37,50,44,41,34,53,25,40,41,29,74,35,79,88,36,39,62,59,44,56,71,65,44,45,60,60,50,40,51,51,50,48,54,50,53,54,51,52,49,51,54,50,54,50,51,51,52,51,49,51,52,50,50,52,51,48,54,56,51,48,55,53,48,50,51,32,47,42,42,45,49,50,29,48,53,43,49,41,72,40,65,69,52,35,51,54,40,50,76,68,42,44,62,61,55,44,55,59,53,62,77,57,81,58,60,70,51,44,38,52,43,41,48,48,49,38,64,45,44,77,39,69,72,49,36,52,51,37,66,71,66,53,40,65,64,58,51,48,69,46,56,78,47,88,53,60,67,42,31,52,44,47,51,52,33,50,44,62,46,39,76,37,69,72,50,35,53,47,38,52,73,70,52,41,58,64,50,38,48,60,33,55,78,34,86,90,44,20,66,63,33,49,52,41,50,36,50,48,38,70,39,72,89,46,34,62,60,47,60,80,46,74,42,59,66,51,49,54,50,56,61,60,68,44,66,90,51,82,71,55,68,66,59,53,53,37,49,31,46,39,18,62,28,62,67,34,24,49,59,55,41,49,86,62,35,51,60,52,50,50,51,49,22,65,74,65,62,36,39,66,56,31,41,24,50,27,34,33,29,62,35,86,58,72,61,34,61,61,44,68,84,40,49,66,66,42,49,70,48,62,49,93,86,43,59,62,68,37,33,36,28,39,41,42,29,58,32,42,60,80,52,88,90,59,64,52,46,59,53,35,62,74,55,57,39,59,65,55,49,45,56,38,38,40,83,80,62,52,58,67,68,45,34,48,34,46,45,44,28,51,29,46,44,26,66,38,65,70,28,25,46,54,42,52,73,66,56,40,64,62,38,51,52,55,32,44,70,72,34,65,86,39,63,68,54,43,38,42,52,48,46,28,51,40,39,30,54,76,32,69,56,26,27,49,46,40,64,72,74,44,67,52,64,62,54,40,61,68,36,48,73,42,90,47,64,67,42,19,52,50,30,47,54,35,49,52,53,49,29,72,78,33,66,71,56,22,51,51,52,50,49,51,54,48,48,58,72,34,32,67,56,47,49,52,52,56,49,57,69,68,65,74,74,81,78,75,74,76,73,73,78,75,75,78,78,64,80,72,71,84,72,73,86,72,76,76,73,77,80,82,75,81,72,76,85,82,69,82,79,81,81,80,78,92,78,84,84,75,90,77,73,81,84,80,84,86,131,134,70,78,40,88,81,45,59,37,64,63,48,22,50,50,46,35,70,71,36,77,86,44,59,75,85,46,39,65,59,45,24,49,49,45,44,48,53,44,69,41,74,77,74,79,69,88,66,74,82,66,80,76,72,78,52,72,77,70,53,70,81,56,98,75,69,79,59,93,69,83,65,53,84,86,47,46,70,62,30,49,55,26,58,74,58,54,70,70,41,24,39,51,21,40,46,38,52,28,61,44,34,72,36,73,82,41,42,67,63,50,63,70,37,54,66,53,56,50,49,52,48,51,47,44,74,72,43,37,88,79,31,66,66,46,34,35,38,50,44,41,36,54,26,42,41,28,75,36,77,88,36,39,61,59,43,56,72,64,44,45,62,61,50,40,51,52,51,49,52,51,52,53,52,51,48,50,52,51,53,51,51,50,52,50,50,52,52,50,50,52,53,50,54,55,51,48,55,54,49,52,50,32,49,43,42,42,48,50,28,48,53,43,49,41,73,40,65,70,54,37,51,54,39,49,76,68,43,45,62,59,55,43,54,59,55,62,77,57,81,57,61,70,50,44,38,52,43,41,49,49,48,41,64,44,45,76,38,70,71,50,37,52,52,39,66,71,66,52,41,64,64,59,51,48,70,46,56,78,47,88,53,60,68,45,31,50,46,47,51,52,34,48,43,61,44,40,76,36,70,71,52,36,53,48,39,52,74,70,52,40,57,63,48,40,48,61,34,55,76,34,84,91,43,19,66,64,33,48,52,41,50,35,50,48,37,70,39,71,89,46,34,64,61,45,61,79,46,73,42,58,66,51,49,54,50,55,61,62,68,44,66,92,50,85,72,54,66,68,59,53,53,37,47,30,45,39,19,61,28,65,68,34,26,48,60,54,42,50,86,61,34,51,60,51,49,50,51,49,22,65,72,65,61,36,38,66,57,30,42,22,51,27,34,32,28,62,34,87,57,73,63,32,62,61,44,67,84,41,48,66,66,41,51,68,50,62,49,92,86,44,59,62,68,38,33,38,28,39,42,43,30,56,30,40,60,82,52,88,90,60,63,52,46,60,54,36,61,76,56,56,40,61,64,56,50,45,56,41,39,42,81,81,61,53,57,66,69,46,34,47,34,45,46,43,30,51,31,46,44,26,68,38,66,70,27,25,46,55,42,51,74,65,56,41,63,62,37,50,53,53,30,46,69,70,35,64,85,38,63,69,55,44,38,42,51,48,46,27,51,41,39,28,55,77,31,68,58,26,28,50,44,40,64,70,74,43,65,52,64,60,55,40,60,68,37,46,72,42,89,48,65,66,40,19,52,50,31,47,54,36,51,51,53,50,30,72,78,32,67,70,56,22,51,51,51,49,49,52,53,46,46,58,72,33,33,70,56,46,50,54,53,55,50,54,69,71,62,70,75,80,78,80,74,76,72,74,78,76,72,81,81,77,79,78,81,72,74,78,79,79,80,77,74,78,77,85,73,84,65,74,84,83,66,91,72,80,75,88,77,90,86,88,92,82,89,76,68,86,84,71,90,83,130